Protein AF-0000000077555611 (afdb_homodimer)

pLDDT: mean 76.13, std 21.46, range [20.23, 98.31]

Nearest PDB structures (foldseek):
  8ug4-assembly1_B  TM=8.772E-01  e=2.909E-26  Caenorhabditis elegans
  8ug5-assembly1_B  TM=9.473E-01  e=1.337E-21  Caenorhabditis elegans
  6nf6-assembly1_B  TM=7.735E-01  e=9.982E-09  Gallus gallus
  8ug6-assembly1_B  TM=7.645E-01  e=1.735E-08  Mus musculus
  6o84-assembly1_B  TM=6.939E-01  e=2.057E-06  Xenopus tropicalis

Structure (mmCIF, N/CA/C/O backbone):
data_AF-0000000077555611-model_v1
#
loop_
_entity.id
_entity.type
_entity.pdbx_description
1 polymer '(pine wood nematode) hypothetical protein'
#
loop_
_atom_site.group_PDB
_atom_site.id
_atom_site.type_symbol
_atom_site.label_atom_id
_atom_site.label_alt_id
_atom_site.label_comp_id
_atom_site.label_asym_id
_atom_site.label_entity_id
_atom_site.label_seq_id
_atom_site.pdbx_PDB_ins_code
_atom_site.Cartn_x
_atom_site.Cartn_y
_atom_site.Cartn_z
_atom_site.occupancy
_atom_site.B_iso_or_equiv
_atom_site.auth_seq_id
_atom_site.auth_comp_id
_atom_site.auth_asym_id
_atom_site.auth_atom_id
_atom_site.pdbx_PDB_model_num
ATOM 1 N N . MET A 1 1 ? -9.922 41.656 76.688 1 21.86 1 MET A N 1
ATOM 2 C CA . MET A 1 1 ? -9.664 42.469 75.5 1 21.86 1 MET A CA 1
ATOM 3 C C . MET A 1 1 ? -8.766 41.688 74.5 1 21.86 1 MET A C 1
ATOM 5 O O . MET A 1 1 ? -7.539 41.688 74.688 1 21.86 1 MET A O 1
ATOM 9 N N . ASP A 1 2 ? -9.125 40.438 74.188 1 23.78 2 ASP A N 1
ATOM 10 C CA . ASP A 1 2 ? -8.555 39.281 73.438 1 23.78 2 ASP A CA 1
ATOM 11 C C . ASP A 1 2 ? -8.312 39.656 72 1 23.78 2 ASP A C 1
ATOM 13 O O . ASP A 1 2 ? -9.266 39.906 71.25 1 23.78 2 ASP A O 1
ATOM 17 N N . SER A 1 3 ? -7.32 40.5 71.688 1 25.27 3 SER A N 1
ATOM 18 C CA . SER A 1 3 ? -6.895 41.062 70.438 1 25.27 3 SER A CA 1
ATOM 19 C C . SER A 1 3 ? -6.539 39.938 69.438 1 25.27 3 SER A C 1
ATOM 21 O O . SER A 1 3 ? -5.547 39.25 69.625 1 25.27 3 SER A O 1
ATOM 23 N N . ALA A 1 4 ? -7.535 39.188 69 1 28.55 4 ALA A N 1
ATOM 24 C CA . ALA A 1 4 ?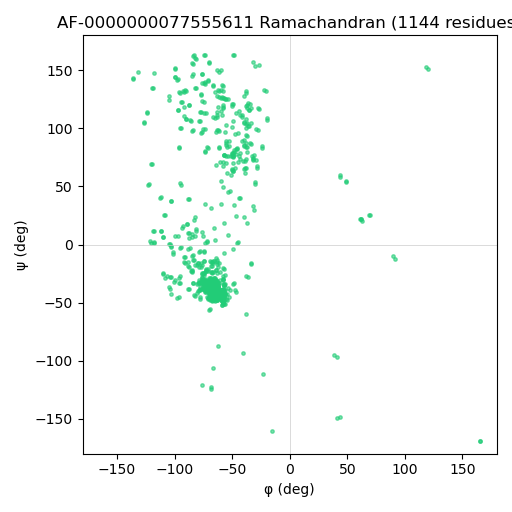 -7.461 38.094 68.062 1 28.55 4 ALA A CA 1
ATOM 25 C C . ALA A 1 4 ? -6.836 38.562 66.75 1 28.55 4 ALA A C 1
ATOM 27 O O . ALA A 1 4 ? -7.344 39.5 66.125 1 28.55 4 ALA A O 1
ATOM 28 N N . GLY A 1 5 ? -5.449 38.719 66.75 1 25.77 5 GLY A N 1
ATOM 29 C CA . GLY A 1 5 ? -4.586 39.094 65.625 1 25.77 5 GLY A CA 1
ATOM 30 C C . GLY A 1 5 ? -4.871 38.344 64.375 1 25.77 5 GLY A C 1
ATOM 31 O O . GLY A 1 5 ? -4.855 37.094 64.375 1 25.77 5 GLY A O 1
ATOM 32 N N . THR A 1 6 ? -5.875 38.75 63.594 1 27.95 6 THR A N 1
ATOM 33 C CA . THR A 1 6 ? -6.305 38.25 62.281 1 27.95 6 THR A CA 1
ATOM 34 C C . THR A 1 6 ? -5.133 38.188 61.312 1 27.95 6 THR A C 1
ATOM 36 O O . THR A 1 6 ? -4.621 39.25 60.906 1 27.95 6 THR A O 1
ATOM 39 N N . THR A 1 7 ? -4.07 37.406 61.625 1 26.44 7 THR A N 1
ATOM 40 C CA . THR A 1 7 ? -2.951 37.312 60.688 1 26.44 7 THR A CA 1
ATOM 41 C C . THR A 1 7 ? -3.436 36.938 59.281 1 26.44 7 THR A C 1
ATOM 43 O O . THR A 1 7 ? -4.059 35.875 59.125 1 26.44 7 THR A O 1
ATOM 46 N N . SER A 1 8 ? -3.855 37.906 58.469 1 28.05 8 SER A N 1
ATOM 47 C CA . SER A 1 8 ? -4.172 37.781 57.062 1 28.05 8 SER A CA 1
ATOM 48 C C . SER A 1 8 ? -3.066 37.062 56.312 1 28.05 8 SER A C 1
ATOM 50 O O . SER A 1 8 ? -1.908 37.469 56.312 1 28.05 8 SER A O 1
ATOM 52 N N . THR A 1 9 ? -2.959 35.719 56.438 1 27.78 9 THR A N 1
ATOM 53 C CA . THR A 1 9 ? -2.047 34.906 55.656 1 27.78 9 THR A CA 1
ATOM 54 C C . THR A 1 9 ? -2.207 35.25 54.156 1 27.78 9 THR A C 1
ATOM 56 O O . THR A 1 9 ? -3.291 35.062 53.594 1 27.78 9 THR A O 1
ATOM 59 N N . SER A 1 10 ? -1.619 36.406 53.719 1 28.08 10 SER A N 1
ATOM 60 C CA . SER A 1 10 ? -1.505 36.719 52.281 1 28.08 10 SER A CA 1
ATOM 61 C C . SER A 1 10 ? -1.016 35.5 51.5 1 28.08 10 SER A C 1
ATOM 63 O O . SER A 1 10 ? 0.048 34.938 51.781 1 28.08 10 SER A O 1
ATOM 65 N N . GLU A 1 11 ? -1.942 34.562 51.156 1 27.72 11 GLU A N 1
ATOM 66 C CA . GLU A 1 11 ? -1.658 33.531 50.188 1 27.72 11 GLU A CA 1
ATOM 67 C C . GLU A 1 11 ? -0.922 34.062 48.969 1 27.72 11 GLU A C 1
ATOM 69 O O . GLU A 1 11 ? -1.441 34.938 48.281 1 27.72 11 GLU A O 1
ATOM 74 N N . SER A 1 12 ? 0.418 34.375 49.156 1 29.34 12 SER A N 1
ATOM 75 C CA . SER A 1 12 ? 1.25 34.688 48 1 29.34 12 SER A CA 1
ATOM 76 C C . SER A 1 12 ? 0.916 33.781 46.812 1 29.34 12 SER A C 1
ATOM 78 O O . SER A 1 12 ? 0.905 32.562 46.938 1 29.34 12 SER A O 1
ATOM 80 N N . ARG A 1 13 ? -0.036 34.25 46 1 29.8 13 ARG A N 1
ATOM 81 C CA . ARG A 1 13 ? -0.269 33.688 44.656 1 29.8 13 ARG A CA 1
ATOM 82 C C . ARG A 1 13 ? 1.048 33.344 43.969 1 29.8 13 ARG A C 1
ATOM 84 O O . ARG A 1 13 ? 1.865 34.25 43.719 1 29.8 13 ARG A O 1
ATOM 91 N N . GLU A 1 14 ? 1.688 32.312 44.438 1 30.11 14 GLU A N 1
ATOM 92 C CA . GLU A 1 14 ? 2.777 31.812 43.594 1 30.11 14 GLU A CA 1
ATOM 93 C C . GLU A 1 14 ? 2.416 31.922 42.125 1 30.11 14 GLU A C 1
ATOM 95 O O . GLU A 1 14 ? 1.403 31.359 41.688 1 30.11 14 GLU A O 1
ATOM 100 N N . ASP A 1 15 ? 2.633 33.125 41.531 1 28.09 15 ASP A N 1
ATOM 101 C CA . ASP A 1 15 ? 2.623 33.344 40.094 1 28.09 15 ASP A CA 1
ATOM 102 C C . ASP A 1 15 ? 3.168 32.125 39.344 1 28.09 15 ASP A C 1
ATOM 104 O O . ASP A 1 15 ? 4.273 31.641 39.625 1 28.09 15 ASP A O 1
ATOM 108 N N . PHE A 1 16 ? 2.264 31.172 39.062 1 30.05 16 PHE A N 1
ATOM 109 C CA . PHE A 1 16 ? 2.594 30.172 38.062 1 30.05 16 PHE A CA 1
ATOM 110 C C . PHE A 1 16 ? 3.381 30.781 36.906 1 30.05 16 PHE A C 1
ATOM 112 O O . PHE A 1 16 ? 2.836 31.562 36.125 1 30.05 16 PHE A O 1
ATOM 119 N N . GLU A 1 17 ? 4.609 31.25 37.219 1 30.67 17 GLU A N 1
ATOM 120 C CA . GLU A 1 17 ? 5.441 31.594 36.094 1 30.67 17 GLU A CA 1
ATOM 121 C C . GLU A 1 17 ? 5.234 30.609 34.938 1 30.67 17 GLU A C 1
ATOM 123 O O . GLU A 1 17 ? 5.34 29.391 35.125 1 30.67 17 GLU A O 1
ATOM 128 N N . PRO A 1 18 ? 4.344 30.984 34.062 1 31.5 18 PRO A N 1
ATOM 129 C CA . PRO A 1 18 ? 4.305 30.125 32.875 1 31.5 18 PRO A CA 1
ATOM 130 C C . PRO A 1 18 ? 5.68 29.594 32.469 1 31.5 18 PRO A C 1
ATOM 132 O O . PRO A 1 18 ? 6.688 30.281 32.656 1 31.5 18 PRO A O 1
ATOM 135 N N . CYS A 1 19 ? 5.918 28.359 32.812 1 34.38 19 CYS A N 1
ATOM 136 C CA . CYS A 1 19 ? 7.055 27.625 32.281 1 34.38 19 CYS A CA 1
ATOM 137 C C . CYS A 1 19 ? 7.391 28.094 30.859 1 34.38 19 CYS A C 1
ATOM 139 O O . CYS A 1 19 ? 6.906 27.516 29.891 1 34.38 19 CYS A O 1
ATOM 141 N N . SER A 1 20 ? 7.07 29.406 30.625 1 34.62 20 SER A N 1
ATOM 142 C CA . SER A 1 20 ? 7.641 29.828 29.344 1 34.62 20 SER A CA 1
ATOM 143 C C . SER A 1 20 ? 9.156 29.625 29.328 1 34.62 20 SER A C 1
ATOM 145 O O . SER A 1 20 ? 9.906 30.578 29.531 1 34.62 20 SER A O 1
ATOM 147 N N . ARG A 1 21 ? 9.727 28.859 30.156 1 34.78 21 ARG A N 1
ATOM 148 C CA . ARG A 1 21 ? 11.125 28.688 29.781 1 34.78 21 ARG A CA 1
ATOM 149 C C . ARG A 1 21 ? 11.258 28.438 28.281 1 34.78 21 ARG A C 1
ATOM 151 O O . ARG A 1 21 ? 10.938 27.344 27.797 1 34.78 21 ARG A O 1
ATOM 158 N N . ALA A 1 22 ? 11.008 29.484 27.516 1 37.97 22 ALA A N 1
ATOM 159 C CA . ALA A 1 22 ? 11.688 29.469 26.234 1 37.97 22 ALA A CA 1
ATOM 160 C C . ALA A 1 22 ? 13.102 28.922 26.359 1 37.97 22 ALA A C 1
ATOM 162 O O . ALA A 1 22 ? 13.977 29.578 26.938 1 37.97 22 ALA A O 1
ATOM 163 N N . VAL A 1 23 ? 13.305 27.734 26.766 1 39 23 VAL A N 1
ATOM 164 C CA . VAL A 1 23 ? 14.633 27.188 26.5 1 39 23 VAL A CA 1
ATOM 165 C C . VAL A 1 23 ? 15.266 27.906 25.312 1 39 23 VAL A C 1
ATOM 167 O O . VAL A 1 23 ? 14.734 27.875 24.203 1 39 23 VAL A O 1
ATOM 170 N N . VAL A 1 24 ? 15.859 29.047 25.531 1 39.88 24 VAL A N 1
ATOM 171 C CA . VAL A 1 24 ? 16.781 29.656 24.578 1 39.88 24 VAL A CA 1
ATOM 172 C C . VAL A 1 24 ? 17.516 28.578 23.812 1 39.88 24 VAL A C 1
ATOM 174 O O . VAL A 1 24 ? 18.312 27.828 24.391 1 39.88 24 VAL A O 1
ATOM 177 N N . ASP A 1 25 ? 17 27.812 22.875 1 44.41 25 ASP A N 1
ATOM 178 C CA . ASP A 1 25 ? 17.734 27.031 21.891 1 44.41 25 ASP A CA 1
ATOM 179 C C . ASP A 1 25 ? 19.094 27.688 21.578 1 44.41 25 ASP A C 1
ATOM 181 O O . ASP A 1 25 ? 19.141 28.766 21 1 44.41 25 ASP A O 1
ATOM 185 N N . THR A 1 26 ? 19.953 27.703 22.484 1 47.88 26 THR A N 1
ATOM 186 C CA . THR A 1 26 ? 21.266 28.109 22.031 1 47.88 26 THR A CA 1
ATOM 187 C C . THR A 1 26 ? 21.562 27.547 20.641 1 47.88 26 THR A C 1
ATOM 189 O O . THR A 1 26 ? 21.406 26.344 20.406 1 47.88 26 THR A O 1
ATOM 192 N N . PRO A 1 27 ? 21.469 28.359 19.672 1 53.41 27 PRO A N 1
ATOM 193 C CA . PRO A 1 27 ? 21.766 28.016 18.266 1 53.41 27 PRO A CA 1
ATOM 194 C C . PRO A 1 27 ? 22.891 27 18.141 1 53.41 27 PRO A C 1
ATOM 196 O O . PRO A 1 27 ? 23.125 26.469 17.047 1 53.41 27 PRO A O 1
ATOM 199 N N . GLU A 1 28 ? 23.688 26.781 19.172 1 58.72 28 GLU A N 1
ATOM 200 C CA . GLU A 1 28 ? 24.891 25.984 18.969 1 58.72 28 GLU A CA 1
ATOM 201 C C . GLU A 1 28 ? 24.609 24.5 19.062 1 58.72 28 GLU A C 1
ATOM 203 O O . GLU A 1 28 ? 25.469 23.672 18.75 1 58.72 28 GLU A O 1
ATOM 208 N N . ASP A 1 29 ? 23.375 24.094 19.5 1 69.81 29 ASP A N 1
ATOM 209 C CA . ASP A 1 29 ? 23.281 22.656 19.781 1 69.81 29 ASP A CA 1
ATOM 210 C C . ASP A 1 29 ? 22.766 21.891 18.578 1 69.81 29 ASP A C 1
ATOM 212 O O . ASP A 1 29 ? 21.875 22.359 17.859 1 69.81 29 ASP A O 1
ATOM 216 N N . GLY A 1 30 ? 23.438 20.922 18.047 1 81.12 30 GLY A N 1
ATOM 217 C CA . GLY A 1 30 ? 23.141 20.031 16.938 1 81.12 30 GLY A CA 1
ATOM 218 C C . GLY A 1 30 ? 21.766 19.391 17.031 1 81.12 30 GLY A C 1
ATOM 219 O O . GLY A 1 30 ? 21.109 19.484 18.078 1 81.12 30 GLY A O 1
ATOM 220 N N . TRP A 1 31 ? 21.25 18.859 16.016 1 83.81 31 TRP A N 1
ATOM 221 C CA . TRP A 1 31 ? 19.891 18.328 15.914 1 83.81 31 TRP A CA 1
ATOM 222 C C . TRP A 1 31 ? 19.703 17.156 16.875 1 83.81 31 TRP A C 1
ATOM 224 O O . TRP A 1 31 ? 18.578 16.844 17.266 1 83.81 31 TRP A O 1
ATOM 234 N N . ILE A 1 32 ? 20.797 16.547 17.453 1 83.56 32 ILE A N 1
ATOM 235 C CA . ILE A 1 32 ? 20.719 15.383 18.312 1 83.56 32 ILE A CA 1
ATOM 236 C C . ILE A 1 32 ? 20.141 15.789 19.672 1 83.56 32 ILE A C 1
ATOM 238 O O . ILE A 1 32 ? 19.516 14.969 20.344 1 83.56 32 ILE A O 1
ATOM 242 N N . HIS A 1 33 ? 20.25 17.062 19.984 1 85.06 33 HIS A N 1
ATOM 243 C CA . HIS A 1 33 ? 19.75 17.516 21.281 1 85.06 33 HIS A CA 1
ATOM 244 C C . HIS A 1 33 ? 18.391 18.188 21.141 1 85.06 33 HIS A C 1
ATOM 246 O O . HIS A 1 33 ? 17.781 18.562 22.156 1 85.06 33 HIS A O 1
ATOM 252 N N . ASP A 1 34 ? 17.969 18.375 19.984 1 86.5 34 ASP A N 1
ATOM 253 C CA . ASP A 1 34 ? 16.625 18.891 19.734 1 86.5 34 ASP A CA 1
ATOM 254 C C . ASP A 1 34 ? 15.57 17.797 19.906 1 86.5 34 ASP A C 1
ATOM 256 O O . ASP A 1 34 ? 15.594 16.781 19.203 1 86.5 34 ASP A O 1
ATOM 260 N N . PRO A 1 35 ? 14.727 17.906 20.859 1 84.75 35 PRO A N 1
ATOM 261 C CA . PRO A 1 35 ? 13.734 16.859 21.125 1 84.75 35 PRO A CA 1
ATOM 262 C C . PRO A 1 35 ? 12.836 16.578 19.938 1 84.75 35 PRO A C 1
ATOM 264 O O . PRO A 1 35 ? 12.445 15.43 19.703 1 84.75 35 PRO A O 1
ATOM 267 N N . ALA A 1 36 ? 12.453 17.625 19.219 1 85.44 36 ALA A N 1
ATOM 268 C CA . ALA A 1 36 ? 11.617 17.406 18.047 1 85.44 36 ALA A CA 1
ATOM 269 C C . ALA A 1 36 ? 12.344 16.578 16.984 1 85.44 36 ALA A C 1
ATOM 271 O O . ALA A 1 36 ? 11.75 15.711 16.344 1 85.44 36 ALA A O 1
ATOM 272 N N . ALA A 1 37 ? 13.594 16.891 16.844 1 88.19 37 ALA A N 1
ATOM 273 C CA . ALA A 1 37 ? 14.414 16.141 15.898 1 88.19 37 ALA A CA 1
ATOM 274 C C . ALA A 1 37 ? 14.617 14.703 16.359 1 88.19 37 ALA A C 1
ATOM 276 O O . ALA A 1 37 ? 14.594 13.766 15.555 1 88.19 37 ALA A O 1
ATOM 277 N N . TRP A 1 38 ? 14.797 14.516 17.594 1 88.12 38 TRP A N 1
ATOM 278 C CA . TRP A 1 38 ? 14.992 13.188 18.156 1 88.12 38 TRP A CA 1
ATOM 279 C C . TRP A 1 38 ? 13.711 12.359 18.031 1 88.12 38 TRP A C 1
ATOM 281 O O . TRP A 1 38 ? 13.773 11.156 17.75 1 88.12 38 TRP A O 1
ATOM 291 N N . ASP A 1 39 ? 12.602 12.977 18.25 1 87.62 39 ASP A N 1
ATOM 292 C CA . ASP A 1 39 ? 11.328 12.273 18.094 1 87.62 39 ASP A CA 1
ATOM 293 C C . ASP A 1 39 ? 11.117 11.852 16.641 1 87.62 39 ASP A C 1
ATOM 295 O O . ASP A 1 39 ? 10.648 10.75 16.375 1 87.62 39 ASP A O 1
ATOM 299 N N . TYR A 1 40 ? 11.453 12.75 15.82 1 89.5 40 TYR A N 1
ATOM 300 C CA . TYR A 1 40 ? 11.352 12.414 14.398 1 89.5 40 TYR A CA 1
ATOM 301 C C . TYR A 1 40 ? 12.289 11.266 14.047 1 89.5 40 TYR A C 1
ATOM 303 O O . TYR A 1 40 ? 11.898 10.336 13.328 1 89.5 40 TYR A O 1
ATOM 311 N N . PHE A 1 41 ? 13.469 11.375 14.586 1 91.56 41 PHE A N 1
ATOM 312 C CA . PHE A 1 41 ? 14.469 10.352 14.32 1 91.56 41 PHE A CA 1
ATOM 313 C C . PHE A 1 41 ? 14.016 8.992 14.836 1 91.56 41 PHE A C 1
ATOM 315 O O . PHE A 1 41 ? 14.109 7.992 14.125 1 91.56 41 PHE A O 1
ATOM 322 N N . CYS A 1 42 ? 13.492 8.898 16 1 92.12 42 CYS A N 1
ATOM 323 C CA . CYS A 1 42 ? 13.008 7.648 16.578 1 92.12 42 CYS A CA 1
ATOM 324 C C . CYS A 1 42 ? 11.805 7.125 15.812 1 92.12 42 CYS A C 1
ATOM 326 O O . CYS A 1 42 ? 11.672 5.914 15.617 1 92.12 42 CYS A O 1
ATOM 328 N N . SER A 1 43 ? 10.938 7.996 15.422 1 92.94 43 SER A N 1
ATOM 329 C CA . SER A 1 43 ? 9.789 7.582 14.625 1 92.94 43 SER A CA 1
ATOM 330 C C . SER A 1 43 ? 10.234 7.016 13.273 1 92.94 43 SER A C 1
ATOM 332 O O . SER A 1 43 ? 9.648 6.051 12.781 1 92.94 43 SER A O 1
ATOM 334 N N . LEU A 1 44 ? 11.227 7.613 12.773 1 94.12 44 LEU A N 1
ATOM 335 C CA . LEU A 1 44 ? 11.758 7.137 11.5 1 94.12 44 LEU A CA 1
ATOM 336 C C . LEU A 1 44 ? 12.383 5.754 11.656 1 94.12 44 LEU A C 1
ATOM 338 O O . LEU A 1 44 ? 12.117 4.855 10.859 1 94.12 44 LEU A O 1
ATOM 342 N N . LEU A 1 45 ? 13.117 5.551 12.688 1 94.88 45 LEU A N 1
ATOM 343 C CA . LEU A 1 45 ? 13.789 4.277 12.914 1 94.88 45 LEU A CA 1
ATOM 344 C C . LEU A 1 45 ? 12.781 3.17 13.188 1 94.88 45 LEU A C 1
ATOM 346 O O . LEU A 1 45 ? 12.922 2.057 12.672 1 94.88 45 LEU A O 1
ATOM 350 N N . THR A 1 46 ? 11.805 3.455 13.945 1 96.25 46 THR A N 1
ATOM 351 C CA . THR A 1 46 ? 10.812 2.439 14.281 1 96.25 46 THR A CA 1
ATOM 352 C C . THR A 1 46 ? 9.938 2.121 13.07 1 96.25 46 THR A C 1
ATOM 354 O O . THR A 1 46 ? 9.531 0.974 12.875 1 96.25 46 THR A O 1
ATOM 357 N N . SER A 1 47 ? 9.664 3.145 12.234 1 95.69 47 SER A N 1
ATOM 358 C CA . SER A 1 47 ? 8.906 2.898 11.016 1 95.69 47 SER A CA 1
ATOM 359 C C . SER A 1 47 ? 9.703 2.039 10.039 1 95.69 47 SER A C 1
ATOM 361 O O . SER A 1 47 ? 9.141 1.16 9.375 1 95.69 47 SER A O 1
ATOM 363 N N . LEU A 1 48 ? 10.938 2.283 9.938 1 96 48 LEU A N 1
ATOM 364 C CA . LEU A 1 48 ? 11.789 1.492 9.047 1 96 48 LEU A CA 1
ATOM 365 C C . LEU A 1 48 ? 11.961 0.076 9.586 1 96 48 LEU A C 1
ATOM 367 O O . LEU A 1 48 ? 12.047 -0.88 8.812 1 96 48 LEU A O 1
ATOM 371 N N . TYR A 1 49 ? 12.031 -0.079 10.922 1 96.25 49 TYR A N 1
ATOM 372 C CA . TYR A 1 49 ? 12.062 -1.398 11.539 1 96.25 49 TYR A CA 1
ATOM 373 C C . TYR A 1 49 ? 10.828 -2.205 11.156 1 96.25 49 TYR A C 1
ATOM 375 O O . TYR A 1 49 ? 10.93 -3.363 10.75 1 96.25 49 TYR A O 1
ATOM 383 N N . ALA A 1 50 ? 9.734 -1.606 11.266 1 97.44 50 ALA A N 1
ATOM 384 C CA . ALA A 1 50 ? 8.484 -2.285 10.914 1 97.44 50 ALA A CA 1
ATOM 385 C C . ALA A 1 50 ? 8.445 -2.631 9.43 1 97.44 50 ALA A C 1
ATOM 387 O O . ALA A 1 50 ? 8.023 -3.725 9.055 1 97.44 50 ALA A O 1
ATOM 388 N N . MET A 1 51 ? 8.891 -1.687 8.625 1 96.81 51 MET A N 1
ATOM 389 C CA . MET A 1 51 ? 8.898 -1.928 7.188 1 96.81 51 MET A CA 1
ATOM 390 C C . MET A 1 51 ? 9.789 -3.113 6.836 1 96.81 51 MET A C 1
ATOM 392 O O . MET A 1 51 ? 9.422 -3.953 6.016 1 96.81 51 MET A O 1
ATOM 396 N N . PHE A 1 52 ? 10.875 -3.201 7.449 1 96.25 52 PHE A N 1
ATOM 397 C CA . PHE A 1 52 ? 11.805 -4.289 7.191 1 96.25 52 PHE A CA 1
ATOM 398 C C . PHE A 1 52 ? 11.203 -5.629 7.609 1 96.25 52 PHE A C 1
ATOM 400 O O . PHE A 1 52 ? 11.234 -6.594 6.84 1 96.25 52 PHE A O 1
ATOM 407 N N . ILE A 1 53 ? 10.656 -5.68 8.766 1 96.62 53 ILE A N 1
ATOM 408 C CA . ILE A 1 53 ? 10.117 -6.93 9.289 1 96.62 53 ILE A CA 1
ATOM 409 C C . ILE A 1 53 ? 8.914 -7.359 8.461 1 96.62 53 ILE A C 1
ATOM 411 O O . ILE A 1 53 ? 8.727 -8.547 8.188 1 96.62 53 ILE A O 1
ATOM 415 N N . ILE A 1 54 ? 8.117 -6.43 8.055 1 96.94 54 ILE A N 1
ATOM 416 C CA . ILE A 1 54 ? 6.941 -6.742 7.246 1 96.94 54 ILE A CA 1
ATOM 417 C C . ILE A 1 54 ? 7.379 -7.316 5.898 1 96.94 54 ILE A C 1
ATOM 419 O O . ILE A 1 54 ? 6.871 -8.352 5.461 1 96.94 54 ILE A O 1
ATOM 423 N N . VAL A 1 55 ? 8.367 -6.648 5.277 1 95.5 55 VAL A N 1
ATOM 424 C CA . VAL A 1 55 ? 8.836 -7.105 3.973 1 95.5 55 VAL A CA 1
ATOM 425 C C . VAL A 1 55 ? 9.469 -8.492 4.109 1 95.5 55 VAL A C 1
ATOM 427 O O . VAL A 1 55 ? 9.203 -9.383 3.303 1 95.5 55 VAL A O 1
ATOM 430 N N . PHE A 1 56 ? 10.242 -8.664 5.109 1 93.5 56 PHE A N 1
ATOM 431 C CA . PHE A 1 56 ? 10.875 -9.953 5.34 1 93.5 56 PHE A CA 1
ATOM 432 C C . PHE A 1 56 ? 9.836 -11.047 5.566 1 93.5 56 PHE A C 1
ATOM 434 O O . PHE A 1 56 ? 9.953 -12.148 5.023 1 93.5 56 PHE A O 1
ATOM 441 N N . ALA A 1 57 ? 8.852 -10.719 6.297 1 93.38 57 ALA A N 1
ATOM 442 C CA . ALA A 1 57 ? 7.789 -11.68 6.594 1 93.38 57 ALA A CA 1
ATOM 443 C C . ALA A 1 57 ? 6.988 -12.016 5.34 1 93.38 57 ALA A C 1
ATOM 445 O O . ALA A 1 57 ? 6.598 -13.164 5.133 1 93.38 57 ALA A O 1
ATOM 446 N N . VAL A 1 58 ? 6.773 -11.047 4.516 1 89.69 58 VAL A N 1
ATOM 447 C CA . VAL A 1 58 ? 6.016 -11.258 3.287 1 89.69 58 VAL A CA 1
ATOM 448 C C . VAL A 1 58 ? 6.809 -12.156 2.34 1 89.69 58 VAL A C 1
ATOM 450 O O . VAL A 1 58 ? 6.258 -13.102 1.762 1 89.69 58 VAL A O 1
ATOM 453 N N . VAL A 1 59 ? 8.07 -11.898 2.234 1 89.94 59 VAL A N 1
ATOM 454 C CA . VAL A 1 59 ? 8.914 -12.703 1.356 1 89.94 59 VAL A CA 1
ATOM 455 C C . VAL A 1 59 ? 8.992 -14.133 1.879 1 89.94 59 VAL A C 1
ATOM 457 O O . VAL A 1 59 ? 8.953 -15.094 1.1 1 89.94 59 VAL A O 1
ATOM 460 N N . MET A 1 60 ? 9.031 -14.258 3.137 1 88.06 60 MET A N 1
ATOM 461 C CA . MET A 1 60 ? 9.109 -15.578 3.744 1 88.06 60 MET A CA 1
ATOM 462 C C . MET A 1 60 ? 7.816 -16.359 3.523 1 88.06 60 MET A C 1
ATOM 464 O O . MET A 1 60 ? 7.852 -17.562 3.225 1 88.06 60 MET A O 1
ATOM 468 N N . GLU A 1 61 ? 6.703 -15.688 3.578 1 87.19 61 GLU A N 1
ATOM 469 C CA . GLU A 1 61 ? 5.418 -16.375 3.445 1 87.19 61 GLU A CA 1
ATOM 470 C C . GLU A 1 61 ? 5.109 -16.688 1.985 1 87.19 61 GLU A C 1
ATOM 472 O O . GLU A 1 61 ? 4.465 -17.688 1.687 1 87.19 61 GLU A O 1
ATOM 477 N N . LEU A 1 62 ? 5.531 -15.844 1.091 1 79.44 62 LEU A N 1
ATOM 478 C CA . LEU A 1 62 ? 5.25 -16.062 -0.325 1 79.44 62 LEU A CA 1
ATOM 479 C C . LEU A 1 62 ? 6.164 -17.125 -0.905 1 79.44 62 LEU A C 1
ATOM 481 O O . LEU A 1 62 ? 5.832 -17.75 -1.917 1 79.44 62 LEU A O 1
ATOM 485 N N . SER A 1 63 ? 7.242 -17.203 -0.47 1 73.44 63 SER A N 1
ATOM 486 C CA . SER A 1 63 ? 8.148 -18.219 -1.014 1 73.44 63 SER A CA 1
ATOM 487 C C . SER A 1 63 ? 7.684 -19.625 -0.65 1 73.44 63 SER A C 1
ATOM 489 O O . SER A 1 63 ? 6.488 -19.922 -0.69 1 73.44 63 SER A O 1
ATOM 491 N N . GLN A 1 64 ? 8.328 -20.344 -0.117 1 61.59 64 GLN A N 1
ATOM 492 C CA . GLN A 1 64 ? 7.938 -21.734 0.091 1 61.59 64 GLN A CA 1
ATOM 493 C C . GLN A 1 64 ? 7.812 -22.047 1.578 1 61.59 64 GLN A C 1
ATOM 495 O O . GLN A 1 64 ? 8.414 -21.375 2.416 1 61.59 64 GLN A O 1
ATOM 500 N N . LYS A 1 65 ? 6.836 -22.969 1.745 1 64.38 65 LYS A N 1
ATOM 501 C CA . LYS A 1 65 ? 6.59 -23.547 3.061 1 64.38 65 LYS A CA 1
ATOM 502 C C . LYS A 1 65 ? 7.875 -24.125 3.656 1 64.38 65 LYS A C 1
ATOM 504 O O . LYS A 1 65 ? 8.719 -24.656 2.932 1 64.38 65 LYS A O 1
ATOM 509 N N . PHE A 1 66 ? 8.102 -23.625 4.805 1 63 66 PHE A N 1
ATOM 510 C CA . PHE A 1 66 ? 9.188 -24.25 5.559 1 63 66 PHE A CA 1
ATOM 511 C C . PHE A 1 66 ? 9.039 -25.766 5.582 1 63 66 PHE A C 1
ATOM 513 O O . PHE A 1 66 ? 7.938 -26.281 5.77 1 63 66 PHE A O 1
ATOM 520 N N . THR A 1 67 ? 10.07 -26.344 5.066 1 68.44 67 THR A N 1
ATOM 521 C CA . THR A 1 67 ? 10.094 -27.797 5.188 1 68.44 67 THR A CA 1
ATOM 522 C C . THR A 1 67 ? 10.406 -28.219 6.621 1 68.44 67 THR A C 1
ATOM 524 O O . THR A 1 67 ? 10.766 -27.391 7.453 1 68.44 67 THR A O 1
ATOM 527 N N . SER A 1 68 ? 10.125 -29.484 7 1 70.56 68 SER A N 1
ATOM 528 C CA . SER A 1 68 ? 10.375 -30.016 8.336 1 70.56 68 SER A CA 1
ATOM 529 C C . SER A 1 68 ? 11.844 -29.891 8.711 1 70.56 68 SER A C 1
ATOM 531 O O . SER A 1 68 ? 12.18 -29.781 9.898 1 70.56 68 SER A O 1
ATOM 533 N N . ASP A 1 69 ? 12.68 -29.75 7.688 1 71.94 69 ASP A N 1
ATOM 534 C CA . ASP A 1 69 ? 14.102 -29.625 7.984 1 71.94 69 ASP A CA 1
ATOM 535 C C . ASP A 1 69 ? 14.453 -28.203 8.43 1 71.94 69 ASP A C 1
ATOM 537 O O . ASP A 1 69 ? 15.492 -27.984 9.062 1 71.94 69 ASP A O 1
ATOM 541 N N . GLU A 1 70 ? 13.578 -27.359 8.172 1 77.5 70 GLU A N 1
ATOM 542 C CA . GLU A 1 70 ? 13.82 -25.969 8.539 1 77.5 70 GLU A CA 1
ATOM 543 C C . GLU A 1 70 ? 13.039 -25.594 9.797 1 77.5 70 GLU A C 1
ATOM 545 O O . GLU A 1 70 ? 12.594 -24.453 9.938 1 77.5 70 GLU A O 1
ATOM 550 N N . TRP A 1 71 ? 12.922 -26.5 10.75 1 78.5 71 TRP A N 1
ATOM 551 C CA . TRP A 1 71 ? 12.102 -26.281 11.945 1 78.5 71 TRP A CA 1
ATOM 552 C C . TRP A 1 71 ? 12.695 -25.203 12.836 1 78.5 71 TRP A C 1
ATOM 554 O O . TRP A 1 71 ? 11.969 -24.406 13.43 1 78.5 71 TRP A O 1
ATOM 564 N N . PHE A 1 72 ? 13.992 -25.125 12.914 1 82.62 72 PHE A N 1
ATOM 565 C CA . PHE A 1 72 ? 14.633 -24.188 13.812 1 82.62 72 PHE A CA 1
ATOM 566 C C . PHE A 1 72 ? 14.422 -22.75 13.344 1 82.62 72 PHE A C 1
ATOM 568 O O . PHE A 1 72 ? 14.133 -21.859 14.148 1 82.62 72 PHE A O 1
ATOM 575 N N . MET A 1 73 ? 14.57 -22.562 12.086 1 82.81 73 MET A N 1
ATOM 576 C CA . MET A 1 73 ? 14.375 -21.219 11.547 1 82.81 73 MET A CA 1
ATOM 577 C C . MET A 1 73 ? 12.922 -20.781 11.672 1 82.81 73 MET A C 1
ATOM 579 O O . MET A 1 73 ? 12.633 -19.625 11.938 1 82.81 73 MET A O 1
ATOM 583 N N . GLU A 1 74 ? 12.086 -21.688 11.492 1 85.19 74 GLU A N 1
ATOM 584 C CA . GLU A 1 74 ? 10.664 -21.391 11.648 1 85.19 74 GLU A CA 1
ATOM 585 C C . GLU A 1 74 ? 10.328 -21.047 13.094 1 85.19 74 GLU A C 1
ATOM 587 O O . GLU A 1 74 ? 9.641 -20.062 13.367 1 85.19 74 GLU A O 1
ATOM 592 N N . MET A 1 75 ? 10.852 -21.828 14.016 1 87.88 75 MET A N 1
ATOM 593 C CA . MET A 1 75 ? 10.586 -21.609 15.438 1 87.88 75 MET A CA 1
ATOM 594 C C . MET A 1 75 ? 11.18 -20.281 15.898 1 87.88 75 MET A C 1
ATOM 596 O O . MET A 1 75 ? 10.562 -19.547 16.672 1 87.88 75 MET A O 1
ATOM 600 N N . LEU A 1 76 ? 12.336 -20.031 15.406 1 89.25 76 LEU A N 1
ATOM 601 C CA . LEU A 1 76 ? 12.992 -18.797 15.781 1 89.25 76 LEU A CA 1
ATOM 602 C C . LEU A 1 76 ? 12.211 -17.594 15.273 1 89.25 76 LEU A C 1
ATOM 604 O O . LEU A 1 76 ? 12.047 -16.594 15.992 1 89.25 76 LEU A O 1
ATOM 608 N N . PHE A 1 77 ? 11.75 -17.656 14.078 1 90.38 77 PHE A N 1
ATOM 609 C CA . PHE A 1 77 ? 11.008 -16.547 13.5 1 90.38 77 PHE A CA 1
ATOM 610 C C . PHE A 1 77 ? 9.672 -16.359 14.211 1 90.38 77 PHE A C 1
ATOM 612 O O . PHE A 1 77 ? 9.289 -15.227 14.516 1 90.38 77 PHE A O 1
ATOM 619 N N . TYR A 1 78 ? 9 -17.406 14.57 1 91.81 78 TYR A N 1
ATOM 620 C CA . TYR A 1 78 ? 7.711 -17.344 15.258 1 91.81 78 TYR A CA 1
ATOM 621 C C . TYR A 1 78 ? 7.879 -16.812 16.672 1 91.81 78 TYR A C 1
ATOM 623 O O . TYR A 1 78 ? 7.086 -15.984 17.125 1 91.81 78 TYR A O 1
ATOM 631 N N . SER A 1 79 ? 8.898 -17.266 17.297 1 93.38 79 SER A N 1
ATOM 632 C CA . SER A 1 79 ? 9.172 -16.812 18.656 1 93.38 79 SER A CA 1
ATOM 633 C C . SER A 1 79 ? 9.547 -15.336 18.672 1 93.38 79 SER A C 1
ATOM 635 O O . SER A 1 79 ? 9.18 -14.602 19.594 1 93.38 79 SER A O 1
ATOM 637 N N . TYR A 1 80 ? 10.227 -14.977 17.656 1 95.62 80 TYR A N 1
ATOM 638 C CA . TYR A 1 80 ? 10.609 -13.57 17.578 1 95.62 80 TYR A CA 1
ATOM 639 C C . TYR A 1 80 ? 9.383 -12.695 17.328 1 95.62 80 TYR A C 1
ATOM 641 O O . TYR A 1 80 ? 9.219 -11.656 17.984 1 95.62 80 TYR A O 1
ATOM 649 N N . MET A 1 81 ? 8.555 -13.086 16.422 1 96.38 81 MET A N 1
ATOM 650 C CA . MET A 1 81 ? 7.398 -12.273 16.062 1 96.38 81 MET A CA 1
ATOM 651 C C . MET A 1 81 ? 6.367 -12.25 17.188 1 96.38 81 MET A C 1
ATOM 653 O O . MET A 1 81 ? 6.086 -11.195 17.75 1 96.38 81 MET A O 1
ATOM 657 N N . TYR A 1 82 ? 5.902 -13.367 17.625 1 97.06 82 TYR A N 1
ATOM 658 C CA . TYR A 1 82 ? 4.875 -13.422 18.672 1 97.06 82 TYR A CA 1
ATOM 659 C C . TYR A 1 82 ? 5.477 -13.172 20.047 1 97.06 82 TYR A C 1
ATOM 661 O O . TYR A 1 82 ? 4.879 -12.484 20.875 1 97.06 82 TYR A O 1
ATOM 669 N N . GLY A 1 83 ? 6.668 -13.695 20.297 1 96.19 83 GLY A N 1
ATOM 670 C CA . GLY A 1 83 ? 7.293 -13.562 21.609 1 96.19 83 GLY A CA 1
ATOM 671 C C . GLY A 1 83 ? 7.617 -12.125 21.969 1 96.19 83 GLY A C 1
ATOM 672 O O . GLY A 1 83 ? 7.32 -11.672 23.078 1 96.19 83 GLY A O 1
ATOM 673 N N . THR A 1 84 ? 8.18 -11.422 21.016 1 96.69 84 THR A N 1
ATOM 674 C CA . THR A 1 84 ? 8.5 -10.023 21.25 1 96.69 84 THR A CA 1
ATOM 675 C C . THR A 1 84 ? 7.223 -9.203 21.438 1 96.69 84 THR A C 1
ATOM 677 O O . THR A 1 84 ? 7.184 -8.281 22.25 1 96.69 84 THR A O 1
ATOM 680 N N . GLY A 1 85 ? 6.18 -9.586 20.703 1 96.94 85 GLY A N 1
ATOM 681 C CA . GLY A 1 85 ? 4.906 -8.906 20.891 1 96.94 85 GLY A CA 1
ATOM 682 C C . GLY A 1 85 ? 4.305 -9.125 22.266 1 96.94 85 GLY A C 1
ATOM 683 O O . GLY A 1 85 ? 3.852 -8.172 22.906 1 96.94 85 GLY A O 1
ATOM 684 N N . ILE A 1 86 ? 4.402 -10.289 22.734 1 97 86 ILE A N 1
ATOM 685 C CA . ILE A 1 86 ? 3.873 -10.633 24.047 1 97 86 ILE A CA 1
ATOM 686 C C . ILE A 1 86 ? 4.668 -9.906 25.125 1 97 86 ILE A C 1
ATOM 688 O O . ILE A 1 86 ? 4.09 -9.336 26.062 1 97 86 ILE A O 1
ATOM 692 N N . THR A 1 87 ? 5.926 -9.891 24.938 1 95.5 87 THR A N 1
ATOM 693 C CA . THR A 1 87 ? 6.785 -9.234 25.922 1 95.5 87 THR A CA 1
ATOM 694 C C . THR A 1 87 ? 6.465 -7.746 26 1 95.5 87 THR A C 1
ATOM 696 O O . THR A 1 87 ? 6.402 -7.184 27.094 1 95.5 87 THR A O 1
ATOM 699 N N . PHE A 1 88 ? 6.211 -7.16 24.938 1 94.62 88 PHE A N 1
ATOM 700 C CA . PHE A 1 88 ? 5.895 -5.738 24.938 1 94.62 88 PHE A CA 1
ATOM 701 C C . PHE A 1 88 ? 4.531 -5.48 25.562 1 94.62 88 PHE A C 1
ATOM 703 O O . PHE A 1 88 ? 4.375 -4.555 26.359 1 94.62 88 PHE A O 1
ATOM 710 N N . LEU A 1 89 ? 3.572 -6.258 25.203 1 93.88 89 LEU A N 1
ATOM 711 C CA . LEU A 1 89 ? 2.236 -6.062 25.766 1 93.88 89 LEU A CA 1
ATOM 712 C C . LEU A 1 89 ? 2.238 -6.289 27.266 1 93.88 89 LEU A C 1
ATOM 714 O O . LEU A 1 89 ? 1.56 -5.57 28 1 93.88 89 LEU A O 1
ATOM 718 N N . LEU A 1 90 ? 2.988 -7.258 27.672 1 90.19 90 LEU A N 1
ATOM 719 C CA . LEU A 1 90 ? 3.113 -7.492 29.109 1 90.19 90 LEU A CA 1
ATOM 720 C C . LEU A 1 90 ? 3.814 -6.32 29.797 1 90.19 90 LEU A C 1
ATOM 722 O O . LEU A 1 90 ? 3.453 -5.941 30.906 1 90.19 90 LEU A O 1
ATOM 726 N N . TYR A 1 91 ? 4.781 -5.812 29.109 1 88.19 91 TYR A N 1
ATOM 727 C CA . TYR A 1 91 ? 5.461 -4.629 29.625 1 88.19 91 TYR A CA 1
ATOM 728 C C . TYR A 1 91 ? 4.488 -3.467 29.781 1 88.19 91 TYR A C 1
ATOM 730 O O . TYR A 1 91 ? 4.516 -2.754 30.797 1 88.19 91 TYR A O 1
ATOM 738 N N . CYS A 1 92 ? 3.613 -3.244 28.828 1 85.81 92 CYS A N 1
ATOM 739 C CA . CYS A 1 92 ? 2.633 -2.166 28.906 1 85.81 92 CYS A CA 1
ATOM 740 C C . CYS A 1 92 ? 1.663 -2.391 30.062 1 85.81 92 CYS A C 1
ATOM 742 O O . CYS A 1 92 ? 1.308 -1.447 30.766 1 85.81 92 CYS A O 1
ATOM 744 N N . TYR A 1 93 ? 1.342 -3.598 30.328 1 82.62 93 TYR A N 1
ATOM 745 C CA . TYR A 1 93 ? 0.401 -3.922 31.391 1 82.62 93 TYR A CA 1
ATOM 746 C C . TYR A 1 93 ? 1.045 -3.738 32.781 1 82.62 93 TYR A C 1
ATOM 748 O O . TYR A 1 93 ? 0.437 -3.166 33.688 1 82.62 93 TYR A O 1
ATOM 756 N N . LEU A 1 94 ? 2.234 -4.137 32.781 1 77.75 94 LEU A N 1
ATOM 757 C CA . LEU A 1 94 ? 2.885 -4.176 34.094 1 77.75 94 LEU A CA 1
ATOM 758 C C . LEU A 1 94 ? 3.455 -2.811 34.469 1 77.75 94 LEU A C 1
ATOM 760 O O . LEU A 1 94 ? 3.402 -2.402 35.625 1 77.75 94 LEU A O 1
ATOM 764 N N . PHE A 1 95 ? 3.914 -2.057 33.438 1 74.56 95 PHE A N 1
ATOM 765 C CA . PHE A 1 95 ? 4.672 -0.858 33.781 1 74.56 95 PHE A CA 1
ATOM 766 C C . PHE A 1 95 ? 3.877 0.398 33.438 1 74.56 95 PHE A C 1
ATOM 768 O O . PHE A 1 95 ? 4.074 1.447 34.062 1 74.56 95 PHE A O 1
ATOM 775 N N . GLN A 1 96 ? 3.051 0.304 32.594 1 72.81 96 GLN A N 1
ATOM 776 C CA . GLN A 1 96 ? 2.373 1.531 32.188 1 72.81 96 GLN A CA 1
ATOM 777 C C . GLN A 1 96 ? 0.959 1.596 32.75 1 72.81 96 GLN A C 1
ATOM 779 O O . GLN A 1 96 ? 0.535 2.637 33.25 1 72.81 96 GLN A O 1
ATOM 784 N N . MET A 1 97 ? 0.267 0.568 32.844 1 73.5 97 MET A N 1
ATOM 785 C CA . MET A 1 97 ? -1.141 0.599 33.219 1 73.5 97 MET A CA 1
ATOM 786 C C . MET A 1 97 ? -1.303 0.298 34.719 1 73.5 97 MET A C 1
ATOM 788 O O . MET A 1 97 ? -2.137 0.906 35.375 1 73.5 97 MET A O 1
ATOM 792 N N . HIS A 1 98 ? -0.612 -0.71 35.125 1 70.56 98 HIS A N 1
ATOM 793 C CA . HIS A 1 98 ? -0.74 -1.073 36.531 1 70.56 98 HIS A CA 1
ATOM 794 C C . HIS A 1 98 ? 0.603 -0.985 37.25 1 70.56 98 HIS A C 1
ATOM 796 O O . HIS A 1 98 ? 1.195 -2.01 37.594 1 70.56 98 HIS A O 1
ATOM 802 N N . PRO A 1 99 ? 0.98 0.372 37.344 1 64.69 99 PRO A N 1
ATOM 803 C CA . PRO A 1 99 ? 2.311 0.462 37.938 1 64.69 99 PRO A CA 1
ATOM 804 C C . PRO A 1 99 ? 2.305 0.137 39.438 1 64.69 99 PRO A C 1
ATOM 806 O O . PRO A 1 99 ? 3.34 0.242 40.094 1 64.69 99 PRO A O 1
ATOM 809 N N . ALA A 1 100 ? 1.07 -0.241 39.906 1 68.06 100 ALA A N 1
ATOM 810 C CA . ALA A 1 100 ? 0.959 -0.443 41.344 1 68.06 100 ALA A CA 1
ATOM 811 C C . ALA A 1 100 ? 1.896 -1.551 41.812 1 68.06 100 ALA A C 1
ATOM 813 O O . ALA A 1 100 ? 2.541 -1.423 42.875 1 68.06 100 ALA A O 1
ATOM 814 N N . TRP A 1 101 ? 1.88 -2.594 40.969 1 64.12 101 TRP A N 1
ATOM 815 C CA . TRP A 1 101 ? 2.723 -3.707 41.406 1 64.12 101 TRP A CA 1
ATOM 816 C C . TRP A 1 101 ? 4.195 -3.312 41.375 1 64.12 101 TRP A C 1
ATOM 818 O O . TRP A 1 101 ? 4.957 -3.684 42.281 1 64.12 101 TRP A O 1
ATOM 828 N N . LEU A 1 102 ? 4.582 -2.551 40.344 1 67.31 102 LEU A N 1
ATOM 829 C CA . LEU A 1 102 ? 5.969 -2.1 40.25 1 67.31 102 LEU A CA 1
ATOM 830 C C . LEU A 1 102 ? 6.293 -1.096 41.344 1 67.31 102 LEU A C 1
ATOM 832 O O . LEU A 1 102 ? 7.375 -1.144 41.938 1 67.31 102 LEU A O 1
ATOM 836 N N . ASN A 1 103 ? 5.289 -0.237 41.5 1 70.75 103 ASN A N 1
ATOM 837 C CA . ASN A 1 103 ? 5.488 0.723 42.562 1 70.75 103 ASN A CA 1
ATOM 838 C C . ASN A 1 103 ? 5.586 0.029 43.938 1 70.75 103 ASN A C 1
ATOM 840 O O . ASN A 1 103 ? 6.375 0.438 44.781 1 70.75 103 ASN A O 1
ATOM 844 N N . GLY A 1 104 ? 4.789 -1.023 44.031 1 70.25 104 GLY A N 1
ATOM 845 C CA . GLY A 1 104 ? 4.906 -1.807 45.25 1 70.25 104 GLY A CA 1
ATOM 846 C C . GLY A 1 104 ? 6.25 -2.496 45.406 1 70.25 104 GLY A C 1
ATOM 847 O O . GLY A 1 104 ? 6.836 -2.51 46.469 1 70.25 104 GLY A O 1
ATOM 848 N N . LEU A 1 105 ? 6.684 -2.943 44.281 1 69.88 105 LEU A N 1
ATOM 849 C CA . LEU A 1 105 ? 7.984 -3.604 44.281 1 69.88 105 LEU A CA 1
ATOM 850 C C . LEU A 1 105 ? 9.102 -2.602 44.531 1 69.88 105 LEU A C 1
ATOM 852 O O . LEU A 1 105 ? 10.039 -2.895 45.281 1 69.88 105 LEU A O 1
ATOM 856 N N . ILE A 1 106 ? 8.961 -1.452 43.938 1 72.31 106 ILE A N 1
ATOM 857 C CA . ILE A 1 106 ? 9.953 -0.402 44.125 1 72.31 106 ILE A CA 1
ATOM 858 C C . ILE A 1 106 ? 9.953 0.025 45.594 1 72.31 106 ILE A C 1
ATOM 860 O O . ILE A 1 106 ? 11.023 0.186 46.219 1 72.31 106 ILE A O 1
ATOM 864 N N . LYS A 1 107 ? 8.719 0.191 46.094 1 75.75 107 LYS A N 1
ATOM 865 C CA . LYS A 1 107 ? 8.617 0.556 47.5 1 75.75 107 LYS A CA 1
ATOM 866 C C . LYS A 1 107 ? 9.188 -0.543 48.375 1 75.75 107 LYS A C 1
ATOM 868 O O . LYS A 1 107 ? 9.836 -0.258 49.406 1 75.75 107 LYS A O 1
ATOM 873 N N . TRP A 1 108 ? 8.914 -1.74 47.844 1 74.06 108 TRP A N 1
ATOM 874 C CA . TRP A 1 108 ? 9.445 -2.873 48.594 1 74.06 108 TRP A CA 1
ATOM 875 C C . TRP A 1 108 ? 10.969 -2.914 48.531 1 74.06 108 TRP A C 1
ATOM 877 O O . TRP A 1 108 ? 11.641 -3.121 49.531 1 74.06 108 TRP A O 1
ATOM 887 N N . LEU A 1 109 ? 11.445 -2.658 47.406 1 73.19 109 LEU A N 1
ATOM 888 C CA . LEU A 1 109 ? 12.891 -2.646 47.188 1 73.19 109 LEU A CA 1
ATOM 889 C C . LEU A 1 109 ? 13.531 -1.461 47.906 1 73.19 109 LEU A C 1
ATOM 891 O O . LEU A 1 109 ? 14.648 -1.566 48.406 1 73.19 109 LEU A O 1
ATOM 895 N N . GLU A 1 110 ? 12.82 -0.369 47.875 1 74.31 110 GLU A N 1
ATOM 896 C CA . GLU A 1 110 ? 13.273 0.796 48.625 1 74.31 110 GLU A CA 1
ATOM 897 C C . GLU A 1 110 ? 13.344 0.497 50.125 1 74.31 110 GLU A C 1
ATOM 899 O O . GLU A 1 110 ? 14.273 0.92 50.812 1 74.31 110 GLU A O 1
ATOM 904 N N . ARG A 1 111 ? 12.297 -0.212 50.5 1 75.19 111 ARG A N 1
ATOM 905 C CA . ARG A 1 111 ? 12.25 -0.583 51.906 1 75.19 111 ARG A CA 1
ATOM 906 C C . ARG A 1 111 ? 13.422 -1.489 52.281 1 75.19 111 ARG A C 1
ATOM 908 O O . ARG A 1 111 ? 13.969 -1.398 53.375 1 75.19 111 ARG A O 1
ATOM 915 N N . LYS A 1 112 ? 13.766 -2.207 51.281 1 74.88 112 LYS A N 1
ATOM 916 C CA . LYS A 1 112 ? 14.883 -3.113 51.531 1 74.88 112 LYS A CA 1
ATOM 917 C C . LYS A 1 112 ? 16.219 -2.432 51.281 1 74.88 112 LYS A C 1
ATOM 919 O O . LYS A 1 112 ? 17.281 -3.049 51.406 1 74.88 112 LYS A O 1
ATOM 924 N N . LYS A 1 113 ? 16.25 -1.189 51 1 67.94 113 LYS A N 1
ATOM 925 C CA . LYS A 1 113 ? 17.422 -0.318 50.812 1 67.94 113 LYS A CA 1
ATOM 926 C C . LYS A 1 113 ? 18.266 -0.759 49.625 1 67.94 113 LYS A C 1
ATOM 928 O O . LYS A 1 113 ? 19.484 -0.577 49.625 1 67.94 113 LYS A O 1
ATOM 933 N N . TRP A 1 114 ? 17.719 -1.489 48.75 1 66.19 114 TRP A N 1
ATOM 934 C CA . TRP A 1 114 ? 18.469 -1.907 47.562 1 66.19 114 TRP A CA 1
ATOM 935 C C . TRP A 1 114 ? 18.516 -0.795 46.531 1 66.19 114 TRP A C 1
ATOM 937 O O . TRP A 1 114 ? 19.453 -0.711 45.719 1 66.19 114 TRP A O 1
ATOM 947 N N . ILE A 1 115 ? 17.484 -0.054 46.5 1 64.88 115 ILE A N 1
ATOM 948 C CA . ILE A 1 115 ? 17.438 1.08 45.594 1 64.88 115 ILE A CA 1
ATOM 949 C C . ILE A 1 115 ? 17.266 2.375 46.375 1 64.88 115 ILE A C 1
ATOM 951 O O . ILE A 1 115 ? 16.672 2.375 47.469 1 64.88 115 ILE A O 1
ATOM 955 N N . CYS A 1 116 ? 18.031 3.369 46.031 1 59.44 116 CYS A N 1
ATOM 956 C CA . CYS A 1 116 ? 17.938 4.672 46.688 1 59.44 116 CYS A CA 1
ATOM 957 C C . CYS A 1 116 ? 16.516 5.211 46.625 1 59.44 116 CYS A C 1
ATOM 959 O O . CYS A 1 116 ? 15.836 5.062 45.594 1 59.44 116 CYS A O 1
ATOM 961 N N . PRO A 1 117 ? 15.977 5.539 47.812 1 58.12 117 PRO A N 1
ATOM 962 C CA . PRO A 1 117 ? 14.625 6.094 47.906 1 58.12 117 PRO A CA 1
ATOM 963 C C . PRO A 1 117 ? 14.391 7.266 46.969 1 58.12 117 PRO A C 1
ATOM 965 O O . PRO A 1 117 ? 15.133 8.25 47 1 58.12 117 PRO A O 1
ATOM 968 N N . GLY A 1 118 ? 14.398 7.18 45.625 1 54.09 118 GLY A N 1
ATOM 969 C CA . GLY A 1 118 ? 14.016 8.305 44.781 1 54.09 118 GLY A CA 1
ATOM 970 C C . GLY A 1 118 ? 12.547 8.289 44.406 1 54.09 118 GLY A C 1
ATOM 971 O O . GLY A 1 118 ? 11.898 7.246 44.469 1 54.09 118 GLY A O 1
ATOM 972 N N . ASN A 1 119 ? 11.805 9.375 44.531 1 54.03 119 ASN A N 1
ATOM 973 C CA . ASN A 1 119 ? 10.43 9.664 44.125 1 54.03 119 ASN A CA 1
ATOM 974 C C . ASN A 1 119 ? 10.141 9.133 42.719 1 54.03 119 ASN A C 1
ATOM 976 O O . ASN A 1 119 ? 9.992 9.914 41.781 1 54.03 119 ASN A O 1
ATOM 980 N N . THR A 1 120 ? 10.641 7.98 42.438 1 57.75 120 THR A N 1
ATOM 981 C CA . THR A 1 120 ? 10.461 7.559 41.062 1 57.75 120 THR A CA 1
ATOM 982 C C . THR A 1 120 ? 9.133 6.828 40.875 1 57.75 120 THR A C 1
ATOM 984 O O . THR A 1 120 ? 9.102 5.602 40.75 1 57.75 120 THR A O 1
ATOM 987 N N . GLU A 1 121 ? 8.055 7.215 41.469 1 60.47 121 GLU A N 1
ATOM 988 C CA . GLU A 1 121 ? 6.77 6.609 41.156 1 60.47 121 GLU A CA 1
ATOM 989 C C . GLU A 1 121 ? 6.441 6.75 39.688 1 60.47 121 GLU A C 1
ATOM 991 O O . GLU A 1 121 ? 6.582 7.836 39.125 1 60.47 121 GLU A O 1
ATOM 996 N N . VAL A 1 122 ? 6.316 5.617 39.031 1 62.34 122 VAL A N 1
ATOM 997 C CA . VAL A 1 122 ? 5.859 5.625 37.656 1 62.34 122 VAL A CA 1
ATOM 998 C C . VAL A 1 122 ? 4.418 6.125 37.594 1 62.34 122 VAL A C 1
ATOM 1000 O O . VAL A 1 122 ? 3.533 5.582 38.25 1 62.34 122 VAL A O 1
ATOM 1003 N N . PRO A 1 123 ? 4.219 7.336 37.062 1 62.47 123 PRO A N 1
ATOM 1004 C CA . PRO A 1 123 ? 2.859 7.879 36.969 1 62.47 123 PRO A CA 1
ATOM 1005 C C . PRO A 1 123 ? 1.925 6.996 36.156 1 62.47 123 PRO A C 1
ATOM 1007 O O . PRO A 1 123 ? 2.373 6.305 35.25 1 62.47 123 PRO A O 1
ATOM 1010 N N . GLN A 1 124 ? 0.708 6.82 36.656 1 61.84 124 GLN A N 1
ATOM 1011 C CA . GLN A 1 124 ? -0.318 6.082 35.938 1 61.84 124 GLN A CA 1
ATOM 1012 C C . GLN A 1 124 ? -0.674 6.785 34.625 1 61.84 124 GLN A C 1
ATOM 1014 O O . GLN A 1 124 ? -0.759 8.016 34.594 1 61.84 124 GLN A O 1
ATOM 1019 N N . THR A 1 125 ? -0.63 6.023 33.531 1 62.47 125 THR A N 1
ATOM 1020 C CA . THR A 1 125 ? -0.991 6.551 32.219 1 62.47 125 THR A CA 1
ATOM 1021 C C . THR A 1 125 ? -2.449 7.004 32.219 1 62.47 125 THR A C 1
ATOM 1023 O O . THR A 1 125 ? -3.293 6.422 32.906 1 62.47 125 THR A O 1
ATOM 1026 N N . THR A 1 126 ? -2.783 8.172 31.734 1 62.47 126 THR A N 1
ATOM 1027 C CA . THR A 1 126 ? -4.125 8.727 31.625 1 62.47 126 THR A CA 1
ATOM 1028 C C . THR A 1 126 ? -4.828 8.188 30.375 1 62.47 126 THR A C 1
ATOM 1030 O O . THR A 1 126 ? -4.176 7.852 29.391 1 62.47 126 THR A O 1
ATOM 1033 N N . HIS A 1 127 ? -6.098 7.793 30.562 1 59.12 127 HIS A N 1
ATOM 1034 C CA . HIS A 1 127 ? -6.953 7.316 29.469 1 59.12 127 HIS A CA 1
ATOM 1035 C C . HIS A 1 127 ? -7.824 8.438 28.922 1 59.12 127 HIS A C 1
ATOM 1037 O O . HIS A 1 127 ? -9.047 8.406 29.062 1 59.12 127 HIS A O 1
ATOM 1043 N N . SER A 1 128 ? -7.273 9.609 28.516 1 57.78 128 SER A N 1
ATOM 1044 C CA . SER A 1 128 ? -8.109 10.734 28.094 1 57.78 128 SER A CA 1
ATOM 1045 C C . SER A 1 128 ? -7.961 11 26.594 1 57.78 128 SER A C 1
ATOM 1047 O O . SER A 1 128 ? -8.477 11.992 26.094 1 57.78 128 SER A O 1
ATOM 1049 N N . SER A 1 129 ? -7.336 10.086 25.891 1 59.22 129 SER A N 1
ATOM 1050 C CA . SER A 1 129 ? -7.148 10.391 24.469 1 59.22 129 SER A CA 1
ATOM 1051 C C . SER A 1 129 ? -8.375 9.992 23.656 1 59.22 129 SER A C 1
ATOM 1053 O O . SER A 1 129 ? -9.281 9.344 24.172 1 59.22 129 SER A O 1
ATOM 1055 N N . ASP A 1 130 ? -8.531 10.656 22.5 1 61.28 130 ASP A N 1
ATOM 1056 C CA . ASP A 1 130 ? -9.547 10.203 21.562 1 61.28 130 ASP A CA 1
ATOM 1057 C C . ASP A 1 130 ? -9.344 8.727 21.203 1 61.28 130 ASP A C 1
ATOM 1059 O O . ASP A 1 130 ? -8.242 8.312 20.859 1 61.28 130 ASP A O 1
ATOM 1063 N N . GLY A 1 131 ? -9.891 7.852 22.031 1 60.28 131 GLY A N 1
ATOM 1064 C CA . GLY A 1 131 ? -9.812 6.402 21.906 1 60.28 131 GLY A CA 1
ATOM 1065 C C . GLY A 1 131 ? -9.508 5.945 20.484 1 60.28 131 GLY A C 1
ATOM 1066 O O . GLY A 1 131 ? -9.875 6.613 19.516 1 60.28 131 GLY A O 1
ATOM 1067 N N . ALA A 1 132 ? -8.477 4.961 20.422 1 63.56 132 ALA A N 1
ATOM 1068 C CA . ALA A 1 132 ? -8.195 4.285 19.156 1 63.56 132 ALA A CA 1
ATOM 1069 C C . ALA A 1 132 ? -9.289 3.273 18.828 1 63.56 132 ALA A C 1
ATOM 1071 O O . ALA A 1 132 ? -9.367 2.209 19.453 1 63.56 132 ALA A O 1
ATOM 1072 N N . GLY A 1 133 ? -10.461 3.807 18.281 1 74.38 133 GLY A N 1
ATOM 1073 C CA . GLY A 1 133 ? -11.484 2.91 17.781 1 74.38 133 GLY A CA 1
ATOM 1074 C C . GLY A 1 133 ? -12.82 3.068 18.484 1 74.38 133 GLY A C 1
ATOM 1075 O O . GLY A 1 133 ? -12.859 3.348 19.688 1 74.38 133 GLY A O 1
ATOM 1076 N N . SER A 1 134 ? -13.859 2.818 17.875 1 82 134 SER A N 1
ATOM 1077 C CA . SER A 1 134 ? -15.219 2.891 18.391 1 82 134 SER A CA 1
ATOM 1078 C C . SER A 1 134 ? -15.578 1.64 19.188 1 82 134 SER A C 1
ATOM 1080 O O . SER A 1 134 ? -14.883 0.625 19.109 1 82 134 SER A O 1
ATOM 1082 N N . LEU A 1 135 ? -16.547 1.64 20.031 1 82 135 LEU A N 1
ATOM 1083 C CA . LEU A 1 135 ? -17.016 0.501 20.828 1 82 135 LEU A CA 1
ATOM 1084 C C . LEU A 1 135 ? -17.422 -0.657 19.906 1 82 135 LEU A C 1
ATOM 1086 O O . LEU A 1 135 ? -17.156 -1.819 20.234 1 82 135 LEU A O 1
ATOM 1090 N N . TYR A 1 136 ? -18.031 -0.35 18.812 1 84.69 136 TYR A N 1
ATOM 1091 C CA . TYR A 1 136 ? -18.469 -1.389 17.891 1 84.69 136 TYR A CA 1
ATOM 1092 C C . TYR A 1 136 ? -17.266 -2.109 17.266 1 84.69 136 TYR A C 1
ATOM 1094 O O . TYR A 1 136 ? -17.312 -3.326 17.078 1 84.69 136 TYR A O 1
ATOM 1102 N N . LEU A 1 137 ? -16.297 -1.398 17 1 87.56 137 LEU A N 1
ATOM 1103 C CA . LEU A 1 137 ? -15.086 -2.002 16.453 1 87.56 137 LEU A CA 1
ATOM 1104 C C . LEU A 1 137 ? -14.398 -2.881 17.5 1 87.56 137 LEU A C 1
ATOM 1106 O O . LEU A 1 137 ? -13.891 -3.957 17.172 1 87.56 137 LEU A O 1
ATOM 1110 N N . ARG A 1 138 ? -14.422 -2.508 18.75 1 89.5 138 ARG A N 1
ATOM 1111 C CA . ARG A 1 138 ? -13.805 -3.273 19.828 1 89.5 138 ARG A CA 1
ATOM 1112 C C . ARG A 1 138 ? -14.562 -4.574 20.062 1 89.5 138 ARG A C 1
ATOM 1114 O O . ARG A 1 138 ? -13.953 -5.609 20.359 1 89.5 138 ARG A O 1
ATOM 1121 N N . LEU A 1 139 ? -15.859 -4.453 19.938 1 89.25 139 LEU A N 1
ATOM 1122 C CA . LEU A 1 139 ? -16.672 -5.66 20.094 1 89.25 139 LEU A CA 1
ATOM 1123 C C . LEU A 1 139 ? -16.391 -6.641 18.953 1 89.25 139 LEU A C 1
ATOM 1125 O O . LEU A 1 139 ? -16.344 -7.852 19.172 1 89.25 139 LEU A O 1
ATOM 1129 N N . GLY A 1 140 ? -16.281 -6.07 17.797 1 90.38 140 GLY A N 1
ATOM 1130 C CA . GLY A 1 140 ? -15.898 -6.918 16.672 1 90.38 140 GLY A CA 1
ATOM 1131 C C . GLY A 1 140 ? -14.547 -7.582 16.859 1 90.38 140 GLY A C 1
ATOM 1132 O O . GLY A 1 140 ? -14.383 -8.766 16.562 1 90.38 140 GLY A O 1
ATOM 1133 N N . THR A 1 141 ? -13.625 -6.848 17.391 1 92.62 141 THR A N 1
ATOM 1134 C CA . THR A 1 141 ? -12.289 -7.387 17.625 1 92.62 141 THR A CA 1
ATOM 1135 C C . THR A 1 141 ? -12.344 -8.523 18.656 1 92.62 141 THR A C 1
ATOM 1137 O O . THR A 1 141 ? -11.625 -9.516 18.516 1 92.62 141 THR A O 1
ATOM 1140 N N . LEU A 1 142 ? -13.203 -8.398 19.672 1 93.06 142 LEU A N 1
ATOM 1141 C CA . LEU A 1 142 ? -13.367 -9.438 20.688 1 93.06 142 LEU A CA 1
ATOM 1142 C C . LEU A 1 142 ? -13.945 -10.711 20.062 1 93.06 142 LEU A C 1
ATOM 1144 O O . LEU A 1 142 ? -13.469 -11.812 20.359 1 93.06 142 LEU A O 1
ATOM 1148 N N . CYS A 1 143 ? -14.891 -10.516 19.203 1 93.25 143 CYS A N 1
ATOM 1149 C CA . CYS A 1 143 ? -15.531 -11.664 18.562 1 93.25 143 CYS A CA 1
ATOM 1150 C C . CYS A 1 143 ? -14.562 -12.359 17.609 1 93.25 143 CYS A C 1
ATOM 1152 O O . CYS A 1 143 ? -14.406 -13.578 17.672 1 93.25 143 CYS A O 1
ATOM 1154 N N . PHE A 1 144 ? -13.891 -11.617 16.781 1 95.5 144 PHE A N 1
ATOM 1155 C CA . PHE A 1 144 ? -12.961 -12.18 15.805 1 95.5 144 PHE A CA 1
ATOM 1156 C C . PHE A 1 144 ? -11.742 -12.781 16.5 1 95.5 144 PHE A C 1
ATOM 1158 O O . PHE A 1 144 ? -11.258 -13.836 16.109 1 95.5 144 PHE A O 1
ATOM 1165 N N . GLY A 1 145 ? -11.25 -12.141 17.516 1 95.94 145 GLY A N 1
ATOM 1166 C CA . GLY A 1 145 ? -10.117 -12.648 18.266 1 95.94 145 GLY A CA 1
ATOM 1167 C C . GLY A 1 145 ? -10.414 -13.953 19 1 95.94 145 GLY A C 1
ATOM 1168 O O . GLY A 1 145 ? -9.602 -14.883 18.969 1 95.94 145 GLY A O 1
ATOM 1169 N N . SER A 1 146 ? -11.578 -14.031 19.578 1 95.81 146 SER A N 1
ATOM 1170 C CA . SER A 1 146 ? -11.977 -15.25 20.281 1 95.81 146 SER A CA 1
ATOM 1171 C C . SER A 1 146 ? -12.133 -16.422 19.312 1 95.81 146 SER A C 1
ATOM 1173 O O . SER A 1 146 ? -11.727 -17.547 19.609 1 95.81 146 SER A O 1
ATOM 1175 N N . SER A 1 147 ? -12.703 -16.078 18.188 1 94.69 147 SER A N 1
ATOM 1176 C CA . SER A 1 147 ? -12.82 -17.109 17.156 1 94.69 147 SER A CA 1
ATOM 1177 C C . SER A 1 147 ? -11.445 -17.562 16.672 1 94.69 147 SER A C 1
ATOM 1179 O O . SER A 1 147 ? -11.242 -18.734 16.391 1 94.69 147 SER A O 1
ATOM 1181 N N . GLY A 1 148 ? -10.547 -16.641 16.531 1 94.69 148 GLY A N 1
ATOM 1182 C CA . GLY A 1 148 ? -9.188 -17 16.156 1 94.69 148 GLY A CA 1
ATOM 1183 C C . GLY A 1 148 ? -8.5 -17.891 17.188 1 94.69 148 GLY A C 1
ATOM 1184 O O . GLY A 1 148 ? -7.793 -18.828 16.812 1 94.69 148 GLY A O 1
ATOM 1185 N N . ILE A 1 149 ? -8.75 -17.672 18.438 1 95.56 149 ILE A N 1
ATOM 1186 C CA . ILE A 1 149 ? -8.172 -18.484 19.5 1 95.56 149 ILE A CA 1
ATOM 1187 C C . ILE A 1 149 ? -8.727 -19.891 19.438 1 95.56 149 ILE A C 1
ATOM 1189 O O . ILE A 1 149 ? -7.996 -20.875 19.641 1 95.56 149 ILE A O 1
ATOM 1193 N N . VAL A 1 150 ? -9.984 -19.984 19.078 1 95.25 150 VAL A N 1
ATOM 1194 C CA . VAL A 1 150 ? -10.594 -21.297 18.906 1 95.25 150 VAL A CA 1
ATOM 1195 C C . VAL A 1 150 ? -9.875 -22.062 17.797 1 95.25 150 VAL A C 1
ATOM 1197 O O . VAL A 1 150 ? -9.602 -23.25 17.922 1 95.25 150 VAL A O 1
ATOM 1200 N N . LEU A 1 151 ? -9.57 -21.375 16.734 1 94.31 151 LEU A N 1
ATOM 1201 C CA . LEU A 1 151 ? -8.844 -22.016 15.641 1 94.31 151 LEU A CA 1
ATOM 1202 C C . LEU A 1 151 ? -7.488 -22.531 16.109 1 94.31 151 LEU A C 1
ATOM 1204 O O . LEU A 1 151 ? -7.109 -23.656 15.797 1 94.31 151 LEU A O 1
ATOM 1208 N N . PHE A 1 152 ? -6.746 -21.75 16.844 1 94.44 152 PHE A N 1
ATOM 1209 C CA . PHE A 1 152 ? -5.43 -22.156 17.328 1 94.44 152 PHE A CA 1
ATOM 1210 C C . PHE A 1 152 ? -5.535 -23.328 18.281 1 94.44 152 PHE A C 1
ATOM 1212 O O . PHE A 1 152 ? -4.688 -24.234 18.266 1 94.44 152 PHE A O 1
ATOM 1219 N N . CYS A 1 153 ? -6.609 -23.359 19.062 1 92.19 153 CYS A N 1
ATOM 1220 C CA . CYS A 1 153 ? -6.824 -24.484 19.969 1 92.19 153 CYS A CA 1
ATOM 1221 C C . CYS A 1 153 ? -7.164 -25.75 19.188 1 92.19 153 CYS A C 1
ATOM 1223 O O . CYS A 1 153 ? -6.703 -26.844 19.547 1 92.19 153 CYS A O 1
ATOM 1225 N N . LEU A 1 154 ? -7.957 -25.578 18.172 1 90.56 154 LEU A N 1
ATOM 1226 C CA . LEU A 1 154 ? -8.273 -26.734 17.344 1 90.56 154 LEU A CA 1
ATOM 1227 C C . LEU A 1 154 ? -7.012 -27.281 16.688 1 90.56 154 LEU A C 1
ATOM 1229 O O . LEU A 1 154 ? -6.816 -28.5 16.641 1 90.56 154 LEU A O 1
ATOM 1233 N N . GLU A 1 155 ? -6.211 -26.406 16.188 1 90.56 155 GLU A N 1
ATOM 1234 C CA . GLU A 1 155 ? -4.961 -26.844 15.562 1 90.56 155 GLU A CA 1
ATOM 1235 C C . GLU A 1 155 ? -4.055 -27.531 16.578 1 90.56 155 GLU A C 1
ATOM 1237 O O . GLU A 1 155 ? -3.381 -28.516 16.25 1 90.56 155 GLU A O 1
ATOM 1242 N N . PHE A 1 156 ? -4.066 -27.016 17.766 1 89.25 156 PHE A N 1
ATOM 1243 C CA . PHE A 1 156 ? -3.281 -27.609 18.844 1 89.25 156 PHE A CA 1
ATOM 1244 C C . PHE A 1 156 ? -3.738 -29.031 19.141 1 89.25 156 PHE A C 1
ATOM 1246 O O . PHE A 1 156 ? -2.916 -29.938 19.25 1 89.25 156 PHE A O 1
ATOM 1253 N N . PHE A 1 157 ? -5.008 -29.328 19.094 1 88 157 PHE A N 1
ATOM 1254 C CA . PHE A 1 157 ? -5.551 -30.641 19.422 1 88 157 PHE A CA 1
ATOM 1255 C C . PHE A 1 157 ? -5.355 -31.594 18.25 1 88 157 PHE A C 1
ATOM 1257 O O . PHE A 1 157 ? -5.082 -32.781 18.469 1 88 157 PHE A O 1
ATOM 1264 N N . VAL A 1 158 ? -5.543 -31.047 17.078 1 85.62 158 VAL A N 1
ATOM 1265 C CA . VAL A 1 158 ? -5.328 -31.891 15.906 1 85.62 158 VAL A CA 1
ATOM 1266 C C . VAL A 1 158 ? -3.863 -32.312 15.836 1 85.62 158 VAL A C 1
ATOM 1268 O O . VAL A 1 158 ? -3.559 -33.469 15.469 1 85.62 158 VAL A O 1
ATOM 1271 N N . CYS A 1 159 ? -3.031 -31.391 16.141 1 82.81 159 CYS A N 1
ATOM 1272 C CA . CYS A 1 159 ? -1.605 -31.703 16.125 1 82.81 159 CYS A CA 1
ATOM 1273 C C . CYS A 1 159 ? -1.254 -32.75 17.172 1 82.81 159 CYS A C 1
ATOM 1275 O O . CYS A 1 159 ? -0.431 -33.625 16.922 1 82.81 159 CYS A O 1
ATOM 1277 N N . ILE A 1 160 ? -1.831 -32.75 18.328 1 84.12 160 ILE A N 1
ATOM 1278 C CA . ILE A 1 160 ? -1.567 -33.75 19.391 1 84.12 160 ILE A CA 1
ATOM 1279 C C . ILE A 1 160 ? -2.119 -35.094 18.969 1 84.12 160 ILE A C 1
ATOM 1281 O O . ILE A 1 160 ? -1.512 -36.125 19.266 1 84.12 160 ILE A O 1
ATOM 1285 N N . SER A 1 161 ? -3.18 -35.031 18.266 1 79.75 161 SER A N 1
ATOM 1286 C CA . SER A 1 161 ? -3.842 -36.281 17.906 1 79.75 161 SER A CA 1
ATOM 1287 C C . SER A 1 161 ? -3.148 -36.969 16.734 1 79.75 161 SER A C 1
ATOM 1289 O O . SER A 1 161 ? -3.141 -38.219 16.641 1 79.75 161 SER A O 1
ATOM 1291 N N . ASP A 1 162 ? -2.77 -36.062 15.82 1 69.06 162 ASP A N 1
ATOM 1292 C CA . ASP A 1 162 ? -2.16 -36.656 14.633 1 69.06 162 ASP A CA 1
ATOM 1293 C C . ASP A 1 162 ? -0.646 -36.75 14.789 1 69.06 162 ASP A C 1
ATOM 1295 O O . ASP A 1 162 ? 0.014 -35.812 15.227 1 69.06 162 ASP A O 1
ATOM 1299 N N . HIS A 1 163 ? -0.13 -37.875 14.766 1 59.53 163 HIS A N 1
ATOM 1300 C CA . HIS A 1 163 ? 1.256 -38.281 14.992 1 59.53 163 HIS A CA 1
ATOM 1301 C C . HIS A 1 163 ? 2.195 -37.562 14.016 1 59.53 163 HIS A C 1
ATOM 1303 O O . HIS A 1 163 ? 3.418 -37.656 14.156 1 59.53 163 HIS A O 1
ATOM 1309 N N . LEU A 1 164 ? 1.587 -36.812 13.023 1 61.59 164 LEU A N 1
ATOM 1310 C CA . LEU A 1 164 ? 2.521 -36.281 12.031 1 61.59 164 LEU A CA 1
ATOM 1311 C C . LEU A 1 164 ? 2.898 -34.844 12.359 1 61.59 164 LEU A C 1
ATOM 1313 O O . LEU A 1 164 ? 3.74 -34.25 11.688 1 61.59 164 LEU A O 1
ATOM 1317 N N . CYS A 1 165 ? 2.445 -34.375 13.555 1 71.56 165 CYS A N 1
ATOM 1318 C CA . CYS A 1 165 ? 2.777 -32.969 13.867 1 71.56 165 CYS A CA 1
ATOM 1319 C C . CYS A 1 165 ? 4.031 -32.906 14.727 1 71.56 165 CYS A C 1
ATOM 1321 O O . CYS A 1 165 ? 4.23 -33.719 15.617 1 71.56 165 CYS A O 1
ATOM 1323 N N . PHE A 1 166 ? 4.949 -32.094 14.375 1 75.69 166 PHE A N 1
ATOM 1324 C CA . PHE A 1 166 ? 6.191 -31.875 15.102 1 75.69 166 PHE A CA 1
ATOM 1325 C C . PHE A 1 166 ? 5.957 -31.016 16.328 1 75.69 166 PHE A C 1
ATOM 1327 O O . PHE A 1 166 ? 5.059 -30.172 16.344 1 75.69 166 PHE A O 1
ATOM 1334 N N . ALA A 1 167 ? 6.676 -31.219 17.375 1 79.56 167 ALA A N 1
ATOM 1335 C CA . ALA A 1 167 ? 6.559 -30.531 18.672 1 79.56 167 ALA A CA 1
ATOM 1336 C C . ALA A 1 167 ? 6.715 -29.031 18.5 1 79.56 167 ALA A C 1
ATOM 1338 O O . ALA A 1 167 ? 6.07 -28.25 19.203 1 79.56 167 ALA A O 1
ATOM 1339 N N . TYR A 1 168 ? 7.574 -28.594 17.562 1 84.06 168 TYR A N 1
ATOM 1340 C CA . TYR A 1 168 ? 7.809 -27.172 17.406 1 84.06 168 TYR A CA 1
ATOM 1341 C C . TYR A 1 168 ? 6.559 -26.469 16.891 1 84.06 168 TYR A C 1
ATOM 1343 O O . TYR A 1 168 ? 6.336 -25.281 17.188 1 84.06 168 TYR A O 1
ATOM 1351 N N . ARG A 1 169 ? 5.727 -27.172 16.266 1 85.31 169 ARG A N 1
ATOM 1352 C CA . ARG A 1 169 ? 4.484 -26.594 15.758 1 85.31 169 ARG A CA 1
ATOM 1353 C C . ARG A 1 169 ? 3.494 -26.359 16.891 1 85.31 169 ARG A C 1
ATOM 1355 O O . ARG A 1 169 ? 2.711 -25.406 16.859 1 85.31 169 ARG A O 1
ATOM 1362 N N . LEU A 1 170 ? 3.562 -27.25 17.922 1 88.12 170 LEU A N 1
ATOM 1363 C CA . LEU A 1 170 ? 2.713 -27.078 19.094 1 88.12 170 LEU A CA 1
ATOM 1364 C C . LEU A 1 170 ? 3.066 -25.797 19.844 1 88.12 170 LEU A C 1
ATOM 1366 O O . LEU A 1 170 ? 2.178 -25.062 20.281 1 88.12 170 LEU A O 1
ATOM 1370 N N . VAL A 1 171 ? 4.355 -25.516 19.891 1 88.88 171 VAL A N 1
ATOM 1371 C CA . VAL A 1 171 ? 4.824 -24.312 20.562 1 88.88 171 VAL A CA 1
ATOM 1372 C C . VAL A 1 171 ? 4.395 -23.078 19.766 1 88.88 171 VAL A C 1
ATOM 1374 O O . VAL A 1 171 ? 3.982 -22.078 20.359 1 88.88 171 VAL A O 1
ATOM 1377 N N . ASN A 1 172 ? 4.445 -23.156 18.5 1 90.31 172 ASN A N 1
ATOM 1378 C CA . ASN A 1 172 ? 4.039 -22.047 17.656 1 90.31 172 ASN A CA 1
ATOM 1379 C C . ASN A 1 172 ? 2.555 -21.719 17.812 1 90.31 172 ASN A C 1
ATOM 1381 O O . ASN A 1 172 ? 2.168 -20.547 17.844 1 90.31 172 ASN A O 1
ATOM 1385 N N . TRP A 1 173 ? 1.715 -22.766 17.969 1 92.06 173 TRP A N 1
ATOM 1386 C CA . TRP A 1 173 ? 0.282 -22.547 18.141 1 92.06 173 TRP A CA 1
ATOM 1387 C C . TRP A 1 173 ? -0.02 -21.938 19.5 1 92.06 173 TRP A C 1
ATOM 1389 O O . TRP A 1 173 ? -0.926 -21.109 19.641 1 92.06 173 TRP A O 1
ATOM 1399 N N . VAL A 1 174 ? 0.745 -22.312 20.5 1 92.69 174 VAL A N 1
ATOM 1400 C CA . VAL A 1 174 ? 0.566 -21.766 21.828 1 92.69 174 VAL A CA 1
ATOM 1401 C C . VAL A 1 174 ? 0.943 -20.281 21.844 1 92.69 174 VAL A C 1
ATOM 1403 O O . VAL A 1 174 ? 0.234 -19.453 22.422 1 92.69 174 VAL A O 1
ATOM 1406 N N . PHE A 1 175 ? 2.043 -19.953 21.141 1 94.25 175 PHE A N 1
ATOM 1407 C CA . PHE A 1 175 ? 2.455 -18.547 21.047 1 94.25 175 PHE A CA 1
ATOM 1408 C C . PHE A 1 175 ? 1.399 -17.734 20.312 1 94.25 175 PHE A C 1
ATOM 1410 O O . PHE A 1 175 ? 1.081 -16.609 20.719 1 94.25 175 PHE A O 1
ATOM 1417 N N . ALA A 1 176 ? 0.874 -18.297 19.297 1 95.5 176 ALA A N 1
ATOM 1418 C CA . ALA A 1 176 ? -0.133 -17.578 18.5 1 95.5 176 ALA A CA 1
ATOM 1419 C C . ALA A 1 176 ? -1.398 -17.344 19.328 1 95.5 176 ALA A C 1
ATOM 1421 O O . ALA A 1 176 ? -1.956 -16.234 19.312 1 95.5 176 ALA A O 1
ATOM 1422 N N . ALA A 1 177 ? -1.843 -18.359 20.062 1 95.94 177 ALA A N 1
ATOM 1423 C CA . ALA A 1 177 ? -3.039 -18.234 20.891 1 95.94 177 ALA A CA 1
ATOM 1424 C C . ALA A 1 177 ? -2.828 -17.234 22.031 1 95.94 177 ALA A C 1
ATOM 1426 O O . ALA A 1 177 ? -3.684 -16.391 22.281 1 95.94 177 ALA A O 1
ATOM 1427 N N . ALA A 1 178 ? -1.7 -17.344 22.641 1 95.69 178 ALA A N 1
ATOM 1428 C CA . ALA A 1 178 ? -1.389 -16.438 23.734 1 95.69 178 ALA A CA 1
ATOM 1429 C C . ALA A 1 178 ? -1.286 -14.992 23.25 1 95.69 178 ALA A C 1
ATOM 1431 O O . ALA A 1 178 ? -1.823 -14.078 23.891 1 95.69 178 ALA A O 1
ATOM 1432 N N . PHE A 1 179 ? -0.602 -14.781 22.188 1 97.12 179 PHE A N 1
ATOM 1433 C CA . PHE A 1 179 ? -0.455 -13.445 21.625 1 97.12 179 PHE A CA 1
ATOM 1434 C C . PHE A 1 179 ? -1.815 -12.844 21.297 1 97.12 179 PHE A C 1
ATOM 1436 O O . PHE A 1 179 ? -2.098 -11.695 21.641 1 97.12 179 PHE A O 1
ATOM 1443 N N . THR A 1 180 ? -2.635 -13.602 20.609 1 96.94 180 THR A N 1
ATOM 1444 C CA . THR A 1 180 ? -3.945 -13.109 20.203 1 96.94 180 THR A CA 1
ATOM 1445 C C . THR A 1 180 ? -4.797 -12.766 21.422 1 96.94 180 THR A C 1
ATOM 1447 O O . THR A 1 180 ? -5.488 -11.75 21.438 1 96.94 180 THR A O 1
ATOM 1450 N N . PHE A 1 181 ? -4.695 -13.562 22.438 1 95.88 181 PHE A N 1
ATOM 1451 C CA . PHE A 1 181 ? -5.473 -13.336 23.656 1 95.88 181 PHE A CA 1
ATOM 1452 C C . PHE A 1 181 ? -5.027 -12.062 24.359 1 95.88 181 PHE A C 1
ATOM 1454 O O . PHE A 1 181 ? -5.859 -11.219 24.703 1 95.88 181 PHE A O 1
ATOM 1461 N N . ILE A 1 182 ? -3.779 -11.914 24.484 1 95.06 182 ILE A N 1
ATOM 1462 C CA . ILE A 1 182 ? -3.246 -10.773 25.219 1 95.06 182 ILE A CA 1
ATOM 1463 C C . ILE A 1 182 ? -3.512 -9.492 24.438 1 95.06 182 ILE A C 1
ATOM 1465 O O . ILE A 1 182 ? -3.926 -8.484 25.016 1 95.06 182 ILE A O 1
ATOM 1469 N N . GLN A 1 183 ? -3.279 -9.531 23.172 1 95.5 183 GLN A N 1
ATOM 1470 C CA . GLN A 1 183 ? -3.506 -8.336 22.375 1 95.5 183 GLN A CA 1
ATOM 1471 C C . GLN A 1 183 ? -4.988 -7.984 22.312 1 95.5 183 GLN A C 1
ATOM 1473 O O . GLN A 1 183 ? -5.355 -6.809 22.359 1 95.5 183 GLN A O 1
ATOM 1478 N N . MET A 1 184 ? -5.773 -8.984 22.156 1 94.44 184 MET A N 1
ATOM 1479 C CA . MET A 1 184 ? -7.215 -8.75 22.141 1 94.44 184 MET A CA 1
ATOM 1480 C C . MET A 1 184 ? -7.664 -8.07 23.422 1 94.44 184 MET A C 1
ATOM 1482 O O . MET A 1 184 ? -8.438 -7.109 23.391 1 94.44 184 MET A O 1
ATOM 1486 N N . HIS A 1 185 ? -7.152 -8.5 24.531 1 91.12 185 HIS A N 1
ATOM 1487 C CA . HIS A 1 185 ? -7.477 -7.902 25.828 1 91.12 185 HIS A CA 1
ATOM 1488 C C . HIS A 1 185 ? -6.957 -6.469 25.906 1 91.12 185 HIS A C 1
ATOM 1490 O O . HIS A 1 185 ? -7.637 -5.59 26.438 1 91.12 185 HIS A O 1
ATOM 1496 N N . PHE A 1 186 ? -5.875 -6.266 25.359 1 90.25 186 PHE A N 1
ATOM 1497 C CA . PHE A 1 186 ? -5.266 -4.941 25.375 1 90.25 186 PHE A CA 1
ATOM 1498 C C . PHE A 1 186 ? -6.09 -3.959 24.547 1 90.25 186 PHE A C 1
ATOM 1500 O O . PHE A 1 186 ? -6.359 -2.84 25 1 90.25 186 PHE A O 1
ATOM 1507 N N . ILE A 1 187 ? -6.457 -4.348 23.391 1 89.94 187 ILE A N 1
ATOM 1508 C CA . ILE A 1 187 ? -7.203 -3.48 22.484 1 89.94 187 ILE A CA 1
ATOM 1509 C C . ILE A 1 187 ? -8.578 -3.186 23.062 1 89.94 187 ILE A C 1
ATOM 1511 O O . ILE A 1 187 ? -9.078 -2.062 22.969 1 89.94 187 ILE A O 1
ATOM 1515 N N . PHE A 1 188 ? -9.141 -4.117 23.703 1 87.25 188 PHE A N 1
ATOM 1516 C CA . PHE A 1 188 ? -10.492 -3.961 24.234 1 87.25 188 PHE A CA 1
ATOM 1517 C C . PHE A 1 188 ? -10.492 -3.064 25.469 1 87.25 188 PHE A C 1
ATOM 1519 O O . PHE A 1 188 ? -11.359 -2.195 25.609 1 87.25 188 PHE A O 1
ATOM 1526 N N . CYS A 1 189 ? -9.477 -3.143 26.281 1 82.56 189 CYS A N 1
ATOM 1527 C CA . CYS A 1 189 ? -9.484 -2.449 27.562 1 82.56 189 CYS A CA 1
ATOM 1528 C C . CYS A 1 189 ? -8.781 -1.101 27.469 1 82.56 189 CYS A C 1
ATOM 1530 O O . CYS A 1 189 ? -9.07 -0.188 28.234 1 82.56 189 CYS A O 1
ATOM 1532 N N . ASN A 1 190 ? -7.867 -0.981 26.578 1 77.44 190 ASN A N 1
ATOM 1533 C CA . ASN A 1 190 ? -7.023 0.208 26.578 1 77.44 190 ASN A CA 1
ATOM 1534 C C . ASN A 1 190 ? -7.082 0.947 25.25 1 77.44 190 ASN A C 1
ATOM 1536 O O . ASN A 1 190 ? -6.051 1.357 24.719 1 77.44 190 ASN A O 1
ATOM 1540 N N . SER A 1 191 ? -8.195 1.255 24.734 1 72.88 191 SER A N 1
ATOM 1541 C CA . SER A 1 191 ? -8.32 1.927 23.438 1 72.88 191 SER A CA 1
ATOM 1542 C C . SER A 1 191 ? -8.008 3.414 23.562 1 72.88 191 SER A C 1
ATOM 1544 O O . SER A 1 191 ? -7.641 4.059 22.578 1 72.88 191 SER A O 1
ATOM 1546 N N . LYS A 1 192 ? -8.07 3.969 24.75 1 70.88 192 LYS A N 1
ATOM 1547 C CA . LYS A 1 192 ? -7.875 5.402 24.953 1 70.88 192 LYS A CA 1
ATOM 1548 C C . LYS A 1 192 ? -6.551 5.68 25.656 1 70.88 192 LYS A C 1
ATOM 1550 O O . LYS A 1 192 ? -6.383 6.73 26.281 1 70.88 192 LYS A O 1
ATOM 1555 N N . ILE A 1 193 ? -5.652 4.762 25.484 1 72 193 ILE A N 1
ATOM 1556 C CA . ILE A 1 193 ? -4.41 4.891 26.25 1 72 193 ILE A CA 1
ATOM 1557 C C . ILE A 1 193 ? -3.537 5.977 25.609 1 72 193 ILE A C 1
ATOM 1559 O O . ILE A 1 193 ? -3.482 6.105 24.391 1 72 193 ILE A O 1
ATOM 1563 N N . ILE A 1 194 ? -3.186 6.926 26.344 1 71 194 ILE A N 1
ATOM 1564 C CA . ILE A 1 194 ? -2.166 7.898 25.969 1 71 194 ILE A CA 1
ATOM 1565 C C . ILE A 1 194 ? -0.823 7.504 26.578 1 71 194 ILE A C 1
ATOM 1567 O O . ILE A 1 194 ? -0.693 7.414 27.797 1 71 194 ILE A O 1
ATOM 1571 N N . ILE A 1 195 ? 0.091 7.203 25.766 1 71.88 195 ILE A N 1
ATOM 1572 C CA . ILE A 1 195 ? 1.407 6.793 26.25 1 71.88 195 ILE A CA 1
ATOM 1573 C C . ILE A 1 195 ? 2.309 8.023 26.391 1 71.88 195 ILE A C 1
ATOM 1575 O O . ILE A 1 195 ? 2.625 8.68 25.391 1 71.88 195 ILE A O 1
ATOM 1579 N N . THR A 1 196 ? 2.58 8.406 27.578 1 68.81 196 THR A N 1
ATOM 1580 C CA . THR A 1 196 ? 3.391 9.594 27.812 1 68.81 196 THR A CA 1
ATOM 1581 C C . THR A 1 196 ? 4.812 9.211 28.203 1 68.81 196 THR A C 1
ATOM 1583 O O . THR A 1 196 ? 5.754 9.977 27.984 1 68.81 196 THR A O 1
ATOM 1586 N N . GLU A 1 197 ? 4.883 7.98 28.844 1 72.69 197 GLU A N 1
ATOM 1587 C CA . GLU A 1 197 ? 6.207 7.555 29.281 1 72.69 197 GLU A CA 1
ATOM 1588 C C . GLU A 1 197 ? 6.816 6.559 28.297 1 72.69 197 GLU A C 1
ATOM 1590 O O . GLU A 1 197 ? 6.094 5.836 27.609 1 72.69 197 GLU A O 1
ATOM 1595 N N . SER A 1 198 ? 8.125 6.598 28.281 1 81.44 198 SER A N 1
ATOM 1596 C CA . SER A 1 198 ? 8.875 5.695 27.422 1 81.44 198 SER A CA 1
ATOM 1597 C C . SER A 1 198 ? 8.328 5.703 26 1 81.44 198 SER A C 1
ATOM 1599 O O . SER A 1 198 ? 7.977 4.652 25.453 1 81.44 198 SER A O 1
ATOM 1601 N N . LYS A 1 199 ? 8.25 6.781 25.484 1 85.81 199 LYS A N 1
ATOM 1602 C CA . LYS A 1 199 ? 7.684 7.023 24.156 1 85.81 199 LYS A CA 1
ATOM 1603 C C . LYS A 1 199 ? 8.406 6.203 23.094 1 85.81 199 LYS A C 1
ATOM 1605 O O . LYS A 1 199 ? 7.77 5.648 22.203 1 85.81 199 LYS A O 1
ATOM 1610 N N . ASN A 1 200 ? 9.68 6.047 23.297 1 89.69 200 ASN A N 1
ATOM 1611 C CA . ASN A 1 200 ? 10.453 5.363 22.266 1 89.69 200 ASN A CA 1
ATOM 1612 C C . ASN A 1 200 ? 10.203 3.859 22.281 1 89.69 200 ASN A C 1
ATOM 1614 O O . ASN A 1 200 ? 10.109 3.234 21.219 1 89.69 200 ASN A O 1
ATOM 1618 N N . LEU A 1 201 ? 10.078 3.332 23.438 1 91.12 201 LEU A N 1
ATOM 1619 C CA . LEU A 1 201 ? 9.773 1.907 23.516 1 91.12 201 LEU A CA 1
ATOM 1620 C C . LEU A 1 201 ? 8.359 1.622 23.031 1 91.12 201 LEU A C 1
ATOM 1622 O O . LEU A 1 201 ? 8.109 0.583 22.406 1 91.12 201 LEU A O 1
ATOM 1626 N N . ALA A 1 202 ? 7.523 2.535 23.328 1 91.81 202 ALA A N 1
ATOM 1627 C CA . ALA A 1 202 ? 6.145 2.383 22.875 1 91.81 202 ALA A CA 1
ATOM 1628 C C . ALA A 1 202 ? 6.066 2.461 21.344 1 91.81 202 ALA A C 1
ATOM 1630 O O . ALA A 1 202 ? 5.273 1.751 20.719 1 91.81 202 ALA A O 1
ATOM 1631 N N . LYS A 1 203 ? 6.887 3.301 20.797 1 94.56 203 LYS A N 1
ATOM 1632 C CA . LYS A 1 203 ? 6.941 3.385 19.344 1 94.56 203 LYS A CA 1
ATOM 1633 C C . LYS A 1 203 ? 7.449 2.08 18.734 1 94.56 203 LYS A C 1
ATOM 1635 O O . LYS A 1 203 ? 6.875 1.576 17.766 1 94.56 203 LYS A O 1
ATOM 1640 N N . LEU A 1 204 ? 8.445 1.538 19.328 1 96 204 LEU A N 1
ATOM 1641 C CA . LEU A 1 204 ? 9.023 0.292 18.828 1 96 204 LEU A CA 1
ATOM 1642 C C . LEU A 1 204 ? 8.047 -0.868 19.016 1 96 204 LEU A C 1
ATOM 1644 O O . LEU A 1 204 ? 7.879 -1.688 18.109 1 96 204 LEU A O 1
ATOM 1648 N N . GLY A 1 205 ? 7.492 -0.852 20.141 1 96 205 GLY A N 1
ATOM 1649 C CA . GLY A 1 205 ? 6.555 -1.926 20.438 1 96 205 GLY A CA 1
ATOM 1650 C C . GLY A 1 205 ? 5.328 -1.906 19.547 1 96 205 GLY A C 1
ATOM 1651 O O . GLY A 1 205 ? 4.91 -2.947 19.031 1 96 205 GLY A O 1
ATOM 1652 N N . THR A 1 206 ? 4.73 -0.788 19.328 1 95.38 206 THR A N 1
ATOM 1653 C CA . THR A 1 206 ? 3.533 -0.681 18.5 1 95.38 206 THR A CA 1
ATOM 1654 C C . THR A 1 206 ? 3.852 -1.021 17.047 1 95.38 206 THR A C 1
ATOM 1656 O O . THR A 1 206 ? 3.053 -1.666 16.375 1 95.38 206 THR A O 1
ATOM 1659 N N . MET A 1 207 ? 4.996 -0.648 16.547 1 97.75 207 MET A N 1
ATOM 1660 C CA . MET A 1 207 ? 5.398 -0.977 15.188 1 97.75 207 MET A CA 1
ATOM 1661 C C . MET A 1 207 ? 5.664 -2.471 15.047 1 97.75 207 MET A C 1
ATOM 1663 O O . MET A 1 207 ? 5.387 -3.059 14 1 97.75 207 MET A O 1
ATOM 1667 N N . HIS A 1 208 ? 6.23 -3.045 16.062 1 98.19 208 HIS A N 1
ATOM 1668 C CA . HIS A 1 208 ? 6.402 -4.492 16.031 1 98.19 208 HIS A CA 1
ATOM 1669 C C . HIS A 1 208 ? 5.055 -5.207 15.992 1 98.19 208 HIS A C 1
ATOM 1671 O O . HIS A 1 208 ? 4.883 -6.176 15.242 1 98.19 208 HIS A O 1
ATOM 1677 N N . LEU A 1 209 ? 4.164 -4.727 16.844 1 98.19 209 LEU A N 1
ATOM 1678 C CA . LEU A 1 209 ? 2.832 -5.324 16.859 1 98.19 209 LEU A CA 1
ATOM 1679 C C . LEU A 1 209 ? 2.135 -5.137 15.508 1 98.19 209 LEU A C 1
ATOM 1681 O O . LEU A 1 209 ? 1.388 -6.012 15.07 1 98.19 209 LEU A O 1
ATOM 1685 N N . LEU A 1 210 ? 2.334 -3.988 14.883 1 98 210 LEU A N 1
ATOM 1686 C CA . LEU A 1 210 ? 1.827 -3.773 13.531 1 98 210 LEU A CA 1
ATOM 1687 C C . LEU A 1 210 ? 2.367 -4.828 12.578 1 98 210 LEU A C 1
ATOM 1689 O O . LEU A 1 210 ? 1.607 -5.426 11.805 1 98 210 LEU A O 1
ATOM 1693 N N . ALA A 1 211 ? 3.635 -5.102 12.664 1 98.31 211 ALA A N 1
ATOM 1694 C CA . ALA A 1 211 ? 4.277 -6.074 11.789 1 98.31 211 ALA A CA 1
ATOM 1695 C C . ALA A 1 211 ? 3.748 -7.48 12.047 1 98.31 211 ALA A C 1
ATOM 1697 O O . ALA A 1 211 ? 3.518 -8.25 11.109 1 98.31 211 ALA A O 1
ATOM 1698 N N . VAL A 1 212 ? 3.547 -7.828 13.281 1 98.19 212 VAL A N 1
ATOM 1699 C CA . VAL A 1 212 ? 3.055 -9.156 13.641 1 98.19 212 VAL A CA 1
ATOM 1700 C C . VAL A 1 212 ? 1.648 -9.352 13.078 1 98.19 212 VAL A C 1
ATOM 1702 O O . VAL A 1 212 ? 1.331 -10.422 12.547 1 98.19 212 VAL A O 1
ATOM 1705 N N . ASN A 1 213 ? 0.838 -8.352 13.211 1 98 213 ASN A N 1
ATOM 1706 C CA . ASN A 1 213 ? -0.531 -8.461 12.719 1 98 213 ASN A CA 1
ATOM 1707 C C . ASN A 1 213 ? -0.574 -8.555 11.195 1 98 213 ASN A C 1
ATOM 1709 O O . ASN A 1 213 ? -1.362 -9.328 10.648 1 98 213 ASN A O 1
ATOM 1713 N N . VAL A 1 214 ? 0.224 -7.797 10.523 1 97.38 214 VAL A N 1
ATOM 1714 C CA . VAL A 1 214 ? 0.282 -7.879 9.062 1 97.38 214 VAL A CA 1
ATOM 1715 C C . VAL A 1 214 ? 0.783 -9.258 8.648 1 97.38 214 VAL A C 1
ATOM 1717 O O . VAL A 1 214 ? 0.258 -9.859 7.703 1 97.38 214 VAL A O 1
ATOM 1720 N N . TRP A 1 215 ? 1.762 -9.711 9.359 1 96.06 215 TRP A N 1
ATOM 1721 C CA . TRP A 1 215 ? 2.293 -11.039 9.086 1 96.06 215 TRP A CA 1
ATOM 1722 C C . TRP A 1 215 ? 1.232 -12.109 9.328 1 96.06 215 TRP A C 1
ATOM 1724 O O . TRP A 1 215 ? 1.061 -13.016 8.508 1 96.06 215 TRP A O 1
ATOM 1734 N N . THR A 1 216 ? 0.502 -12.039 10.43 1 95.62 216 THR A N 1
ATOM 1735 C CA . THR A 1 216 ? -0.548 -13 10.734 1 95.62 216 THR A CA 1
ATOM 1736 C C . THR A 1 216 ? -1.649 -12.961 9.68 1 95.62 216 THR A C 1
ATOM 1738 O O . THR A 1 216 ? -2.156 -14 9.266 1 95.62 216 THR A O 1
ATOM 1741 N N . TRP A 1 217 ? -2.008 -11.797 9.289 1 94.75 217 TRP A N 1
ATOM 1742 C CA . TRP A 1 217 ? -3.004 -11.641 8.234 1 94.75 217 TRP A CA 1
ATOM 1743 C C . TRP A 1 217 ? -2.576 -12.375 6.973 1 94.75 217 TRP A C 1
ATOM 1745 O O . TRP A 1 217 ? -3.34 -13.172 6.418 1 94.75 217 TRP A O 1
ATOM 1755 N N . LEU A 1 218 ? -1.39 -12.156 6.5 1 92.12 218 LEU A N 1
ATOM 1756 C CA . LEU A 1 218 ? -0.915 -12.758 5.258 1 92.12 218 LEU A CA 1
ATOM 1757 C C . LEU A 1 218 ? -0.774 -14.266 5.402 1 92.12 218 LEU A C 1
ATOM 1759 O O . LEU A 1 218 ? -1.13 -15.016 4.492 1 92.12 218 LEU A O 1
ATOM 1763 N N . ARG A 1 219 ? -0.3 -14.641 6.512 1 91.31 219 ARG A N 1
ATOM 1764 C CA . ARG A 1 219 ? -0.09 -16.062 6.777 1 91.31 219 ARG A CA 1
ATOM 1765 C C . ARG A 1 219 ? -1.398 -16.844 6.668 1 91.31 219 ARG A C 1
ATOM 1767 O O . ARG A 1 219 ? -1.448 -17.891 6.031 1 91.31 219 ARG A O 1
ATOM 1774 N N . PHE A 1 220 ? -2.416 -16.359 7.164 1 92.5 220 PHE A N 1
ATOM 1775 C CA . PHE A 1 220 ? -3.662 -17.109 7.219 1 92.5 220 PHE A CA 1
ATOM 1776 C C . PHE A 1 220 ? -4.473 -16.906 5.941 1 92.5 220 PHE A C 1
ATOM 1778 O O . PHE A 1 220 ? -5.344 -17.719 5.617 1 92.5 220 PHE A O 1
ATOM 1785 N N . VAL A 1 221 ? -4.191 -15.859 5.18 1 89.5 221 VAL A N 1
ATOM 1786 C CA . VAL A 1 221 ? -4.762 -15.734 3.842 1 89.5 221 VAL A CA 1
ATOM 1787 C C . VAL A 1 221 ? -4.184 -16.812 2.932 1 89.5 221 VAL A C 1
ATOM 1789 O O . VAL A 1 221 ? -4.922 -17.453 2.182 1 89.5 221 VAL A O 1
ATOM 1792 N N . ILE A 1 222 ? -2.877 -17.031 3.004 1 85.81 222 ILE A N 1
ATOM 1793 C CA . ILE A 1 222 ? -2.215 -18.047 2.184 1 85.81 222 ILE A CA 1
ATOM 1794 C C . ILE A 1 222 ? -2.646 -19.438 2.633 1 85.81 222 ILE A C 1
ATOM 1796 O O . ILE A 1 222 ? -2.881 -20.312 1.805 1 85.81 222 ILE A O 1
ATOM 1800 N N . ALA A 1 223 ? -2.766 -19.562 3.932 1 85.06 223 ALA A N 1
ATOM 1801 C CA . ALA A 1 223 ? -3.195 -20.859 4.461 1 85.06 223 ALA A CA 1
ATOM 1802 C C . ALA A 1 223 ? -4.605 -21.203 3.986 1 85.06 223 ALA A C 1
ATOM 1804 O O . ALA A 1 223 ? -4.898 -22.359 3.682 1 85.06 223 ALA A O 1
ATOM 1805 N N . LYS A 1 224 ? -5.43 -20.266 3.994 1 83.19 224 LYS A N 1
ATOM 1806 C CA . LYS A 1 224 ? -6.793 -20.484 3.512 1 83.19 224 LYS A CA 1
ATOM 1807 C C . LYS A 1 224 ? -6.797 -20.875 2.039 1 83.19 224 LYS A C 1
ATOM 1809 O O . LYS A 1 224 ? -7.555 -21.766 1.629 1 83.19 224 LYS A O 1
ATOM 1814 N N . HIS A 1 225 ? -5.941 -20.281 1.278 1 77.75 225 HIS A N 1
ATOM 1815 C CA . HIS A 1 225 ? -5.824 -20.609 -0.139 1 77.75 225 HIS A CA 1
ATOM 1816 C C . HIS A 1 225 ? -5.32 -22.031 -0.337 1 77.75 225 HIS A C 1
ATOM 1818 O O . HIS A 1 225 ? -5.84 -22.766 -1.181 1 77.75 225 HIS A O 1
ATOM 1824 N N . ASP A 1 226 ? -4.34 -22.422 0.415 1 77.25 226 ASP A N 1
ATOM 1825 C CA . ASP A 1 226 ? -3.775 -23.75 0.314 1 77.25 226 ASP A CA 1
ATOM 1826 C C . ASP A 1 226 ? -4.797 -24.812 0.714 1 77.25 226 ASP A C 1
ATOM 1828 O O . ASP A 1 226 ? -4.852 -25.891 0.118 1 77.25 226 ASP A O 1
ATOM 1832 N N . GLY A 1 227 ? -5.488 -24.469 1.68 1 73.12 227 GLY A N 1
ATOM 1833 C CA . GLY A 1 227 ? -6.508 -25.406 2.127 1 73.12 227 GLY A CA 1
ATOM 1834 C C . GLY A 1 227 ? -7.602 -25.625 1.102 1 73.12 227 GLY A C 1
ATOM 1835 O O . GLY A 1 227 ? -8.023 -26.766 0.874 1 73.12 227 GLY A O 1
ATOM 1836 N N . LYS A 1 228 ? -7.961 -24.641 0.447 1 70.69 228 LYS A N 1
ATOM 1837 C CA . LYS A 1 228 ? -9.039 -24.734 -0.531 1 70.69 228 LYS A CA 1
ATOM 1838 C C . LYS A 1 228 ? -8.555 -25.391 -1.819 1 70.69 228 LYS A C 1
ATOM 1840 O O . LYS A 1 228 ? -9.312 -26.094 -2.494 1 70.69 228 LYS A O 1
ATOM 1845 N N . SER A 1 229 ? -7.281 -25.188 -2.158 1 67.69 229 SER A N 1
ATOM 1846 C CA . SER A 1 229 ? -6.727 -25.797 -3.361 1 67.69 229 SER A CA 1
ATOM 1847 C C . SER A 1 229 ? -6.617 -27.312 -3.217 1 67.69 229 SER A C 1
ATOM 1849 O O . SER A 1 229 ? -6.871 -28.047 -4.168 1 67.69 229 SER A O 1
ATOM 1851 N N . VAL A 1 230 ? -6.262 -27.656 -2.08 1 63.53 230 VAL A N 1
ATOM 1852 C CA . VAL A 1 230 ? -6.145 -29.094 -1.842 1 63.53 230 VAL A CA 1
ATOM 1853 C C . VAL A 1 230 ? -7.527 -29.734 -1.912 1 63.53 230 VAL A C 1
ATOM 1855 O O . VAL A 1 230 ? -7.676 -30.844 -2.455 1 63.53 230 VAL A O 1
ATOM 1858 N N . TYR A 1 231 ? -8.445 -29 -1.495 1 59.78 231 TYR A N 1
ATOM 1859 C CA . TYR A 1 231 ? -9.812 -29.5 -1.52 1 59.78 231 TYR A CA 1
ATOM 1860 C C . TYR A 1 231 ? -10.32 -29.625 -2.951 1 59.78 231 TYR A C 1
ATOM 1862 O O . TYR A 1 231 ? -10.93 -30.641 -3.314 1 59.78 231 TYR A O 1
ATOM 1870 N N . VAL A 1 232 ? -9.992 -28.656 -3.76 1 58.62 232 VAL A N 1
ATOM 1871 C CA . VAL A 1 232 ? -10.422 -28.656 -5.156 1 58.62 232 VAL A CA 1
ATOM 1872 C C . VAL A 1 232 ? -9.727 -29.781 -5.91 1 58.62 232 VAL A C 1
ATOM 1874 O O . VAL A 1 232 ? -10.352 -30.469 -6.719 1 58.62 232 VAL A O 1
ATOM 1877 N N . GLU A 1 233 ? -8.484 -29.875 -5.613 1 58.22 233 GLU A N 1
ATOM 1878 C CA . GLU A 1 233 ? -7.738 -30.953 -6.266 1 58.22 233 GLU A CA 1
ATOM 1879 C C . GLU A 1 233 ? -8.266 -32.312 -5.848 1 58.22 233 GLU A C 1
ATOM 1881 O O . GLU A 1 233 ? -8.312 -33.25 -6.664 1 58.22 233 GLU A O 1
ATOM 1886 N N . HIS A 1 234 ? -8.719 -32.344 -4.719 1 56.41 234 HIS A N 1
ATOM 1887 C CA . HIS A 1 234 ? -9.273 -33.594 -4.223 1 56.41 234 HIS A CA 1
ATOM 1888 C C . HIS A 1 234 ? -10.609 -33.906 -4.895 1 56.41 234 HIS A C 1
ATOM 1890 O O . HIS A 1 234 ? -10.867 -35.062 -5.262 1 56.41 234 HIS A O 1
ATOM 1896 N N . ILE A 1 235 ? -11.32 -32.938 -5.086 1 52.12 235 ILE A N 1
ATOM 1897 C CA . ILE A 1 235 ? -12.617 -33.125 -5.734 1 52.12 235 ILE A CA 1
ATOM 1898 C C . ILE A 1 235 ? -12.414 -33.5 -7.195 1 52.12 235 ILE A C 1
ATOM 1900 O O . ILE A 1 235 ? -13.102 -34.375 -7.711 1 52.12 235 ILE A O 1
ATOM 1904 N N . LEU A 1 236 ? -11.461 -32.812 -7.801 1 53.44 236 LEU A N 1
ATOM 1905 C CA . LEU A 1 236 ? -11.188 -33.094 -9.211 1 53.44 236 LEU A CA 1
ATOM 1906 C C . LEU A 1 236 ? -10.625 -34.5 -9.391 1 53.44 236 LEU A C 1
ATOM 1908 O O . LEU A 1 236 ? -10.977 -35.188 -10.352 1 53.44 236 LEU A O 1
ATOM 1912 N N . ASN A 1 237 ? -9.758 -34.812 -8.539 1 52.03 237 ASN A N 1
ATOM 1913 C CA . ASN A 1 237 ? -9.203 -36.156 -8.609 1 52.03 237 ASN A CA 1
ATOM 1914 C C . ASN A 1 237 ? -10.25 -37.219 -8.266 1 52.03 237 ASN A C 1
ATOM 1916 O O . ASN A 1 237 ? -10.211 -38.344 -8.797 1 52.03 237 ASN A O 1
ATOM 1920 N N . ARG A 1 238 ? -11.164 -36.938 -7.438 1 50.88 238 ARG A N 1
ATOM 1921 C CA . ARG A 1 238 ? -12.273 -37.844 -7.125 1 50.88 238 ARG A CA 1
ATOM 1922 C C . ARG A 1 238 ? -13.219 -38 -8.312 1 50.88 238 ARG A C 1
ATOM 1924 O O . ARG A 1 238 ? -13.734 -39.062 -8.57 1 50.88 238 ARG A O 1
ATOM 1931 N N . SER A 1 239 ? -13.484 -36.906 -8.938 1 46.75 239 SER A N 1
ATOM 1932 C CA . SER A 1 239 ? -14.344 -36.969 -10.109 1 46.75 239 SER A CA 1
ATOM 1933 C C . SER A 1 239 ? -13.703 -37.812 -11.211 1 46.75 239 SER A C 1
ATOM 1935 O O . SER A 1 239 ? -14.398 -38.531 -11.93 1 46.75 239 SER A O 1
ATOM 1937 N N . ASP A 1 240 ? -12.461 -37.625 -11.414 1 44.19 240 ASP A N 1
ATOM 1938 C CA . ASP A 1 240 ? -11.789 -38.469 -12.391 1 44.19 240 ASP A CA 1
ATOM 1939 C C . ASP A 1 240 ? -11.773 -39.938 -11.945 1 44.19 240 ASP A C 1
ATOM 1941 O O . ASP A 1 240 ? -11.805 -40.844 -12.773 1 44.19 240 ASP A O 1
ATOM 1945 N N . SER A 1 241 ? -11.727 -40.156 -10.672 1 41 241 SER A N 1
ATOM 1946 C CA . SER A 1 241 ? -11.781 -41.531 -10.164 1 41 241 SER A CA 1
ATOM 1947 C C . SER A 1 241 ? -13.195 -42.094 -10.227 1 41 241 SER A C 1
ATOM 1949 O O . SER A 1 241 ? -13.422 -43.25 -9.914 1 41 241 SER A O 1
ATOM 1951 N N . LEU A 1 242 ? -14.258 -41.406 -10.227 1 37.97 242 LEU A N 1
ATOM 1952 C CA . LEU A 1 242 ? -15.57 -42 -10.453 1 37.97 242 LEU A CA 1
ATOM 1953 C C . LEU A 1 242 ? -15.617 -42.719 -11.789 1 37.97 242 LEU A C 1
ATOM 1955 O O . LEU A 1 242 ? -16.562 -43.469 -12.07 1 37.97 242 LEU A O 1
ATOM 1959 N N . LEU A 1 243 ? -14.914 -42.5 -12.906 1 36.25 243 LEU A N 1
ATOM 1960 C CA . LEU A 1 243 ? -14.852 -43.469 -14 1 36.25 243 LEU A CA 1
ATOM 1961 C C . LEU A 1 243 ? -14.133 -44.75 -13.57 1 36.25 243 LEU A C 1
ATOM 1963 O O . LEU A 1 243 ? -14.164 -45.75 -14.273 1 36.25 243 LEU A O 1
ATOM 1967 N N . LEU A 1 244 ? -13 -44.812 -12.875 1 34.78 244 LEU A N 1
ATOM 1968 C CA . LEU A 1 244 ? -12.523 -46.094 -12.398 1 34.78 244 LEU A CA 1
ATOM 1969 C C . LEU A 1 244 ? -13.359 -46.594 -11.219 1 34.78 244 LEU A C 1
ATOM 1971 O O . LEU A 1 244 ? -13.922 -45.781 -10.477 1 34.78 244 LEU A O 1
ATOM 1975 N N . PRO A 1 245 ? -13.742 -48.062 -11.094 1 34.22 245 PRO A N 1
ATOM 1976 C CA . PRO A 1 245 ? -14.531 -48.688 -10.023 1 34.22 245 PRO A CA 1
ATOM 1977 C C . PRO A 1 245 ? -14.32 -48 -8.672 1 34.22 245 PRO A C 1
ATOM 1979 O O . PRO A 1 245 ? -13.297 -47.375 -8.445 1 34.22 245 PRO A O 1
ATOM 1982 N N . ARG A 1 246 ? -15.336 -48.125 -7.645 1 35.91 246 ARG A N 1
ATOM 1983 C CA . ARG A 1 246 ? -15.508 -47.781 -6.234 1 35.91 246 ARG A CA 1
ATOM 1984 C C . ARG A 1 246 ? -14.219 -48.031 -5.457 1 35.91 246 ARG A C 1
ATOM 1986 O O . ARG A 1 246 ? -14 -49.094 -4.906 1 35.91 246 ARG A O 1
ATOM 1993 N N . ILE A 1 247 ? -13.047 -48.062 -5.926 1 32.84 247 ILE A N 1
ATOM 1994 C CA . ILE A 1 247 ? -12.086 -48.312 -4.859 1 32.84 247 ILE A CA 1
ATOM 1995 C C . ILE A 1 247 ? -12.492 -47.531 -3.611 1 32.84 247 ILE A C 1
ATOM 1997 O O . ILE A 1 247 ? -12.859 -46.344 -3.697 1 32.84 247 ILE A O 1
ATOM 2001 N N . ASP A 1 248 ? -12.625 -48.094 -2.371 1 32.19 248 ASP A N 1
ATOM 2002 C CA . ASP A 1 248 ? -12.945 -47.844 -0.968 1 32.19 248 ASP A CA 1
ATOM 2003 C C . ASP A 1 248 ? -12.625 -46.406 -0.581 1 32.19 248 ASP A C 1
ATOM 2005 O O . ASP A 1 248 ? -11.797 -45.75 -1.227 1 32.19 248 ASP A O 1
ATOM 2009 N N . GLU A 1 249 ? -13.305 -45.781 0.478 1 35.22 249 GLU A N 1
ATOM 2010 C CA . GLU A 1 249 ? -13.586 -44.656 1.358 1 35.22 249 GLU A CA 1
ATOM 2011 C C . GLU A 1 249 ? -12.305 -43.906 1.711 1 35.22 249 GLU A C 1
ATOM 2013 O O . GLU A 1 249 ? -12.344 -42.719 2.059 1 35.22 249 GLU A O 1
ATOM 2018 N N . ASN A 1 250 ? -11.32 -44.625 2.357 1 34.06 250 ASN A N 1
ATOM 2019 C CA . ASN A 1 250 ? -10.242 -44.062 3.166 1 34.06 250 ASN A CA 1
ATOM 2020 C C . ASN A 1 250 ? -9.25 -43.281 2.314 1 34.06 250 ASN A C 1
ATOM 2022 O O . ASN A 1 250 ? -8.203 -43.781 1.922 1 34.06 250 ASN A O 1
ATOM 2026 N N . TYR A 1 251 ? -9.523 -42.719 1.38 1 37.78 251 TYR A N 1
ATOM 2027 C CA . TYR A 1 251 ? -8.594 -41.969 0.56 1 37.78 251 TYR A CA 1
ATOM 2028 C C . TYR A 1 251 ? -7.73 -41.031 1.423 1 37.78 251 TYR A C 1
ATOM 2030 O O . TYR A 1 251 ? -8.195 -40 1.892 1 37.78 251 TYR A O 1
ATOM 2038 N N . SER A 1 252 ? -6.82 -41.562 2.221 1 42.53 252 SER A N 1
ATOM 2039 C CA . SER A 1 252 ? -5.75 -40.906 2.98 1 42.53 252 SER A CA 1
ATOM 2040 C C . SER A 1 252 ? -4.973 -39.938 2.119 1 42.53 252 SER A C 1
ATOM 2042 O O . SER A 1 252 ? -4.395 -40.312 1.1 1 42.53 252 SER A O 1
ATOM 2044 N N . VAL A 1 253 ? -5.477 -38.688 1.86 1 51.28 253 VAL A N 1
ATOM 2045 C CA . VAL A 1 253 ? -4.543 -37.688 1.37 1 51.28 253 VAL A CA 1
ATOM 2046 C C . VAL A 1 253 ? -3.113 -38.094 1.705 1 51.28 253 VAL A C 1
ATOM 2048 O O . VAL A 1 253 ? -2.82 -38.5 2.84 1 51.28 253 VAL A O 1
ATOM 2051 N N . PRO A 1 254 ? -2.369 -38.5 0.583 1 52.12 254 PRO A N 1
ATOM 2052 C CA . PRO A 1 254 ? -0.992 -38.844 0.951 1 52.12 254 PRO A CA 1
ATOM 2053 C C . PRO A 1 254 ? -0.438 -37.938 2.047 1 52.12 254 PRO A C 1
ATOM 2055 O O . PRO A 1 254 ? -0.732 -36.75 2.068 1 52.12 254 PRO A O 1
ATOM 2058 N N . PRO A 1 255 ? -0.061 -38.688 3.119 1 51.56 255 PRO A N 1
ATOM 2059 C CA . PRO A 1 255 ? 0.486 -37.938 4.27 1 51.56 255 PRO A CA 1
ATOM 2060 C C . PRO A 1 255 ? 1.354 -36.75 3.859 1 51.56 255 PRO A C 1
ATOM 2062 O O . PRO A 1 255 ? 1.369 -35.75 4.547 1 51.56 255 PRO A O 1
ATOM 2065 N N . ASP A 1 256 ? 1.924 -36.906 2.699 1 51.75 256 ASP A N 1
ATOM 2066 C CA . ASP A 1 256 ? 2.846 -35.875 2.289 1 51.75 256 ASP A CA 1
ATOM 2067 C C . ASP A 1 256 ? 2.09 -34.594 1.88 1 51.75 256 ASP A C 1
ATOM 2069 O O . ASP A 1 256 ? 2.582 -33.469 2.068 1 51.75 256 ASP A O 1
ATOM 2073 N N . GLU A 1 257 ? 0.939 -34.844 1.3 1 55.09 257 GLU A N 1
ATOM 2074 C CA . GLU A 1 257 ? 0.16 -33.719 0.854 1 55.09 257 GLU A CA 1
ATOM 2075 C C . GLU A 1 257 ? -0.493 -33 2.033 1 55.09 257 GLU A C 1
ATOM 2077 O O . GLU A 1 257 ? -0.642 -31.766 2.018 1 55.09 257 GLU A O 1
ATOM 2082 N N . ILE A 1 258 ? -0.896 -33.844 2.967 1 52.16 258 ILE A N 1
ATOM 2083 C CA . ILE A 1 258 ? -1.478 -33.281 4.184 1 52.16 258 ILE A CA 1
ATOM 2084 C C . ILE A 1 258 ? -0.434 -32.438 4.91 1 52.16 258 ILE A C 1
ATOM 2086 O O . ILE A 1 258 ? -0.751 -31.391 5.445 1 52.16 258 ILE A O 1
ATOM 2090 N N . LEU A 1 259 ? 0.748 -33.031 4.789 1 50.28 259 LEU A N 1
ATOM 2091 C CA . LEU A 1 259 ? 1.85 -32.344 5.461 1 50.28 259 LEU A CA 1
ATOM 2092 C C . LEU A 1 259 ? 2.141 -30.984 4.801 1 50.28 259 LEU A C 1
ATOM 2094 O O . LEU A 1 259 ? 2.688 -30.094 5.441 1 50.28 259 LEU A O 1
ATOM 2098 N N . SER A 1 260 ? 1.564 -30.938 3.605 1 54.5 260 SER A N 1
ATOM 2099 C CA . SER A 1 260 ? 1.89 -29.719 2.865 1 54.5 260 SER A CA 1
ATOM 2100 C C . SER A 1 260 ? 0.925 -28.578 3.207 1 54.5 260 SER A C 1
ATOM 2102 O O . SER A 1 260 ? 1.148 -27.438 2.822 1 54.5 260 SER A O 1
ATOM 2104 N N . ILE A 1 261 ? -0.041 -29.031 4.086 1 56.94 261 ILE A N 1
ATOM 2105 C CA . ILE A 1 261 ? -1.035 -28.016 4.414 1 56.94 261 ILE A CA 1
ATOM 2106 C C . ILE A 1 261 ? -0.597 -27.25 5.66 1 56.94 261 ILE A C 1
ATOM 2108 O O . ILE A 1 261 ? -0.188 -27.844 6.656 1 56.94 261 ILE A O 1
ATOM 2112 N N . ARG A 1 262 ? -0.642 -26.016 5.586 1 67.31 262 ARG A N 1
ATOM 2113 C CA . ARG A 1 262 ? -0.208 -25.141 6.676 1 67.31 262 ARG A CA 1
ATOM 2114 C C . ARG A 1 262 ? -1.134 -25.266 7.883 1 67.31 262 ARG A C 1
ATOM 2116 O O . ARG A 1 262 ? -0.678 -25.25 9.023 1 67.31 262 ARG A O 1
ATOM 2123 N N . ILE A 1 263 ? -2.498 -25.469 7.559 1 78.06 263 ILE A N 1
ATOM 2124 C CA . ILE A 1 263 ? -3.482 -25.594 8.625 1 78.06 263 ILE A CA 1
ATOM 2125 C C . ILE A 1 263 ? -4.238 -26.922 8.477 1 78.06 263 ILE A C 1
ATOM 2127 O O . ILE A 1 263 ? -4.984 -27.109 7.516 1 78.06 263 ILE A O 1
ATOM 2131 N N . TYR A 1 264 ? -4.062 -27.812 9.398 1 77.81 264 TYR A N 1
ATOM 2132 C CA . TYR A 1 264 ? -4.582 -29.172 9.352 1 77.81 264 TYR A CA 1
ATOM 2133 C C . TYR A 1 264 ? -6.082 -29.188 9.617 1 77.81 264 TYR A C 1
ATOM 2135 O O . TYR A 1 264 ? -6.773 -30.141 9.242 1 77.81 264 TYR A O 1
ATOM 2143 N N . SER A 1 265 ? -6.5 -28.156 10.305 1 80.69 265 SER A N 1
ATOM 2144 C CA . SER A 1 265 ? -7.906 -28.125 10.688 1 80.69 265 SER A CA 1
ATOM 2145 C C . SER A 1 265 ? -8.812 -28.062 9.469 1 80.69 265 SER A C 1
ATOM 2147 O O . SER A 1 265 ? -9.992 -28.422 9.547 1 80.69 265 SER A O 1
ATOM 2149 N N . PHE A 1 266 ? -8.258 -27.719 8.352 1 79.44 266 PHE A N 1
ATOM 2150 C CA . PHE A 1 266 ? -9.062 -27.641 7.137 1 79.44 266 PHE A CA 1
ATOM 2151 C C . PHE A 1 266 ? -9.523 -29.047 6.719 1 79.44 266 PHE A C 1
ATOM 2153 O O . PHE A 1 266 ? -10.617 -29.203 6.172 1 79.44 266 PHE A O 1
ATOM 2160 N N . TYR A 1 267 ? -8.688 -29.984 7.012 1 75.38 267 TYR A N 1
ATOM 2161 C CA . TYR A 1 267 ? -8.984 -31.359 6.629 1 75.38 267 TYR A CA 1
ATOM 2162 C C . TYR A 1 267 ? -10.07 -31.953 7.523 1 75.38 267 TYR A C 1
ATOM 2164 O O . TYR A 1 267 ? -10.93 -32.719 7.055 1 75.38 267 TYR A O 1
ATOM 2172 N N . TYR A 1 268 ? -10.117 -31.562 8.773 1 76.25 268 TYR A N 1
ATOM 2173 C CA . TYR A 1 268 ? -11.016 -32.188 9.734 1 76.25 268 TYR A CA 1
ATOM 2174 C C . TYR A 1 268 ? -12.312 -31.406 9.867 1 76.25 268 TYR A C 1
ATOM 2176 O O . TYR A 1 268 ? -13.383 -31.984 10.062 1 76.25 268 TYR A O 1
ATOM 2184 N N . PHE A 1 269 ? -12.234 -30.109 9.734 1 81.69 269 PHE A N 1
ATOM 2185 C CA . PHE A 1 269 ? -13.398 -29.297 10.047 1 81.69 269 PHE A CA 1
ATOM 2186 C C . PHE A 1 269 ? -13.844 -28.5 8.828 1 81.69 269 PHE A C 1
ATOM 2188 O O . PHE A 1 269 ? -14.836 -27.766 8.883 1 81.69 269 PHE A O 1
ATOM 2195 N N . GLY A 1 270 ? -13.297 -28.578 7.77 1 78 270 GLY A N 1
ATOM 2196 C CA . GLY A 1 270 ? -13.633 -28.031 6.469 1 78 270 GLY A CA 1
ATOM 2197 C C . GLY A 1 270 ? -14.148 -26.609 6.543 1 78 270 GLY A C 1
ATOM 2198 O O . GLY A 1 270 ? -13.375 -25.672 6.75 1 78 270 GLY A O 1
ATOM 2199 N N . ASP A 1 271 ? -15.547 -26.438 6.555 1 77.19 271 ASP A N 1
ATOM 2200 C CA . ASP A 1 271 ? -16.219 -25.156 6.484 1 77.19 271 ASP A CA 1
ATOM 2201 C C . ASP A 1 271 ? -16.031 -24.359 7.785 1 77.19 271 ASP A C 1
ATOM 2203 O O . ASP A 1 271 ? -15.898 -23.141 7.762 1 77.19 271 ASP A O 1
ATOM 2207 N N . PHE A 1 272 ? -16.062 -25.078 8.789 1 84.75 272 PHE A N 1
ATOM 2208 C CA . PHE A 1 272 ? -15.891 -24.406 10.07 1 84.75 272 PHE A CA 1
ATOM 2209 C C . PHE A 1 272 ? -14.492 -23.812 10.203 1 84.75 272 PHE A C 1
ATOM 2211 O O . PHE A 1 272 ? -14.32 -22.703 10.711 1 84.75 272 PHE A O 1
ATOM 2218 N N . ALA A 1 273 ? -13.5 -24.5 9.75 1 86.69 273 ALA A N 1
ATOM 2219 C CA . ALA A 1 273 ? -12.133 -24 9.758 1 86.69 273 ALA A CA 1
ATOM 2220 C C . ALA A 1 273 ? -11.992 -22.781 8.844 1 86.69 273 ALA A C 1
ATOM 2222 O O . ALA A 1 273 ? -11.234 -21.859 9.141 1 86.69 273 ALA A O 1
ATOM 2223 N N . THR A 1 274 ? -12.742 -22.781 7.797 1 86.56 274 THR A N 1
ATOM 2224 C CA . THR A 1 274 ? -12.727 -21.641 6.879 1 86.56 274 THR A CA 1
ATOM 2225 C C . THR A 1 274 ? -13.305 -20.406 7.551 1 86.56 274 THR A C 1
ATOM 2227 O O . THR A 1 274 ? -12.781 -19.297 7.383 1 86.56 274 THR A O 1
ATOM 2230 N N . LEU A 1 275 ? -14.328 -20.594 8.281 1 88.25 275 LEU A N 1
ATOM 2231 C CA . LEU A 1 275 ? -14.938 -19.5 9.016 1 88.25 275 LEU A CA 1
ATOM 2232 C C . LEU A 1 275 ? -13.977 -18.922 10.055 1 88.25 275 LEU A C 1
ATOM 2234 O O . LEU A 1 275 ? -13.812 -17.719 10.156 1 88.25 275 LEU A O 1
ATOM 2238 N N . LEU A 1 276 ? -13.375 -19.828 10.789 1 92.19 276 LEU A N 1
ATOM 2239 C CA . LEU A 1 276 ? -12.461 -19.406 11.836 1 92.19 276 LEU A CA 1
ATOM 2240 C C . LEU A 1 276 ? -11.242 -18.688 11.242 1 92.19 276 LEU A C 1
ATOM 2242 O O . LEU A 1 276 ? -10.766 -17.703 11.805 1 92.19 276 LEU A O 1
ATOM 2246 N N . THR A 1 277 ? -10.781 -19.172 10.125 1 91.31 277 THR A N 1
ATOM 2247 C CA . THR A 1 277 ? -9.648 -18.562 9.453 1 91.31 277 THR A CA 1
ATOM 2248 C C . THR A 1 277 ? -10.008 -17.156 8.953 1 91.31 277 THR A C 1
ATOM 2250 O O . THR A 1 277 ? -9.195 -16.234 9.031 1 91.31 277 THR A O 1
ATOM 2253 N N . THR A 1 278 ? -11.172 -16.953 8.461 1 90.56 278 THR A N 1
ATOM 2254 C CA . THR A 1 278 ? -11.641 -15.648 8.031 1 90.56 278 THR A CA 1
ATOM 2255 C C . THR A 1 278 ? -11.68 -14.672 9.203 1 90.56 278 THR A C 1
ATOM 2257 O O . THR A 1 278 ? -11.312 -13.508 9.055 1 90.56 278 THR A O 1
ATOM 2260 N N . CYS A 1 279 ? -12.023 -15.195 10.289 1 93.38 279 CYS A N 1
ATOM 2261 C CA . CYS A 1 279 ? -12.133 -14.352 11.477 1 93.38 279 CYS A CA 1
ATOM 2262 C C . CYS A 1 279 ? -10.758 -13.898 11.945 1 93.38 279 CYS A C 1
ATOM 2264 O O . CYS A 1 279 ? -10.586 -12.742 12.344 1 93.38 279 CYS A O 1
ATOM 2266 N N . ILE A 1 280 ? -9.812 -14.789 11.93 1 95.62 280 ILE A N 1
ATOM 2267 C CA . ILE A 1 280 ? -8.469 -14.406 12.367 1 95.62 280 ILE A CA 1
ATOM 2268 C C . ILE A 1 280 ? -7.883 -13.391 11.383 1 95.62 280 ILE A C 1
ATOM 2270 O O . ILE A 1 280 ? -7.148 -12.484 11.789 1 95.62 280 ILE A O 1
ATOM 2274 N N . VAL A 1 281 ? -8.188 -13.492 10.148 1 94.56 281 VAL A N 1
ATOM 2275 C CA . VAL A 1 281 ? -7.738 -12.539 9.148 1 94.56 281 VAL A CA 1
ATOM 2276 C C . VAL A 1 281 ? -8.328 -11.156 9.445 1 94.56 281 VAL A C 1
ATOM 2278 O O . VAL A 1 281 ? -7.613 -10.156 9.43 1 94.56 281 VAL A O 1
ATOM 2281 N N . GLU A 1 282 ? -9.594 -11.117 9.773 1 94.88 282 GLU A N 1
ATOM 2282 C CA . GLU A 1 282 ? -10.25 -9.859 10.102 1 94.88 282 GLU A CA 1
ATOM 2283 C C . GLU A 1 282 ? -9.68 -9.258 11.383 1 94.88 282 GLU A C 1
ATOM 2285 O O . GLU A 1 282 ? -9.445 -8.047 11.461 1 94.88 282 GLU A O 1
ATOM 2290 N N . TYR A 1 283 ? -9.453 -10.109 12.297 1 96.38 283 TYR A N 1
ATOM 2291 C CA . TYR A 1 283 ? -8.867 -9.656 13.555 1 96.38 283 TYR A CA 1
ATOM 2292 C C . TYR A 1 283 ? -7.52 -8.984 13.32 1 96.38 283 TYR A C 1
ATOM 2294 O O . TYR A 1 283 ? -7.242 -7.918 13.875 1 96.38 283 TYR A O 1
ATOM 2302 N N . SER A 1 284 ? -6.742 -9.625 12.57 1 97.12 284 SER A N 1
ATOM 2303 C CA . SER A 1 284 ? -5.383 -9.156 12.344 1 97.12 284 SER A CA 1
ATOM 2304 C C . SER A 1 284 ? -5.375 -7.832 11.578 1 97.12 284 SER A C 1
ATOM 2306 O O . SER A 1 284 ? -4.527 -6.973 11.828 1 97.12 284 SER A O 1
ATOM 2308 N N . VAL A 1 285 ? -6.316 -7.613 10.68 1 96.06 285 VAL A N 1
ATOM 2309 C CA . VAL A 1 285 ? -6.414 -6.363 9.938 1 96.06 285 VAL A CA 1
ATOM 2310 C C . VAL A 1 285 ? -6.785 -5.227 10.891 1 96.06 285 VAL A C 1
ATOM 2312 O O . VAL A 1 285 ? -6.18 -4.152 10.844 1 96.06 285 VAL A O 1
ATOM 2315 N N . ILE A 1 286 ? -7.715 -5.48 11.703 1 95.94 286 ILE A N 1
ATOM 2316 C CA . ILE A 1 286 ? -8.133 -4.477 12.68 1 95.94 286 ILE A CA 1
ATOM 2317 C C . ILE A 1 286 ? -6.98 -4.176 13.633 1 95.94 286 ILE A C 1
ATOM 2319 O O . ILE A 1 286 ? -6.691 -3.012 13.922 1 95.94 286 ILE A O 1
ATOM 2323 N N . GLY A 1 287 ? -6.363 -5.246 14.148 1 95.44 287 GLY A N 1
ATOM 2324 C CA . GLY A 1 287 ? -5.234 -5.07 15.039 1 95.44 287 GLY A CA 1
ATOM 2325 C C . GLY A 1 287 ? -4.109 -4.25 14.438 1 95.44 287 GLY A C 1
ATOM 2326 O O . GLY A 1 287 ? -3.527 -3.395 15.102 1 95.44 287 GLY A O 1
ATOM 2327 N N . ALA A 1 288 ? -3.789 -4.492 13.195 1 96.81 288 ALA A N 1
ATOM 2328 C CA . ALA A 1 288 ? -2.742 -3.742 12.508 1 96.81 288 ALA A CA 1
ATOM 2329 C C . ALA A 1 288 ? -3.105 -2.264 12.398 1 96.81 288 ALA A C 1
ATOM 2331 O O . ALA A 1 288 ? -2.27 -1.394 12.656 1 96.81 288 ALA A O 1
ATOM 2332 N N . ALA A 1 289 ? -4.332 -1.985 12.055 1 95.19 289 ALA A N 1
ATOM 2333 C CA . ALA A 1 289 ? -4.766 -0.601 11.898 1 95.19 289 ALA A CA 1
ATOM 2334 C C . ALA A 1 289 ? -4.75 0.139 13.234 1 95.19 289 ALA A C 1
ATOM 2336 O O . ALA A 1 289 ? -4.344 1.3 13.297 1 95.19 289 ALA A O 1
ATOM 2337 N N . ILE A 1 290 ? -5.16 -0.519 14.25 1 94.12 290 ILE A N 1
ATOM 2338 C CA . ILE A 1 290 ? -5.191 0.104 15.57 1 94.12 290 ILE A CA 1
ATOM 2339 C C . ILE A 1 290 ? -3.77 0.411 16.031 1 94.12 290 ILE A C 1
ATOM 2341 O O . ILE A 1 290 ? -3.502 1.49 16.562 1 94.12 290 ILE A O 1
ATOM 2345 N N . MET A 1 291 ? -2.881 -0.521 15.883 1 95.12 291 MET A N 1
ATOM 2346 C CA . MET A 1 291 ? -1.501 -0.31 16.312 1 95.12 291 MET A CA 1
ATOM 2347 C C . MET A 1 291 ? -0.855 0.825 15.523 1 95.12 291 MET A C 1
ATOM 2349 O O . MET A 1 291 ? -0.059 1.591 16.062 1 95.12 291 MET A O 1
ATOM 2353 N N . PHE A 1 292 ? -1.207 0.984 14.336 1 94.75 292 PHE A N 1
ATOM 2354 C CA . PHE A 1 292 ? -0.688 2.072 13.516 1 94.75 292 PHE A CA 1
ATOM 2355 C C . PHE A 1 292 ? -1.187 3.42 14.016 1 94.75 292 PHE A C 1
ATOM 2357 O O . PHE A 1 292 ? -0.415 4.375 14.125 1 94.75 292 PHE A O 1
ATOM 2364 N N . VAL A 1 293 ? -2.469 3.496 14.266 1 92.31 293 VAL A N 1
ATOM 2365 C CA . VAL A 1 293 ? -3.053 4.746 14.742 1 92.31 293 VAL A CA 1
ATOM 2366 C C . VAL A 1 293 ? -2.482 5.086 16.125 1 92.31 293 VAL A C 1
ATOM 2368 O O . VAL A 1 293 ? -2.238 6.258 16.422 1 92.31 293 VAL A O 1
ATOM 2371 N N . LEU A 1 294 ? -2.264 4.031 16.938 1 90.81 294 LEU A N 1
ATOM 2372 C CA . LEU A 1 294 ? -1.646 4.262 18.25 1 90.81 294 LEU A CA 1
ATOM 2373 C C . LEU A 1 294 ? -0.233 4.816 18.078 1 90.81 294 LEU A C 1
ATOM 2375 O O . LEU A 1 294 ? 0.168 5.723 18.812 1 90.81 294 LEU A O 1
ATOM 2379 N N . TRP A 1 295 ? 0.514 4.301 17.156 1 92.25 295 TRP A N 1
ATOM 2380 C CA . TRP A 1 295 ? 1.864 4.781 16.891 1 92.25 295 TRP A CA 1
ATOM 2381 C C . TRP A 1 295 ? 1.843 6.242 16.453 1 92.25 295 TRP A C 1
ATOM 2383 O O . TRP A 1 295 ? 2.67 7.043 16.891 1 92.25 295 TRP A O 1
ATOM 2393 N N . ARG A 1 296 ? 0.885 6.637 15.641 1 88.56 296 ARG A N 1
ATOM 2394 C CA . ARG A 1 296 ? 0.771 8 15.133 1 88.56 296 ARG A CA 1
ATOM 2395 C C . ARG A 1 296 ? 0.399 8.969 16.25 1 88.56 296 ARG A C 1
ATOM 2397 O O . ARG A 1 296 ? 0.792 10.141 16.219 1 88.56 296 ARG A O 1
ATOM 2404 N N . SER A 1 297 ? -0.308 8.469 17.234 1 86.12 297 SER A N 1
ATOM 2405 C CA . SER A 1 297 ? -0.839 9.32 18.297 1 86.12 297 SER A CA 1
ATOM 2406 C C . SER A 1 297 ? 0.206 9.578 19.375 1 86.12 297 SER A C 1
ATOM 2408 O O . SER A 1 297 ? 0.053 10.492 20.188 1 86.12 297 SER A O 1
ATOM 2410 N N . ILE A 1 298 ? 1.248 8.867 19.391 1 85.88 298 ILE A N 1
ATOM 2411 C CA . ILE A 1 298 ? 2.236 8.984 20.453 1 85.88 298 ILE A CA 1
ATOM 2412 C C . ILE A 1 298 ? 2.904 10.359 20.391 1 85.88 298 ILE A C 1
ATOM 2414 O O . ILE A 1 298 ? 3.17 10.977 21.422 1 85.88 298 ILE A O 1
ATOM 2418 N N . ASP A 1 299 ? 3.117 10.969 19.156 1 76.81 299 ASP A N 1
ATOM 2419 C CA . ASP A 1 299 ? 3.818 12.242 19.031 1 76.81 299 ASP A CA 1
ATOM 2420 C C . ASP A 1 299 ? 2.842 13.414 19.078 1 76.81 299 ASP A C 1
ATOM 2422 O O . ASP A 1 299 ? 3.258 14.57 19.172 1 76.81 299 ASP A O 1
ATOM 2426 N N . ASP A 1 300 ? 1.54 13.266 18.906 1 69 300 ASP A N 1
ATOM 2427 C CA . ASP A 1 300 ? 0.561 14.344 18.828 1 69 300 ASP A CA 1
ATOM 2428 C C . ASP A 1 300 ? 0.267 14.914 20.203 1 69 300 ASP A C 1
ATOM 2430 O O . ASP A 1 300 ? -0.612 15.766 20.359 1 69 300 ASP A O 1
ATOM 2434 N N . HIS A 1 301 ? 0.899 14.68 21.281 1 57.66 301 HIS A N 1
ATOM 2435 C CA . HIS A 1 301 ? 0.483 15.039 22.625 1 57.66 301 HIS A CA 1
ATOM 2436 C C . HIS A 1 301 ? 0.392 16.562 22.797 1 57.66 301 HIS A C 1
ATOM 2438 O O . HIS A 1 301 ? -0.019 17.047 23.844 1 57.66 301 HIS A O 1
ATOM 2444 N N . CYS A 1 302 ? 0.905 17.391 21.906 1 50.19 302 CYS A N 1
ATOM 2445 C CA . CYS A 1 302 ? 0.88 18.75 22.422 1 50.19 302 CYS A CA 1
ATOM 2446 C C . CYS A 1 302 ? -0.534 19.328 22.391 1 50.19 302 CYS A C 1
ATOM 2448 O O . CYS A 1 302 ? -0.739 20.5 22.672 1 50.19 302 CYS A O 1
ATOM 2450 N N . ILE A 1 303 ? -1.431 18.641 21.844 1 48.25 303 ILE A N 1
ATOM 2451 C CA . ILE A 1 303 ? -2.67 19.406 21.844 1 48.25 303 ILE A CA 1
ATOM 2452 C C . ILE A 1 303 ? -3.32 19.328 23.234 1 48.25 303 ILE A C 1
ATOM 2454 O O . ILE A 1 303 ? -3.574 18.234 23.734 1 48.25 303 ILE A O 1
ATOM 2458 N N . PRO A 1 304 ? -3.26 20.344 23.969 1 46.16 304 PRO A N 1
ATOM 2459 C CA . PRO A 1 304 ? -3.938 20.359 25.266 1 46.16 304 PRO A CA 1
ATOM 2460 C C . PRO A 1 304 ? -5.27 19.625 25.25 1 46.16 304 PRO A C 1
ATOM 2462 O O . PRO A 1 304 ? -5.965 19.609 24.234 1 46.16 304 PRO A O 1
ATOM 2465 N N . PRO A 1 305 ? -5.391 18.562 26.031 1 44.28 305 PRO A N 1
ATOM 2466 C CA . PRO A 1 305 ? -6.711 17.938 26.109 1 44.28 305 PRO A CA 1
ATOM 2467 C C . PRO A 1 305 ? -7.855 18.938 25.969 1 44.28 305 PRO A C 1
ATOM 2469 O O . PRO A 1 305 ? -7.898 19.938 26.688 1 44.28 305 PRO A O 1
ATOM 2472 N N . SER A 1 306 ? -8.203 19.438 24.906 1 41.19 306 SER A N 1
ATOM 2473 C CA . SER A 1 306 ? -9.422 20.234 24.953 1 41.19 306 SER A CA 1
ATOM 2474 C C . SER A 1 306 ? -10.367 19.734 26.047 1 41.19 306 SER A C 1
ATOM 2476 O O . SER A 1 306 ? -10.648 18.531 26.141 1 41.19 306 SER A O 1
ATOM 2478 N N . TYR A 1 307 ? -10.414 20.328 27.156 1 36.06 307 TYR A N 1
ATOM 2479 C CA . TYR A 1 307 ? -11.406 20.078 28.203 1 36.06 307 TYR A CA 1
ATOM 2480 C C . TYR A 1 307 ? -12.727 19.625 27.594 1 36.06 307 TYR A C 1
ATOM 2482 O O . TYR A 1 307 ? -13.547 20.453 27.188 1 36.06 307 TYR A O 1
ATOM 2490 N N . ARG A 1 308 ? -12.805 18.688 26.797 1 43.53 308 ARG A N 1
ATOM 2491 C CA . ARG A 1 308 ? -14.172 18.281 26.516 1 43.53 308 ARG A CA 1
ATOM 2492 C C . ARG A 1 308 ? -14.867 17.75 27.766 1 43.53 308 ARG A C 1
ATOM 2494 O O . ARG A 1 308 ? -14.297 16.938 28.5 1 43.53 308 ARG A O 1
ATOM 2501 N N . PRO A 1 309 ? -15.812 18.391 28.359 1 42.03 309 PRO A N 1
ATOM 2502 C CA . PRO A 1 309 ? -16.531 17.922 29.547 1 42.03 309 PRO A CA 1
ATOM 2503 C C . PRO A 1 309 ? -16.766 16.406 29.531 1 42.03 309 PRO A C 1
ATOM 2505 O O . PRO A 1 309 ? -16.938 15.812 28.469 1 42.03 309 PRO A O 1
ATOM 2508 N N . LYS A 1 310 ? -16.25 15.742 30.516 1 44.25 310 LYS A N 1
ATOM 2509 C CA . LYS A 1 310 ? -16.578 14.344 30.797 1 44.25 310 LYS A CA 1
ATOM 2510 C C . LYS A 1 310 ? -18.031 14.031 30.406 1 44.25 310 LYS A C 1
ATOM 2512 O O . LYS A 1 310 ? -18.969 14.555 31 1 44.25 310 LYS A O 1
ATOM 2517 N N . ARG A 1 311 ? -18.328 13.914 29.281 1 43.47 311 ARG A N 1
ATOM 2518 C CA . ARG A 1 311 ? -19.688 13.562 28.875 1 43.47 311 ARG A CA 1
ATOM 2519 C C . ARG A 1 311 ? -20.234 12.43 29.719 1 43.47 311 ARG A C 1
ATOM 2521 O O . ARG A 1 311 ? -19.594 11.375 29.859 1 43.47 311 ARG A O 1
ATOM 2528 N N . LYS A 1 312 ? -20.938 12.672 30.703 1 44.59 312 LYS A N 1
ATOM 2529 C CA . LYS A 1 312 ? -21.75 11.672 31.391 1 44.59 312 LYS A CA 1
ATOM 2530 C C . LYS A 1 312 ? -22.297 10.641 30.422 1 44.59 312 LYS A C 1
ATOM 2532 O O . LYS A 1 312 ? -22.734 10.984 29.328 1 44.59 312 LYS A O 1
ATOM 2537 N N . ASN A 1 313 ? -21.969 9.266 30.484 1 44.09 313 ASN A N 1
ATOM 2538 C CA . ASN A 1 313 ? -22.203 7.996 29.797 1 44.09 313 ASN A CA 1
ATOM 2539 C C . ASN A 1 313 ? -23.672 7.805 29.469 1 44.09 313 ASN A C 1
ATOM 2541 O O . ASN A 1 313 ? -24.141 6.672 29.312 1 44.09 313 ASN A O 1
ATOM 2545 N N . LYS A 1 314 ? -24.531 8.719 29.766 1 46.47 314 LYS A N 1
ATOM 2546 C CA . LYS A 1 314 ? -25.859 8.258 29.375 1 46.47 314 LYS A CA 1
ATOM 2547 C C . LYS A 1 314 ? -26.016 8.266 27.859 1 46.47 314 LYS A C 1
ATOM 2549 O O . LYS A 1 314 ? -26.094 9.336 27.25 1 46.47 314 LYS A O 1
ATOM 2554 N N . VAL A 1 315 ? -25.578 7.246 27.281 1 51.81 315 VAL A N 1
ATOM 2555 C CA . VAL A 1 315 ? -25.844 7.062 25.859 1 51.81 315 VAL A CA 1
ATOM 2556 C C . VAL A 1 315 ? -27.344 7.078 25.594 1 51.81 315 VAL A C 1
ATOM 2558 O O . VAL A 1 315 ? -28.062 6.199 26.062 1 51.81 315 VAL A O 1
ATOM 2561 N N . ARG A 1 316 ? -28.031 8.133 25.562 1 56.56 316 ARG A N 1
ATOM 2562 C CA . ARG A 1 316 ? -29.406 8.172 25.094 1 56.56 316 ARG A CA 1
ATOM 2563 C C . ARG A 1 316 ? -29.5 7.789 23.625 1 56.56 316 ARG A C 1
ATOM 2565 O O . ARG A 1 316 ? -28.875 8.43 22.766 1 56.56 316 ARG A O 1
ATOM 2572 N N . ILE A 1 317 ? -29.844 6.531 23.344 1 61.62 317 ILE A N 1
ATOM 2573 C CA . ILE A 1 317 ? -30.109 6.047 22 1 61.62 317 ILE A CA 1
ATOM 2574 C C . ILE A 1 317 ? -31.5 6.52 21.562 1 61.62 317 ILE A C 1
ATOM 2576 O O . ILE A 1 317 ? -32.5 6.199 22.188 1 61.62 317 ILE A O 1
ATOM 2580 N N . ASP A 1 318 ? -31.562 7.559 20.875 1 65.88 318 ASP A N 1
ATOM 2581 C CA . ASP A 1 318 ? -32.812 8 20.266 1 65.88 318 ASP A CA 1
ATOM 2582 C C . ASP A 1 318 ? -33.188 7.133 19.062 1 65.88 318 ASP A C 1
ATOM 2584 O O . ASP A 1 318 ? -32.562 7.223 18.016 1 65.88 318 ASP A O 1
ATOM 2588 N N . CYS A 1 319 ? -34.062 6.227 19.297 1 68.38 319 CYS A N 1
ATOM 2589 C CA . CYS A 1 319 ? -34.5 5.344 18.234 1 68.38 319 CYS A CA 1
ATOM 2590 C C . CYS A 1 319 ? -35.688 5.922 17.5 1 68.38 319 CYS A C 1
ATOM 2592 O O . CYS A 1 319 ? -36.406 5.203 16.797 1 68.38 319 CYS A O 1
ATOM 2594 N N . SER A 1 320 ? -35.844 7.266 17.719 1 76 320 SER A N 1
ATOM 2595 C CA . SER A 1 320 ? -36.969 7.859 17.031 1 76 320 SER A CA 1
ATOM 2596 C C . SER A 1 320 ? -36.719 7.938 15.523 1 76 320 SER A C 1
ATOM 2598 O O . SER A 1 320 ? -35.594 8.125 15.086 1 76 320 SER A O 1
ATOM 2600 N N . ALA A 1 321 ? -37.75 7.672 14.594 1 78.31 321 ALA A N 1
ATOM 2601 C CA . ALA A 1 321 ? -37.719 7.793 13.141 1 78.31 321 ALA A CA 1
ATOM 2602 C C . ALA A 1 321 ? -36.812 6.715 12.523 1 78.31 321 ALA A C 1
ATOM 2604 O O . ALA A 1 321 ? -36.125 6.977 11.547 1 78.31 321 ALA A O 1
ATOM 2605 N N . SER A 1 322 ? -36.688 5.676 13.234 1 86.62 322 SER A N 1
ATOM 2606 C CA . SER A 1 322 ? -35.844 4.59 12.711 1 86.62 322 SER A CA 1
ATOM 2607 C C . SER A 1 322 ? -36.656 3.32 12.508 1 86.62 322 SER A C 1
ATOM 2609 O O . SER A 1 322 ? -36.156 2.311 12.031 1 86.62 322 SER A O 1
ATOM 2611 N N . SER A 1 323 ? -37.969 3.344 12.781 1 85.62 323 SER A N 1
ATOM 2612 C CA . SER A 1 323 ? -38.781 2.135 12.781 1 85.62 323 SER A CA 1
ATOM 2613 C C . SER A 1 323 ? -38.938 1.577 11.367 1 85.62 323 SER A C 1
ATOM 2615 O O . SER A 1 323 ? -38.812 0.373 11.148 1 85.62 323 SER A O 1
ATOM 2617 N N . ALA A 1 324 ? -39.156 2.445 10.375 1 88.94 324 ALA A N 1
ATOM 2618 C CA . ALA A 1 324 ? -39.344 1.989 8.992 1 88.94 324 ALA A CA 1
ATOM 2619 C C . ALA A 1 324 ? -38.031 1.379 8.461 1 88.94 324 ALA A C 1
ATOM 2621 O O . ALA A 1 324 ? -38.062 0.378 7.742 1 88.94 324 ALA A O 1
ATOM 2622 N N . GLY A 1 325 ? -37 1.988 8.812 1 92.56 325 GLY A N 1
ATOM 2623 C CA . GLY A 1 325 ? -35.719 1.441 8.414 1 92.56 325 GLY A CA 1
ATOM 2624 C C . GLY A 1 325 ? -35.406 0.107 9.062 1 92.56 325 GLY A C 1
ATOM 2625 O O . GLY A 1 325 ? -34.844 -0.783 8.43 1 92.56 325 GLY A O 1
ATOM 2626 N N . LEU A 1 326 ? -35.812 -0.038 10.242 1 89.94 326 LEU A N 1
ATOM 2627 C CA . LEU A 1 326 ? -35.594 -1.287 10.961 1 89.94 326 LEU A CA 1
ATOM 2628 C C . LEU A 1 326 ? -36.406 -2.416 10.352 1 89.94 326 LEU A C 1
ATOM 2630 O O . LEU A 1 326 ? -35.906 -3.52 10.148 1 89.94 326 LEU A O 1
ATOM 2634 N N . PHE A 1 327 ? -37.656 -2.119 10.055 1 90.69 327 PHE A N 1
ATOM 2635 C CA . PHE A 1 327 ? -38.531 -3.125 9.469 1 90.69 327 PHE A CA 1
ATOM 2636 C C . PHE A 1 327 ? -38.062 -3.529 8.086 1 90.69 327 PHE A C 1
ATOM 2638 O O . PHE A 1 327 ? -38.062 -4.715 7.742 1 90.69 327 PHE A O 1
ATOM 2645 N N . ALA A 1 328 ? -37.594 -2.576 7.34 1 92.25 328 ALA A N 1
ATOM 2646 C CA . ALA A 1 328 ? -37.031 -2.879 6.023 1 92.25 328 ALA A CA 1
ATOM 2647 C C . ALA A 1 328 ? -35.75 -3.711 6.145 1 92.25 328 ALA A C 1
ATOM 2649 O O . ALA A 1 328 ? -35.531 -4.613 5.336 1 92.25 328 ALA A O 1
ATOM 2650 N N . GLY A 1 329 ? -35.031 -3.398 7.121 1 93.38 329 GLY A N 1
ATOM 2651 C CA . GLY A 1 329 ? -33.812 -4.152 7.355 1 93.38 329 GLY A CA 1
ATOM 2652 C C . GLY A 1 329 ? -34.062 -5.59 7.766 1 93.38 329 GLY A C 1
ATOM 2653 O O . GLY A 1 329 ? -33.406 -6.512 7.266 1 93.38 329 GLY A O 1
ATOM 2654 N N . VAL A 1 330 ? -35.031 -5.754 8.586 1 91 330 VAL A N 1
ATOM 2655 C CA . VAL A 1 330 ? -35.375 -7.098 9.031 1 91 330 VAL A CA 1
ATOM 2656 C C . VAL A 1 330 ? -35.938 -7.906 7.871 1 91 330 VAL A C 1
ATOM 2658 O O . VAL A 1 330 ? -35.625 -9.086 7.711 1 91 330 VAL A O 1
ATOM 2661 N N . LEU A 1 331 ? -36.719 -7.262 7.133 1 90.38 331 LEU A N 1
ATOM 2662 C CA . LEU A 1 331 ? -37.219 -7.926 5.938 1 90.38 331 LEU A CA 1
ATOM 2663 C C . LEU A 1 331 ? -36.094 -8.344 5.02 1 90.38 331 LEU A C 1
ATOM 2665 O O . LEU A 1 331 ? -36.094 -9.445 4.473 1 90.38 331 LEU A O 1
ATOM 2669 N N . PHE A 1 332 ? -35.219 -7.457 4.898 1 92.56 332 PHE A N 1
ATOM 2670 C CA . PHE A 1 332 ? -34 -7.73 4.117 1 92.56 332 PHE A CA 1
ATOM 2671 C C . PHE A 1 332 ? -33.25 -8.93 4.684 1 92.56 332 PHE A C 1
ATOM 2673 O O . PHE A 1 332 ? -32.812 -9.805 3.934 1 92.56 332 PHE A O 1
ATOM 2680 N N . LEU A 1 333 ? -33.188 -9.062 5.902 1 91.06 333 LEU A N 1
ATOM 2681 C CA . LEU A 1 333 ? -32.531 -10.164 6.582 1 91.06 333 LEU A CA 1
ATOM 2682 C C . LEU A 1 333 ? -33.25 -11.477 6.355 1 91.06 333 LEU A C 1
ATOM 2684 O O . LEU A 1 333 ? -32.625 -12.5 6.051 1 91.06 333 LEU A O 1
ATOM 2688 N N . ILE A 1 334 ? -34.531 -11.406 6.473 1 90.06 334 ILE A N 1
ATOM 2689 C CA . ILE A 1 334 ? -35.344 -12.594 6.266 1 90.06 334 ILE A CA 1
ATOM 2690 C C . ILE A 1 334 ? -35.188 -13.086 4.828 1 90.06 334 ILE A C 1
ATOM 2692 O O . ILE A 1 334 ? -35 -14.289 4.598 1 90.06 334 ILE A O 1
ATOM 2696 N N . CYS A 1 335 ? -35.156 -12.203 3.947 1 88.38 335 CYS A N 1
ATOM 2697 C CA . CYS A 1 335 ? -35.031 -12.57 2.543 1 88.38 335 CYS A CA 1
ATOM 2698 C C . CYS A 1 335 ? -33.656 -13.188 2.289 1 88.38 335 CYS A C 1
ATOM 2700 O O . CYS A 1 335 ? -33.531 -14.156 1.533 1 88.38 335 CYS A O 1
ATOM 2702 N N . ALA A 1 336 ? -32.625 -12.633 2.863 1 88.5 336 ALA A N 1
ATOM 2703 C CA . ALA A 1 336 ? -31.281 -13.172 2.713 1 88.5 336 ALA A CA 1
ATOM 2704 C C . ALA A 1 336 ? -31.188 -14.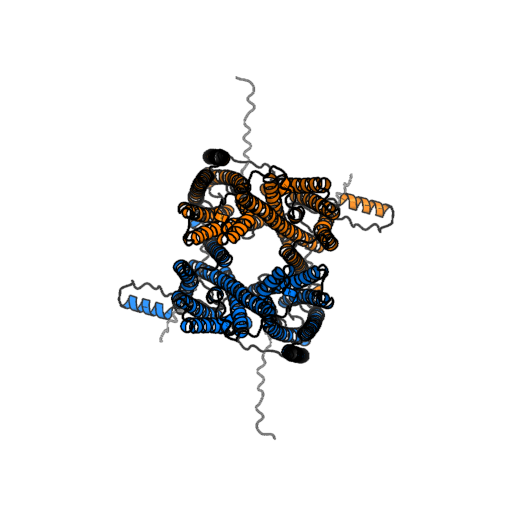578 3.287 1 88.5 336 ALA A C 1
ATOM 2706 O O . ALA A 1 336 ? -30.609 -15.477 2.662 1 88.5 336 ALA A O 1
ATOM 2707 N N . LEU A 1 337 ? -31.844 -14.828 4.395 1 85.88 337 LEU A N 1
ATOM 2708 C CA . LEU A 1 337 ? -31.812 -16.141 5.039 1 85.88 337 LEU A CA 1
ATOM 2709 C C . LEU A 1 337 ? -32.594 -17.172 4.234 1 85.88 337 LEU A C 1
ATOM 2711 O O . LEU A 1 337 ? -32.188 -18.312 4.113 1 85.88 337 LEU A O 1
ATOM 2715 N N . VAL A 1 338 ? -33.625 -16.75 3.713 1 86.88 338 VAL A N 1
ATOM 2716 C CA . VAL A 1 338 ? -34.438 -17.625 2.879 1 86.88 338 VAL A CA 1
ATOM 2717 C C . VAL A 1 338 ? -33.625 -18.016 1.627 1 86.88 338 VAL A C 1
ATOM 2719 O O . VAL A 1 338 ? -33.656 -19.172 1.203 1 86.88 338 VAL A O 1
ATOM 2722 N N . SER A 1 339 ? -33.031 -17.062 1.097 1 86.44 339 SER A N 1
ATOM 2723 C CA . SER A 1 339 ? -32.219 -17.344 -0.093 1 86.44 339 SER A CA 1
ATOM 2724 C C . SER A 1 339 ? -31.125 -18.344 0.208 1 86.44 339 SER A C 1
ATOM 2726 O O . SER A 1 339 ? -30.844 -19.234 -0.61 1 86.44 339 SER A O 1
ATOM 2728 N N . ILE A 1 340 ? -30.516 -18.234 1.346 1 83.25 340 ILE A N 1
ATOM 2729 C CA . ILE A 1 340 ? -29.5 -19.203 1.753 1 83.25 340 ILE A CA 1
ATOM 2730 C C . ILE A 1 340 ? -30.125 -20.578 1.932 1 83.25 340 ILE A C 1
ATOM 2732 O O . ILE A 1 340 ? -29.531 -21.594 1.567 1 83.25 340 ILE A O 1
ATOM 2736 N N . GLY A 1 341 ? -31.312 -20.641 2.459 1 83.56 341 GLY A N 1
ATOM 2737 C CA . GLY A 1 341 ? -32.031 -21.891 2.615 1 83.56 341 GLY A CA 1
ATOM 2738 C C . GLY A 1 341 ? -32.344 -22.562 1.293 1 83.56 341 GLY A C 1
ATOM 2739 O O . GLY A 1 341 ? -32.156 -23.781 1.144 1 83.56 341 GLY A O 1
ATOM 2740 N N . ILE A 1 342 ? -32.719 -21.797 0.388 1 86.12 342 ILE A N 1
ATOM 2741 C CA . ILE A 1 342 ? -33.031 -22.344 -0.929 1 86.12 342 ILE A CA 1
ATOM 2742 C C . ILE A 1 342 ? -31.766 -22.859 -1.602 1 86.12 342 ILE A C 1
ATOM 2744 O O . ILE A 1 342 ? -31.781 -23.906 -2.24 1 86.12 342 ILE A O 1
ATOM 2748 N N . TYR A 1 343 ? -30.75 -22.125 -1.515 1 82.69 343 TYR A N 1
ATOM 2749 C CA . TYR A 1 343 ? -29.469 -22.547 -2.045 1 82.69 343 TYR A CA 1
ATOM 2750 C C . TYR A 1 343 ? -29.062 -23.906 -1.478 1 82.69 343 TYR A C 1
ATOM 2752 O O . TYR A 1 343 ? -28.625 -24.781 -2.215 1 82.69 343 TYR A O 1
ATOM 2760 N N . THR A 1 344 ? -29.266 -24.109 -0.152 1 80.88 344 THR A N 1
ATOM 2761 C CA . THR A 1 344 ? -28.875 -25.359 0.507 1 80.88 344 THR A CA 1
ATOM 2762 C C . THR A 1 344 ? -29.734 -26.516 0.029 1 80.88 344 THR A C 1
ATOM 2764 O O . THR A 1 344 ? -29.266 -27.641 -0.111 1 80.88 344 THR A O 1
ATOM 2767 N N . ILE A 1 345 ? -30.922 -26.25 -0.272 1 84.56 345 ILE A N 1
ATOM 2768 C CA . ILE A 1 345 ? -31.828 -27.297 -0.75 1 84.56 345 ILE A CA 1
ATOM 2769 C C . ILE A 1 345 ? -31.406 -27.734 -2.15 1 84.56 345 ILE A C 1
ATOM 2771 O O . ILE A 1 345 ? -31.344 -28.938 -2.434 1 84.56 345 ILE A O 1
ATOM 2775 N N . PHE A 1 346 ? -31.047 -26.781 -2.953 1 83.69 346 PHE A N 1
ATOM 2776 C CA . PHE A 1 346 ? -30.625 -27.094 -4.305 1 83.69 346 PHE A CA 1
ATOM 2777 C C . PHE A 1 346 ? -29.281 -27.828 -4.285 1 83.69 346 PHE A C 1
ATOM 2779 O O . PHE A 1 346 ? -29.062 -28.75 -5.07 1 83.69 346 PHE A O 1
ATOM 2786 N N . SER A 1 347 ? -28.406 -27.438 -3.455 1 77.12 347 SER A N 1
ATOM 2787 C CA . SER A 1 347 ? -27.094 -28.078 -3.344 1 77.12 347 SER A CA 1
ATOM 2788 C C . SER A 1 347 ? -27.219 -29.516 -2.834 1 77.12 347 SER A C 1
ATOM 2790 O O . SER A 1 347 ? -26.484 -30.406 -3.279 1 77.12 347 SER A O 1
ATOM 2792 N N . GLN A 1 348 ? -28.188 -29.797 -2.018 1 79.75 348 GLN A N 1
ATOM 2793 C CA . GLN A 1 348 ? -28.406 -31.125 -1.476 1 79.75 348 GLN A CA 1
ATOM 2794 C C . GLN A 1 348 ? -29 -32.062 -2.527 1 79.75 348 GLN A C 1
ATOM 2796 O O . GLN A 1 348 ? -28.75 -33.281 -2.512 1 79.75 348 GLN A O 1
ATOM 2801 N N . HIS A 1 349 ? -29.656 -31.438 -3.424 1 84.62 349 HIS A N 1
ATOM 2802 C CA . HIS A 1 349 ? -30.234 -32.25 -4.492 1 84.62 349 HIS A CA 1
ATOM 2803 C C . HIS A 1 349 ? -29.297 -32.344 -5.688 1 84.62 349 HIS A C 1
ATOM 2805 O O . HIS A 1 349 ? -29.75 -32.594 -6.812 1 84.62 349 HIS A O 1
ATOM 2811 N N . SER A 1 350 ? -28.031 -32 -5.539 1 77.25 350 SER A N 1
ATOM 2812 C CA . SER A 1 350 ? -26.953 -32.125 -6.52 1 77.25 350 SER A CA 1
ATOM 2813 C C . SER A 1 350 ? -27.25 -31.281 -7.766 1 77.25 350 SER A C 1
ATOM 2815 O O . SER A 1 350 ? -26.938 -31.703 -8.883 1 77.25 350 SER A O 1
ATOM 2817 N N . ASP A 1 351 ? -28.109 -30.281 -7.586 1 82.12 351 ASP A N 1
ATOM 2818 C CA . ASP A 1 351 ? -28.328 -29.312 -8.656 1 82.12 351 ASP A CA 1
ATOM 2819 C C . ASP A 1 351 ? -27.469 -28.078 -8.453 1 82.12 351 ASP A C 1
ATOM 2821 O O . ASP A 1 351 ? -27.938 -27.047 -7.973 1 82.12 351 ASP A O 1
ATOM 2825 N N . ASP A 1 352 ? -26.281 -28.203 -8.883 1 74.19 352 ASP A N 1
ATOM 2826 C CA . ASP A 1 352 ? -25.328 -27.125 -8.664 1 74.19 352 ASP A CA 1
ATOM 2827 C C . ASP A 1 352 ? -25.656 -25.891 -9.508 1 74.19 352 ASP A C 1
ATOM 2829 O O . ASP A 1 352 ? -25.406 -24.766 -9.086 1 74.19 352 ASP A O 1
ATOM 2833 N N . ARG A 1 353 ? -26.188 -26.109 -10.641 1 75.75 353 ARG A N 1
ATOM 2834 C CA . ARG A 1 353 ? -26.531 -24.984 -11.5 1 75.75 353 ARG A CA 1
ATOM 2835 C C . ARG A 1 353 ? -27.688 -24.172 -10.906 1 75.75 353 ARG A C 1
ATOM 2837 O O . ARG A 1 353 ? -27.656 -22.938 -10.93 1 75.75 353 ARG A O 1
ATOM 2844 N N . GLY A 1 354 ? -28.578 -24.953 -10.383 1 79.31 354 GLY A N 1
ATOM 2845 C CA . GLY A 1 354 ? -29.703 -24.281 -9.734 1 79.31 354 GLY A CA 1
ATOM 2846 C C . GLY A 1 354 ? -29.297 -23.531 -8.477 1 79.31 354 GLY A C 1
ATOM 2847 O O . GLY A 1 354 ? -29.781 -22.422 -8.219 1 79.31 354 GLY A O 1
ATOM 2848 N N . ALA A 1 355 ? -28.5 -24.094 -7.758 1 82 355 ALA A N 1
ATOM 2849 C CA . ALA A 1 355 ? -28.016 -23.453 -6.539 1 82 355 ALA A CA 1
ATOM 2850 C C . ALA A 1 355 ? -27.266 -22.156 -6.855 1 82 355 ALA A C 1
ATOM 2852 O O . ALA A 1 355 ? -27.469 -21.141 -6.195 1 82 355 ALA A O 1
ATOM 2853 N N . LEU A 1 356 ? -26.5 -22.234 -7.887 1 77.81 356 LEU A N 1
ATOM 2854 C CA . LEU A 1 356 ? -25.719 -21.062 -8.281 1 77.81 356 LEU A CA 1
ATOM 2855 C C . LEU A 1 356 ? -26.625 -19.953 -8.805 1 77.81 356 LEU A C 1
ATOM 2857 O O . LEU A 1 356 ? -26.391 -18.781 -8.547 1 77.81 356 LEU A O 1
ATOM 2861 N N . LEU A 1 357 ? -27.641 -20.344 -9.5 1 82.5 357 LEU A N 1
ATOM 2862 C CA . LEU A 1 357 ? -28.578 -19.359 -10.047 1 82.5 357 LEU A CA 1
ATOM 2863 C C . LEU A 1 357 ? -29.312 -18.641 -8.922 1 82.5 357 LEU A C 1
ATOM 2865 O O . LEU A 1 357 ? -29.453 -17.422 -8.953 1 82.5 357 LEU A O 1
ATOM 2869 N N . VAL A 1 358 ? -29.781 -19.375 -7.977 1 82.81 358 VAL A N 1
ATOM 2870 C CA . VAL A 1 358 ? -30.5 -18.781 -6.848 1 82.81 358 VAL A CA 1
ATOM 2871 C C . VAL A 1 358 ? -29.578 -17.844 -6.078 1 82.81 358 VAL A C 1
ATOM 2873 O O . VAL A 1 358 ? -29.984 -16.75 -5.68 1 82.81 358 VAL A O 1
ATOM 2876 N N . PHE A 1 359 ? -28.469 -18.266 -5.918 1 79.88 359 PHE A N 1
ATOM 2877 C CA . PHE A 1 359 ? -27.5 -17.453 -5.18 1 79.88 359 PHE A CA 1
ATOM 2878 C C . PHE A 1 359 ? -27.203 -16.156 -5.906 1 79.88 359 PHE A C 1
ATOM 2880 O O . PHE A 1 359 ? -27.188 -15.086 -5.293 1 79.88 359 PHE A O 1
ATOM 2887 N N . ARG A 1 360 ? -27.047 -16.219 -7.105 1 83.25 360 ARG A N 1
ATOM 2888 C CA . ARG A 1 360 ? -26.688 -15.031 -7.883 1 83.25 360 ARG A CA 1
ATOM 2889 C C . ARG A 1 360 ? -27.875 -14.078 -8.016 1 83.25 360 ARG A C 1
ATOM 2891 O O . ARG A 1 360 ? -27.688 -12.859 -8.008 1 83.25 360 ARG A O 1
ATOM 2898 N N . LEU A 1 361 ? -28.984 -14.648 -8.125 1 85.5 361 LEU A N 1
ATOM 2899 C CA . LEU A 1 361 ? -30.172 -13.805 -8.195 1 85.5 361 LEU A CA 1
ATOM 2900 C C . LEU A 1 361 ? -30.422 -13.109 -6.859 1 85.5 361 LEU A C 1
ATOM 2902 O O . LEU A 1 361 ? -30.844 -11.953 -6.828 1 85.5 361 LEU A O 1
ATOM 2906 N N . SER A 1 362 ? -30.219 -13.852 -5.832 1 87 362 SER A N 1
ATOM 2907 C CA . SER A 1 362 ? -30.344 -13.25 -4.512 1 87 362 SER A CA 1
ATOM 2908 C C . SER A 1 362 ? -29.312 -12.156 -4.305 1 87 362 SER A C 1
ATOM 2910 O O . SER A 1 362 ? -29.625 -11.078 -3.799 1 87 362 SER A O 1
ATOM 2912 N N . ASP A 1 363 ? -28.172 -12.438 -4.754 1 86.62 363 ASP A N 1
ATOM 2913 C CA . ASP A 1 363 ? -27.094 -11.453 -4.668 1 86.62 363 ASP A CA 1
ATOM 2914 C C . ASP A 1 363 ? -27.453 -10.188 -5.453 1 86.62 363 ASP A C 1
ATOM 2916 O O . ASP A 1 363 ? -27.281 -9.078 -4.945 1 86.62 363 ASP A O 1
ATOM 2920 N N . PHE A 1 364 ? -27.953 -10.398 -6.559 1 91.19 364 PHE A N 1
ATOM 2921 C CA . PHE A 1 364 ? -28.359 -9.289 -7.414 1 91.19 364 PHE A CA 1
ATOM 2922 C C . PHE A 1 364 ? -29.438 -8.453 -6.742 1 91.19 364 PHE A C 1
ATOM 2924 O O . PHE A 1 364 ? -29.344 -7.227 -6.699 1 91.19 364 PHE A O 1
ATOM 2931 N N . ALA A 1 365 ? -30.359 -9.078 -6.211 1 91.5 365 ALA A N 1
ATOM 2932 C CA . ALA A 1 365 ? -31.469 -8.383 -5.543 1 91.5 365 ALA A CA 1
ATOM 2933 C C . ALA A 1 365 ? -30.969 -7.625 -4.316 1 91.5 365 ALA A C 1
ATOM 2935 O O . ALA A 1 365 ? -31.344 -6.469 -4.098 1 91.5 365 ALA A O 1
ATOM 2936 N N . LEU A 1 366 ? -30.188 -8.25 -3.566 1 90.81 366 LEU A N 1
ATOM 2937 C CA . LEU A 1 366 ? -29.672 -7.633 -2.352 1 90.81 366 LEU A CA 1
ATOM 2938 C C . LEU A 1 366 ? -28.844 -6.391 -2.68 1 90.81 366 LEU A C 1
ATOM 2940 O O . LEU A 1 366 ? -29 -5.352 -2.027 1 90.81 366 LEU A O 1
ATOM 2944 N N . PHE A 1 367 ? -28.062 -6.441 -3.723 1 93.62 367 PHE A N 1
ATOM 2945 C CA . PHE A 1 367 ? -27.219 -5.309 -4.105 1 93.62 367 PHE A CA 1
ATOM 2946 C C . PHE A 1 367 ? -28.062 -4.191 -4.711 1 93.62 367 PHE A C 1
ATOM 2948 O O . PHE A 1 367 ? -27.766 -3.012 -4.52 1 93.62 367 PHE A O 1
ATOM 2955 N N . CYS A 1 368 ? -29.094 -4.531 -5.375 1 94.75 368 CYS A N 1
ATOM 2956 C CA . CYS A 1 368 ? -29.984 -3.518 -5.93 1 94.75 368 CYS A CA 1
ATOM 2957 C C . CYS A 1 368 ? -30.672 -2.738 -4.824 1 94.75 368 CYS A C 1
ATOM 2959 O O . CYS A 1 368 ? -30.719 -1.507 -4.859 1 94.75 368 CYS A O 1
ATOM 2961 N N . PHE A 1 369 ? -31.141 -3.477 -3.865 1 95.06 369 PHE A N 1
ATOM 2962 C CA . PHE A 1 369 ? -31.859 -2.836 -2.764 1 95.06 369 PHE A CA 1
ATOM 2963 C C . PHE A 1 369 ? -30.906 -1.941 -1.963 1 95.06 369 PHE A C 1
ATOM 2965 O O . PHE A 1 369 ? -31.281 -0.834 -1.57 1 95.06 369 PHE A O 1
ATOM 2972 N N . THR A 1 370 ? -29.766 -2.457 -1.708 1 96.56 370 THR A N 1
ATOM 2973 C CA . THR A 1 370 ? -28.812 -1.647 -0.949 1 96.56 370 THR A CA 1
ATOM 2974 C C . THR A 1 370 ? -28.359 -0.445 -1.768 1 96.56 370 THR A C 1
ATOM 2976 O O . THR A 1 370 ? -28.094 0.627 -1.216 1 96.56 370 THR A O 1
ATOM 2979 N N . LEU A 1 371 ? -28.219 -0.593 -3.068 1 97.31 371 LEU A N 1
ATOM 2980 C CA . LEU A 1 371 ? -27.859 0.518 -3.941 1 97.31 371 LEU A CA 1
ATOM 2981 C C . LEU A 1 371 ? -28.922 1.613 -3.895 1 97.31 371 LEU A C 1
ATOM 2983 O O . LEU A 1 371 ? -28.594 2.795 -3.756 1 97.31 371 LEU A O 1
ATOM 2987 N N . ILE A 1 372 ? -30.141 1.212 -3.957 1 96.62 372 ILE A N 1
ATOM 2988 C CA . ILE A 1 372 ? -31.25 2.162 -3.879 1 96.62 372 ILE A CA 1
ATOM 2989 C C . ILE A 1 372 ? -31.234 2.857 -2.52 1 96.62 372 ILE A C 1
ATOM 2991 O O . ILE A 1 372 ? -31.422 4.074 -2.438 1 96.62 372 ILE A O 1
ATOM 2995 N N . GLY A 1 373 ? -31.016 2.049 -1.492 1 96.44 373 GLY A N 1
ATOM 2996 C CA . GLY A 1 373 ? -30.922 2.627 -0.161 1 96.44 373 GLY A CA 1
ATOM 2997 C C . GLY A 1 373 ? -29.844 3.682 -0.04 1 96.44 373 GLY A C 1
ATOM 2998 O O . GLY A 1 373 ? -30.047 4.723 0.589 1 96.44 373 GLY A O 1
ATOM 2999 N N . CYS A 1 374 ? -28.688 3.471 -0.617 1 96.88 374 CYS A N 1
ATOM 3000 C CA . CYS A 1 374 ? -27.578 4.414 -0.556 1 96.88 374 CYS A CA 1
ATOM 3001 C C . CYS A 1 374 ? -27.906 5.688 -1.325 1 96.88 374 CYS A C 1
ATOM 3003 O O . CYS A 1 374 ? -27.656 6.793 -0.842 1 96.88 374 CYS A O 1
ATOM 3005 N N . ILE A 1 375 ? -28.531 5.586 -2.49 1 96.38 375 ILE A N 1
ATOM 3006 C CA . ILE A 1 375 ? -28.812 6.734 -3.342 1 96.38 375 ILE A CA 1
ATOM 3007 C C . ILE A 1 375 ? -29.891 7.602 -2.691 1 96.38 375 ILE A C 1
ATOM 3009 O O . ILE A 1 375 ? -29.734 8.812 -2.57 1 96.38 375 ILE A O 1
ATOM 3013 N N . VAL A 1 376 ? -30.938 6.992 -2.215 1 96.06 376 VAL A N 1
ATOM 3014 C CA . VAL A 1 376 ? -32.031 7.73 -1.592 1 96.06 376 VAL A CA 1
ATOM 3015 C C . VAL A 1 376 ? -31.562 8.312 -0.256 1 96.06 376 VAL A C 1
ATOM 3017 O O . VAL A 1 376 ? -31.938 9.43 0.102 1 96.06 376 VAL A O 1
ATOM 3020 N N . GLY A 1 377 ? -30.797 7.504 0.463 1 95.06 377 GLY A N 1
ATOM 3021 C CA . GLY A 1 377 ? -30.25 8.016 1.709 1 95.06 377 GLY A CA 1
ATOM 3022 C C . GLY A 1 377 ? -29.391 9.258 1.52 1 95.06 377 GLY A C 1
ATOM 3023 O O . GLY A 1 377 ? -29.562 10.25 2.242 1 95.06 377 GLY A O 1
ATOM 3024 N N . LEU A 1 378 ? -28.531 9.211 0.546 1 93.88 378 LEU A N 1
ATOM 3025 C CA . LEU A 1 378 ? -27.688 10.359 0.254 1 93.88 378 LEU A CA 1
ATOM 3026 C C . LEU A 1 378 ? -28.531 11.562 -0.16 1 93.88 378 LEU A C 1
ATOM 3028 O O . LEU A 1 378 ? -28.203 12.703 0.19 1 93.88 378 LEU A O 1
ATOM 3032 N N . TYR A 1 379 ? -29.562 11.305 -0.88 1 93.75 379 TYR A N 1
ATOM 3033 C CA . TYR A 1 379 ? -30.453 12.375 -1.337 1 93.75 379 TYR A CA 1
ATOM 3034 C C . TYR A 1 379 ? -31.188 13.016 -0.165 1 93.75 379 TYR A C 1
ATOM 3036 O O . TYR A 1 379 ? -31.312 14.242 -0.1 1 93.75 379 TYR A O 1
ATOM 3044 N N . ARG A 1 380 ? -31.609 12.297 0.743 1 92.88 380 ARG A N 1
ATOM 3045 C CA . ARG A 1 380 ? -32.344 12.812 1.9 1 92.88 380 ARG A CA 1
ATOM 3046 C C . ARG A 1 380 ? -31.391 13.539 2.857 1 92.88 380 ARG A C 1
ATOM 3048 O O . ARG A 1 380 ? -31.797 14.492 3.529 1 92.88 380 ARG A O 1
ATOM 3055 N N . MET A 1 381 ? -30.188 13.133 2.914 1 92.69 381 MET A N 1
ATOM 3056 C CA . MET A 1 381 ? -29.219 13.719 3.846 1 92.69 381 MET A CA 1
ATOM 3057 C C . MET A 1 381 ? -28.625 15 3.271 1 92.69 381 MET A C 1
ATOM 3059 O O . MET A 1 381 ? -27.719 15.594 3.863 1 92.69 381 MET A O 1
ATOM 3063 N N . ARG A 1 382 ? -29.078 15.492 2.197 1 89.06 382 ARG A N 1
ATOM 3064 C CA . ARG A 1 382 ? -28.578 16.703 1.549 1 89.06 382 ARG A CA 1
ATOM 3065 C C . ARG A 1 382 ? -28.828 17.938 2.412 1 89.06 382 ARG A C 1
ATOM 3067 O O . ARG A 1 382 ? -28.188 18.969 2.225 1 89.06 382 ARG A O 1
ATOM 3074 N N . PHE A 1 383 ? -29.672 17.812 3.418 1 86.94 383 PHE A N 1
ATOM 3075 C CA . PHE A 1 383 ? -30.078 18.953 4.234 1 86.94 383 PHE A CA 1
ATOM 3076 C C . PHE A 1 383 ? -29.219 19.047 5.488 1 86.94 383 PHE A C 1
ATOM 3078 O O . PHE A 1 383 ? -29.344 20 6.262 1 86.94 383 PHE A O 1
ATOM 3085 N N . LEU A 1 384 ? -28.375 18.141 5.641 1 90.69 384 LEU A N 1
ATOM 3086 C CA . LEU A 1 384 ? -27.516 18.156 6.82 1 90.69 384 LEU A CA 1
ATOM 3087 C C . LEU A 1 384 ? -26.312 19.078 6.602 1 90.69 384 LEU A C 1
ATOM 3089 O O . LEU A 1 384 ? -26.016 19.469 5.469 1 90.69 384 LEU A O 1
ATOM 3093 N N . HIS A 1 385 ? -25.688 19.422 7.684 1 88.19 385 HIS A N 1
ATOM 3094 C CA . HIS A 1 385 ? -24.562 20.344 7.637 1 88.19 385 HIS A CA 1
ATOM 3095 C C . HIS A 1 385 ? -23.219 19.609 7.652 1 88.19 385 HIS A C 1
ATOM 3097 O O . HIS A 1 385 ? -23.078 18.594 8.344 1 88.19 385 HIS A O 1
ATOM 3103 N N . TYR A 1 386 ? -22.375 20.203 6.871 1 87.19 386 TYR A N 1
ATOM 3104 C CA . TYR A 1 386 ? -21.016 19.656 6.766 1 87.19 386 TYR A CA 1
ATOM 3105 C C . TYR A 1 386 ? -20.109 20.234 7.844 1 87.19 386 TYR A C 1
ATOM 3107 O O . TYR A 1 386 ? -20.031 21.453 8 1 87.19 386 TYR A O 1
ATOM 3115 N N . GLN A 1 387 ? -19.594 19.391 8.648 1 79.25 387 GLN A N 1
ATOM 3116 C CA . GLN A 1 387 ? -18.609 19.812 9.641 1 79.25 387 GLN A CA 1
ATOM 3117 C C . GLN A 1 387 ? -17.188 19.625 9.117 1 79.25 387 GLN A C 1
ATOM 3119 O O . GLN A 1 387 ? -16.75 18.5 8.883 1 79.25 387 GLN A O 1
ATOM 3124 N N . SER A 1 388 ? -16.625 20.719 8.664 1 67.62 388 SER A N 1
ATOM 3125 C CA . SER A 1 388 ? -15.258 20.641 8.18 1 67.62 388 SER A CA 1
ATOM 3126 C C . SER A 1 388 ? -14.305 20.203 9.289 1 67.62 388 SER A C 1
ATOM 3128 O O . SER A 1 388 ? -14.281 20.797 10.359 1 67.62 388 SER A O 1
ATOM 3130 N N . LEU A 1 389 ? -14.211 19.016 9.516 1 57.38 389 LEU A N 1
ATOM 3131 C CA . LEU A 1 389 ? -13.281 18.578 10.555 1 57.38 389 LEU A CA 1
ATOM 3132 C C . LEU A 1 389 ? -11.875 19.094 10.273 1 57.38 389 LEU A C 1
ATOM 3134 O O . LEU A 1 389 ? -11.25 18.719 9.281 1 57.38 389 LEU A O 1
ATOM 3138 N N . GLN A 1 390 ? -11.445 20.266 10.711 1 56.16 390 GLN A N 1
ATOM 3139 C CA . GLN A 1 390 ? -10.078 20.75 10.609 1 56.16 390 GLN A CA 1
ATOM 3140 C C . GLN A 1 390 ? -9.078 19.688 11.055 1 56.16 390 GLN A C 1
ATOM 3142 O O . GLN A 1 390 ? -8.031 19.5 10.438 1 56.16 390 GLN A O 1
ATOM 3147 N N . ILE A 1 391 ? -9.461 18.891 12.211 1 61.09 391 ILE A N 1
ATOM 3148 C CA . ILE A 1 391 ? -8.547 17.875 12.703 1 61.09 391 ILE A CA 1
ATOM 3149 C C . ILE A 1 391 ? -9.273 16.531 12.805 1 61.09 391 ILE A C 1
ATOM 3151 O O . ILE A 1 391 ? -10.258 16.406 13.539 1 61.09 391 ILE A O 1
ATOM 3155 N N . MET A 1 392 ? -9.031 15.68 11.93 1 74.19 392 MET A N 1
ATOM 3156 C CA . MET A 1 392 ? -9.555 14.312 11.977 1 74.19 392 MET A CA 1
ATOM 3157 C C . MET A 1 392 ? -9.117 13.602 13.25 1 74.19 392 MET A C 1
ATOM 3159 O O . MET A 1 392 ? -7.926 13.594 13.578 1 74.19 392 MET A O 1
ATOM 3163 N N . THR A 1 393 ? -10.102 13.07 14 1 79.69 393 THR A N 1
ATOM 3164 C CA . THR A 1 393 ? -9.781 12.281 15.188 1 79.69 393 THR A CA 1
ATOM 3165 C C . THR A 1 393 ? -9.156 10.953 14.797 1 79.69 393 THR A C 1
ATOM 3167 O O . THR A 1 393 ? -9.281 10.5 13.656 1 79.69 393 THR A O 1
ATOM 3170 N N . ASN A 1 394 ? -8.438 10.383 15.656 1 83.75 394 ASN A N 1
ATOM 3171 C CA . ASN A 1 394 ? -7.801 9.094 15.438 1 83.75 394 ASN A CA 1
ATOM 3172 C C . ASN A 1 394 ? -8.828 8.008 15.102 1 83.75 394 ASN A C 1
ATOM 3174 O O . ASN A 1 394 ? -8.555 7.129 14.281 1 83.75 394 ASN A O 1
ATOM 3178 N N . ALA A 1 395 ? -9.945 8.133 15.68 1 84.69 395 ALA A N 1
ATOM 3179 C CA . ALA A 1 395 ? -10.992 7.141 15.445 1 84.69 395 ALA A CA 1
ATOM 3180 C C . ALA A 1 395 ? -11.531 7.238 14.023 1 84.69 395 ALA A C 1
ATOM 3182 O O . ALA A 1 395 ? -11.773 6.223 13.375 1 84.69 395 ALA A O 1
ATOM 3183 N N . GLU A 1 396 ? -11.727 8.43 13.617 1 86.94 396 GLU A N 1
ATOM 3184 C CA . GLU A 1 396 ? -12.211 8.641 12.258 1 86.94 396 GLU A CA 1
ATOM 3185 C C . GLU A 1 396 ? -11.18 8.203 11.227 1 86.94 396 GLU A C 1
ATOM 3187 O O . GLU A 1 396 ? -11.523 7.605 10.203 1 86.94 396 GLU A O 1
ATOM 3192 N N . PHE A 1 397 ? -10.031 8.531 11.602 1 89.31 397 PHE A N 1
ATOM 3193 C CA . PHE A 1 397 ? -8.945 8.133 10.719 1 89.31 397 PHE A CA 1
ATOM 3194 C C . PHE A 1 397 ? -8.859 6.613 10.625 1 89.31 397 PHE A C 1
ATOM 3196 O O . PHE A 1 397 ? -8.672 6.062 9.531 1 89.31 397 PHE A O 1
ATOM 3203 N N . LEU A 1 398 ? -8.984 5.941 11.695 1 90.81 398 LEU A N 1
ATOM 3204 C CA . LEU A 1 398 ? -8.961 4.484 11.742 1 90.81 398 LEU A CA 1
ATOM 3205 C C . LEU A 1 398 ? -10.109 3.895 10.922 1 90.81 398 LEU A C 1
ATOM 3207 O O . LEU A 1 398 ? -9.898 2.967 10.141 1 90.81 398 LEU A O 1
ATOM 3211 N N . ASP A 1 399 ? -11.227 4.453 11.016 1 92.44 399 ASP A N 1
ATOM 3212 C CA . ASP A 1 399 ? -12.398 3.973 10.289 1 92.44 399 ASP A CA 1
ATOM 3213 C C . ASP A 1 399 ? -12.211 4.133 8.781 1 92.44 399 ASP A C 1
ATOM 3215 O O . ASP A 1 399 ? -12.609 3.26 8.008 1 92.44 399 ASP A O 1
ATOM 3219 N N . GLU A 1 400 ? -11.648 5.176 8.445 1 92.62 400 GLU A N 1
ATOM 3220 C CA . GLU A 1 400 ? -11.438 5.414 7.023 1 92.62 400 GLU A CA 1
ATOM 3221 C C . GLU A 1 400 ? -10.438 4.41 6.441 1 92.62 400 GLU A C 1
ATOM 3223 O O . GLU A 1 400 ? -10.656 3.877 5.352 1 92.62 400 GLU A O 1
ATOM 3228 N N . ILE A 1 401 ? -9.414 4.145 7.152 1 92.88 401 ILE A N 1
ATOM 3229 C CA . ILE A 1 401 ? -8.406 3.207 6.676 1 92.88 401 ILE A CA 1
ATOM 3230 C C . ILE A 1 401 ? -9.016 1.812 6.555 1 92.88 401 ILE A C 1
ATOM 3232 O O . ILE A 1 401 ? -8.805 1.12 5.555 1 92.88 401 ILE A O 1
ATOM 3236 N N . LEU A 1 402 ? -9.734 1.441 7.543 1 95.38 402 LEU A N 1
ATOM 3237 C CA . LEU A 1 402 ? -10.328 0.111 7.539 1 95.38 402 LEU A CA 1
ATOM 3238 C C . LEU A 1 402 ? -11.359 -0.019 6.422 1 95.38 402 LEU A C 1
ATOM 3240 O O . LEU A 1 402 ? -11.469 -1.072 5.789 1 95.38 402 LEU A O 1
ATOM 3244 N N . LEU A 1 403 ? -12.102 1.076 6.199 1 96.19 403 LEU A N 1
ATOM 3245 C CA . LEU A 1 403 ? -13.086 1.073 5.117 1 96.19 403 LEU A CA 1
ATOM 3246 C C . LEU A 1 403 ? -12.398 0.913 3.764 1 96.19 403 LEU A C 1
ATOM 3248 O O . LEU A 1 403 ? -12.867 0.148 2.916 1 96.19 403 LEU A O 1
ATOM 3252 N N . ILE A 1 404 ? -11.32 1.53 3.596 1 95.56 404 ILE A N 1
ATOM 3253 C CA . ILE A 1 404 ? -10.594 1.498 2.33 1 95.56 404 ILE A CA 1
ATOM 3254 C C . ILE A 1 404 ? -10 0.108 2.111 1 95.56 404 ILE A C 1
ATOM 3256 O O . ILE A 1 404 ? -10.023 -0.415 0.994 1 95.56 404 ILE A O 1
ATOM 3260 N N . ILE A 1 405 ? -9.516 -0.491 3.154 1 94.69 405 ILE A N 1
ATOM 3261 C CA . ILE A 1 405 ? -8.961 -1.835 3.055 1 94.69 405 ILE A CA 1
ATOM 3262 C C . ILE A 1 405 ? -10.055 -2.818 2.645 1 94.69 405 ILE A C 1
ATOM 3264 O O . ILE A 1 405 ? -9.844 -3.656 1.764 1 94.69 405 ILE A O 1
ATOM 3268 N N . GLY A 1 406 ? -11.18 -2.709 3.24 1 96.31 406 GLY A N 1
ATOM 3269 C CA . GLY A 1 406 ? -12.305 -3.541 2.846 1 96.31 406 GLY A CA 1
ATOM 3270 C C . GLY A 1 406 ? -12.773 -3.275 1.427 1 96.31 406 GLY A C 1
ATOM 3271 O O . GLY A 1 406 ? -13.094 -4.211 0.686 1 96.31 406 GLY A O 1
ATOM 3272 N N . LEU A 1 407 ? -12.805 -2.008 1.076 1 97.12 407 LEU A N 1
ATOM 3273 C CA . LEU A 1 407 ? -13.242 -1.608 -0.256 1 97.12 407 LEU A CA 1
ATOM 3274 C C . LEU A 1 407 ? -12.32 -2.182 -1.327 1 97.12 407 LEU A C 1
ATOM 3276 O O . LEU A 1 407 ? -12.789 -2.627 -2.379 1 97.12 407 LEU A O 1
ATOM 3280 N N . LEU A 1 408 ? -11.07 -2.229 -1.037 1 96 408 LEU A N 1
ATOM 3281 C CA . LEU A 1 408 ? -10.109 -2.805 -1.969 1 96 408 LEU A CA 1
ATOM 3282 C C . LEU A 1 408 ? -10.398 -4.281 -2.209 1 96 408 LEU A C 1
ATOM 3284 O O . LEU A 1 408 ? -10.344 -4.75 -3.348 1 96 408 LEU A O 1
ATOM 3288 N N . GLY A 1 409 ? -10.727 -4.945 -1.137 1 94.38 409 GLY A N 1
ATOM 3289 C CA . GLY A 1 409 ? -11.086 -6.348 -1.284 1 94.38 409 GLY A CA 1
ATOM 3290 C C . GLY A 1 409 ? -12.32 -6.559 -2.146 1 94.38 409 GLY A C 1
ATOM 3291 O O . GLY A 1 409 ? -12.336 -7.438 -3.012 1 94.38 409 GLY A O 1
ATOM 3292 N N . GLU A 1 410 ? -13.281 -5.723 -1.985 1 95.69 410 GLU A N 1
ATOM 3293 C CA . GLU A 1 410 ? -14.523 -5.82 -2.75 1 95.69 410 GLU A CA 1
ATOM 3294 C C . GLU A 1 410 ? -14.289 -5.477 -4.219 1 95.69 410 GLU A C 1
ATOM 3296 O O . GLU A 1 410 ? -14.852 -6.121 -5.105 1 95.69 410 GLU A O 1
ATOM 3301 N N . LEU A 1 411 ? -13.5 -4.555 -4.449 1 96.38 411 LEU A N 1
ATOM 3302 C CA . LEU A 1 411 ? -13.234 -4.141 -5.82 1 96.38 411 LEU A CA 1
ATOM 3303 C C . LEU A 1 411 ? -12.43 -5.203 -6.562 1 96.38 411 LEU A C 1
ATOM 3305 O O . LEU A 1 411 ? -12.68 -5.461 -7.742 1 96.38 411 LEU A O 1
ATOM 3309 N N . ILE A 1 412 ? -11.516 -5.793 -5.863 1 94.56 412 ILE A N 1
ATOM 3310 C CA . ILE A 1 412 ? -10.742 -6.859 -6.484 1 94.56 412 ILE A CA 1
ATOM 3311 C C . ILE A 1 412 ? -11.648 -8.047 -6.785 1 94.56 412 ILE A C 1
ATOM 3313 O O . ILE A 1 412 ? -11.594 -8.625 -7.875 1 94.56 412 ILE A O 1
ATOM 3317 N N . HIS A 1 413 ? -12.469 -8.367 -5.848 1 91.75 413 HIS A N 1
ATOM 3318 C CA . HIS A 1 413 ? -13.391 -9.484 -6.023 1 91.75 413 HIS A CA 1
ATOM 3319 C C . HIS A 1 413 ? -14.297 -9.266 -7.227 1 91.75 413 HIS A C 1
ATOM 3321 O O . HIS A 1 413 ? -14.406 -10.133 -8.094 1 91.75 413 HIS A O 1
ATOM 3327 N N . SER A 1 414 ? -14.891 -8.148 -7.34 1 92.81 414 SER A N 1
ATOM 3328 C CA . SER A 1 414 ? -15.828 -7.852 -8.422 1 92.81 414 SER A CA 1
ATOM 3329 C C . SER A 1 414 ? -15.102 -7.707 -9.758 1 92.81 414 SER A C 1
ATOM 3331 O O . SER A 1 414 ? -15.602 -8.164 -10.789 1 92.81 414 SER A O 1
ATOM 3333 N N . SER A 1 415 ? -13.969 -7.117 -9.773 1 92.75 415 SER A N 1
ATOM 3334 C CA . SER A 1 415 ? -13.203 -6.977 -11 1 92.75 415 SER A CA 1
ATOM 3335 C C . SER A 1 415 ? -12.711 -8.328 -11.508 1 92.75 415 SER A C 1
ATOM 3337 O O . SER A 1 415 ? -12.68 -8.57 -12.719 1 92.75 415 SER A O 1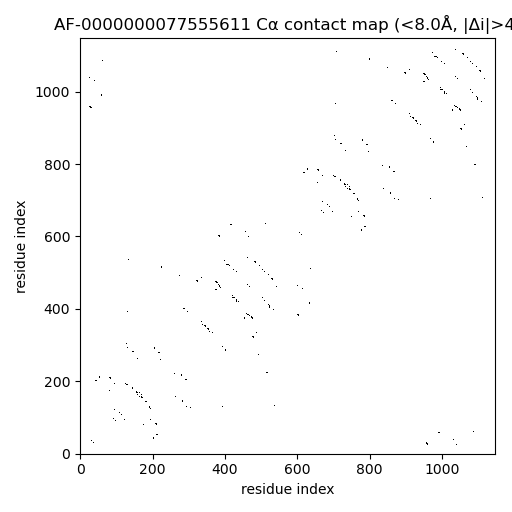
ATOM 3339 N N . THR A 1 416 ? -12.312 -9.141 -10.555 1 90.25 416 THR A N 1
ATOM 3340 C CA . THR A 1 416 ? -11.898 -10.484 -10.938 1 90.25 416 THR A CA 1
ATOM 3341 C C . THR A 1 416 ? -13.078 -11.266 -11.523 1 90.25 416 THR A C 1
ATOM 3343 O O . THR A 1 416 ? -12.914 -12 -12.492 1 90.25 416 THR A O 1
ATOM 3346 N N . GLY A 1 417 ? -14.227 -11.125 -10.922 1 87.62 417 GLY A N 1
ATOM 3347 C CA . GLY A 1 417 ? -15.414 -11.75 -11.484 1 87.62 417 GLY A CA 1
ATOM 3348 C C . GLY A 1 417 ? -15.734 -11.273 -12.891 1 87.62 417 GLY A C 1
ATOM 3349 O O . GLY A 1 417 ? -16.094 -12.07 -13.758 1 87.62 417 GLY A O 1
ATOM 3350 N N . LEU A 1 418 ? -15.562 -10.039 -13.156 1 88.44 418 LEU A N 1
ATOM 3351 C CA . LEU A 1 418 ? -15.805 -9.461 -14.477 1 88.44 418 LEU A CA 1
ATOM 3352 C C . LEU A 1 418 ? -14.797 -10 -15.492 1 88.44 418 LEU A C 1
ATOM 3354 O O . LEU A 1 418 ? -15.172 -10.359 -16.609 1 88.44 418 LEU A O 1
ATOM 3358 N N . MET A 1 419 ? -13.562 -10.086 -15.078 1 87.06 419 MET A N 1
ATOM 3359 C CA . MET A 1 419 ? -12.523 -10.586 -15.977 1 87.06 419 MET A CA 1
ATOM 3360 C C . MET A 1 419 ? -12.727 -12.07 -16.25 1 87.06 419 MET A C 1
ATOM 3362 O O . MET A 1 419 ? -12.453 -12.539 -17.359 1 87.06 419 MET A O 1
ATOM 3366 N N . CYS A 1 420 ? -13.125 -12.766 -15.219 1 83.94 420 CYS A N 1
ATOM 3367 C CA . CYS A 1 420 ? -13.438 -14.172 -15.414 1 83.94 420 CYS A CA 1
ATOM 3368 C C . CYS A 1 420 ? -14.547 -14.344 -16.453 1 83.94 420 CYS A C 1
ATOM 3370 O O . CYS A 1 420 ? -14.469 -15.227 -17.312 1 83.94 420 CYS A O 1
ATOM 3372 N N . TRP A 1 421 ? -15.539 -13.477 -16.391 1 84.56 421 TRP A N 1
ATOM 3373 C CA . TRP A 1 421 ? -16.625 -13.516 -17.359 1 84.56 421 TRP A CA 1
ATOM 3374 C C . TRP A 1 421 ? -16.125 -13.211 -18.766 1 84.56 421 TRP A C 1
ATOM 3376 O O . TRP A 1 421 ? -16.469 -13.898 -19.719 1 84.56 421 TRP A O 1
ATOM 3386 N N . ILE A 1 422 ? -15.25 -12.297 -18.938 1 81.31 422 ILE A N 1
ATOM 3387 C CA . ILE A 1 422 ? -14.719 -11.906 -20.234 1 81.31 422 ILE A CA 1
ATOM 3388 C C . ILE A 1 422 ? -13.891 -13.047 -20.828 1 81.31 422 ILE A C 1
ATOM 3390 O O . ILE A 1 422 ? -14.008 -13.367 -22 1 81.31 422 ILE A O 1
ATOM 3394 N N . THR A 1 423 ? -13.117 -13.688 -19.984 1 79.62 423 THR A N 1
ATOM 3395 C CA . THR A 1 423 ? -12.227 -14.75 -20.438 1 79.62 423 THR A CA 1
ATOM 3396 C C . THR A 1 423 ? -13.023 -15.992 -20.828 1 79.62 423 THR A C 1
ATOM 3398 O O . THR A 1 423 ? -12.664 -16.688 -21.781 1 79.62 423 THR A O 1
ATOM 3401 N N . THR A 1 424 ? -14.062 -16.266 -20.109 1 79.88 424 THR A N 1
ATOM 3402 C CA . THR A 1 424 ? -14.852 -17.453 -20.406 1 79.88 424 THR A CA 1
ATOM 3403 C C . THR A 1 424 ? -15.664 -17.266 -21.688 1 79.88 424 THR A C 1
ATOM 3405 O O . THR A 1 424 ? -16.047 -18.234 -22.328 1 79.88 424 THR A O 1
ATOM 3408 N N . GLN A 1 425 ? -15.93 -16.031 -22.062 1 80.25 425 GLN A N 1
ATOM 3409 C CA . GLN A 1 425 ? -16.688 -15.773 -23.297 1 80.25 425 GLN A CA 1
ATOM 3410 C C . GLN A 1 425 ? -15.867 -16.141 -24.531 1 80.25 425 GLN A C 1
ATOM 3412 O O . GLN A 1 425 ? -16.438 -16.5 -25.562 1 80.25 425 GLN A O 1
ATOM 3417 N N . SER A 1 426 ? -14.562 -16.016 -24.391 1 72.88 426 SER A N 1
ATOM 3418 C CA . SER A 1 426 ? -13.688 -16.297 -25.531 1 72.88 426 SER A CA 1
ATOM 3419 C C . SER A 1 426 ? -13.383 -17.781 -25.625 1 72.88 426 SER A C 1
ATOM 3421 O O . SER A 1 426 ? -12.914 -18.266 -26.656 1 72.88 426 SER A O 1
ATOM 3423 N N . GLU A 1 427 ? -13.531 -18.406 -24.531 1 67.88 427 GLU A N 1
ATOM 3424 C CA . GLU A 1 427 ? -13.25 -19.844 -24.578 1 67.88 427 GLU A CA 1
ATOM 3425 C C . GLU A 1 427 ? -14.375 -20.609 -25.281 1 67.88 427 GLU A C 1
ATOM 3427 O O . GLU A 1 427 ? -15.547 -20.25 -25.141 1 67.88 427 GLU A O 1
ATOM 3432 N N . TRP A 1 428 ? -13.922 -21.156 -26.484 1 57.19 428 TRP A N 1
ATOM 3433 C CA . TRP A 1 428 ? -14.828 -22.016 -27.234 1 57.19 428 TRP A CA 1
ATOM 3434 C C . TRP A 1 428 ? -15.203 -23.266 -26.422 1 57.19 428 TRP A C 1
ATOM 3436 O O . TRP A 1 428 ? -14.336 -23.922 -25.844 1 57.19 428 TRP A O 1
ATOM 3446 N N . GLY A 1 429 ? -16.422 -23.281 -25.734 1 57.31 429 GLY A N 1
ATOM 3447 C CA . GLY A 1 429 ? -16.859 -24.516 -25.109 1 57.31 429 GLY A CA 1
ATOM 3448 C C . GLY A 1 429 ? -17.984 -24.328 -24.109 1 57.31 429 GLY A C 1
ATOM 3449 O O . GLY A 1 429 ? -18.594 -23.25 -24.047 1 57.31 429 GLY A O 1
ATOM 3450 N N . GLN A 1 430 ? -18.281 -25.406 -23.328 1 57.66 430 GLN A N 1
ATOM 3451 C CA . GLN A 1 430 ? -19.453 -25.656 -22.5 1 57.66 430 GLN A CA 1
ATOM 3452 C C . GLN A 1 430 ? -19.375 -24.875 -21.188 1 57.66 430 GLN A C 1
ATOM 3454 O O . GLN A 1 430 ? -20.391 -24.688 -20.5 1 57.66 430 GLN A O 1
ATOM 3459 N N . ASN A 1 431 ? -18.203 -24.141 -20.859 1 64.25 431 ASN A N 1
ATOM 3460 C CA . ASN A 1 431 ? -18.156 -23.594 -19.5 1 64.25 431 ASN A CA 1
ATOM 3461 C C . ASN A 1 431 ? -18.219 -22.078 -19.516 1 64.25 431 ASN A C 1
ATOM 3463 O O . ASN A 1 431 ? -17.578 -21.422 -18.703 1 64.25 431 ASN A O 1
ATOM 3467 N N . LYS A 1 432 ? -19.156 -21.562 -20.5 1 73.56 432 LYS A N 1
ATOM 3468 C CA . LYS A 1 432 ? -19.328 -20.109 -20.562 1 73.56 432 LYS A CA 1
ATOM 3469 C C . LYS A 1 432 ? -20.203 -19.609 -19.406 1 73.56 432 LYS A C 1
ATOM 3471 O O . LYS A 1 432 ? -21.25 -20.203 -19.109 1 73.56 432 LYS A O 1
ATOM 3476 N N . MET A 1 433 ? -19.703 -18.625 -18.719 1 78.81 433 MET A N 1
ATOM 3477 C CA . MET A 1 433 ? -20.484 -17.984 -17.656 1 78.81 433 MET A CA 1
ATOM 3478 C C . MET A 1 433 ? -21.688 -17.25 -18.25 1 78.81 433 MET A C 1
ATOM 3480 O O . MET A 1 433 ? -21.578 -16.625 -19.297 1 78.81 433 MET A O 1
ATOM 3484 N N . GLU A 1 434 ? -22.781 -17.391 -17.609 1 82.25 434 GLU A N 1
ATOM 3485 C CA . GLU A 1 434 ? -24.016 -16.766 -18.078 1 82.25 434 GLU A CA 1
ATOM 3486 C C . GLU A 1 434 ? -23.906 -15.242 -18.078 1 82.25 434 GLU A C 1
ATOM 3488 O O . GLU A 1 434 ? -23.172 -14.672 -17.266 1 82.25 434 GLU A O 1
ATOM 3493 N N . THR A 1 435 ? -24.578 -14.609 -18.922 1 84.56 435 THR A N 1
ATOM 3494 C CA . THR A 1 435 ? -24.516 -13.172 -19.141 1 84.56 435 THR A CA 1
ATOM 3495 C C . THR A 1 435 ? -25.047 -12.414 -17.938 1 84.56 435 THR A C 1
ATOM 3497 O O . THR A 1 435 ? -24.594 -11.305 -17.641 1 84.56 435 THR A O 1
ATOM 3500 N N . TYR A 1 436 ? -26 -12.984 -17.234 1 86.38 436 TYR A N 1
ATOM 3501 C CA . TYR A 1 436 ? -26.547 -12.273 -16.094 1 86.38 436 TYR A CA 1
ATOM 3502 C C . TYR A 1 436 ? -25.484 -12.062 -15.016 1 86.38 436 TYR A C 1
ATOM 3504 O O . TYR A 1 436 ? -25.609 -11.148 -14.188 1 86.38 436 TYR A O 1
ATOM 3512 N N . MET A 1 437 ? -24.484 -12.852 -15.031 1 87.06 437 MET A N 1
ATOM 3513 C CA . MET A 1 437 ? -23.406 -12.695 -14.062 1 87.06 437 MET A CA 1
ATOM 3514 C C . MET A 1 437 ? -22.656 -11.383 -14.289 1 87.06 437 MET A C 1
ATOM 3516 O O . MET A 1 437 ? -22.172 -10.766 -13.336 1 87.06 437 MET A O 1
ATOM 3520 N N . LEU A 1 438 ? -22.594 -10.969 -15.539 1 89.44 438 LEU A N 1
ATOM 3521 C CA . LEU A 1 438 ? -21.984 -9.68 -15.852 1 89.44 438 LEU A CA 1
ATOM 3522 C C . LEU A 1 438 ? -22.734 -8.547 -15.172 1 89.44 438 LEU A C 1
ATOM 3524 O O . LEU A 1 438 ? -22.125 -7.66 -14.57 1 89.44 438 LEU A O 1
ATOM 3528 N N . VAL A 1 439 ? -24.016 -8.609 -15.227 1 91.88 439 VAL A N 1
ATOM 3529 C CA . VAL A 1 439 ? -24.859 -7.566 -14.648 1 91.88 439 VAL A CA 1
ATOM 3530 C C . VAL A 1 439 ? -24.703 -7.566 -13.133 1 91.88 439 VAL A C 1
ATOM 3532 O O . VAL A 1 439 ? -24.641 -6.504 -12.508 1 91.88 439 VAL A O 1
ATOM 3535 N N . VAL A 1 440 ? -24.594 -8.734 -12.586 1 91 440 VAL A N 1
ATOM 3536 C CA . VAL A 1 440 ? -24.469 -8.859 -11.133 1 91 440 VAL A CA 1
ATOM 3537 C C . VAL A 1 440 ? -23.156 -8.219 -10.672 1 91 440 VAL A C 1
ATOM 3539 O O . VAL A 1 440 ? -23.141 -7.445 -9.719 1 91 440 VAL A O 1
ATOM 3542 N N . PHE A 1 441 ? -22.078 -8.484 -11.383 1 92.19 441 PHE A N 1
ATOM 3543 C CA . PHE A 1 441 ? -20.781 -7.953 -10.984 1 92.19 441 PHE A CA 1
ATOM 3544 C C . PHE A 1 441 ? -20.734 -6.445 -11.188 1 92.19 441 PHE A C 1
ATOM 3546 O O . PHE A 1 441 ? -20.141 -5.723 -10.391 1 92.19 441 PHE A O 1
ATOM 3553 N N . VAL A 1 442 ? -21.359 -5.961 -12.188 1 93.94 442 VAL A N 1
ATOM 3554 C CA . VAL A 1 442 ? -21.375 -4.527 -12.461 1 93.94 442 VAL A CA 1
ATOM 3555 C C . VAL A 1 442 ? -22.172 -3.805 -11.383 1 93.94 442 VAL A C 1
ATOM 3557 O O . VAL A 1 442 ? -21.734 -2.783 -10.852 1 93.94 442 VAL A O 1
ATOM 3560 N N . VAL A 1 443 ? -23.328 -4.332 -11.055 1 95.31 443 VAL A N 1
ATOM 3561 C CA . VAL A 1 443 ? -24.156 -3.721 -10.031 1 95.31 443 VAL A CA 1
ATOM 3562 C C . VAL A 1 443 ? -23.453 -3.775 -8.68 1 95.31 443 VAL A C 1
ATOM 3564 O O . VAL A 1 443 ? -23.516 -2.82 -7.898 1 95.31 443 VAL A O 1
ATOM 3567 N N . ARG A 1 444 ? -22.844 -4.836 -8.43 1 94.12 444 ARG A N 1
ATOM 3568 C CA . ARG A 1 444 ? -22.078 -4.98 -7.188 1 94.12 444 ARG A CA 1
ATOM 3569 C C . ARG A 1 444 ? -20.984 -3.934 -7.098 1 94.12 444 ARG A C 1
ATOM 3571 O O . ARG A 1 444 ? -20.797 -3.301 -6.059 1 94.12 444 ARG A O 1
ATOM 3578 N N . GLU A 1 445 ? -20.281 -3.705 -8.164 1 95.44 445 GLU A N 1
ATOM 3579 C CA . GLU A 1 445 ? -19.203 -2.717 -8.203 1 95.44 445 GLU A CA 1
ATOM 3580 C C . GLU A 1 445 ? -19.734 -1.31 -7.961 1 95.44 445 GLU A C 1
ATOM 3582 O O . GLU A 1 445 ? -19.172 -0.552 -7.172 1 95.44 445 GLU A O 1
ATOM 3587 N N . ILE A 1 446 ? -20.797 -1.037 -8.555 1 95.69 446 ILE A N 1
ATOM 3588 C CA . ILE A 1 446 ? -21.406 0.282 -8.391 1 95.69 446 ILE A CA 1
ATOM 3589 C C . ILE A 1 446 ? -21.906 0.452 -6.961 1 95.69 446 ILE A C 1
ATOM 3591 O O . ILE A 1 446 ? -21.688 1.5 -6.344 1 95.69 446 ILE A O 1
ATOM 3595 N N . GLN A 1 447 ? -22.531 -0.563 -6.477 1 97.19 447 GLN A N 1
ATOM 3596 C CA . GLN A 1 447 ? -23.094 -0.503 -5.129 1 97.19 447 GLN A CA 1
ATOM 3597 C C . GLN A 1 447 ? -22 -0.286 -4.09 1 97.19 447 GLN A C 1
ATOM 3599 O O . GLN A 1 447 ? -22.172 0.514 -3.164 1 97.19 447 GLN A O 1
ATOM 3604 N N . VAL A 1 448 ? -20.906 -0.984 -4.207 1 96.62 448 VAL A N 1
ATOM 3605 C CA . VAL A 1 448 ? -19.844 -0.904 -3.219 1 96.62 448 VAL A CA 1
ATOM 3606 C C . VAL A 1 448 ? -19.203 0.484 -3.256 1 96.62 448 VAL A C 1
ATOM 3608 O O . VAL A 1 448 ? -18.906 1.063 -2.209 1 96.62 448 VAL A O 1
ATOM 3611 N N . ILE A 1 449 ? -19.062 1.077 -4.402 1 96.5 449 ILE A N 1
ATOM 3612 C CA . ILE A 1 449 ? -18.469 2.406 -4.547 1 96.5 449 ILE A CA 1
ATOM 3613 C C . ILE A 1 449 ? -19.422 3.457 -3.99 1 96.5 449 ILE A C 1
ATOM 3615 O O . ILE A 1 449 ? -19.016 4.332 -3.221 1 96.5 449 ILE A O 1
ATOM 3619 N N . VAL A 1 450 ? -20.672 3.338 -4.355 1 96.69 450 VAL A N 1
ATOM 3620 C CA . VAL A 1 450 ? -21.672 4.305 -3.906 1 96.69 450 VAL A CA 1
ATOM 3621 C C . VAL A 1 450 ? -21.828 4.215 -2.391 1 96.69 450 VAL A C 1
ATOM 3623 O O . VAL A 1 450 ? -21.969 5.234 -1.714 1 96.69 450 VAL A O 1
ATOM 3626 N N . GLN A 1 451 ? -21.797 3.025 -1.894 1 97.62 451 GLN A N 1
ATOM 3627 C CA . GLN A 1 451 ? -21.906 2.867 -0.448 1 97.62 451 GLN A CA 1
ATOM 3628 C C . GLN A 1 451 ? -20.703 3.465 0.268 1 97.62 451 GLN A C 1
ATOM 3630 O O . GLN A 1 451 ? -20.844 4.062 1.337 1 97.62 451 GLN A O 1
ATOM 3635 N N . ALA A 1 452 ? -19.531 3.264 -0.268 1 97.44 452 ALA A N 1
ATOM 3636 C CA . ALA A 1 452 ? -18.344 3.883 0.321 1 97.44 452 ALA A CA 1
ATOM 3637 C C . ALA A 1 452 ? -18.469 5.402 0.35 1 97.44 452 ALA A C 1
ATOM 3639 O O . ALA A 1 452 ? -18.141 6.043 1.352 1 97.44 452 ALA A O 1
ATOM 3640 N N . VAL A 1 453 ? -18.984 5.961 -0.724 1 96.25 453 VAL A N 1
ATOM 3641 C CA . VAL A 1 453 ? -19.219 7.402 -0.784 1 96.25 453 VAL A CA 1
ATOM 3642 C C . VAL A 1 453 ? -20.234 7.805 0.276 1 96.25 453 VAL A C 1
ATOM 3644 O O . VAL A 1 453 ? -20.047 8.805 0.98 1 96.25 453 VAL A O 1
ATOM 3647 N N . PHE A 1 454 ? -21.281 7.043 0.387 1 96.5 454 PHE A N 1
ATOM 3648 C CA . PHE A 1 454 ? -22.328 7.316 1.37 1 96.5 454 PHE A CA 1
ATOM 3649 C C . PHE A 1 454 ? -21.75 7.371 2.777 1 96.5 454 PHE A C 1
ATOM 3651 O O . PHE A 1 454 ? -22 8.32 3.523 1 96.5 454 PHE A O 1
ATOM 3658 N N . ILE A 1 455 ? -20.906 6.422 3.098 1 96.94 455 ILE A N 1
ATOM 3659 C CA . ILE A 1 455 ? -20.359 6.301 4.445 1 96.94 455 ILE A CA 1
ATOM 3660 C C . ILE A 1 455 ? -19.391 7.441 4.703 1 96.94 455 ILE A C 1
ATOM 3662 O O . ILE A 1 455 ? -19.453 8.102 5.746 1 96.94 455 ILE A O 1
ATOM 3666 N N . LEU A 1 456 ? -18.516 7.734 3.785 1 94.88 456 LEU A N 1
ATOM 3667 C CA . LEU A 1 456 ? -17.469 8.742 3.982 1 94.88 456 LEU A CA 1
ATOM 3668 C C . LEU A 1 456 ? -18.078 10.141 4.035 1 94.88 456 LEU A C 1
ATOM 3670 O O . LEU A 1 456 ? -17.625 10.984 4.809 1 94.88 456 LEU A O 1
ATOM 3674 N N . VAL A 1 457 ? -19.125 10.383 3.299 1 93.19 457 VAL A N 1
ATOM 3675 C CA . VAL A 1 457 ? -19.766 11.688 3.297 1 93.19 457 VAL A CA 1
ATOM 3676 C C . VAL A 1 457 ? -20.625 11.844 4.551 1 93.19 457 VAL A C 1
ATOM 3678 O O . VAL A 1 457 ? -20.547 12.867 5.238 1 93.19 457 VAL A O 1
ATOM 3681 N N . SER A 1 458 ? -21.359 10.867 4.852 1 93.19 458 SER A N 1
ATOM 3682 C CA . SER A 1 458 ? -22.297 10.945 5.973 1 93.19 458 SER A CA 1
ATOM 3683 C C . SER A 1 458 ? -21.562 11.023 7.301 1 93.19 458 SER A C 1
ATOM 3685 O O . SER A 1 458 ? -22.078 11.547 8.281 1 93.19 458 SER A O 1
ATOM 3687 N N . SER A 1 459 ? -20.312 10.531 7.359 1 91.38 459 SER A N 1
ATOM 3688 C CA . SER A 1 459 ? -19.547 10.57 8.594 1 91.38 459 SER A CA 1
ATOM 3689 C C . SER A 1 459 ? -19.172 12 8.961 1 91.38 459 SER A C 1
ATOM 3691 O O . SER A 1 459 ? -18.859 12.289 10.125 1 91.38 459 SER A O 1
ATOM 3693 N N . ARG A 1 460 ? -19.297 12.898 8.047 1 90.5 460 ARG A N 1
ATOM 3694 C CA . ARG A 1 460 ? -18.922 14.281 8.297 1 90.5 460 ARG A CA 1
ATOM 3695 C C . ARG A 1 460 ? -20.141 15.188 8.367 1 90.5 460 ARG A C 1
ATOM 3697 O O . ARG A 1 460 ? -20.016 16.406 8.422 1 90.5 460 ARG A O 1
ATOM 3704 N N . LEU A 1 461 ? -21.266 14.602 8.336 1 90.31 461 LEU A N 1
ATOM 3705 C CA . LEU A 1 461 ? -22.5 15.383 8.383 1 90.31 461 LEU A CA 1
ATOM 3706 C C . LEU A 1 461 ? -23.078 15.398 9.797 1 90.31 461 LEU A C 1
ATOM 3708 O O . LEU A 1 461 ? -22.922 14.438 10.547 1 90.31 461 LEU A O 1
ATOM 3712 N N . ARG A 1 462 ? -23.641 16.562 10.109 1 89.06 462 ARG A N 1
ATOM 3713 C CA . ARG A 1 462 ? -24.297 16.734 11.406 1 89.06 462 ARG A CA 1
ATOM 3714 C C . ARG A 1 462 ? -25.625 17.453 11.258 1 89.06 462 ARG A C 1
ATOM 3716 O O . ARG A 1 462 ? -25.766 18.344 10.406 1 89.06 462 ARG A O 1
ATOM 3723 N N . ALA A 1 463 ? -26.5 16.984 12.07 1 88.19 463 ALA A N 1
ATOM 3724 C CA . ALA A 1 463 ? -27.797 17.672 12.117 1 88.19 463 ALA A CA 1
ATOM 3725 C C . ALA A 1 463 ? -27.75 18.875 13.047 1 88.19 463 ALA A C 1
ATOM 3727 O O . ALA A 1 463 ? -27.891 18.734 14.266 1 88.19 463 ALA A O 1
ATOM 3728 N N . GLN A 1 464 ? -27.578 20 12.477 1 83.06 464 GLN A N 1
ATOM 3729 C CA . GLN A 1 464 ? -27.438 21.188 13.305 1 83.06 464 GLN A CA 1
ATOM 3730 C C . GLN A 1 464 ? -28.688 22.062 13.203 1 83.06 464 GLN A C 1
ATOM 3732 O O . GLN A 1 464 ? -29.031 22.766 14.164 1 83.06 464 GLN A O 1
ATOM 3737 N N . SER A 1 465 ? -29.344 22.016 12.125 1 82.38 465 SER A N 1
ATOM 3738 C CA . SER A 1 465 ? -30.562 22.812 11.984 1 82.38 465 SER A CA 1
ATOM 3739 C C . SER A 1 465 ? -31.719 22.203 12.773 1 82.38 465 SER A C 1
ATOM 3741 O O . SER A 1 465 ? -31.844 20.984 12.867 1 82.38 465 SER A O 1
ATOM 3743 N N . PRO A 1 466 ? -32.5 23.047 13.438 1 83.06 466 PRO A N 1
ATOM 3744 C CA . PRO A 1 466 ? -33.656 22.531 14.195 1 83.06 466 PRO A CA 1
ATOM 3745 C C . PRO A 1 466 ? -34.562 21.641 13.359 1 83.06 466 PRO A C 1
ATOM 3747 O O . PRO A 1 466 ? -35.094 20.641 13.859 1 83.06 466 PRO A O 1
ATOM 3750 N N . LYS A 1 467 ? -34.75 22 12.141 1 82.94 467 LYS A N 1
ATOM 3751 C CA . LYS A 1 467 ? -35.594 21.172 11.266 1 82.94 467 LYS A CA 1
ATOM 3752 C C . LYS A 1 467 ? -34.969 19.797 11.055 1 82.94 467 LYS A C 1
ATOM 3754 O O . LYS A 1 467 ? -35.656 18.781 11.078 1 82.94 467 LYS A O 1
ATOM 3759 N N . ALA A 1 468 ? -33.75 19.828 10.922 1 86.25 468 ALA A N 1
ATOM 3760 C CA . ALA A 1 468 ? -33 18.578 10.719 1 86.25 468 ALA A CA 1
ATOM 3761 C C . ALA A 1 468 ? -33 17.734 11.984 1 86.25 468 ALA A C 1
ATOM 3763 O O . ALA A 1 468 ? -33.031 16.5 11.922 1 86.25 468 ALA A O 1
ATOM 3764 N N . MET A 1 469 ? -33.031 18.359 13.086 1 84.94 469 MET A N 1
ATOM 3765 C CA . MET A 1 469 ? -33.031 17.656 14.359 1 84.94 469 MET A CA 1
ATOM 3766 C C . MET A 1 469 ? -34.375 17.016 14.633 1 84.94 469 MET A C 1
ATOM 3768 O O . MET A 1 469 ? -34.469 15.961 15.266 1 84.94 469 MET A O 1
ATOM 3772 N N . SER A 1 470 ? -35.344 17.688 14.156 1 84.19 470 SER A N 1
ATOM 3773 C CA . SER A 1 470 ? -36.688 17.156 14.398 1 84.19 470 SER A CA 1
ATOM 3774 C C . SER A 1 470 ? -37.031 16.078 13.383 1 84.19 470 SER A C 1
ATOM 3776 O O . SER A 1 470 ? -37.562 15.023 13.75 1 84.19 470 SER A O 1
ATOM 3778 N N . GLN A 1 471 ? -36.75 16.281 12.094 1 86.31 471 GLN A N 1
ATOM 3779 C CA . GLN A 1 471 ? -37.125 15.359 11.031 1 86.31 471 GLN A CA 1
ATOM 3780 C C . GLN A 1 471 ? -36.094 14.242 10.867 1 86.31 471 GLN A C 1
ATOM 3782 O O . GLN A 1 471 ? -36.438 13.156 10.391 1 86.31 471 GLN A O 1
ATOM 3787 N N . LYS A 1 472 ? -34.906 14.5 11.312 1 88.69 472 LYS A N 1
ATOM 3788 C CA . LYS A 1 472 ? -33.812 13.555 11.203 1 88.69 472 LYS A CA 1
ATOM 3789 C C . LYS A 1 472 ? -33.75 12.898 9.828 1 88.69 472 LYS A C 1
ATOM 3791 O O . LYS A 1 472 ? -33.875 11.68 9.703 1 88.69 472 LYS A O 1
ATOM 3796 N N . PRO A 1 473 ? -33.625 13.648 8.758 1 90.06 473 PRO A N 1
ATOM 3797 C CA . PRO A 1 473 ? -33.656 13.117 7.395 1 90.06 473 PRO A CA 1
ATOM 3798 C C . PRO A 1 473 ? -32.531 12.086 7.156 1 90.06 473 PRO A C 1
ATOM 3800 O O . PRO A 1 473 ? -31.391 12.297 7.551 1 90.06 473 PRO A O 1
ATOM 3803 N N . GLY A 1 474 ? -32.906 10.977 6.566 1 92.75 474 GLY A N 1
ATOM 3804 C CA . GLY A 1 474 ? -31.922 9.969 6.176 1 92.75 474 GLY A CA 1
ATOM 3805 C C . GLY A 1 474 ? -31.688 8.922 7.25 1 92.75 474 GLY A C 1
ATOM 3806 O O . GLY A 1 474 ? -31.047 7.898 6.996 1 92.75 474 GLY A O 1
ATOM 3807 N N . LYS A 1 475 ? -32.156 9.156 8.43 1 93 475 LYS A N 1
ATOM 3808 C CA . LYS A 1 475 ? -31.922 8.234 9.539 1 93 475 LYS A CA 1
ATOM 3809 C C . LYS A 1 475 ? -32.531 6.855 9.25 1 93 475 LYS A C 1
ATOM 3811 O O . LYS A 1 475 ? -31.938 5.832 9.609 1 93 475 LYS A O 1
ATOM 3816 N N . GLN A 1 476 ? -33.656 6.766 8.539 1 93.69 476 GLN A N 1
ATOM 3817 C CA . GLN A 1 476 ? -34.312 5.508 8.156 1 93.69 476 GLN A CA 1
ATOM 3818 C C . GLN A 1 476 ? -33.406 4.707 7.211 1 93.69 476 GLN A C 1
ATOM 3820 O O . GLN A 1 476 ? -33.312 3.486 7.332 1 93.69 476 GLN A O 1
ATOM 3825 N N . PHE A 1 477 ? -32.812 5.395 6.387 1 95.12 477 PHE A N 1
ATOM 3826 C CA . PHE A 1 477 ? -32 4.715 5.398 1 95.12 477 PHE A CA 1
ATOM 3827 C C . PHE A 1 477 ? -30.672 4.277 6.012 1 95.12 477 PHE A C 1
ATOM 3829 O O . PHE A 1 477 ? -30.125 3.24 5.633 1 95.12 477 PHE A O 1
ATOM 3836 N N . VAL A 1 478 ? -30.125 5.039 6.969 1 95.69 478 VAL A N 1
ATOM 3837 C CA . VAL A 1 478 ? -28.938 4.621 7.691 1 95.69 478 VAL A CA 1
ATOM 3838 C C . VAL A 1 478 ? -29.219 3.35 8.484 1 95.69 478 VAL A C 1
ATOM 3840 O O . VAL A 1 478 ? -28.406 2.42 8.492 1 95.69 478 VAL A O 1
ATOM 3843 N N . THR A 1 479 ? -30.406 3.271 9.062 1 94.94 479 THR A N 1
ATOM 3844 C CA . THR A 1 479 ? -30.797 2.096 9.828 1 94.94 479 THR A CA 1
ATOM 3845 C C . THR A 1 479 ? -30.984 0.891 8.914 1 94.94 479 THR A C 1
ATOM 3847 O O . THR A 1 479 ? -30.531 -0.209 9.227 1 94.94 479 THR A O 1
ATOM 3850 N N . PHE A 1 480 ? -31.688 1.135 7.785 1 96.06 480 PHE A N 1
ATOM 3851 C CA . PHE A 1 480 ? -31.859 0.066 6.809 1 96.06 480 PHE A CA 1
ATOM 3852 C C . PHE A 1 480 ? -30.516 -0.473 6.336 1 96.06 480 PHE A C 1
ATOM 3854 O O . PHE A 1 480 ? -30.312 -1.688 6.305 1 96.06 480 PHE A O 1
ATOM 3861 N N . LEU A 1 481 ? -29.609 0.425 5.988 1 97.31 481 LEU A N 1
ATOM 3862 C CA . LEU A 1 481 ? -28.312 0.032 5.457 1 97.31 481 LEU A CA 1
ATOM 3863 C C . LEU A 1 481 ? -27.469 -0.665 6.527 1 97.31 481 LEU A C 1
ATOM 3865 O O . LEU A 1 481 ? -26.688 -1.561 6.219 1 97.31 481 LEU A O 1
ATOM 3869 N N . LEU A 1 482 ? -27.578 -0.26 7.77 1 96.06 482 LEU A N 1
ATOM 3870 C CA . LEU A 1 482 ? -26.891 -0.912 8.875 1 96.06 482 LEU A CA 1
ATOM 3871 C C . LEU A 1 482 ? -27.266 -2.385 8.969 1 96.06 482 LEU A C 1
ATOM 3873 O O . LEU A 1 482 ? -26.406 -3.262 8.945 1 96.06 482 LEU A O 1
ATOM 3877 N N . ILE A 1 483 ? -28.562 -2.646 8.953 1 94.81 483 ILE A N 1
ATOM 3878 C CA . ILE A 1 483 ? -29.047 -4.016 9.078 1 94.81 483 ILE A CA 1
ATOM 3879 C C . ILE A 1 483 ? -28.75 -4.785 7.793 1 94.81 483 ILE A C 1
ATOM 3881 O O . ILE A 1 483 ? -28.422 -5.973 7.836 1 94.81 483 ILE A O 1
ATOM 3885 N N . ALA A 1 484 ? -28.891 -4.098 6.727 1 96.12 484 ALA A N 1
ATOM 3886 C CA . ALA A 1 484 ? -28.609 -4.73 5.438 1 96.12 484 ALA A CA 1
ATOM 3887 C C . ALA A 1 484 ? -27.156 -5.184 5.355 1 96.12 484 ALA A C 1
ATOM 3889 O O . ALA A 1 484 ? -26.875 -6.27 4.855 1 96.12 484 ALA A O 1
ATOM 3890 N N . ASN A 1 485 ? -26.234 -4.387 5.805 1 96.38 485 ASN A N 1
ATOM 3891 C CA . ASN A 1 485 ? -24.828 -4.77 5.758 1 96.38 485 ASN A CA 1
ATOM 3892 C C . ASN A 1 485 ? -24.516 -5.898 6.738 1 96.38 485 ASN A C 1
ATOM 3894 O O . ASN A 1 485 ? -23.656 -6.746 6.473 1 96.38 485 ASN A O 1
ATOM 3898 N N . VAL A 1 486 ? -25.156 -5.961 7.84 1 93.19 486 VAL A N 1
ATOM 3899 C CA . VAL A 1 486 ? -25.016 -7.094 8.75 1 93.19 486 VAL A CA 1
ATOM 3900 C C . VAL A 1 486 ? -25.5 -8.367 8.062 1 93.19 486 VAL A C 1
ATOM 3902 O O . VAL A 1 486 ? -24.875 -9.422 8.172 1 93.19 486 VAL A O 1
ATOM 3905 N N . SER A 1 487 ? -26.609 -8.203 7.359 1 92.38 487 SER A N 1
ATOM 3906 C CA . SER A 1 487 ? -27.156 -9.336 6.625 1 92.38 487 SER A CA 1
ATOM 3907 C C . SER A 1 487 ? -26.188 -9.812 5.543 1 92.38 487 SER A C 1
ATOM 3909 O O . SER A 1 487 ? -25.969 -11.008 5.387 1 92.38 487 SER A O 1
ATOM 3911 N N . LEU A 1 488 ? -25.672 -8.852 4.844 1 92.75 488 LEU A N 1
ATOM 3912 C CA . LEU A 1 488 ? -24.734 -9.18 3.789 1 92.75 488 LEU A CA 1
ATOM 3913 C C . LEU A 1 488 ? -23.453 -9.789 4.371 1 92.75 488 LEU A C 1
ATOM 3915 O O . LEU A 1 488 ? -22.844 -10.656 3.748 1 92.75 488 LEU A O 1
ATOM 3919 N N . PHE A 1 489 ? -23.031 -9.32 5.551 1 91.12 489 PHE A N 1
ATOM 3920 C CA . PHE A 1 489 ? -21.906 -9.898 6.27 1 91.12 489 PHE A CA 1
ATOM 3921 C C . PHE A 1 489 ? -22.109 -11.391 6.492 1 91.12 489 PHE A C 1
ATOM 3923 O O . PHE A 1 489 ? -21.234 -12.203 6.18 1 91.12 489 PHE A O 1
ATOM 3930 N N . PHE A 1 490 ? -23.266 -11.805 6.938 1 84.94 490 PHE A N 1
ATOM 3931 C CA . PHE A 1 490 ? -23.578 -13.203 7.18 1 84.94 490 PHE A CA 1
ATOM 3932 C C . PHE A 1 490 ? -23.703 -13.969 5.863 1 84.94 490 PHE A C 1
ATOM 3934 O O . PHE A 1 490 ? -23.219 -15.094 5.738 1 84.94 490 PHE A O 1
ATOM 3941 N N . PHE A 1 491 ? -24.297 -13.266 4.969 1 85 491 PHE A N 1
ATOM 3942 C CA . PHE A 1 491 ? -24.516 -13.875 3.662 1 85 491 PHE A CA 1
ATOM 3943 C C . PHE A 1 491 ? -23.188 -14.219 2.992 1 85 491 PHE A C 1
ATOM 3945 O O . PHE A 1 491 ? -23 -15.336 2.52 1 85 491 PHE A O 1
ATOM 3952 N N . HIS A 1 492 ? -22.25 -13.289 3.01 1 85.81 492 HIS A N 1
ATOM 3953 C CA . HIS A 1 492 ? -20.969 -13.492 2.35 1 85.81 492 HIS A CA 1
ATOM 3954 C C . HIS A 1 492 ? -20.078 -14.422 3.162 1 85.81 492 HIS A C 1
ATOM 3956 O O . HIS A 1 492 ? -19.203 -15.109 2.605 1 85.81 492 HIS A O 1
ATOM 3962 N N . THR A 1 493 ? -20.219 -14.438 4.418 1 83.56 493 THR A N 1
ATOM 3963 C CA . THR A 1 493 ? -19.484 -15.391 5.246 1 83.56 493 THR A CA 1
ATOM 3964 C C . THR A 1 493 ? -19.875 -16.828 4.898 1 83.56 493 THR A C 1
ATOM 3966 O O . THR A 1 493 ? -19.016 -17.688 4.754 1 83.56 493 THR A O 1
ATOM 3969 N N . LEU A 1 494 ? -21.125 -17.047 4.652 1 76.19 494 LEU A N 1
ATOM 3970 C CA . LEU A 1 494 ? -21.625 -18.375 4.316 1 76.19 494 LEU A CA 1
ATOM 3971 C C . LEU A 1 494 ? -21.25 -18.75 2.887 1 76.19 494 LEU A C 1
ATOM 3973 O O . LEU A 1 494 ? -20.938 -19.906 2.607 1 76.19 494 LEU A O 1
ATOM 3977 N N . GLU A 1 495 ? -21.25 -17.719 2.059 1 71.88 495 GLU A N 1
ATOM 3978 C CA . GLU A 1 495 ? -20.797 -17.938 0.687 1 71.88 495 GLU A CA 1
ATOM 3979 C C . GLU A 1 495 ? -19.328 -18.375 0.648 1 71.88 495 GLU A C 1
ATOM 3981 O O . GLU A 1 495 ? -18.953 -19.234 -0.149 1 71.88 495 GLU A O 1
ATOM 3986 N N . GLY A 1 496 ? -18.531 -17.719 1.377 1 67.88 496 GLY A N 1
ATOM 3987 C CA . GLY A 1 496 ? -17.109 -18.047 1.416 1 67.88 496 GLY A CA 1
ATOM 3988 C C . GLY A 1 496 ? -16.828 -19.453 1.905 1 67.88 496 GLY A C 1
ATOM 3989 O O . GLY A 1 496 ? -15.773 -20.016 1.595 1 67.88 496 GLY A O 1
ATOM 3990 N N . MET A 1 497 ? -17.781 -19.969 2.66 1 65.62 497 MET A N 1
ATOM 3991 C CA . MET A 1 497 ? -17.641 -21.328 3.158 1 65.62 497 MET A CA 1
ATOM 3992 C C . MET A 1 497 ? -17.922 -22.344 2.057 1 65.62 497 MET A C 1
ATOM 3994 O O . MET A 1 497 ? -17.266 -23.391 1.982 1 65.62 497 MET A O 1
ATOM 3998 N N . LYS A 1 498 ? -18.797 -21.844 1.148 1 62.09 498 LYS A N 1
ATOM 3999 C CA . LYS A 1 498 ? -19.188 -22.766 0.091 1 62.09 498 LYS A CA 1
ATOM 4000 C C . LYS A 1 498 ? -18.5 -22.422 -1.228 1 62.09 498 LYS A C 1
ATOM 4002 O O . LYS A 1 498 ? -18.172 -21.266 -1.474 1 62.09 498 LYS A O 1
ATOM 4007 N N . SER A 1 499 ? -17.812 -23.297 -1.977 1 56.62 499 SER A N 1
ATOM 4008 C CA . SER A 1 499 ? -17.141 -23.031 -3.248 1 56.62 499 SER A CA 1
ATOM 4009 C C . SER A 1 499 ? -18.125 -22.484 -4.281 1 56.62 499 SER A C 1
ATOM 4011 O O . SER A 1 499 ? -18.859 -23.234 -4.906 1 56.62 499 SER A O 1
ATOM 4013 N N . VAL A 1 500 ? -18.484 -21.219 -4.184 1 52.75 500 VAL A N 1
ATOM 4014 C CA . VAL A 1 500 ? -19.562 -20.672 -4.98 1 52.75 500 VAL A CA 1
ATOM 4015 C C . VAL A 1 500 ? -19.094 -20.422 -6.41 1 52.75 500 VAL A C 1
ATOM 4017 O O . VAL A 1 500 ? -19.859 -19.969 -7.258 1 52.75 500 VAL A O 1
ATOM 4020 N N . PHE A 1 501 ? -17.812 -20.391 -6.73 1 53.72 501 PHE A N 1
ATOM 4021 C CA . PHE A 1 501 ? -17.484 -20.125 -8.125 1 53.72 501 PHE A CA 1
ATOM 4022 C C . PHE A 1 501 ? -17.562 -21.406 -8.953 1 53.72 501 PHE A C 1
ATOM 4024 O O . PHE A 1 501 ? -17.484 -21.359 -10.188 1 53.72 501 PHE A O 1
ATOM 4031 N N . GLY A 1 502 ? -18.266 -22.391 -8.5 1 52.56 502 GLY A N 1
ATOM 4032 C CA . GLY A 1 502 ? -18.625 -23.594 -9.227 1 52.56 502 GLY A CA 1
ATOM 4033 C C . GLY A 1 502 ? -17.469 -24.172 -10.031 1 52.56 502 GLY A C 1
ATOM 4034 O O . GLY A 1 502 ? -16.312 -24 -9.672 1 52.56 502 GLY A O 1
ATOM 4035 N N . ASP A 1 503 ? -17.797 -24.797 -11.164 1 51.88 503 ASP A N 1
ATOM 4036 C CA . ASP A 1 503 ? -16.984 -25.484 -12.141 1 51.88 503 ASP A CA 1
ATOM 4037 C C . ASP A 1 503 ? -16.203 -24.5 -13.016 1 51.88 503 ASP A C 1
ATOM 4039 O O . ASP A 1 503 ? -15.312 -24.906 -13.766 1 51.88 503 ASP A O 1
ATOM 4043 N N . ALA A 1 504 ? -16.578 -23.312 -12.953 1 51.41 504 ALA A N 1
ATOM 4044 C CA . ALA A 1 504 ? -15.961 -22.344 -13.867 1 51.41 504 ALA A CA 1
ATOM 4045 C C . ALA A 1 504 ? -14.492 -22.109 -13.516 1 51.41 504 ALA A C 1
ATOM 4047 O O . ALA A 1 504 ? -13.711 -21.672 -14.359 1 51.41 504 ALA A O 1
ATOM 4048 N N . ILE A 1 505 ? -14.172 -22.5 -12.266 1 57.22 505 ILE A N 1
ATOM 4049 C CA . ILE A 1 505 ? -12.797 -22.281 -11.844 1 57.22 505 ILE A CA 1
ATOM 4050 C C . ILE A 1 505 ? -11.945 -23.484 -12.219 1 57.22 505 ILE A C 1
ATOM 4052 O O . ILE A 1 505 ? -10.734 -23.5 -11.969 1 57.22 505 ILE A O 1
ATOM 4056 N N . ALA A 1 506 ? -12.57 -24.344 -13.016 1 56.75 506 ALA A N 1
ATOM 4057 C CA . ALA A 1 506 ? -11.867 -25.609 -13.242 1 56.75 506 ALA A CA 1
ATOM 4058 C C . ALA A 1 506 ? -10.977 -25.516 -14.484 1 56.75 506 ALA A C 1
ATOM 4060 O O . ALA A 1 506 ? -10.109 -26.375 -14.688 1 56.75 506 ALA A O 1
ATOM 4061 N N . SER A 1 507 ? -11.211 -24.422 -15.203 1 63.12 507 SER A N 1
ATOM 4062 C CA . SER A 1 507 ? -10.367 -24.391 -16.391 1 63.12 507 SER A CA 1
ATOM 4063 C C . SER A 1 507 ? -8.992 -23.812 -16.078 1 63.12 507 SER A C 1
ATOM 4065 O O . SER A 1 507 ? -8.836 -23.062 -15.117 1 63.12 507 SER A O 1
ATOM 4067 N N . ARG A 1 508 ? -8.008 -24.312 -16.75 1 63.38 508 ARG A N 1
ATOM 4068 C CA . ARG A 1 508 ? -6.621 -23.859 -16.609 1 63.38 508 ARG A CA 1
ATOM 4069 C C . ARG A 1 508 ? -6.523 -22.344 -16.703 1 63.38 508 ARG A C 1
ATOM 4071 O O . ARG A 1 508 ? -5.73 -21.719 -16 1 63.38 508 ARG A O 1
ATOM 4078 N N . ARG A 1 509 ? -7.379 -21.766 -17.516 1 69.56 509 ARG A N 1
ATOM 4079 C CA . ARG A 1 509 ? -7.309 -20.328 -17.75 1 69.56 509 ARG A CA 1
ATOM 4080 C C . ARG A 1 509 ? -7.988 -19.562 -16.609 1 69.56 509 ARG A C 1
ATOM 4082 O O . ARG A 1 509 ? -7.664 -18.391 -16.359 1 69.56 509 ARG A O 1
ATOM 4089 N N . THR A 1 510 ? -8.797 -20.25 -15.859 1 72.5 510 THR A N 1
ATOM 4090 C CA . THR A 1 510 ? -9.562 -19.531 -14.836 1 72.5 510 THR A CA 1
ATOM 4091 C C . THR A 1 510 ? -8.984 -19.781 -13.453 1 72.5 510 THR A C 1
ATOM 4093 O O . THR A 1 510 ? -9.383 -19.141 -12.477 1 72.5 510 THR A O 1
ATOM 4096 N N . LYS A 1 511 ? -7.949 -20.547 -13.414 1 74.19 511 LYS A N 1
ATOM 4097 C CA . LYS A 1 511 ? -7.359 -20.922 -12.133 1 74.19 511 LYS A CA 1
ATOM 4098 C C . LYS A 1 511 ? -6.77 -19.703 -11.43 1 74.19 511 LYS A C 1
ATOM 4100 O O . LYS A 1 511 ? -6.961 -19.531 -10.219 1 74.19 511 LYS A O 1
ATOM 4105 N N . PRO A 1 512 ? -6.117 -18.797 -12.156 1 75.94 512 PRO A N 1
ATOM 4106 C CA . PRO A 1 512 ? -5.57 -17.641 -11.461 1 75.94 512 PRO A CA 1
ATOM 4107 C C . PRO A 1 512 ? -6.652 -16.734 -10.859 1 75.94 512 PRO A C 1
ATOM 4109 O O . PRO A 1 512 ? -6.438 -16.125 -9.812 1 75.94 512 PRO A O 1
ATOM 4112 N N . TYR A 1 513 ? -7.797 -16.734 -11.477 1 79.06 513 TYR A N 1
ATOM 4113 C CA . TYR A 1 513 ? -8.898 -15.93 -10.961 1 79.06 513 TYR A CA 1
ATOM 4114 C C . TYR A 1 513 ? -9.461 -16.531 -9.68 1 79.06 513 TYR A C 1
ATOM 4116 O O . TYR A 1 513 ? -9.82 -15.797 -8.75 1 79.06 513 TYR A O 1
ATOM 4124 N N . ALA A 1 514 ? -9.438 -17.844 -9.641 1 76.5 514 ALA A N 1
ATOM 4125 C CA . ALA A 1 514 ? -9.93 -18.516 -8.438 1 76.5 514 ALA A CA 1
ATOM 4126 C C . ALA A 1 514 ? -9 -18.25 -7.25 1 76.5 514 ALA A C 1
ATOM 4128 O O . ALA A 1 514 ? -9.461 -18.078 -6.121 1 76.5 514 ALA A O 1
ATOM 4129 N N . THR A 1 515 ? -7.762 -18.172 -7.566 1 77.69 515 THR A N 1
ATOM 4130 C CA . THR A 1 515 ? -6.793 -17.906 -6.512 1 77.69 515 THR A CA 1
ATOM 4131 C C . THR A 1 515 ? -6.965 -16.5 -5.965 1 77.69 515 THR A C 1
ATOM 4133 O O . THR A 1 515 ? -6.91 -16.281 -4.754 1 77.69 515 THR A O 1
ATOM 4136 N N . LEU A 1 516 ? -7.227 -15.578 -6.809 1 82.25 516 LEU A N 1
ATOM 4137 C CA . LEU A 1 516 ? -7.398 -14.188 -6.398 1 82.25 516 LEU A CA 1
ATOM 4138 C C . LEU A 1 516 ? -8.688 -14.008 -5.602 1 82.25 516 LEU A C 1
ATOM 4140 O O . LEU A 1 516 ? -8.703 -13.297 -4.598 1 82.25 516 LEU A O 1
ATOM 4144 N N . ILE A 1 517 ? -9.688 -14.664 -5.973 1 82.75 517 ILE A N 1
ATOM 4145 C CA . ILE A 1 517 ? -10.977 -14.562 -5.297 1 82.75 517 ILE A CA 1
ATOM 4146 C C . ILE A 1 517 ? -10.867 -15.148 -3.895 1 82.75 517 ILE A C 1
ATOM 4148 O O . ILE A 1 517 ? -11.398 -14.578 -2.934 1 82.75 517 ILE A O 1
ATOM 4152 N N . CYS A 1 518 ? -10.164 -16.219 -3.764 1 79.81 518 CYS A N 1
ATOM 4153 C CA . CYS A 1 518 ? -10 -16.844 -2.461 1 79.81 518 CYS A CA 1
ATOM 4154 C C . CYS A 1 518 ? -9.148 -15.984 -1.537 1 79.81 518 CYS A C 1
ATOM 4156 O O . CYS A 1 518 ? -9.406 -15.914 -0.333 1 79.81 518 CYS A O 1
ATOM 4158 N N . ALA A 1 519 ? -8.281 -15.359 -2.145 1 81.75 519 ALA A N 1
ATOM 4159 C CA . ALA A 1 519 ? -7.367 -14.531 -1.36 1 81.75 519 ALA A CA 1
ATOM 4160 C C . ALA A 1 519 ? -8.078 -13.305 -0.811 1 81.75 519 ALA A C 1
ATOM 4162 O O . ALA A 1 519 ? -7.762 -12.828 0.284 1 81.75 519 ALA A O 1
ATOM 4163 N N . VAL A 1 520 ? -9.062 -12.781 -1.492 1 89.62 520 VAL A N 1
ATOM 4164 C CA . VAL A 1 520 ? -9.664 -11.516 -1.085 1 89.62 520 VAL A CA 1
ATOM 4165 C C . VAL A 1 520 ? -11.008 -11.773 -0.405 1 89.62 520 VAL A C 1
ATOM 4167 O O . VAL A 1 520 ? -11.609 -10.859 0.163 1 89.62 520 VAL A O 1
ATOM 4170 N N . ALA A 1 521 ? -11.469 -12.977 -0.295 1 88.81 521 ALA A N 1
ATOM 4171 C CA . ALA A 1 521 ? -12.766 -13.328 0.275 1 88.81 521 ALA A CA 1
ATOM 4172 C C . ALA A 1 521 ? -12.898 -12.805 1.701 1 88.81 521 ALA A C 1
ATOM 4174 O O . ALA A 1 521 ? -13.922 -12.211 2.057 1 88.81 521 ALA A O 1
ATOM 4175 N N . PRO A 1 522 ? -11.859 -12.875 2.502 1 89.31 522 PRO A N 1
ATOM 4176 C CA . PRO A 1 522 ? -12 -12.344 3.857 1 89.31 522 PRO A CA 1
ATOM 4177 C C . PRO A 1 522 ? -12.172 -10.82 3.877 1 89.31 522 PRO A C 1
ATOM 4179 O O . PRO A 1 522 ? -12.836 -10.289 4.766 1 89.31 522 PRO A O 1
ATOM 4182 N N . LEU A 1 523 ? -11.609 -10.211 2.941 1 92.44 523 LEU A N 1
ATOM 4183 C CA . LEU A 1 523 ? -11.711 -8.75 2.898 1 92.44 523 LEU A CA 1
ATOM 4184 C C . LEU A 1 523 ? -13.094 -8.32 2.439 1 92.44 523 LEU A C 1
ATOM 4186 O O . LEU A 1 523 ? -13.586 -7.262 2.844 1 92.44 523 LEU A O 1
ATOM 4190 N N . VAL A 1 524 ? -13.703 -9.133 1.612 1 93.19 524 VAL A N 1
ATOM 4191 C CA . VAL A 1 524 ? -15.078 -8.852 1.187 1 93.19 524 VAL A CA 1
ATOM 4192 C C . VAL A 1 524 ? -16.016 -8.898 2.393 1 93.19 524 VAL A C 1
ATOM 4194 O O . VAL A 1 524 ? -16.828 -8 2.584 1 93.19 524 VAL A O 1
ATOM 4197 N N . VAL A 1 525 ? -15.789 -9.906 3.193 1 92.81 525 VAL A N 1
ATOM 4198 C CA . VAL A 1 525 ? -16.578 -10.062 4.414 1 92.81 525 VAL A CA 1
ATOM 4199 C C . VAL A 1 525 ? -16.266 -8.914 5.371 1 92.81 525 VAL A C 1
ATOM 4201 O O . VAL A 1 525 ? -17.172 -8.344 5.988 1 92.81 525 VAL A O 1
ATOM 4204 N N . PHE A 1 526 ? -15.086 -8.578 5.379 1 94.31 526 PHE A N 1
ATOM 4205 C CA . PHE A 1 526 ? -14.641 -7.516 6.273 1 94.31 526 PHE A CA 1
ATOM 4206 C C . PHE A 1 526 ? -15.266 -6.184 5.875 1 94.31 526 PHE A C 1
ATOM 4208 O O . PHE A 1 526 ? -15.609 -5.367 6.738 1 94.31 526 PHE A O 1
ATOM 4215 N N . TYR A 1 527 ? -15.367 -5.898 4.582 1 96.62 527 TYR A N 1
ATOM 4216 C CA . TYR A 1 527 ? -15.961 -4.652 4.109 1 96.62 527 TYR A CA 1
ATOM 4217 C C . TYR A 1 527 ? -17.375 -4.477 4.656 1 96.62 527 TYR A C 1
ATOM 4219 O O . TYR A 1 527 ? -17.734 -3.389 5.102 1 96.62 527 TYR A O 1
ATOM 4227 N N . ARG A 1 528 ? -18.094 -5.484 4.648 1 96 528 ARG A N 1
ATOM 4228 C CA . ARG A 1 528 ? -19.484 -5.414 5.094 1 96 528 ARG A CA 1
ATOM 4229 C C . ARG A 1 528 ? -19.578 -5.277 6.609 1 96 528 ARG A C 1
ATOM 4231 O O . ARG A 1 528 ? -20.406 -4.523 7.125 1 96 528 ARG A O 1
ATOM 4238 N N . PHE A 1 529 ? -18.781 -5.977 7.301 1 94.31 529 PHE A N 1
ATOM 4239 C CA . PHE A 1 529 ? -18.734 -5.836 8.75 1 94.31 529 PHE A CA 1
ATOM 4240 C C . PHE A 1 529 ? -18.391 -4.406 9.148 1 94.31 529 PHE A C 1
ATOM 4242 O O . PHE A 1 529 ? -19.094 -3.785 9.938 1 94.31 529 PHE A O 1
ATOM 4249 N N . HIS A 1 530 ? -17.328 -4.008 8.555 1 95.69 530 HIS A N 1
ATOM 4250 C CA . HIS A 1 530 ? -16.859 -2.689 8.969 1 95.69 530 HIS A CA 1
ATOM 4251 C C . HIS A 1 530 ? -17.812 -1.596 8.492 1 95.69 530 HIS A C 1
ATOM 4253 O O . HIS A 1 530 ? -17.953 -0.565 9.156 1 95.69 530 HIS A O 1
ATOM 4259 N N . SER A 1 531 ? -18.422 -1.774 7.336 1 96.88 531 SER A N 1
ATOM 4260 C CA . SER A 1 531 ? -19.453 -0.84 6.914 1 96.88 531 SER A CA 1
ATOM 4261 C C . SER A 1 531 ? -20.578 -0.754 7.945 1 96.88 531 SER A C 1
ATOM 4263 O O . SER A 1 531 ? -21.094 0.33 8.219 1 96.88 531 SER A O 1
ATOM 4265 N N . SER A 1 532 ? -20.938 -1.847 8.523 1 95.56 532 SER A N 1
ATOM 4266 C CA . SER A 1 532 ? -21.969 -1.84 9.555 1 95.56 532 SER A CA 1
ATOM 4267 C C . SER A 1 532 ? -21.516 -1.063 10.789 1 95.56 532 SER A C 1
ATOM 4269 O O . SER A 1 532 ? -22.312 -0.349 11.406 1 95.56 532 SER A O 1
ATOM 4271 N N . VAL A 1 533 ? -20.234 -1.181 11.102 1 94.88 533 VAL A N 1
ATOM 4272 C CA . VAL A 1 533 ? -19.672 -0.458 12.234 1 94.88 533 VAL A CA 1
ATOM 4273 C C . VAL A 1 533 ? -19.719 1.044 11.969 1 94.88 533 VAL A C 1
ATOM 4275 O O . VAL A 1 533 ? -20.141 1.825 12.82 1 94.88 533 VAL A O 1
ATOM 4278 N N . CYS A 1 534 ? -19.312 1.422 10.789 1 95.75 534 CYS A N 1
ATOM 4279 C CA . CYS A 1 534 ? -19.297 2.834 10.422 1 95.75 534 CYS A CA 1
ATOM 4280 C C . CYS A 1 534 ? -20.719 3.4 10.391 1 95.75 534 CYS A C 1
ATOM 4282 O O . CYS A 1 534 ? -20.953 4.527 10.828 1 95.75 534 CYS A O 1
ATOM 4284 N N . LEU A 1 535 ? -21.656 2.641 9.875 1 96 535 LEU A N 1
ATOM 4285 C CA . LEU A 1 535 ? -23.047 3.09 9.805 1 96 535 LEU A CA 1
ATOM 4286 C C . LEU A 1 535 ? -23.641 3.223 11.195 1 96 535 LEU A C 1
ATOM 4288 O O . LEU A 1 535 ? -24.453 4.113 11.445 1 96 535 LEU A O 1
ATOM 4292 N N . ALA A 1 536 ? -23.234 2.379 12.102 1 92.75 536 ALA A N 1
ATOM 4293 C CA . ALA A 1 536 ? -23.672 2.496 13.492 1 92.75 536 ALA A CA 1
ATOM 4294 C C . ALA A 1 536 ? -23.156 3.781 14.125 1 92.75 536 ALA A C 1
ATOM 4296 O O . ALA A 1 536 ? -23.875 4.441 14.875 1 92.75 536 ALA A O 1
ATOM 4297 N N . GLU A 1 537 ? -21.953 4.109 13.805 1 91.19 537 GLU A N 1
ATOM 4298 C CA . GLU A 1 537 ? -21.391 5.348 14.328 1 91.19 537 GLU A CA 1
ATOM 4299 C C . GLU A 1 537 ? -22.094 6.57 13.742 1 91.19 537 GLU A C 1
ATOM 4301 O O . GLU A 1 537 ? -22.344 7.547 14.453 1 91.19 537 GLU A O 1
ATOM 4306 N N . ILE A 1 538 ? -22.344 6.48 12.477 1 92.12 538 ILE A N 1
ATOM 4307 C CA . ILE A 1 538 ? -23.062 7.562 11.82 1 92.12 538 ILE A CA 1
ATOM 4308 C C . ILE A 1 538 ? -24.453 7.707 12.453 1 92.12 538 ILE A C 1
ATOM 4310 O O . ILE A 1 538 ? -24.906 8.82 12.703 1 92.12 538 ILE A O 1
ATOM 4314 N N . TRP A 1 539 ? -25.141 6.582 12.672 1 91.25 539 TRP A N 1
ATOM 4315 C CA . TRP A 1 539 ? -26.469 6.559 13.281 1 91.25 539 TRP A CA 1
ATOM 4316 C C . TRP A 1 539 ? -26.453 7.215 14.656 1 91.25 539 TRP A C 1
ATOM 4318 O O . TRP A 1 539 ? -27.375 7.93 15.023 1 91.25 539 TRP A O 1
ATOM 4328 N N . LYS A 1 540 ? -25.344 7.137 15.328 1 85.81 540 LYS A N 1
ATOM 4329 C CA . LYS A 1 540 ? -25.219 7.656 16.688 1 85.81 540 LYS A CA 1
ATOM 4330 C C . LYS A 1 540 ? -24.812 9.133 16.672 1 85.81 540 LYS A C 1
ATOM 4332 O O . LYS A 1 540 ? -25.359 9.93 17.453 1 85.81 540 LYS A O 1
ATOM 4337 N N . HIS A 1 541 ? -23.953 9.539 15.781 1 85.06 541 HIS A N 1
ATOM 4338 C CA . HIS A 1 541 ? -23.328 10.852 15.883 1 85.06 541 HIS A CA 1
ATOM 4339 C C . HIS A 1 541 ? -24 11.867 14.969 1 85.06 541 HIS A C 1
ATOM 4341 O O . HIS A 1 541 ? -24.016 13.062 15.258 1 85.06 541 HIS A O 1
ATOM 4347 N N . CYS A 1 542 ? -24.484 11.477 13.945 1 87.19 542 CYS A N 1
ATOM 4348 C CA . CYS A 1 542 ? -25.016 12.398 12.953 1 87.19 542 CYS A CA 1
ATOM 4349 C C . CYS A 1 542 ? -26.234 13.125 13.484 1 87.19 542 CYS A C 1
ATOM 4351 O O . CYS A 1 542 ? -26.469 14.297 13.164 1 87.19 542 CYS A O 1
ATOM 4353 N N . TYR A 1 543 ? -27.031 12.531 14.352 1 85.19 543 TYR A N 1
ATOM 4354 C CA . TYR A 1 543 ? -28.312 13.094 14.742 1 85.19 543 TYR A CA 1
ATOM 4355 C C . TYR A 1 543 ? -28.344 13.422 16.234 1 85.19 543 TYR A C 1
ATOM 4357 O O . TYR A 1 543 ? -29.391 13.719 16.797 1 85.19 543 TYR A O 1
ATOM 4365 N N . ASN A 1 544 ? -27.109 13.352 16.828 1 76.56 544 ASN A N 1
ATOM 4366 C CA . ASN A 1 544 ? -27.031 13.695 18.234 1 76.56 544 ASN A CA 1
ATOM 4367 C C . ASN A 1 544 ? -26.859 15.195 18.453 1 76.56 544 ASN A C 1
ATOM 4369 O O . ASN A 1 544 ? -25.984 15.812 17.844 1 76.56 544 ASN A O 1
ATOM 4373 N N . THR A 1 545 ? -27.938 16.031 18.938 1 59.75 545 THR A N 1
ATOM 4374 C CA . THR A 1 545 ? -28.078 17.469 19.172 1 59.75 545 THR A CA 1
ATOM 4375 C C . THR A 1 545 ? -27.031 17.969 20.156 1 59.75 545 THR A C 1
ATOM 4377 O O . THR A 1 545 ? -26.812 19.188 20.266 1 59.75 545 THR A O 1
ATOM 4380 N N . LYS A 1 546 ? -26.516 17.391 21.031 1 53.84 546 LYS A N 1
ATOM 4381 C CA . LYS A 1 546 ? -25.844 18.016 22.172 1 53.84 546 LYS A CA 1
ATOM 4382 C C . LYS A 1 546 ? -24.531 18.672 21.75 1 53.84 546 LYS A C 1
ATOM 4384 O O . LYS A 1 546 ? -23.984 19.484 22.484 1 5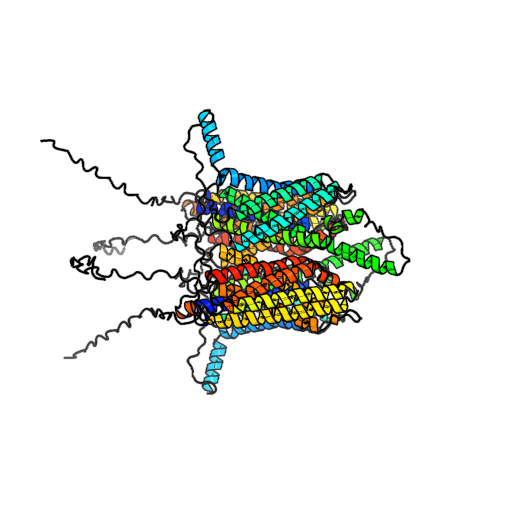3.84 546 LYS A O 1
ATOM 4389 N N . ASN A 1 547 ? -24 18.297 20.766 1 48.25 547 ASN A N 1
ATOM 4390 C CA . ASN A 1 547 ? -22.688 18.891 20.562 1 48.25 547 ASN A CA 1
ATOM 4391 C C . ASN A 1 547 ? -22.797 20.281 19.938 1 48.25 547 ASN A C 1
ATOM 4393 O O . ASN A 1 547 ? -21.922 20.688 19.172 1 48.25 547 ASN A O 1
ATOM 4397 N N . SER A 1 548 ? -23.922 20.938 19.828 1 40.84 548 SER A N 1
ATOM 4398 C CA . SER A 1 548 ? -23.906 22.328 19.359 1 40.84 548 SER A CA 1
ATOM 4399 C C . SER A 1 548 ? -23.078 23.219 20.266 1 40.84 548 SER A C 1
ATOM 4401 O O . SER A 1 548 ? -23.234 23.172 21.5 1 40.84 548 SER A O 1
ATOM 4403 N N . PRO A 1 549 ? -21.969 23.812 19.891 1 37.38 549 PRO A N 1
ATOM 4404 C CA . PRO A 1 549 ? -21.391 24.797 20.812 1 37.38 549 PRO A CA 1
ATOM 4405 C C . PRO A 1 549 ? -22.453 25.703 21.453 1 37.38 549 PRO A C 1
ATOM 4407 O O . PRO A 1 549 ? -23.328 26.219 20.75 1 37.38 549 PRO A O 1
ATOM 4410 N N . ARG A 1 550 ? -22.812 25.734 22.672 1 33.84 550 ARG A N 1
ATOM 4411 C CA . ARG A 1 550 ? -23.625 26.75 23.359 1 33.84 550 ARG A CA 1
ATOM 4412 C C . ARG A 1 550 ? -23.281 28.141 22.859 1 33.84 550 ARG A C 1
ATOM 4414 O O . ARG A 1 550 ? -22.109 28.531 22.828 1 33.84 550 ARG A O 1
ATOM 4421 N N . SER A 1 551 ? -24.062 28.797 21.938 1 33.12 551 SER A N 1
ATOM 4422 C CA . SER A 1 551 ? -23.984 30.25 21.812 1 33.12 551 SER A CA 1
ATOM 4423 C C . SER A 1 551 ? -23.562 30.906 23.125 1 33.12 551 SER A C 1
ATOM 4425 O O . SER A 1 551 ? -24.047 30.516 24.188 1 33.12 551 SER A O 1
ATOM 4427 N N . LEU A 1 552 ? -22.406 31.609 23.203 1 31.23 552 LEU A N 1
ATOM 4428 C CA . LEU A 1 552 ? -22.109 32.562 24.266 1 31.23 552 LEU A CA 1
ATOM 4429 C C . LEU A 1 552 ? -23.344 33.344 24.656 1 31.23 552 LEU A C 1
ATOM 4431 O O . LEU A 1 552 ? -23.844 34.156 23.875 1 31.23 552 LEU A O 1
ATOM 4435 N N . LYS A 1 553 ? -24.219 32.938 25.484 1 31.58 553 LYS A N 1
ATOM 4436 C CA . LYS A 1 553 ? -25.203 33.781 26.125 1 31.58 553 LYS A CA 1
ATOM 4437 C C . LYS A 1 553 ? -24.578 35.125 26.516 1 31.58 553 LYS A C 1
ATOM 4439 O O . LYS A 1 553 ? -23.516 35.188 27.141 1 31.58 553 LYS A O 1
ATOM 4444 N N . SER A 1 554 ? -24.859 36.312 25.781 1 30.28 554 SER A N 1
ATOM 4445 C CA . SER A 1 554 ? -24.609 37.656 26.281 1 30.28 554 SER A CA 1
ATOM 4446 C C . SER A 1 554 ? -24.922 37.75 27.781 1 30.28 554 SER A C 1
ATOM 4448 O O . SER A 1 554 ? -25.812 37.062 28.281 1 30.28 554 SER A O 1
ATOM 4450 N N . PRO A 1 555 ? -24.078 38.312 28.641 1 30.61 555 PRO A N 1
ATOM 4451 C CA . PRO A 1 555 ? -24.422 38.531 30.047 1 30.61 555 PRO A CA 1
ATOM 4452 C C . PRO A 1 555 ? -25.766 39.25 30.219 1 30.61 555 PRO A C 1
ATOM 4454 O O . PRO A 1 555 ? -25.938 40.375 29.75 1 30.61 555 PRO A O 1
ATOM 4457 N N . ALA A 1 556 ? -26.906 38.656 30.062 1 28.33 556 ALA A N 1
ATOM 4458 C CA . ALA A 1 556 ? -28.141 39.344 30.453 1 28.33 556 ALA A CA 1
ATOM 4459 C C . ALA A 1 556 ? -27.984 40.031 31.812 1 28.33 556 ALA A C 1
ATOM 4461 O O . ALA A 1 556 ? -27.328 39.5 32.719 1 28.33 556 ALA A O 1
ATOM 4462 N N . SER A 1 557 ? -28.047 41.5 31.906 1 27.89 557 SER A N 1
ATOM 4463 C CA . SER A 1 557 ? -28.203 42.375 33.062 1 27.89 557 SER A CA 1
ATOM 4464 C C . SER A 1 557 ? -29.172 41.781 34.094 1 27.89 557 SER A C 1
ATOM 4466 O O . SER A 1 557 ? -30.359 41.594 33.781 1 27.89 557 SER A O 1
ATOM 4468 N N . GLU A 1 558 ? -28.906 40.781 34.875 1 25.61 558 GLU A N 1
ATOM 4469 C CA . GLU A 1 558 ? -29.672 40.281 36 1 25.61 558 GLU A CA 1
ATOM 4470 C C . GLU A 1 558 ? -30.078 41.438 36.938 1 25.61 558 GLU A C 1
ATOM 4472 O O . GLU A 1 558 ? -29.391 41.719 37.906 1 25.61 558 GLU A O 1
ATOM 4477 N N . THR A 1 559 ? -30.375 42.688 36.469 1 26.31 559 THR A N 1
ATOM 4478 C CA . THR A 1 559 ? -30.953 43.594 37.438 1 26.31 559 THR A CA 1
ATOM 4479 C C . THR A 1 559 ? -32.344 43.094 37.906 1 26.31 559 THR A C 1
ATOM 4481 O O . THR A 1 559 ? -33.156 43.875 38.375 1 26.31 559 THR A O 1
ATOM 4484 N N . SER A 1 560 ? -32.969 41.969 37.594 1 23.91 560 SER A N 1
ATOM 4485 C CA . SER A 1 560 ? -34.281 41.812 38.156 1 23.91 560 SER A CA 1
ATOM 4486 C C . SER A 1 560 ? -34.25 41.875 39.688 1 23.91 560 SER A C 1
ATOM 4488 O O . SER A 1 560 ? -33.469 41.188 40.312 1 23.91 560 SER A O 1
ATOM 4490 N N . VAL A 1 561 ? -34.844 43 40.375 1 24.97 561 VAL A N 1
ATOM 4491 C CA . VAL A 1 561 ? -35.312 43.344 41.688 1 24.97 561 VAL A CA 1
ATOM 4492 C C . VAL A 1 561 ? -36.25 42.25 42.219 1 24.97 561 VAL A C 1
ATOM 4494 O O . VAL A 1 561 ? -37.312 42 41.656 1 24.97 561 VAL A O 1
ATOM 4497 N N . ALA A 1 562 ? -35.844 41.094 42.656 1 22.7 562 ALA A N 1
ATOM 4498 C CA . ALA A 1 562 ? -36.625 40.125 43.406 1 22.7 562 ALA A CA 1
ATOM 4499 C C . ALA A 1 562 ? -37.312 40.781 44.594 1 22.7 562 ALA A C 1
ATOM 4501 O O . ALA A 1 562 ? -36.656 41.219 45.531 1 22.7 562 ALA A O 1
ATOM 4502 N N . THR A 1 563 ? -38.469 41.531 44.406 1 22.08 563 THR A N 1
ATOM 4503 C CA . THR A 1 563 ? -39.438 41.844 45.438 1 22.08 563 THR A CA 1
ATOM 4504 C C . THR A 1 563 ? -39.844 40.594 46.188 1 22.08 563 THR A C 1
ATOM 4506 O O . THR A 1 563 ? -40.219 39.562 45.594 1 22.08 563 THR A O 1
ATOM 4509 N N . ARG A 1 564 ? -39.625 40.438 47.594 1 22.81 564 ARG A N 1
ATOM 4510 C CA . ARG A 1 564 ? -39.906 39.562 48.719 1 22.81 564 ARG A CA 1
ATOM 4511 C C . ARG A 1 564 ? -41.406 39.406 48.969 1 22.81 564 ARG A C 1
ATOM 4513 O O . ARG A 1 564 ? -42 40.188 49.75 1 22.81 564 ARG A O 1
ATOM 4520 N N . THR A 1 565 ? -42.406 39.375 48.031 1 22.2 565 THR A N 1
ATOM 4521 C CA . THR A 1 565 ? -43.75 39.312 48.531 1 22.2 565 THR A CA 1
ATOM 4522 C C . THR A 1 565 ? -43.969 37.969 49.281 1 22.2 565 THR A C 1
ATOM 4524 O O . THR A 1 565 ? -43.531 36.938 48.812 1 22.2 565 THR A O 1
ATOM 4527 N N . SER A 1 566 ? -44.562 37.969 50.594 1 22.86 566 SER A N 1
ATOM 4528 C CA . SER A 1 566 ? -45.094 37.188 51.688 1 22.86 566 SER A CA 1
ATOM 4529 C C . SER A 1 566 ? -46.25 36.312 51.25 1 22.86 566 SER A C 1
ATOM 4531 O O . SER A 1 566 ? -47.344 36.812 51.031 1 22.86 566 SER A O 1
ATOM 4533 N N . SER A 1 567 ? -46.219 35.469 50.125 1 20.36 567 SER A N 1
ATOM 4534 C CA . SER A 1 567 ? -47.188 34.406 49.875 1 20.36 567 SER A CA 1
ATOM 4535 C C . SER A 1 567 ? -47.375 33.5 51.094 1 20.36 567 SER A C 1
ATOM 4537 O O . SER A 1 567 ? -46.406 32.844 51.5 1 20.36 567 SER A O 1
ATOM 4539 N N . ILE A 1 568 ? -48.5 33.719 51.875 1 22.62 568 ILE A N 1
ATOM 4540 C CA . ILE A 1 568 ? -49.469 33.25 52.844 1 22.62 568 ILE A CA 1
ATOM 4541 C C . ILE A 1 568 ? -49.969 31.859 52.469 1 22.62 568 ILE A C 1
ATOM 4543 O O . ILE A 1 568 ? -50.438 31.656 51.344 1 22.62 568 ILE A O 1
ATOM 4547 N N . ASN A 1 569 ? -49.656 30.766 53.281 1 22.55 569 ASN A N 1
ATOM 4548 C CA . ASN A 1 569 ? -49.875 29.328 53.375 1 22.55 569 ASN A CA 1
ATOM 4549 C C . ASN A 1 569 ? -51.375 29 53.469 1 22.55 569 ASN A C 1
ATOM 4551 O O . ASN A 1 569 ? -52 29.25 54.5 1 22.55 569 ASN A O 1
ATOM 4555 N N . GLU A 1 570 ? -52.406 29.375 52.625 1 22.61 570 GLU A N 1
ATOM 4556 C CA . GLU A 1 570 ? -53.719 28.875 52.969 1 22.61 570 GLU A CA 1
ATOM 4557 C C . GLU A 1 570 ? -53.719 27.359 53.094 1 22.61 570 GLU A C 1
ATOM 4559 O O . GLU A 1 570 ? -53.344 26.641 52.156 1 22.61 570 GLU A O 1
ATOM 4564 N N . ARG A 1 571 ? -53.719 26.656 54.375 1 23.5 571 ARG A N 1
ATOM 4565 C CA . ARG A 1 571 ? -54.125 25.422 55.031 1 23.5 571 ARG A CA 1
ATOM 4566 C C . ARG A 1 571 ? -55.5 24.969 54.562 1 23.5 571 ARG A C 1
ATOM 4568 O O . ARG A 1 571 ? -55.656 23.812 54.125 1 23.5 571 ARG A O 1
ATOM 4575 N N . ASP A 1 572 ? -56.781 25.344 55.281 1 24.17 572 ASP A N 1
ATOM 4576 C CA . ASP A 1 572 ? -58.031 24.766 55.688 1 24.17 572 ASP A CA 1
ATOM 4577 C C . ASP A 1 572 ? -59.094 24.891 54.594 1 24.17 572 ASP A C 1
ATOM 4579 O O . ASP A 1 572 ? -60.281 24.625 54.844 1 24.17 572 ASP A O 1
ATOM 4583 N N . LEU A 1 573 ? -59.062 25.656 53.531 1 21.7 573 LEU A N 1
ATOM 4584 C CA . LEU A 1 573 ? -60.438 25.625 53.062 1 21.7 573 LEU A CA 1
ATOM 4585 C C . LEU A 1 573 ? -60.812 24.25 52.531 1 21.7 573 LEU A C 1
ATOM 4587 O O . LEU A 1 573 ? -61.844 23.688 52.875 1 21.7 573 LEU A O 1
ATOM 4591 N N . PHE A 1 574 ? -61.25 23.797 51.406 1 22.72 574 PHE A N 1
ATOM 4592 C CA . PHE A 1 574 ? -61.812 22.469 51.219 1 22.72 574 PHE A CA 1
ATOM 4593 C C . PHE A 1 574 ? -60.719 21.422 51.156 1 22.72 574 PHE A C 1
ATOM 4595 O O . PHE A 1 574 ? -59.625 21.672 50.625 1 22.72 574 PHE A O 1
ATOM 4602 N N . MET B 1 1 ? -3.697 87.438 -12.883 1 21.27 1 MET B N 1
ATOM 4603 C CA . MET B 1 1 ? -4.16 86.875 -11.617 1 21.27 1 MET B CA 1
ATOM 4604 C C . MET B 1 1 ? -4.746 85.438 -11.836 1 21.27 1 MET B C 1
ATOM 4606 O O . MET B 1 1 ? -5.898 85.312 -12.258 1 21.27 1 MET B O 1
ATOM 4610 N N . ASP B 1 2 ? -3.977 84.5 -12.469 1 23.98 2 ASP B N 1
ATOM 4611 C CA . ASP B 1 2 ? -4.086 83.188 -13.008 1 23.98 2 ASP B CA 1
ATOM 4612 C C . ASP B 1 2 ? -4.391 82.188 -11.898 1 23.98 2 ASP B C 1
ATOM 4614 O O . ASP B 1 2 ? -3.574 81.938 -11 1 23.98 2 ASP B O 1
ATOM 4618 N N . SER B 1 3 ? -5.602 82.25 -11.305 1 25.19 3 SER B N 1
ATOM 4619 C CA . SER B 1 3 ? -6.121 81.438 -10.195 1 25.19 3 SER B CA 1
ATOM 4620 C C . SER B 1 3 ? -6.09 79.938 -10.523 1 25.19 3 SER B C 1
ATOM 4622 O O . SER B 1 3 ? -6.801 79.5 -11.422 1 25.19 3 SER B O 1
ATOM 4624 N N . ALA B 1 4 ? -4.895 79.375 -10.562 1 28.66 4 ALA B N 1
ATOM 4625 C CA . ALA B 1 4 ? -4.555 78 -10.789 1 28.66 4 ALA B CA 1
ATOM 4626 C C . ALA B 1 4 ? -5.273 77.062 -9.797 1 28.66 4 ALA B C 1
ATOM 4628 O O . ALA B 1 4 ? -5.07 77.188 -8.586 1 28.66 4 ALA B O 1
ATOM 4629 N N . GLY B 1 5 ? -6.645 76.938 -9.984 1 26.03 5 GLY B N 1
ATOM 4630 C CA . GLY B 1 5 ? -7.527 76.062 -9.195 1 26.03 5 GLY B CA 1
ATOM 4631 C C . GLY B 1 5 ? -7 74.688 -9.008 1 26.03 5 GLY B C 1
ATOM 4632 O O . GLY B 1 5 ? -6.773 73.938 -9.977 1 26.03 5 GLY B O 1
ATOM 4633 N N . THR B 1 6 ? -6.031 74.438 -8.094 1 28.12 6 THR B N 1
ATOM 4634 C CA . THR B 1 6 ? -5.422 73.188 -7.691 1 28.12 6 THR B CA 1
ATOM 4635 C C . THR B 1 6 ? -6.488 72.188 -7.254 1 28.12 6 THR B C 1
ATOM 4637 O O . THR B 1 6 ? -7.156 72.375 -6.238 1 28.12 6 THR B O 1
ATOM 4640 N N . THR B 1 7 ? -7.406 71.812 -8.172 1 27.09 7 THR B N 1
ATOM 4641 C CA . THR B 1 7 ? -8.414 70.812 -7.793 1 27.09 7 THR B CA 1
ATOM 4642 C C . THR B 1 7 ? -7.754 69.562 -7.215 1 27.09 7 THR B C 1
ATOM 4644 O O . THR B 1 7 ? -6.91 68.938 -7.863 1 27.09 7 THR B O 1
ATOM 4647 N N . SER B 1 8 ? -7.516 69.5 -5.879 1 27.97 8 SER B N 1
ATOM 4648 C CA . SER B 1 8 ? -7.082 68.375 -5.082 1 27.97 8 SER B CA 1
ATOM 4649 C C . SER B 1 8 ? -7.945 67.125 -5.367 1 27.97 8 SER B C 1
ATOM 4651 O O . SER B 1 8 ? -9.164 67.188 -5.211 1 27.97 8 SER B O 1
ATOM 4653 N N . THR B 1 9 ? -7.734 66.438 -6.523 1 28.06 9 THR B N 1
ATOM 4654 C CA . THR B 1 9 ? -8.375 65.188 -6.797 1 28.06 9 THR B CA 1
ATOM 4655 C C . THR B 1 9 ? -8.219 64.25 -5.613 1 28.06 9 THR B C 1
ATOM 4657 O O . THR B 1 9 ? -7.094 63.906 -5.234 1 28.06 9 THR B O 1
ATOM 4660 N N . SER B 1 10 ? -9.039 64.438 -4.531 1 28.59 10 SER B N 1
ATOM 4661 C CA . SER B 1 10 ? -9.141 63.469 -3.436 1 28.59 10 SER B CA 1
ATOM 4662 C C . SER B 1 10 ? -9.281 62.031 -3.959 1 28.59 10 SER B C 1
ATOM 4664 O O . SER B 1 10 ? -10.18 61.75 -4.746 1 28.59 10 SER B O 1
ATOM 4666 N N . GLU B 1 11 ? -8.141 61.406 -4.289 1 28.23 11 GLU B N 1
ATOM 4667 C CA . GLU B 1 11 ? -8.117 59.969 -4.543 1 28.23 11 GLU B CA 1
ATOM 4668 C C . GLU B 1 11 ? -8.938 59.219 -3.506 1 28.23 11 GLU B C 1
ATOM 4670 O O . GLU B 1 11 ? -8.648 59.281 -2.309 1 28.23 11 GLU B O 1
ATOM 4675 N N . SER B 1 12 ? -10.305 59.219 -3.664 1 29.73 12 SER B N 1
ATOM 4676 C CA . SER B 1 12 ? -11.148 58.344 -2.867 1 29.73 12 SER B CA 1
ATOM 4677 C C . SER B 1 12 ? -10.531 56.969 -2.727 1 29.73 12 SER B C 1
ATOM 4679 O O . SER B 1 12 ? -10.203 56.312 -3.727 1 29.73 12 SER B O 1
ATOM 4681 N N . ARG B 1 13 ? -9.703 56.812 -1.688 1 29.86 13 ARG B N 1
ATOM 4682 C CA . ARG B 1 13 ? -9.281 55.5 -1.206 1 29.86 13 ARG B CA 1
ATOM 4683 C C . ARG B 1 13 ? -10.445 54.5 -1.226 1 29.86 13 ARG B C 1
ATOM 4685 O O . ARG B 1 13 ? -11.422 54.656 -0.5 1 29.86 13 ARG B O 1
ATOM 4692 N N . GLU B 1 14 ? -10.836 54.094 -2.436 1 30.56 14 GLU B N 1
ATOM 4693 C CA . GLU B 1 14 ? -11.727 52.938 -2.43 1 30.56 14 GLU B CA 1
ATOM 4694 C C . GLU B 1 14 ? -11.297 51.938 -1.386 1 30.56 14 GLU B C 1
ATOM 4696 O O . GLU B 1 14 ? -10.156 51.438 -1.412 1 30.56 14 GLU B O 1
ATOM 4701 N N . ASP B 1 15 ? -11.727 52.125 -0.107 1 28.14 15 ASP B N 1
ATOM 4702 C CA . ASP B 1 15 ? -11.672 51.156 0.969 1 28.14 15 ASP B CA 1
ATOM 4703 C C . ASP B 1 15 ? -11.883 49.75 0.431 1 28.14 15 ASP B C 1
ATOM 4705 O O . ASP B 1 15 ? -12.875 49.469 -0.262 1 28.14 15 ASP B O 1
ATOM 4709 N N . PHE B 1 16 ? -10.789 49.125 0.011 1 30.47 16 PHE B N 1
ATOM 4710 C CA . PHE B 1 16 ? -10.828 47.688 -0.166 1 30.47 16 PHE B CA 1
ATOM 4711 C C . PHE B 1 16 ? -11.648 47.031 0.938 1 30.47 16 PHE B C 1
ATOM 4713 O O . PHE B 1 16 ? -11.227 47 2.098 1 30.47 16 PHE B O 1
ATOM 4720 N N . GLU B 1 17 ? -12.969 47.312 0.955 1 30.62 17 GLU B N 1
ATOM 4721 C CA . GLU B 1 17 ? -13.773 46.469 1.843 1 30.62 17 GLU B CA 1
ATOM 4722 C C . GLU B 1 17 ? -13.289 45.031 1.829 1 30.62 17 GLU B C 1
ATOM 4724 O O . GLU B 1 17 ? -13.156 44.438 0.764 1 30.62 17 GLU B O 1
ATOM 4729 N N . PRO B 1 18 ? -12.445 44.75 2.785 1 31.73 18 PRO B N 1
ATOM 4730 C CA . PRO B 1 18 ? -12.148 43.312 2.893 1 31.73 18 PRO B CA 1
ATOM 4731 C C . PRO B 1 18 ? -13.344 42.438 2.541 1 31.73 18 PRO B C 1
ATOM 4733 O O . PRO B 1 18 ? -14.492 42.812 2.773 1 31.73 18 PRO B O 1
ATOM 4736 N N . CYS B 1 19 ? -13.289 41.844 1.357 1 34.81 19 CYS B N 1
ATOM 4737 C CA . CYS B 1 19 ? -14.219 40.781 0.994 1 34.81 19 CYS B CA 1
ATOM 4738 C C . CYS B 1 19 ? -14.625 39.969 2.219 1 34.81 19 CYS B C 1
ATOM 4740 O O . CYS B 1 19 ? -13.984 39 2.557 1 34.81 19 CYS B O 1
ATOM 4742 N N . SER B 1 20 ? -14.688 40.719 3.375 1 34.62 20 SER B N 1
ATOM 4743 C CA . SER B 1 20 ? -15.281 40 4.484 1 34.62 20 SER B CA 1
ATOM 4744 C C . SER B 1 20 ? -16.656 39.438 4.117 1 34.62 20 SER B C 1
ATOM 4746 O O . SER B 1 20 ? -17.672 39.906 4.66 1 34.62 20 SER B O 1
ATOM 4748 N N . ARG B 1 21 ? -17.047 39.5 2.906 1 35.5 21 ARG B N 1
ATOM 4749 C CA . ARG B 1 21 ? -18.328 38.781 2.824 1 35.5 21 ARG B CA 1
ATOM 4750 C C . ARG B 1 21 ? -18.219 37.406 3.486 1 35.5 21 ARG B C 1
ATOM 4752 O O . ARG B 1 21 ? -17.734 36.438 2.883 1 35.5 21 ARG B O 1
ATOM 4759 N N . ALA B 1 22 ? -17.969 37.438 4.785 1 38.62 22 ALA B N 1
ATOM 4760 C CA . ALA B 1 22 ? -18.484 36.25 5.461 1 38.62 22 ALA B CA 1
ATOM 4761 C C . ALA B 1 22 ? -19.859 35.844 4.906 1 38.62 22 ALA B C 1
ATOM 4763 O O . ALA B 1 22 ? -20.844 36.531 5.137 1 38.62 22 ALA B O 1
ATOM 4764 N N . VAL B 1 23 ? -19.969 35.469 3.729 1 39.41 23 VAL B N 1
ATOM 4765 C CA . VAL B 1 23 ? -21.203 34.75 3.381 1 39.41 23 VAL B CA 1
ATOM 4766 C C . VAL B 1 23 ? -21.812 34.094 4.629 1 39.41 23 VAL B C 1
ATOM 4768 O O . VAL B 1 23 ? -21.156 33.281 5.277 1 39.41 23 VAL B O 1
ATOM 4771 N N . VAL B 1 24 ? -22.578 34.812 5.387 1 39.94 24 VAL B N 1
ATOM 4772 C CA . VAL B 1 24 ? -23.469 34.281 6.402 1 39.94 24 VAL B CA 1
ATOM 4773 C C . VAL B 1 24 ? -23.969 32.906 5.965 1 39.94 24 VAL B C 1
ATOM 4775 O O . VAL B 1 24 ? -24.688 32.781 4.977 1 39.94 24 VAL B O 1
ATOM 4778 N N . ASP B 1 25 ? -23.234 31.797 5.977 1 44.62 25 ASP B N 1
ATOM 4779 C CA . ASP B 1 25 ? -23.75 30.422 5.922 1 44.62 25 ASP B CA 1
ATOM 4780 C C . ASP B 1 25 ? -25.156 30.344 6.527 1 44.62 25 ASP B C 1
ATOM 4782 O O . ASP B 1 25 ? -25.312 30.516 7.738 1 44.62 25 ASP B O 1
ATOM 4786 N N . THR B 1 26 ? -26.062 30.938 5.926 1 48.03 26 THR B N 1
ATOM 4787 C CA . THR B 1 26 ? -27.391 30.609 6.441 1 48.03 26 THR B CA 1
ATOM 4788 C C . THR B 1 26 ? -27.453 29.125 6.824 1 48.03 26 THR B C 1
ATOM 4790 O O . THR B 1 26 ? -27.094 28.266 6.035 1 48.03 26 THR B O 1
ATOM 4793 N N . PRO B 1 27 ? -27.406 28.891 8.086 1 53.75 27 PRO B N 1
ATOM 4794 C CA . PRO B 1 27 ? -27.531 27.547 8.641 1 53.75 27 PRO B CA 1
ATOM 4795 C C . PRO B 1 27 ? -28.469 26.641 7.836 1 53.75 27 PRO B C 1
ATOM 4797 O O . PRO B 1 27 ? -28.5 25.438 8.055 1 53.75 27 PRO B O 1
ATOM 4800 N N . GLU B 1 28 ? -29.281 27.203 6.973 1 58.78 28 GLU B N 1
ATOM 4801 C CA . GLU B 1 28 ? -30.328 26.375 6.383 1 58.78 28 GLU B CA 1
ATOM 4802 C C . GLU B 1 28 ? -29.797 25.609 5.172 1 58.78 28 GLU B C 1
ATOM 4804 O O . GLU B 1 28 ? -30.484 24.734 4.637 1 58.78 28 GLU B O 1
ATOM 4809 N N . ASP B 1 29 ? -28.562 25.922 4.691 1 69.44 29 ASP B N 1
ATOM 4810 C CA . ASP B 1 29 ? -28.266 25.328 3.395 1 69.44 29 ASP B CA 1
ATOM 4811 C C . ASP B 1 29 ? -27.516 24 3.562 1 69.44 29 ASP B C 1
ATOM 4813 O O . ASP B 1 29 ? -26.641 23.875 4.434 1 69.44 29 ASP B O 1
ATOM 4817 N N . GLY B 1 30 ? -27.984 22.891 3.057 1 81.06 30 GLY B N 1
ATOM 4818 C CA . GLY B 1 30 ? -27.438 21.547 3.047 1 81.06 30 GLY B CA 1
ATOM 4819 C C . GLY B 1 30 ? -25.984 21.484 2.609 1 81.06 30 GLY B C 1
ATOM 4820 O O . GLY B 1 30 ? -25.453 22.469 2.102 1 81.06 30 GLY B O 1
ATOM 4821 N N . TRP B 1 31 ? -25.312 20.453 2.865 1 83.69 31 TRP B N 1
ATOM 4822 C CA . TRP B 1 31 ? -23.875 20.281 2.613 1 83.69 31 TRP B CA 1
ATOM 4823 C C . TRP B 1 31 ? -23.578 20.391 1.122 1 83.69 31 TRP B C 1
ATOM 4825 O O . TRP B 1 31 ? -22.453 20.703 0.732 1 83.69 31 TRP B O 1
ATOM 4835 N N . ILE B 1 32 ? -24.594 20.297 0.209 1 83.44 32 ILE B N 1
ATOM 4836 C CA . ILE B 1 32 ? -24.391 20.297 -1.236 1 83.44 32 ILE B CA 1
ATOM 4837 C C . ILE B 1 32 ? -24.016 21.703 -1.696 1 83.44 32 ILE B C 1
ATOM 4839 O O . ILE B 1 32 ? -23.312 21.875 -2.699 1 83.44 32 ILE B O 1
ATOM 4843 N N . HIS B 1 33 ? -24.344 22.688 -0.883 1 84.94 33 HIS B N 1
ATOM 4844 C CA . HIS B 1 33 ? -24.062 24.062 -1.268 1 84.94 33 HIS B CA 1
ATOM 4845 C C . HIS B 1 33 ? -22.812 24.578 -0.553 1 84.94 33 HIS B C 1
ATOM 4847 O O . HIS B 1 33 ? -22.359 25.703 -0.824 1 84.94 33 HIS B O 1
ATOM 4853 N N . ASP B 1 34 ? -22.328 23.844 0.338 1 86.5 34 ASP B N 1
ATOM 4854 C CA . ASP B 1 34 ? -21.078 24.172 1.008 1 86.5 34 ASP B CA 1
ATOM 4855 C C . ASP B 1 34 ? -19.875 23.844 0.123 1 86.5 34 ASP B C 1
ATOM 4857 O O . ASP B 1 34 ? -19.672 22.703 -0.254 1 86.5 34 ASP B O 1
ATOM 4861 N N . PRO B 1 35 ? -19.156 24.812 -0.299 1 84.81 35 PRO B N 1
ATOM 4862 C CA . PRO B 1 35 ? -18.031 24.578 -1.209 1 84.81 35 PRO B CA 1
ATOM 4863 C C . PRO B 1 35 ? -16.984 23.609 -0.629 1 84.81 35 PRO B C 1
ATOM 4865 O O . PRO B 1 35 ? -16.406 22.812 -1.366 1 84.81 35 PRO B O 1
ATOM 4868 N N . ALA B 1 36 ? -16.719 23.734 0.656 1 85.38 36 ALA B N 1
ATOM 4869 C CA . ALA B 1 36 ? -15.766 22.812 1.271 1 85.38 36 ALA B CA 1
ATOM 4870 C C . ALA B 1 36 ? -16.266 21.375 1.199 1 85.38 36 ALA B C 1
ATOM 4872 O O . ALA B 1 36 ? -15.477 20.453 0.944 1 85.38 36 ALA B O 1
ATOM 4873 N N . ALA B 1 37 ? -17.531 21.234 1.419 1 88.25 37 ALA B N 1
ATOM 4874 C CA . ALA B 1 37 ? -18.125 19.906 1.34 1 88.25 37 ALA B CA 1
ATOM 4875 C C . ALA B 1 37 ? -18.125 19.391 -0.095 1 88.25 37 ALA B C 1
ATOM 4877 O O . ALA B 1 37 ? -17.875 18.203 -0.335 1 88.25 37 ALA B O 1
ATOM 4878 N N . TRP B 1 38 ? -18.375 20.219 -0.994 1 88.12 38 TRP B N 1
ATOM 4879 C CA . TRP B 1 38 ? -18.375 19.844 -2.404 1 88.12 38 TRP B CA 1
ATOM 4880 C C . TRP B 1 38 ? -16.984 19.484 -2.881 1 88.12 38 TRP B C 1
ATOM 4882 O O . TRP B 1 38 ? -16.812 18.531 -3.658 1 88.12 38 TRP B O 1
ATOM 4892 N N . ASP B 1 39 ? -16 20.188 -2.438 1 87.56 39 ASP B N 1
ATOM 4893 C CA . ASP B 1 39 ? -14.617 19.859 -2.781 1 87.56 39 ASP B CA 1
ATOM 4894 C C . ASP B 1 39 ? -14.227 18.5 -2.217 1 87.56 39 ASP B C 1
ATOM 4896 O O . ASP B 1 39 ? -13.547 17.719 -2.885 1 87.56 39 ASP B O 1
ATOM 4900 N N . TYR B 1 40 ? -14.648 18.344 -1.032 1 89.5 40 TYR B N 1
ATOM 4901 C CA . TYR B 1 40 ? -14.367 17.047 -0.431 1 89.5 40 TYR B CA 1
ATOM 4902 C C . TYR B 1 40 ? -15.062 15.93 -1.2 1 89.5 40 TYR B C 1
ATOM 4904 O O . TYR B 1 40 ? -14.469 14.883 -1.467 1 89.5 40 TYR B O 1
ATOM 4912 N N . PHE B 1 41 ? -16.281 16.219 -1.535 1 91.62 41 PHE B N 1
ATOM 4913 C CA . PHE B 1 41 ? -17.078 15.234 -2.262 1 91.62 41 PHE B CA 1
ATOM 4914 C C . PHE B 1 41 ? -16.438 14.914 -3.609 1 91.62 41 PHE B C 1
ATOM 4916 O O . PHE B 1 41 ? -16.297 13.742 -3.977 1 91.62 41 PHE B O 1
ATOM 4923 N N . CYS B 1 42 ? -16.016 15.859 -4.367 1 92.12 42 CYS B N 1
ATOM 4924 C CA . CYS B 1 42 ? -15.391 15.664 -5.664 1 92.12 42 CYS B CA 1
ATOM 4925 C C . CYS B 1 42 ? -14.047 14.953 -5.52 1 92.12 42 CYS B C 1
ATOM 4927 O O . CYS B 1 42 ? -13.695 14.102 -6.34 1 92.12 42 CYS B O 1
ATOM 4929 N N . SER B 1 43 ? -13.305 15.305 -4.512 1 93 43 SER B N 1
ATOM 4930 C CA . SER B 1 43 ? -12.039 14.625 -4.258 1 93 43 SER B CA 1
ATOM 4931 C C . SER B 1 43 ? -12.266 13.156 -3.92 1 93 43 SER B C 1
ATOM 4933 O O . SER B 1 43 ? -11.484 12.289 -4.328 1 93 43 SER B O 1
ATOM 4935 N N . LEU B 1 44 ? -13.297 12.945 -3.234 1 94.12 44 LEU B N 1
ATOM 4936 C CA . LEU B 1 44 ? -13.633 11.57 -2.879 1 94.12 44 LEU B CA 1
ATOM 4937 C C . LEU B 1 44 ? -14.031 10.766 -4.117 1 94.12 44 LEU B C 1
ATOM 4939 O O . LEU B 1 44 ? -13.547 9.648 -4.32 1 94.12 44 LEU B O 1
ATOM 4943 N N . LEU B 1 45 ? -14.805 11.328 -4.957 1 94.94 45 LEU B N 1
ATOM 4944 C CA . LEU B 1 45 ? -15.273 10.641 -6.16 1 94.94 45 LEU B CA 1
ATOM 4945 C C . LEU B 1 45 ? -14.117 10.367 -7.113 1 94.94 45 LEU B C 1
ATOM 4947 O O . LEU B 1 45 ? -14.023 9.281 -7.691 1 94.94 45 LEU B O 1
ATOM 4951 N N . THR B 1 46 ? -13.266 11.305 -7.273 1 96.31 46 THR B N 1
ATOM 4952 C CA . THR B 1 46 ? -12.148 11.141 -8.195 1 96.31 46 THR B CA 1
ATOM 4953 C C . THR B 1 46 ? -11.133 10.141 -7.641 1 96.31 46 THR B C 1
ATOM 4955 O O . THR B 1 46 ? -10.523 9.383 -8.391 1 96.31 46 THR B O 1
ATOM 4958 N N . SER B 1 47 ? -10.977 10.141 -6.293 1 95.81 47 SER B N 1
ATOM 4959 C CA . SER B 1 47 ? -10.086 9.156 -5.68 1 95.81 47 SER B CA 1
ATOM 4960 C C . SER B 1 47 ? -10.641 7.746 -5.828 1 95.81 47 SER B C 1
ATOM 4962 O O . SER B 1 47 ? -9.883 6.801 -6.074 1 95.81 47 SER B O 1
ATOM 4964 N N . LEU B 1 48 ? -11.891 7.586 -5.672 1 96.06 48 LEU B N 1
ATOM 4965 C CA . LEU B 1 48 ? -12.508 6.277 -5.824 1 96.06 48 LEU B CA 1
ATOM 4966 C C . LEU B 1 48 ? -12.492 5.836 -7.285 1 96.06 48 LEU B C 1
ATOM 4968 O O . LEU B 1 48 ? -12.352 4.645 -7.574 1 96.06 48 LEU B O 1
ATOM 4972 N N . TYR B 1 49 ? -12.641 6.781 -8.227 1 96.31 49 TYR B N 1
ATOM 4973 C CA . TYR B 1 49 ? -12.5 6.484 -9.648 1 96.31 49 TYR B CA 1
ATOM 4974 C C . TYR B 1 49 ? -11.117 5.918 -9.945 1 96.31 49 TYR B C 1
ATOM 4976 O O . TYR B 1 49 ? -10.992 4.895 -10.625 1 96.31 49 TYR B O 1
ATOM 4984 N N . ALA B 1 50 ? -10.148 6.543 -9.453 1 97.44 50 ALA B N 1
ATOM 4985 C CA . ALA B 1 50 ? -8.781 6.082 -9.672 1 97.44 50 ALA B CA 1
ATOM 4986 C C . ALA B 1 50 ? -8.555 4.711 -9.039 1 97.44 50 ALA B C 1
ATOM 4988 O O . ALA B 1 50 ? -7.93 3.838 -9.648 1 97.44 50 ALA B O 1
ATOM 4989 N N . MET B 1 51 ? -9.094 4.551 -7.848 1 96.88 51 MET B N 1
ATOM 4990 C CA . MET B 1 51 ? -8.938 3.27 -7.164 1 96.88 51 MET B CA 1
ATOM 4991 C C . MET B 1 51 ? -9.586 2.143 -7.961 1 96.88 51 MET B C 1
ATOM 4993 O O . MET B 1 51 ? -9.016 1.06 -8.094 1 96.88 51 MET B O 1
ATOM 4997 N N . PHE B 1 52 ? -10.68 2.389 -8.484 1 96.31 52 PHE B N 1
ATOM 4998 C CA . PHE B 1 52 ? -11.398 1.387 -9.266 1 96.31 52 PHE B CA 1
ATOM 4999 C C . PHE B 1 52 ? -10.617 1.022 -10.516 1 96.31 52 PHE B C 1
ATOM 5001 O O . PHE B 1 52 ? -10.414 -0.158 -10.812 1 96.31 52 PHE B O 1
ATOM 5008 N N . ILE B 1 53 ? -10.172 1.999 -11.234 1 96.62 53 ILE B N 1
ATOM 5009 C CA . ILE B 1 53 ? -9.477 1.765 -12.492 1 96.62 53 ILE B CA 1
ATOM 5010 C C . ILE B 1 53 ? -8.148 1.059 -12.227 1 96.62 53 ILE B C 1
ATOM 5012 O O . ILE B 1 53 ? -7.742 0.174 -12.984 1 96.62 53 ILE B O 1
ATOM 5016 N N . ILE B 1 54 ? -7.484 1.428 -11.172 1 96.94 54 ILE B N 1
ATOM 5017 C CA . ILE B 1 54 ? -6.211 0.805 -10.836 1 96.94 54 ILE B CA 1
ATOM 5018 C C . ILE B 1 54 ? -6.43 -0.668 -10.5 1 96.94 54 ILE B C 1
ATOM 5020 O O . ILE B 1 54 ? -5.719 -1.539 -11.008 1 96.94 54 ILE B O 1
ATOM 5024 N N . VAL B 1 55 ? -7.465 -0.935 -9.688 1 95.56 55 VAL B N 1
ATOM 5025 C CA . VAL B 1 55 ? -7.738 -2.311 -9.289 1 95.56 55 VAL B CA 1
ATOM 5026 C C . VAL B 1 55 ? -8.141 -3.131 -10.516 1 95.56 55 VAL B C 1
ATOM 5028 O O . VAL B 1 55 ? -7.66 -4.254 -10.703 1 95.56 55 VAL B O 1
ATOM 5031 N N . PHE B 1 56 ? -8.945 -2.58 -11.328 1 93.5 56 PHE B N 1
ATOM 5032 C CA . PHE B 1 56 ? -9.375 -3.271 -12.539 1 93.5 56 PHE B CA 1
ATOM 5033 C C . PHE B 1 56 ? -8.188 -3.562 -13.445 1 93.5 56 PHE B C 1
ATOM 5035 O O . PHE B 1 56 ? -8.07 -4.66 -13.992 1 93.5 56 PHE B O 1
ATOM 5042 N N . ALA B 1 57 ? -7.332 -2.623 -13.562 1 93.44 57 ALA B N 1
ATOM 5043 C CA . ALA B 1 57 ? -6.156 -2.781 -14.406 1 93.44 57 ALA B CA 1
ATOM 5044 C C . ALA B 1 57 ? -5.207 -3.834 -13.836 1 93.44 57 ALA B C 1
ATOM 5046 O O . ALA B 1 57 ? -4.613 -4.613 -14.586 1 93.44 57 ALA B O 1
ATOM 5047 N N . VAL B 1 58 ? -5.086 -3.875 -12.555 1 89.94 58 VAL B N 1
ATOM 5048 C CA . VAL B 1 58 ? -4.207 -4.84 -11.906 1 89.94 58 VAL B CA 1
ATOM 5049 C C . VAL B 1 58 ? -4.754 -6.25 -12.094 1 89.94 58 VAL B C 1
ATOM 5051 O O . VAL B 1 58 ? -4.008 -7.172 -12.438 1 89.94 58 VAL B O 1
ATOM 5054 N N . VAL B 1 59 ? -6.027 -6.391 -11.938 1 90 59 VAL B N 1
ATOM 5055 C CA . VAL B 1 59 ? -6.648 -7.703 -12.102 1 90 59 VAL B CA 1
ATOM 5056 C C . VAL B 1 59 ? -6.527 -8.156 -13.555 1 90 59 VAL B C 1
ATOM 5058 O O . VAL B 1 59 ? -6.254 -9.328 -13.828 1 90 59 VAL B O 1
ATOM 5061 N N . MET B 1 60 ? -6.648 -7.254 -14.422 1 88 60 MET B N 1
ATOM 5062 C CA . MET B 1 60 ? -6.559 -7.578 -15.844 1 88 60 MET B CA 1
ATOM 5063 C C . MET B 1 60 ? -5.137 -7.996 -16.219 1 88 60 MET B C 1
ATOM 5065 O O . MET B 1 60 ? -4.945 -8.953 -16.969 1 88 60 MET B O 1
ATOM 5069 N N . GLU B 1 61 ? -4.16 -7.359 -15.625 1 87.12 61 GLU B N 1
ATOM 5070 C CA . GLU B 1 61 ? -2.773 -7.648 -15.977 1 87.12 61 GLU B CA 1
ATOM 5071 C C . GLU B 1 61 ? -2.295 -8.938 -15.312 1 87.12 61 GLU B C 1
ATOM 5073 O O . GLU B 1 61 ? -1.473 -9.664 -15.875 1 87.12 61 GLU B O 1
ATOM 5078 N N . LEU B 1 62 ? -2.785 -9.227 -14.148 1 79.5 62 LEU B N 1
ATOM 5079 C CA . LEU B 1 62 ? -2.35 -10.414 -13.422 1 79.5 62 LEU B CA 1
ATOM 5080 C C . LEU B 1 62 ? -3.018 -11.664 -13.984 1 79.5 62 LEU B C 1
ATOM 5082 O O . LEU B 1 62 ? -2.498 -12.773 -13.836 1 79.5 62 LEU B O 1
ATOM 5086 N N . SER B 1 63 ? -4.109 -11.648 -14.359 1 72.62 63 SER B N 1
ATOM 5087 C CA . SER B 1 63 ? -4.793 -12.828 -14.859 1 72.62 63 SER B CA 1
ATOM 5088 C C . SER B 1 63 ? -4.168 -13.32 -16.156 1 72.62 63 SER B C 1
ATOM 5090 O O . SER B 1 63 ? -3.758 -14.484 -16.25 1 72.62 63 SER B O 1
ATOM 5092 N N . GLN B 1 64 ? -4.625 -13.195 -17.125 1 61.62 64 GLN B N 1
ATOM 5093 C CA . GLN B 1 64 ? -4.051 -13.797 -18.328 1 61.62 64 GLN B CA 1
ATOM 5094 C C . GLN B 1 64 ? -3.965 -12.781 -19.469 1 61.62 64 GLN B C 1
ATOM 5096 O O . GLN B 1 64 ? -4.711 -11.797 -19.484 1 61.62 64 GLN B O 1
ATOM 5101 N N . LYS B 1 65 ? -2.9 -13.109 -20.203 1 64.25 65 LYS B N 1
ATOM 5102 C CA . LYS B 1 65 ? -2.662 -12.375 -21.453 1 64.25 65 LYS B CA 1
ATOM 5103 C C . LYS B 1 65 ? -3.875 -12.453 -22.375 1 64.25 65 LYS B C 1
ATOM 5105 O O . LYS B 1 65 ? -4.562 -13.477 -22.422 1 64.25 65 LYS B O 1
ATOM 5110 N N . PHE B 1 66 ? -4.281 -11.328 -22.719 1 62.22 66 PHE B N 1
ATOM 5111 C CA . PHE B 1 66 ? -5.297 -11.273 -23.75 1 62.22 66 PHE B CA 1
ATOM 5112 C C . PHE B 1 66 ? -4.895 -12.125 -24.953 1 62.22 66 PHE B C 1
ATOM 5114 O O . PHE B 1 66 ? -3.738 -12.109 -25.375 1 62.22 66 PHE B O 1
ATOM 5121 N N . THR B 1 67 ? -5.766 -13.047 -25.188 1 67.81 67 THR B N 1
ATOM 5122 C CA . THR B 1 67 ? -5.551 -13.812 -26.406 1 67.81 67 THR B CA 1
ATOM 5123 C C . THR B 1 67 ? -5.922 -12.984 -27.641 1 67.81 67 THR B C 1
ATOM 5125 O O . THR B 1 67 ? -6.484 -11.898 -27.516 1 67.81 67 THR B O 1
ATOM 5128 N N . SER B 1 68 ? -5.469 -13.391 -28.844 1 69.88 68 SER B N 1
ATOM 5129 C CA . SER B 1 68 ? -5.738 -12.711 -30.094 1 69.88 68 SER B CA 1
ATOM 5130 C C . SER B 1 68 ? -7.234 -12.578 -30.344 1 69.88 68 SER B C 1
ATOM 5132 O O . SER B 1 68 ? -7.684 -11.641 -31.016 1 69.88 68 SER B O 1
ATOM 5134 N N . ASP B 1 69 ? -7.984 -13.438 -29.672 1 71.44 69 ASP B N 1
ATOM 5135 C CA . ASP B 1 69 ? -9.43 -13.375 -29.875 1 71.44 69 ASP B CA 1
ATOM 5136 C C . ASP B 1 69 ? -10.047 -12.242 -29.062 1 71.44 69 ASP B C 1
ATOM 5138 O O . ASP B 1 69 ? -11.148 -11.781 -29.375 1 71.44 69 ASP B O 1
ATOM 5142 N N . GLU B 1 70 ? -9.312 -11.797 -28.172 1 77.31 70 GLU B N 1
ATOM 5143 C CA . GLU B 1 70 ? -9.812 -10.727 -27.328 1 77.31 70 GLU B CA 1
ATOM 5144 C C . GLU B 1 70 ? -9.219 -9.383 -27.719 1 77.31 70 GLU B C 1
ATOM 5146 O O . GLU B 1 70 ? -9 -8.516 -26.875 1 77.31 70 GLU B O 1
ATOM 5151 N N . TRP B 1 71 ? -9.031 -9.148 -29.016 1 78.31 71 TRP B N 1
ATOM 5152 C CA . TRP B 1 71 ? -8.359 -7.949 -29.5 1 78.31 71 TRP B CA 1
ATOM 5153 C C . TRP B 1 71 ? -9.203 -6.703 -29.25 1 78.31 71 TRP B C 1
ATOM 5155 O O . TRP B 1 71 ? -8.664 -5.641 -28.938 1 78.31 71 TRP B O 1
ATOM 5165 N N . PHE B 1 72 ? -10.492 -6.816 -29.359 1 82.31 72 PHE B N 1
ATOM 5166 C CA . PHE B 1 72 ? -11.359 -5.652 -29.219 1 82.31 72 PHE B CA 1
ATOM 5167 C C . PHE B 1 72 ? -11.359 -5.137 -27.781 1 82.31 72 PHE B C 1
ATOM 5169 O O . PHE B 1 72 ? -11.297 -3.928 -27.562 1 82.31 72 PHE B O 1
ATOM 5176 N N . MET B 1 73 ? -11.438 -6.043 -26.875 1 82.62 73 MET B N 1
ATOM 5177 C CA . MET B 1 73 ? -11.438 -5.637 -25.484 1 82.62 73 MET B CA 1
ATOM 5178 C C . MET B 1 73 ? -10.086 -5.035 -25.094 1 82.62 73 MET B C 1
ATOM 5180 O O . MET B 1 73 ? -10.031 -4.082 -24.312 1 82.62 73 MET B O 1
ATOM 5184 N N . GLU B 1 74 ? -9.086 -5.574 -25.625 1 85 74 GLU B N 1
ATOM 5185 C CA . GLU B 1 74 ? -7.762 -5.027 -25.359 1 85 74 GLU B CA 1
ATOM 5186 C C . GLU B 1 74 ? -7.613 -3.629 -25.953 1 85 74 GLU B C 1
ATOM 5188 O O . GLU B 1 74 ? -7.129 -2.713 -25.281 1 85 74 GLU B O 1
ATOM 5193 N N . MET B 1 75 ? -8.07 -3.453 -27.156 1 87.62 75 MET B N 1
ATOM 5194 C CA . MET B 1 75 ? -7.965 -2.16 -27.828 1 87.62 75 MET B CA 1
ATOM 5195 C C . MET B 1 75 ? -8.812 -1.11 -27.125 1 87.62 75 MET B C 1
ATOM 5197 O O . MET B 1 75 ? -8.391 0.039 -26.969 1 87.62 75 MET B O 1
ATOM 5201 N N . LEU B 1 76 ? -9.938 -1.557 -26.719 1 89.12 76 LEU B N 1
ATOM 5202 C CA . LEU B 1 76 ? -10.828 -0.636 -26.031 1 89.12 76 LEU B CA 1
ATOM 5203 C C . LEU B 1 76 ? -10.227 -0.188 -24.703 1 89.12 76 LEU B C 1
ATOM 5205 O O . LEU B 1 76 ? -10.297 0.991 -24.344 1 89.12 76 LEU B O 1
ATOM 5209 N N . PHE B 1 77 ? -9.656 -1.093 -24 1 90.44 77 PHE B N 1
ATOM 5210 C CA . PHE B 1 77 ? -9.07 -0.766 -22.703 1 90.44 77 PHE B CA 1
ATOM 5211 C C . PHE B 1 77 ? -7.848 0.134 -22.875 1 90.44 77 PHE B C 1
ATOM 5213 O O . PHE B 1 77 ? -7.688 1.114 -22.141 1 90.44 77 PHE B O 1
ATOM 5220 N N . TYR B 1 78 ? -7.035 -0.096 -23.875 1 91.81 78 TYR B N 1
ATOM 5221 C CA . TYR B 1 78 ? -5.844 0.705 -24.125 1 91.81 78 TYR B CA 1
ATOM 5222 C C . TYR B 1 78 ? -6.219 2.109 -24.594 1 91.81 78 TYR B C 1
ATOM 5224 O O . TYR B 1 78 ? -5.621 3.094 -24.141 1 91.81 78 TYR B O 1
ATOM 5232 N N . SER B 1 79 ? -7.207 2.145 -25.422 1 93.25 79 SER B N 1
ATOM 5233 C CA . SER B 1 79 ? -7.664 3.443 -25.906 1 93.25 79 SER B CA 1
ATOM 5234 C C . SER B 1 79 ? -8.289 4.266 -24.781 1 93.25 79 SER B C 1
ATOM 5236 O O . SER B 1 79 ? -8.133 5.488 -24.734 1 93.25 79 SER B O 1
ATOM 5238 N N . TYR B 1 80 ? -8.93 3.572 -23.938 1 95.56 80 TYR B N 1
ATOM 5239 C CA . TYR B 1 80 ? -9.531 4.273 -22.812 1 95.56 80 TYR B CA 1
ATOM 5240 C C . TYR B 1 80 ? -8.461 4.809 -21.875 1 95.56 80 TYR B C 1
ATOM 5242 O O . TYR B 1 80 ? -8.523 5.965 -21.438 1 95.56 80 TYR B O 1
ATOM 5250 N N . MET B 1 81 ? -7.5 3.998 -21.547 1 96.44 81 MET B N 1
ATOM 5251 C CA . MET B 1 81 ? -6.473 4.391 -20.594 1 96.44 81 MET B CA 1
ATOM 5252 C C . MET B 1 81 ? -5.562 5.465 -21.172 1 96.44 81 MET B C 1
ATOM 5254 O O . MET B 1 81 ? -5.508 6.586 -20.672 1 96.44 81 MET B O 1
ATOM 5258 N N . TYR B 1 82 ? -4.953 5.246 -22.297 1 96.94 82 TYR B N 1
ATOM 5259 C CA . TYR B 1 82 ? -4.023 6.203 -22.891 1 96.94 82 TYR B CA 1
ATOM 5260 C C . TYR B 1 82 ? -4.777 7.336 -23.578 1 96.94 82 TYR B C 1
ATOM 5262 O O . TYR B 1 82 ? -4.375 8.5 -23.5 1 96.94 82 TYR B O 1
ATOM 5270 N N . GLY B 1 83 ? -5.871 7.023 -24.25 1 96.19 83 GLY B N 1
ATOM 5271 C CA . GLY B 1 83 ? -6.621 8.023 -24.984 1 96.19 83 GLY B CA 1
ATOM 5272 C C . GLY B 1 83 ? -7.211 9.109 -24.109 1 96.19 83 GLY B C 1
ATOM 5273 O O . GLY B 1 83 ? -7.086 10.297 -24.406 1 96.19 83 GLY B O 1
ATOM 5274 N N . THR B 1 84 ? -7.805 8.664 -23.016 1 96.62 84 THR B N 1
ATOM 5275 C CA . THR B 1 84 ? -8.375 9.641 -22.078 1 96.62 84 THR B CA 1
ATOM 5276 C C . THR B 1 84 ? -7.273 10.477 -21.438 1 96.62 84 THR B C 1
ATOM 5278 O O . THR B 1 84 ? -7.453 11.68 -21.219 1 96.62 84 THR B O 1
ATOM 5281 N N . GLY B 1 85 ? -6.121 9.852 -21.203 1 97 85 GLY B N 1
ATOM 5282 C CA . GLY B 1 85 ? -5 10.609 -20.672 1 97 85 GLY B CA 1
ATOM 5283 C C . GLY B 1 85 ? -4.488 11.664 -21.641 1 97 85 GLY B C 1
ATOM 5284 O O . GLY B 1 85 ? -4.258 12.812 -21.234 1 97 85 GLY B O 1
ATOM 5285 N N . ILE B 1 86 ? -4.422 11.336 -22.859 1 96.94 86 ILE B N 1
ATOM 5286 C CA . ILE B 1 86 ? -3.955 12.258 -23.891 1 96.94 86 ILE B CA 1
ATOM 5287 C C . ILE B 1 86 ? -4.949 13.406 -24.031 1 96.94 86 ILE B C 1
ATOM 5289 O O . ILE B 1 86 ? -4.555 14.57 -24.109 1 96.94 86 ILE B O 1
ATOM 5293 N N . THR B 1 87 ? -6.164 13.055 -24.016 1 95.44 87 THR B N 1
ATOM 5294 C CA . THR B 1 87 ? -7.203 14.07 -24.156 1 95.44 87 THR B CA 1
ATOM 5295 C C . THR B 1 87 ? -7.145 15.078 -23.016 1 95.44 87 THR B C 1
ATOM 5297 O O . THR B 1 87 ? -7.27 16.281 -23.234 1 95.44 87 THR B O 1
ATOM 5300 N N . PHE B 1 88 ? -6.91 14.625 -21.891 1 94.56 88 PHE B N 1
ATOM 5301 C CA . PHE B 1 88 ? -6.836 15.508 -20.734 1 94.56 88 PHE B CA 1
ATOM 5302 C C . PHE B 1 88 ? -5.598 16.391 -20.797 1 94.56 88 PHE B C 1
ATOM 5304 O O . PHE B 1 88 ? -5.668 17.594 -20.547 1 94.56 88 PHE B O 1
ATOM 5311 N N . LEU B 1 89 ? -4.492 15.805 -21.109 1 93.81 89 LEU B N 1
ATOM 5312 C CA . LEU B 1 89 ? -3.262 16.578 -21.188 1 93.81 89 LEU B CA 1
ATOM 5313 C C . LEU B 1 89 ? -3.352 17.641 -22.281 1 93.81 89 LEU B C 1
ATOM 5315 O O . LEU B 1 89 ? -2.867 18.766 -22.109 1 93.81 89 LEU B O 1
ATOM 5319 N N . LEU B 1 90 ? -3.955 17.266 -23.359 1 90.25 90 LEU B N 1
ATOM 5320 C CA . LEU B 1 90 ? -4.16 18.234 -24.422 1 90.25 90 LEU B CA 1
ATOM 5321 C C . LEU B 1 90 ? -5.102 19.359 -23.969 1 90.25 90 LEU B C 1
ATOM 5323 O O . LEU B 1 90 ? -4.906 20.516 -24.328 1 90.25 90 LEU B O 1
ATOM 5327 N N . TYR B 1 91 ? -6.086 18.953 -23.25 1 88.38 91 TYR B N 1
ATOM 5328 C CA . TYR B 1 91 ? -6.996 19.953 -22.688 1 88.38 91 TYR B CA 1
ATOM 5329 C C . TYR B 1 91 ? -6.246 20.922 -21.781 1 88.38 91 TYR B C 1
ATOM 5331 O O . TYR B 1 91 ? -6.477 22.125 -21.828 1 88.38 91 TYR B O 1
ATOM 5339 N N . CYS B 1 92 ? -5.352 20.453 -20.938 1 85.81 92 CYS B N 1
ATOM 5340 C CA . CYS B 1 92 ? -4.574 21.312 -20.047 1 85.81 92 CYS B CA 1
ATOM 5341 C C . CYS B 1 92 ? -3.682 22.25 -20.859 1 85.81 92 CYS B C 1
ATOM 5343 O O . CYS B 1 92 ? -3.547 23.422 -20.516 1 85.81 92 CYS B O 1
ATOM 5345 N N . TYR B 1 93 ? -3.182 21.812 -21.938 1 82.81 93 TYR B N 1
ATOM 5346 C CA . TYR B 1 93 ? -2.295 22.625 -22.766 1 82.81 93 TYR B CA 1
ATOM 5347 C C . TYR B 1 93 ? -3.074 23.703 -23.516 1 82.81 93 TYR B C 1
ATOM 5349 O O . TYR B 1 93 ? -2.65 24.859 -23.562 1 82.81 93 TYR B O 1
ATOM 5357 N N . LEU B 1 94 ? -4.18 23.281 -23.938 1 78.06 94 LEU B N 1
ATOM 5358 C CA . LEU B 1 94 ? -4.922 24.188 -24.812 1 78.06 94 LEU B CA 1
ATOM 5359 C C . LEU B 1 94 ? -5.738 25.188 -24 1 78.06 94 LEU B C 1
ATOM 5361 O O . LEU B 1 94 ? -5.848 26.359 -24.375 1 78.06 94 LEU B O 1
ATOM 5365 N N . PHE B 1 95 ? -6.223 24.75 -22.828 1 74.69 95 PHE B N 1
ATOM 5366 C CA .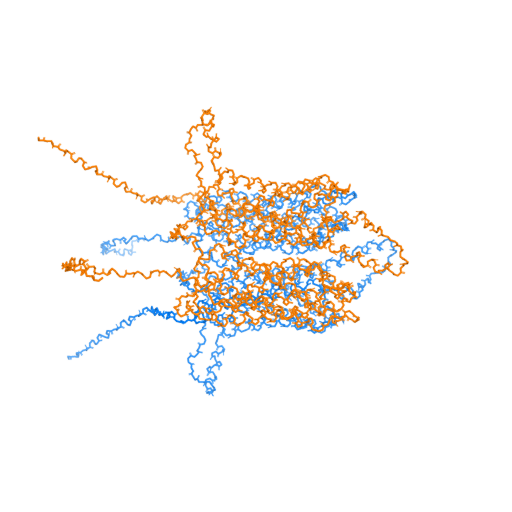 PHE B 1 95 ? -7.191 25.594 -22.156 1 74.69 95 PHE B CA 1
ATOM 5367 C C . PHE B 1 95 ? -6.594 26.203 -20.891 1 74.69 95 PHE B C 1
ATOM 5369 O O . PHE B 1 95 ? -7.016 27.266 -20.438 1 74.69 95 PHE B O 1
ATOM 5376 N N . GLN B 1 96 ? -5.684 25.609 -20.359 1 73.19 96 GLN B N 1
ATOM 5377 C CA . GLN B 1 96 ? -5.188 26.125 -19.094 1 73.19 96 GLN B CA 1
ATOM 5378 C C . GLN B 1 96 ? -3.855 26.844 -19.281 1 73.19 96 GLN B C 1
ATOM 5380 O O . GLN B 1 96 ? -3.65 27.922 -18.719 1 73.19 96 GLN B O 1
ATOM 5385 N N . MET B 1 97 ? -3.004 26.406 -20.078 1 73.75 97 MET B N 1
ATOM 5386 C CA . MET B 1 97 ? -1.657 26.969 -20.172 1 73.75 97 MET B CA 1
ATOM 5387 C C . MET B 1 97 ? -1.568 27.984 -21.297 1 73.75 97 MET B C 1
ATOM 5389 O O . MET B 1 97 ? -0.904 29.016 -21.141 1 73.75 97 MET B O 1
ATOM 5393 N N . HIS B 1 98 ? -2.115 27.625 -22.406 1 71.06 98 HIS B N 1
ATOM 5394 C CA . HIS B 1 98 ? -2.041 28.547 -23.531 1 71.06 98 HIS B CA 1
ATOM 5395 C C . HIS B 1 98 ? -3.434 28.938 -24.016 1 71.06 98 HIS B C 1
ATOM 5397 O O . HIS B 1 98 ? -3.871 28.516 -25.078 1 71.06 98 HIS B O 1
ATOM 5403 N N . PRO B 1 99 ? -4.039 29.75 -23.031 1 64.81 99 PRO B N 1
ATOM 5404 C CA . PRO B 1 99 ? -5.41 30.062 -23.438 1 64.81 99 PRO B CA 1
ATOM 5405 C C . PRO B 1 99 ? -5.469 31.047 -24.594 1 64.81 99 PRO B C 1
ATOM 5407 O O . PRO B 1 99 ? -6.559 31.453 -25.016 1 64.81 99 PRO B O 1
ATOM 5410 N N . ALA B 1 100 ? -4.23 31.406 -25.062 1 67.69 100 ALA B N 1
ATOM 5411 C CA . ALA B 1 100 ? -4.203 32.469 -26.078 1 67.69 100 ALA B CA 1
ATOM 5412 C C . ALA B 1 100 ? -4.965 32 -27.328 1 67.69 100 ALA B C 1
ATOM 5414 O O . ALA B 1 100 ? -5.707 32.812 -27.922 1 67.69 100 ALA B O 1
ATOM 5415 N N . TRP B 1 101 ? -4.688 30.734 -27.641 1 63.97 101 TRP B N 1
ATOM 5416 C CA . TRP B 1 101 ? -5.352 30.266 -28.859 1 63.97 101 TRP B CA 1
ATOM 5417 C C . TRP B 1 101 ? -6.863 30.219 -28.672 1 63.97 101 TRP B C 1
ATOM 5419 O O . TRP B 1 101 ? -7.617 30.578 -29.578 1 63.97 101 TRP B O 1
ATOM 5429 N N . LEU B 1 102 ? -7.305 29.812 -27.484 1 67.25 102 LEU B N 1
ATOM 5430 C CA . LEU B 1 102 ? -8.734 29.75 -27.188 1 67.25 102 LEU B CA 1
ATOM 5431 C C . LEU B 1 102 ? -9.328 31.156 -27.094 1 67.25 102 LEU B C 1
ATOM 5433 O O . LEU B 1 102 ? -10.422 31.406 -27.594 1 67.25 102 LEU B O 1
ATOM 5437 N N . ASN B 1 103 ? -8.5 31.953 -26.406 1 70.38 103 ASN B N 1
ATOM 5438 C CA . ASN B 1 103 ? -8.953 33.344 -26.328 1 70.38 103 ASN B CA 1
ATOM 5439 C C . ASN B 1 103 ? -9.039 33.969 -27.703 1 70.38 103 ASN B C 1
ATOM 5441 O O . ASN B 1 103 ? -9.953 34.75 -27.969 1 70.38 103 ASN B O 1
ATOM 5445 N N . GLY B 1 104 ? -8.086 33.594 -28.516 1 70.5 104 GLY B N 1
ATOM 5446 C CA . GLY B 1 104 ? -8.156 34.062 -29.891 1 70.5 104 GLY B CA 1
ATOM 5447 C C . GLY B 1 104 ? -9.359 33.531 -30.641 1 70.5 104 GLY B C 1
ATOM 5448 O O . GLY B 1 104 ? -10.016 34.281 -31.375 1 70.5 104 GLY B O 1
ATOM 5449 N N . LEU B 1 105 ? -9.594 32.312 -30.359 1 69.81 105 LEU B N 1
ATOM 5450 C CA . LEU B 1 105 ? -10.75 31.672 -31 1 69.81 105 LEU B CA 1
ATOM 5451 C C . LEU B 1 105 ? -12.047 32.281 -30.484 1 69.81 105 LEU B C 1
ATOM 5453 O O . LEU B 1 105 ? -12.977 32.531 -31.25 1 69.81 105 LEU B O 1
ATOM 5457 N N . ILE B 1 106 ? -12.07 32.5 -29.188 1 72.31 106 ILE B N 1
ATOM 5458 C CA . ILE B 1 106 ? -13.25 33.125 -28.578 1 72.31 106 ILE B CA 1
ATOM 5459 C C . ILE B 1 106 ? -13.453 34.531 -29.141 1 72.31 106 ILE B C 1
ATOM 5461 O O . ILE B 1 106 ? -14.57 34.906 -29.484 1 72.31 106 ILE B O 1
ATOM 5465 N N . LYS B 1 107 ? -12.312 35.219 -29.172 1 75.81 107 LYS B N 1
ATOM 5466 C CA . LYS B 1 107 ? -12.391 36.562 -29.734 1 75.81 107 LYS B CA 1
ATOM 5467 C C . LYS B 1 107 ? -12.82 36.531 -31.203 1 75.81 107 LYS B C 1
ATOM 5469 O O . LYS B 1 107 ? -13.594 37.375 -31.656 1 75.81 107 LYS B O 1
ATOM 5474 N N . TRP B 1 108 ? -12.297 35.438 -31.797 1 73.5 108 TRP B N 1
ATOM 5475 C CA . TRP B 1 108 ? -12.672 35.25 -33.188 1 73.5 108 TRP B CA 1
ATOM 5476 C C . TRP B 1 108 ? -14.156 34.906 -33.312 1 73.5 108 TRP B C 1
ATOM 5478 O O . TRP B 1 108 ? -14.852 35.469 -34.156 1 73.5 108 TRP B O 1
ATOM 5488 N N . LEU B 1 109 ? -14.578 34.125 -32.5 1 72.94 109 LEU B N 1
ATOM 5489 C CA . LEU B 1 109 ? -15.977 33.719 -32.5 1 72.94 109 LEU B CA 1
ATOM 5490 C C . LEU B 1 109 ? -16.875 34.844 -32.062 1 72.94 109 LEU B C 1
ATOM 5492 O O . LEU B 1 109 ? -18 35 -32.531 1 72.94 109 LEU B O 1
ATOM 5496 N N . GLU B 1 110 ? -16.375 35.594 -31.109 1 74.19 110 GLU B N 1
ATOM 5497 C CA . GLU B 1 110 ? -17.094 36.781 -30.688 1 74.19 110 GLU B CA 1
ATOM 5498 C C . GLU B 1 110 ? -17.219 37.781 -31.844 1 74.19 110 GLU B C 1
ATOM 5500 O O . GLU B 1 110 ? -18.266 38.406 -32 1 74.19 110 GLU B O 1
ATOM 5505 N N . ARG B 1 111 ? -16.109 37.844 -32.5 1 75.19 111 ARG B N 1
ATOM 5506 C CA . ARG B 1 111 ? -16.109 38.75 -33.656 1 75.19 111 ARG B CA 1
ATOM 5507 C C . ARG B 1 111 ? -17.125 38.281 -34.688 1 75.19 111 ARG B C 1
ATOM 5509 O O . ARG B 1 111 ? -17.766 39.125 -35.344 1 75.19 111 ARG B O 1
ATOM 5516 N N . LYS B 1 112 ? -17.234 37.031 -34.719 1 74.62 112 LYS B N 1
ATOM 5517 C CA . LYS B 1 112 ? -18.188 36.5 -35.688 1 74.62 112 LYS B CA 1
ATOM 5518 C C . LYS B 1 112 ? -19.594 36.469 -35.125 1 74.62 112 LYS B C 1
ATOM 5520 O O . LYS B 1 112 ? -20.531 36.031 -35.781 1 74.62 112 LYS B O 1
ATOM 5525 N N . LYS B 1 113 ? -19.812 37 -33.969 1 67.62 113 LYS B N 1
ATOM 5526 C CA . LYS B 1 113 ? -21.094 37.156 -33.281 1 67.62 113 LYS B CA 1
ATOM 5527 C C . LYS B 1 113 ? -21.75 35.812 -33 1 67.62 113 LYS B C 1
ATOM 5529 O O . LYS B 1 113 ? -22.984 35.719 -32.969 1 67.62 113 LYS B O 1
ATOM 5534 N N . TRP B 1 114 ? -21.031 34.781 -32.969 1 66.19 114 TRP B N 1
ATOM 5535 C CA . TRP B 1 114 ? -21.609 33.469 -32.656 1 66.19 114 TRP B CA 1
ATOM 5536 C C . TRP B 1 114 ? -21.766 33.312 -31.156 1 66.19 114 TRP B C 1
ATOM 5538 O O . TRP B 1 114 ? -22.641 32.562 -30.688 1 66.19 114 TRP B O 1
ATOM 5548 N N . ILE B 1 115 ? -20.875 33.875 -30.469 1 64.69 115 ILE B N 1
ATOM 5549 C CA . ILE B 1 115 ? -20.953 33.844 -29 1 64.69 115 ILE B CA 1
ATOM 5550 C C . ILE B 1 115 ? -21.062 35.25 -28.453 1 64.69 115 ILE B C 1
ATOM 5552 O O . ILE B 1 115 ? -20.562 36.219 -29.047 1 64.69 115 ILE B O 1
ATOM 5556 N N . CYS B 1 116 ? -21.938 35.438 -27.531 1 59.25 116 CYS B N 1
ATOM 5557 C CA . CYS B 1 116 ? -22.125 36.75 -26.891 1 59.25 116 CYS B CA 1
ATOM 5558 C C . CYS B 1 116 ? -20.812 37.219 -26.281 1 59.25 116 CYS B C 1
ATOM 5560 O O . CYS B 1 116 ? -20.047 36.438 -25.734 1 59.25 116 CYS B O 1
ATOM 5562 N N . PRO B 1 117 ? -20.422 38.469 -26.688 1 57.94 117 PRO B N 1
ATOM 5563 C CA . PRO B 1 117 ? -19.203 39.094 -26.188 1 57.94 117 PRO B CA 1
ATOM 5564 C C . PRO B 1 117 ? -19.109 39.031 -24.656 1 57.94 117 PRO B C 1
ATOM 5566 O O . PRO B 1 117 ? -20.016 39.531 -23.969 1 57.94 117 PRO B O 1
ATOM 5569 N N . GLY B 1 118 ? -19.031 37.906 -23.938 1 53.66 118 GLY B N 1
ATOM 5570 C CA . GLY B 1 118 ? -18.812 37.969 -22.5 1 53.66 118 GLY B CA 1
ATOM 5571 C C . GLY B 1 118 ? -17.344 37.938 -22.125 1 53.66 118 GLY B C 1
ATOM 5572 O O . GLY B 1 118 ? -16.5 37.5 -22.922 1 53.66 118 GLY B O 1
ATOM 5573 N N . ASN B 1 119 ? -16.828 38.781 -21.266 1 53.78 119 ASN B N 1
ATOM 5574 C CA . ASN B 1 119 ? -15.508 38.875 -20.656 1 53.78 119 ASN B CA 1
ATOM 5575 C C . ASN B 1 119 ? -15.008 37.531 -20.203 1 53.78 119 ASN B C 1
ATOM 5577 O O . ASN B 1 119 ? -14.93 37.25 -19 1 53.78 119 ASN B O 1
ATOM 5581 N N . THR B 1 120 ? -15.258 36.562 -21 1 57.34 120 THR B N 1
ATOM 5582 C CA . THR B 1 120 ? -14.883 35.25 -20.484 1 57.34 120 THR B CA 1
ATOM 5583 C C . THR B 1 120 ? -13.438 34.906 -20.828 1 57.34 120 THR B C 1
ATOM 5585 O O . THR B 1 120 ? -13.172 34.094 -21.703 1 57.34 120 THR B O 1
ATOM 5588 N N . GLU B 1 121 ? -12.516 35.812 -20.781 1 60.06 121 GLU B N 1
ATOM 5589 C CA . GLU B 1 121 ? -11.117 35.438 -20.953 1 60.06 121 GLU B CA 1
ATOM 5590 C C . GLU B 1 121 ? -10.688 34.406 -19.906 1 60.06 121 GLU B C 1
ATOM 5592 O O . GLU B 1 121 ? -10.969 34.562 -18.719 1 60.06 121 GLU B O 1
ATOM 5597 N N . VAL B 1 122 ? -10.312 33.25 -20.406 1 62.16 122 VAL B N 1
ATOM 5598 C CA . VAL B 1 122 ? -9.75 32.25 -19.5 1 62.16 122 VAL B CA 1
ATOM 5599 C C . VAL B 1 122 ? -8.414 32.75 -18.953 1 62.16 122 VAL B C 1
ATOM 5601 O O . VAL B 1 122 ? -7.512 33.094 -19.719 1 62.16 122 VAL B O 1
ATOM 5604 N N . PRO B 1 123 ? -8.375 33.094 -17.672 1 62.12 123 PRO B N 1
ATOM 5605 C CA . PRO B 1 123 ? -7.129 33.562 -17.078 1 62.12 123 PRO B CA 1
ATOM 5606 C C . PRO B 1 123 ? -5.988 32.562 -17.188 1 62.12 123 PRO B C 1
ATOM 5608 O O . PRO B 1 123 ? -6.23 31.359 -17.219 1 62.12 123 PRO B O 1
ATOM 5611 N N . GLN B 1 124 ? -4.812 33.062 -17.547 1 61.5 124 GLN B N 1
ATOM 5612 C CA . GLN B 1 124 ? -3.617 32.25 -17.594 1 61.5 124 GLN B CA 1
ATOM 5613 C C . GLN B 1 124 ? -3.281 31.688 -16.203 1 61.5 124 GLN B C 1
ATOM 5615 O O . GLN B 1 124 ? -3.406 32.406 -15.203 1 61.5 124 GLN B O 1
ATOM 5620 N N . THR B 1 125 ? -3.111 30.375 -16.141 1 62.47 125 THR B N 1
ATOM 5621 C CA . THR B 1 125 ? -2.744 29.719 -14.883 1 62.47 125 THR B CA 1
ATOM 5622 C C . THR B 1 125 ? -1.386 30.219 -14.391 1 62.47 125 THR B C 1
ATOM 5624 O O . THR B 1 125 ? -0.515 30.547 -15.195 1 62.47 125 THR B O 1
ATOM 5627 N N . THR B 1 126 ? -1.22 30.578 -13.164 1 62.59 126 THR B N 1
ATOM 5628 C CA . THR B 1 126 ? 0.018 31.047 -12.547 1 62.59 126 THR B CA 1
ATOM 5629 C C . THR B 1 126 ? 0.903 29.859 -12.156 1 62.59 126 THR B C 1
ATOM 5631 O O . THR B 1 126 ? 0.402 28.766 -11.875 1 62.59 126 THR B O 1
ATOM 5634 N N . HIS B 1 127 ? 2.193 29.969 -12.484 1 59.34 127 HIS B N 1
ATOM 5635 C CA . HIS B 1 127 ? 3.203 28.984 -12.133 1 59.34 127 HIS B CA 1
ATOM 5636 C C . HIS B 1 127 ? 3.92 29.344 -10.844 1 59.34 127 HIS B C 1
ATOM 5638 O O . HIS B 1 127 ? 5.125 29.609 -10.844 1 59.34 127 HIS B O 1
ATOM 5644 N N . SER B 1 128 ? 3.205 29.641 -9.727 1 57.72 128 SER B N 1
ATOM 5645 C CA . SER B 1 128 ? 3.877 30.109 -8.516 1 57.72 128 SER B CA 1
ATOM 5646 C C . SER B 1 128 ? 3.795 29.062 -7.402 1 57.72 128 SER B C 1
ATOM 5648 O O . SER B 1 128 ? 4.168 29.328 -6.262 1 57.72 128 SER B O 1
ATOM 5650 N N . SER B 1 129 ? 3.383 27.859 -7.75 1 59.16 129 SER B N 1
ATOM 5651 C CA . SER B 1 129 ? 3.256 26.891 -6.664 1 59.16 129 SER B CA 1
ATOM 5652 C C . SER B 1 129 ? 4.594 26.219 -6.363 1 59.16 129 SER B C 1
ATOM 5654 O O . SER B 1 129 ? 5.562 26.406 -7.105 1 59.16 129 SER B O 1
ATOM 5656 N N . ASP B 1 130 ? 4.727 25.734 -5.117 1 61.19 130 ASP B N 1
ATOM 5657 C CA . ASP B 1 130 ? 5.875 24.891 -4.805 1 61.19 130 ASP B CA 1
ATOM 5658 C C . ASP B 1 130 ? 5.969 23.719 -5.77 1 61.19 130 ASP B C 1
ATOM 5660 O O . ASP B 1 130 ? 4.984 23 -5.98 1 61.19 130 ASP B O 1
ATOM 5664 N N . GLY B 1 131 ? 6.578 23.953 -6.93 1 60.22 131 GLY B N 1
ATOM 5665 C CA . GLY B 1 131 ? 6.777 22.984 -7.992 1 60.22 131 GLY B CA 1
ATOM 5666 C C . GLY B 1 131 ? 6.676 21.547 -7.516 1 60.22 131 GLY B C 1
ATOM 5667 O O . GLY B 1 131 ? 6.992 21.25 -6.363 1 60.22 131 GLY B O 1
ATOM 5668 N N . ALA B 1 132 ? 5.848 20.734 -8.336 1 63.56 132 ALA B N 1
ATOM 5669 C CA . ALA B 1 132 ? 5.801 19.281 -8.117 1 63.56 132 ALA B CA 1
ATOM 5670 C C . ALA B 1 132 ? 7.082 18.609 -8.602 1 63.56 132 ALA B C 1
ATOM 5672 O O . ALA B 1 132 ? 7.293 18.469 -9.812 1 63.56 132 ALA B O 1
ATOM 5673 N N . GLY B 1 133 ? 8.172 18.688 -7.727 1 74.56 133 GLY B N 1
ATOM 5674 C CA . GLY B 1 133 ? 9.375 17.938 -8.023 1 74.56 133 GLY B CA 1
ATOM 5675 C C . GLY B 1 133 ? 10.594 18.812 -8.234 1 74.56 133 GLY B C 1
ATOM 5676 O O . GLY B 1 133 ? 10.484 19.922 -8.75 1 74.56 133 GLY B O 1
ATOM 5677 N N . SER B 1 134 ? 11.711 18.359 -7.996 1 82.31 134 SER B N 1
ATOM 5678 C CA . SER B 1 134 ? 12.992 19.047 -8.148 1 82.31 134 SER B CA 1
ATOM 5679 C C . SER B 1 134 ? 13.484 19 -9.594 1 82.31 134 SER B C 1
ATOM 5681 O O . SER B 1 134 ? 12.977 18.219 -10.398 1 82.31 134 SER B O 1
ATOM 5683 N N . LEU B 1 135 ? 14.367 19.828 -10.039 1 81.81 135 LEU B N 1
ATOM 5684 C CA . LEU B 1 135 ? 14.945 19.844 -11.375 1 81.81 135 LEU B CA 1
ATOM 5685 C C . LEU B 1 135 ? 15.617 18.516 -11.703 1 81.81 135 LEU B C 1
ATOM 5687 O O . LEU B 1 135 ? 15.531 18.031 -12.836 1 81.81 135 LEU B O 1
ATOM 5691 N N . TYR B 1 136 ? 16.266 17.953 -10.727 1 84.81 136 TYR B N 1
ATOM 5692 C CA . TYR B 1 136 ? 16.953 16.672 -10.945 1 84.81 136 TYR B CA 1
ATOM 5693 C C . TYR B 1 136 ? 15.961 15.562 -11.234 1 84.81 136 TYR B C 1
ATOM 5695 O O . TYR B 1 136 ? 16.219 14.688 -12.07 1 84.81 136 TYR B O 1
ATOM 5703 N N . LEU B 1 137 ? 14.898 15.602 -10.586 1 87.69 137 LEU B N 1
ATOM 5704 C CA . LEU B 1 137 ? 13.867 14.602 -10.836 1 87.69 137 LEU B CA 1
ATOM 5705 C C . LEU B 1 137 ? 13.258 14.789 -12.219 1 87.69 137 LEU B C 1
ATOM 5707 O O . LEU B 1 137 ? 12.969 13.805 -12.914 1 87.69 137 LEU B O 1
ATOM 5711 N N . ARG B 1 138 ? 13.102 15.992 -12.68 1 89.62 138 ARG B N 1
ATOM 5712 C CA . ARG B 1 138 ? 12.539 16.281 -14 1 89.62 138 ARG B CA 1
ATOM 5713 C C . ARG B 1 138 ? 13.484 15.836 -15.109 1 89.62 138 ARG B C 1
ATOM 5715 O O . ARG B 1 138 ? 13.031 15.352 -16.156 1 89.62 138 ARG B O 1
ATOM 5722 N N . LEU B 1 139 ? 14.742 16.031 -14.836 1 89.25 139 LEU B N 1
ATOM 5723 C CA . LEU B 1 139 ? 15.727 15.57 -15.812 1 89.25 139 LEU B CA 1
ATOM 5724 C C . LEU B 1 139 ? 15.719 14.047 -15.914 1 89.25 139 LEU B C 1
ATOM 5726 O O . LEU B 1 139 ? 15.844 13.492 -17.016 1 89.25 139 LEU B O 1
ATOM 5730 N N . GLY B 1 140 ? 15.609 13.453 -14.766 1 90.44 140 GLY B N 1
ATOM 5731 C CA . GLY B 1 140 ? 15.477 12 -14.781 1 90.44 140 GLY B CA 1
ATOM 5732 C C . GLY B 1 140 ? 14.242 11.531 -15.539 1 90.44 140 GLY B C 1
ATOM 5733 O O . GLY B 1 140 ? 14.305 10.57 -16.312 1 90.44 140 GLY B O 1
ATOM 5734 N N . THR B 1 141 ? 13.164 12.219 -15.359 1 92.69 141 THR B N 1
ATOM 5735 C CA . THR B 1 141 ? 11.922 11.867 -16.031 1 92.69 141 THR B CA 1
ATOM 5736 C C . THR B 1 141 ? 12.078 12.016 -17.547 1 92.69 141 THR B C 1
ATOM 5738 O O . THR B 1 141 ? 11.555 11.195 -18.312 1 92.69 141 THR B O 1
ATOM 5741 N N . LEU B 1 142 ? 12.828 13.039 -18 1 93.06 142 LEU B N 1
ATOM 5742 C CA . LEU B 1 142 ? 13.078 13.25 -19.422 1 93.06 142 LEU B CA 1
ATOM 5743 C C . LEU B 1 142 ? 13.906 12.109 -20 1 93.06 142 LEU B C 1
ATOM 5745 O O . LEU B 1 142 ? 13.602 11.602 -21.094 1 93.06 142 LEU B O 1
ATOM 5749 N N . CYS B 1 143 ? 14.875 11.703 -19.25 1 93.31 143 CYS B N 1
ATOM 5750 C CA . CYS B 1 143 ? 15.75 10.625 -19.719 1 93.31 143 CYS B CA 1
ATOM 5751 C C . CYS B 1 143 ? 15 9.297 -19.75 1 93.31 143 CYS B C 1
ATOM 5753 O O . CYS B 1 143 ? 15.039 8.586 -20.766 1 93.31 143 CYS B O 1
ATOM 5755 N N . PHE B 1 144 ? 14.273 8.961 -18.719 1 95.44 144 PHE B N 1
ATOM 5756 C CA . PHE B 1 144 ? 13.539 7.707 -18.641 1 95.44 144 PHE B CA 1
ATOM 5757 C C . PHE B 1 144 ? 12.391 7.695 -19.641 1 95.44 144 PHE B C 1
ATOM 5759 O O . PHE B 1 144 ? 12.125 6.676 -20.281 1 95.44 144 PHE B O 1
ATOM 5766 N N . GLY B 1 145 ? 11.703 8.789 -19.812 1 95.94 145 GLY B N 1
ATOM 5767 C CA . GLY B 1 145 ? 10.617 8.883 -20.766 1 95.94 145 GLY B CA 1
ATOM 5768 C C . GLY B 1 145 ? 11.07 8.727 -22.203 1 95.94 145 GLY B C 1
ATOM 5769 O O . GLY B 1 145 ? 10.43 8.031 -23 1 95.94 145 GLY B O 1
ATOM 5770 N N . SER B 1 146 ? 12.188 9.352 -22.531 1 95.88 146 SER B N 1
ATOM 5771 C CA . SER B 1 146 ? 12.719 9.25 -23.891 1 95.88 146 SER B CA 1
ATOM 5772 C C . SER B 1 146 ? 13.148 7.816 -24.203 1 95.88 146 SER B C 1
ATOM 5774 O O . SER B 1 146 ? 12.914 7.324 -25.312 1 95.88 146 SER B O 1
ATOM 5776 N N . SER B 1 147 ? 13.742 7.238 -23.203 1 94.69 147 SER B N 1
ATOM 5777 C CA . SER B 1 147 ? 14.117 5.84 -23.375 1 94.69 147 SER B CA 1
ATOM 5778 C C . SER B 1 147 ? 12.891 4.953 -23.547 1 94.69 147 SER B C 1
ATOM 5780 O O . SER B 1 147 ? 12.914 3.992 -24.312 1 94.69 147 SER B O 1
ATOM 5782 N N . GLY B 1 148 ? 11.852 5.223 -22.828 1 94.62 148 GLY B N 1
ATOM 5783 C CA . GLY B 1 148 ? 10.609 4.488 -22.984 1 94.62 148 GLY B CA 1
ATOM 5784 C C . GLY B 1 148 ? 10 4.652 -24.375 1 94.62 148 GLY B C 1
ATOM 5785 O O . GLY B 1 148 ? 9.5 3.686 -24.953 1 94.62 148 GLY B O 1
ATOM 5786 N N . ILE B 1 149 ? 10.109 5.828 -24.938 1 95.5 149 ILE B N 1
ATOM 5787 C CA . ILE B 1 149 ? 9.586 6.09 -26.281 1 95.5 149 ILE B CA 1
ATOM 5788 C C . ILE B 1 149 ? 10.383 5.289 -27.312 1 95.5 149 ILE B C 1
ATOM 5790 O O . ILE B 1 149 ? 9.805 4.758 -28.266 1 95.5 149 ILE B O 1
ATOM 5794 N N . VAL B 1 150 ? 11.656 5.172 -27.062 1 95.19 150 VAL B N 1
ATOM 5795 C CA . VAL B 1 150 ? 12.484 4.359 -27.938 1 95.19 150 VAL B CA 1
ATOM 5796 C C . VAL B 1 150 ? 12.008 2.912 -27.922 1 95.19 150 VAL B C 1
ATOM 5798 O O . VAL B 1 150 ? 11.93 2.264 -28.969 1 95.19 150 VAL B O 1
ATOM 5801 N N . LEU B 1 151 ? 11.688 2.43 -26.75 1 94.25 151 LEU B N 1
ATOM 5802 C CA . LEU B 1 151 ? 11.172 1.067 -26.641 1 94.25 151 LEU B CA 1
ATOM 5803 C C . LEU B 1 151 ? 9.891 0.901 -27.453 1 94.25 151 LEU B C 1
ATOM 5805 O O . LEU B 1 151 ? 9.734 -0.077 -28.188 1 94.25 151 LEU B O 1
ATOM 5809 N N . PHE B 1 152 ? 8.969 1.809 -27.359 1 94.31 152 PHE B N 1
ATOM 5810 C CA . PHE B 1 152 ? 7.699 1.729 -28.078 1 94.31 152 PHE B CA 1
ATOM 5811 C C . PHE B 1 152 ? 7.918 1.803 -29.578 1 94.31 152 PHE B C 1
ATOM 5813 O O . PHE B 1 152 ? 7.238 1.116 -30.344 1 94.31 152 PHE B O 1
ATOM 5820 N N . CYS B 1 153 ? 8.914 2.58 -29.984 1 92.06 153 CYS B N 1
ATOM 5821 C CA . CYS B 1 153 ? 9.234 2.666 -31.406 1 92.06 153 CYS B CA 1
ATOM 5822 C C . CYS B 1 153 ? 9.852 1.366 -31.906 1 92.06 153 CYS B C 1
ATOM 5824 O O . CYS B 1 153 ? 9.555 0.92 -33.031 1 92.06 153 CYS B O 1
ATOM 5826 N N . LEU B 1 154 ? 10.68 0.814 -31.078 1 90.31 154 LEU B N 1
ATOM 5827 C CA . LEU B 1 154 ? 11.258 -0.474 -31.453 1 90.31 154 LEU B CA 1
ATOM 5828 C C . LEU B 1 154 ? 10.172 -1.537 -31.594 1 90.31 154 LEU B C 1
ATOM 5830 O O . LEU B 1 154 ? 10.188 -2.324 -32.531 1 90.31 154 LEU B O 1
ATOM 5834 N N . GLU B 1 155 ? 9.273 -1.562 -30.672 1 90.44 155 GLU B N 1
ATOM 5835 C CA . GLU B 1 155 ? 8.172 -2.518 -30.734 1 90.44 155 GLU B CA 1
ATOM 5836 C C . GLU B 1 155 ? 7.316 -2.287 -31.969 1 90.44 155 GLU B C 1
ATOM 5838 O O . GLU B 1 155 ? 6.852 -3.24 -32.594 1 90.44 155 GLU B O 1
ATOM 5843 N N . PHE B 1 156 ? 7.148 -1.042 -32.281 1 89.06 156 PHE B N 1
ATOM 5844 C CA . PHE B 1 156 ? 6.383 -0.676 -33.469 1 89.06 156 PHE B CA 1
ATOM 5845 C C . PHE B 1 156 ? 7.051 -1.208 -34.719 1 89.06 156 PHE B C 1
ATOM 5847 O O . PHE B 1 156 ? 6.391 -1.801 -35.594 1 89.06 156 PHE B O 1
ATOM 5854 N N . PHE B 1 157 ? 8.352 -1.17 -34.844 1 87.69 157 PHE B N 1
ATOM 5855 C CA . PHE B 1 157 ? 9.086 -1.602 -36.031 1 87.69 157 PHE B CA 1
ATOM 5856 C C . PHE B 1 157 ? 9.156 -3.123 -36.094 1 87.69 157 PHE B C 1
ATOM 5858 O O . PHE B 1 157 ? 9.062 -3.703 -37.188 1 87.69 157 PHE B O 1
ATOM 5865 N N . VAL B 1 158 ? 9.336 -3.703 -34.906 1 85.25 158 VAL B N 1
ATOM 5866 C CA . VAL B 1 158 ? 9.375 -5.164 -34.906 1 85.25 158 VAL B CA 1
ATOM 5867 C C . VAL B 1 158 ? 8.016 -5.719 -35.312 1 85.25 158 VAL B C 1
ATOM 5869 O O . VAL B 1 158 ? 7.938 -6.734 -36 1 85.25 158 VAL B O 1
ATOM 5872 N N . CYS B 1 159 ? 7.004 -5.082 -34.844 1 82.62 159 CYS B N 1
ATOM 5873 C CA . CYS B 1 159 ? 5.656 -5.523 -35.188 1 82.62 159 CYS B CA 1
ATOM 5874 C C . CYS B 1 159 ? 5.402 -5.379 -36.688 1 82.62 159 CYS B C 1
ATOM 5876 O O . CYS B 1 159 ? 4.762 -6.238 -37.281 1 82.62 159 CYS B O 1
ATOM 5878 N N . ILE B 1 160 ? 5.871 -4.371 -37.344 1 83.75 160 ILE B N 1
ATOM 5879 C CA . ILE B 1 160 ? 5.688 -4.168 -38.781 1 83.75 160 ILE B CA 1
ATOM 5880 C C . ILE B 1 160 ? 6.5 -5.199 -39.562 1 83.75 160 ILE B C 1
ATOM 5882 O O . ILE B 1 160 ? 6.059 -5.688 -40.594 1 83.75 160 ILE B O 1
ATOM 5886 N N . SER B 1 161 ? 7.59 -5.531 -39 1 78.94 161 SER B N 1
ATOM 5887 C CA . SER B 1 161 ? 8.492 -6.422 -39.719 1 78.94 161 SER B CA 1
ATOM 5888 C C . SER B 1 161 ? 8.047 -7.875 -39.594 1 78.94 161 SER B C 1
ATOM 5890 O O . SER B 1 161 ? 8.219 -8.656 -40.531 1 78.94 161 SER B O 1
ATOM 5892 N N . ASP B 1 162 ? 7.648 -8.125 -38.312 1 68.31 162 ASP B N 1
ATOM 5893 C CA . ASP B 1 162 ? 7.293 -9.531 -38.125 1 68.31 162 ASP B CA 1
ATOM 5894 C C . ASP B 1 162 ? 5.805 -9.758 -38.375 1 68.31 162 ASP B C 1
ATOM 5896 O O . ASP B 1 162 ? 4.961 -8.977 -37.938 1 68.31 162 ASP B O 1
ATOM 5900 N N . HIS B 1 163 ? 5.43 -10.391 -39.375 1 58.72 163 HIS B N 1
ATOM 5901 C CA . HIS B 1 163 ? 4.113 -10.695 -39.938 1 58.72 163 HIS B CA 1
ATOM 5902 C C . HIS B 1 163 ? 3.184 -11.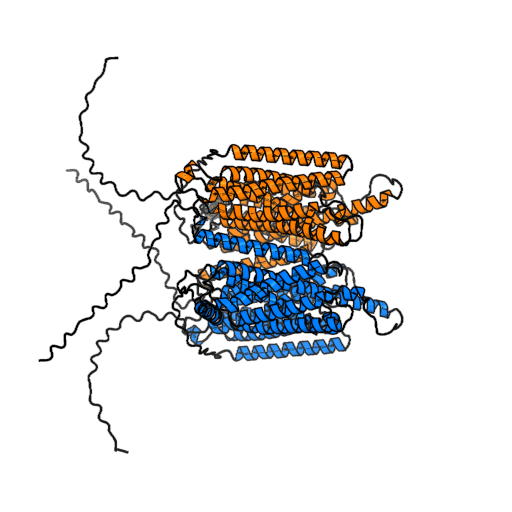242 -38.844 1 58.72 163 HIS B C 1
ATOM 5904 O O . HIS B 1 163 ? 1.999 -11.477 -39.094 1 58.72 163 HIS B O 1
ATOM 5910 N N . LEU B 1 164 ? 3.73 -11.438 -37.562 1 60.59 164 LEU B N 1
ATOM 5911 C CA . LEU B 1 164 ? 2.807 -12.086 -36.656 1 60.59 164 LEU B CA 1
ATOM 5912 C C . LEU B 1 164 ? 2.137 -11.062 -35.75 1 60.59 164 LEU B C 1
ATOM 5914 O O . LEU B 1 164 ? 1.262 -11.406 -34.938 1 60.59 164 LEU B O 1
ATOM 5918 N N . CYS B 1 165 ? 2.379 -9.758 -36.031 1 71 165 CYS B N 1
ATOM 5919 C CA . CYS B 1 165 ? 1.766 -8.773 -35.156 1 71 165 CYS B CA 1
ATOM 5920 C C . CYS B 1 165 ? 0.449 -8.266 -35.719 1 71 165 CYS B C 1
ATOM 5922 O O . CYS B 1 165 ? 0.328 -8.078 -36.938 1 71 165 CYS B O 1
ATOM 5924 N N . PHE B 1 166 ? -0.583 -8.258 -34.938 1 74.88 166 PHE B N 1
ATOM 5925 C CA . PHE B 1 166 ? -1.899 -7.77 -35.344 1 74.88 166 PHE B CA 1
ATOM 5926 C C . PHE B 1 166 ? -1.917 -6.246 -35.375 1 74.88 166 PHE B C 1
ATOM 5928 O O . PHE B 1 166 ? -1.177 -5.59 -34.656 1 74.88 166 PHE B O 1
ATOM 5935 N N . ALA B 1 167 ? -2.656 -5.676 -36.25 1 78.81 167 ALA B N 1
ATOM 5936 C CA . ALA B 1 167 ? -2.764 -4.238 -36.5 1 78.81 167 ALA B CA 1
ATOM 5937 C C . ALA B 1 167 ? -3.16 -3.498 -35.219 1 78.81 167 ALA B C 1
ATOM 5939 O O . ALA B 1 167 ? -2.715 -2.373 -35 1 78.81 167 ALA B O 1
ATOM 5940 N N . TYR B 1 168 ? -3.986 -4.137 -34.375 1 83.69 168 TYR B N 1
ATOM 5941 C CA . TYR B 1 168 ? -4.445 -3.443 -33.188 1 83.69 168 TYR B CA 1
ATOM 5942 C C . TYR B 1 168 ? -3.297 -3.215 -32.219 1 83.69 168 TYR B C 1
ATOM 5944 O O . TYR B 1 168 ? -3.303 -2.244 -31.453 1 83.69 168 TYR B O 1
ATOM 5952 N N . ARG B 1 169 ? -2.309 -3.996 -32.312 1 85 169 ARG B N 1
ATOM 5953 C CA . ARG B 1 169 ? -1.147 -3.832 -31.438 1 85 169 ARG B CA 1
ATOM 5954 C C . ARG B 1 169 ? -0.309 -2.631 -31.859 1 85 169 ARG B C 1
ATOM 5956 O O . ARG B 1 169 ? 0.311 -1.971 -31.031 1 85 169 ARG B O 1
ATOM 5963 N N . LEU B 1 170 ? -0.325 -2.348 -33.219 1 87.81 170 LEU B N 1
ATOM 5964 C CA . LEU B 1 170 ? 0.381 -1.178 -33.719 1 87.81 170 LEU B CA 1
ATOM 5965 C C . LEU B 1 170 ? -0.244 0.108 -33.188 1 87.81 170 LEU B C 1
ATOM 5967 O O . LEU B 1 170 ? 0.469 1.035 -32.812 1 87.81 170 LEU B O 1
ATOM 5971 N N . VAL B 1 171 ? -1.562 0.087 -33.094 1 88.56 171 VAL B N 1
ATOM 5972 C CA . VAL B 1 171 ? -2.277 1.254 -32.594 1 88.56 171 VAL B CA 1
ATOM 5973 C C . VAL B 1 171 ? -1.998 1.431 -31.109 1 88.56 171 VAL B C 1
ATOM 5975 O O . VAL B 1 171 ? -1.812 2.553 -30.625 1 88.56 171 VAL B O 1
ATOM 5978 N N . ASN B 1 172 ? -1.923 0.378 -30.406 1 90.19 172 ASN B N 1
ATOM 5979 C CA . ASN B 1 172 ? -1.64 0.431 -28.969 1 90.19 172 ASN B CA 1
ATOM 5980 C C . ASN B 1 172 ? -0.252 1.003 -28.688 1 90.19 172 ASN B C 1
ATOM 5982 O O . ASN B 1 172 ? -0.073 1.787 -27.766 1 90.19 172 ASN B O 1
ATOM 5986 N N . TRP B 1 173 ? 0.735 0.655 -29.547 1 92 173 TRP B N 1
ATOM 5987 C CA . TRP B 1 173 ? 2.09 1.16 -29.344 1 92 173 TRP B CA 1
ATOM 5988 C C . TRP B 1 173 ? 2.17 2.646 -29.688 1 92 173 TRP B C 1
ATOM 5990 O O . TRP B 1 173 ? 2.908 3.395 -29.031 1 92 173 TRP B O 1
ATOM 6000 N N . VAL B 1 174 ? 1.39 3.082 -30.656 1 92.5 174 VAL B N 1
ATOM 6001 C CA . VAL B 1 174 ? 1.361 4.492 -31.016 1 92.5 174 VAL B CA 1
ATOM 6002 C C . VAL B 1 174 ? 0.741 5.312 -29.891 1 92.5 174 VAL B C 1
ATOM 6004 O O . VAL B 1 174 ? 1.248 6.379 -29.531 1 92.5 174 VAL B O 1
ATOM 6007 N N . PHE B 1 175 ? -0.343 4.77 -29.297 1 94.12 175 PHE B N 1
ATOM 6008 C CA . PHE B 1 175 ? -0.972 5.441 -28.172 1 94.12 175 PHE B CA 1
ATOM 6009 C C . PHE B 1 175 ? -0.01 5.531 -26.984 1 94.12 175 PHE B C 1
ATOM 6011 O O . PHE B 1 175 ? 0.081 6.574 -26.328 1 94.12 175 PHE B O 1
ATOM 6018 N N . ALA B 1 176 ? 0.687 4.484 -26.766 1 95.44 176 ALA B N 1
ATOM 6019 C CA . ALA B 1 176 ? 1.623 4.457 -25.641 1 95.44 176 ALA B CA 1
ATOM 6020 C C . ALA B 1 176 ? 2.754 5.461 -25.844 1 95.44 176 ALA B C 1
ATOM 6022 O O . ALA B 1 176 ? 3.119 6.195 -24.922 1 95.44 176 ALA B O 1
ATOM 6023 N N . ALA B 1 177 ? 3.305 5.516 -27.047 1 95.88 177 ALA B N 1
ATOM 6024 C CA . ALA B 1 177 ? 4.391 6.438 -27.359 1 95.88 177 ALA B CA 1
ATOM 6025 C C . ALA B 1 177 ? 3.918 7.887 -27.281 1 95.88 177 ALA B C 1
ATOM 6027 O O . ALA B 1 177 ? 4.594 8.734 -26.703 1 95.88 177 ALA B O 1
ATOM 6028 N N . ALA B 1 178 ? 2.775 8.133 -27.828 1 95.69 178 ALA B N 1
ATOM 6029 C CA . ALA B 1 178 ? 2.223 9.484 -27.812 1 95.69 178 ALA B CA 1
ATOM 6030 C C . ALA B 1 178 ? 1.918 9.938 -26.391 1 95.69 178 ALA B C 1
ATOM 6032 O O . ALA B 1 178 ? 2.236 11.062 -26.016 1 95.69 178 ALA B O 1
ATOM 6033 N N . PHE B 1 179 ? 1.306 9.094 -25.641 1 97.06 179 PHE B N 1
ATOM 6034 C CA . PHE B 1 179 ? 0.98 9.422 -24.25 1 97.06 179 PHE B CA 1
ATOM 6035 C C . PHE B 1 179 ? 2.242 9.75 -23.453 1 97.06 179 PHE B C 1
ATOM 6037 O O . PHE B 1 179 ? 2.295 10.75 -22.75 1 97.06 179 PHE B O 1
ATOM 6044 N N . THR B 1 180 ? 3.23 8.891 -23.578 1 96.81 180 THR B N 1
ATOM 6045 C CA . THR B 1 180 ? 4.469 9.086 -22.828 1 96.81 180 THR B CA 1
ATOM 6046 C C . THR B 1 180 ? 5.145 10.391 -23.234 1 96.81 180 THR B C 1
ATOM 6048 O O . THR B 1 180 ? 5.652 11.117 -22.375 1 96.81 180 THR B O 1
ATOM 6051 N N . PHE B 1 181 ? 5.09 10.711 -24.484 1 95.81 181 PHE B N 1
ATOM 6052 C CA . PHE B 1 181 ? 5.715 11.93 -24.984 1 95.81 181 PHE B CA 1
ATOM 6053 C C . PHE B 1 181 ? 5.004 13.164 -24.438 1 95.81 181 PHE B C 1
ATOM 6055 O O . PHE B 1 181 ? 5.645 14.078 -23.922 1 95.81 181 PHE B O 1
ATOM 6062 N N . ILE B 1 182 ? 3.74 13.148 -24.516 1 95.06 182 ILE B N 1
ATOM 6063 C CA . ILE B 1 182 ? 2.959 14.312 -24.109 1 95.06 182 ILE B CA 1
ATOM 6064 C C . ILE B 1 182 ? 3.066 14.492 -22.594 1 95.06 182 ILE B C 1
ATOM 6066 O O . ILE B 1 182 ? 3.252 15.609 -22.109 1 95.06 182 ILE B O 1
ATOM 6070 N N . GLN B 1 183 ? 2.959 13.438 -21.875 1 95.5 183 GLN B N 1
ATOM 6071 C CA . GLN B 1 183 ? 3.045 13.547 -20.422 1 95.5 183 GLN B CA 1
ATOM 6072 C C . GLN B 1 183 ? 4.445 13.961 -19.984 1 95.5 183 GLN B C 1
ATOM 6074 O O . GLN B 1 183 ? 4.602 14.758 -19.047 1 95.5 183 GLN B O 1
ATOM 6079 N N . MET B 1 184 ? 5.402 13.375 -20.609 1 94.44 184 MET B N 1
ATOM 6080 C CA . MET B 1 184 ? 6.777 13.758 -20.281 1 94.44 184 MET B CA 1
ATOM 6081 C C . MET B 1 184 ? 6.996 15.25 -20.5 1 94.44 184 MET B C 1
ATOM 6083 O O . MET B 1 184 ? 7.594 15.922 -19.656 1 94.44 184 MET B O 1
ATOM 6087 N N . HIS B 1 185 ? 6.473 15.781 -21.562 1 91.06 185 HIS B N 1
ATOM 6088 C CA . HIS B 1 185 ? 6.582 17.203 -21.844 1 91.06 185 HIS B CA 1
ATOM 6089 C C . HIS B 1 185 ? 5.824 18.031 -20.812 1 91.06 185 HIS B C 1
ATOM 6091 O O . HIS B 1 185 ? 6.297 19.094 -20.391 1 91.06 185 HIS B O 1
ATOM 6097 N N . PHE B 1 186 ? 4.766 17.547 -20.422 1 90.25 186 PHE B N 1
ATOM 6098 C CA . PHE B 1 186 ? 3.943 18.234 -19.438 1 90.25 186 PHE B CA 1
ATOM 6099 C C . PHE B 1 186 ? 4.656 18.312 -18.078 1 90.25 186 PHE B C 1
ATOM 6101 O O . PHE B 1 186 ? 4.691 19.359 -17.453 1 90.25 186 PHE B O 1
ATOM 6108 N N . ILE B 1 187 ? 5.172 17.219 -17.641 1 90 187 ILE B N 1
ATOM 6109 C CA . ILE B 1 187 ? 5.832 17.141 -16.344 1 90 187 ILE B CA 1
ATOM 6110 C C . ILE B 1 187 ? 7.086 18.016 -16.359 1 90 187 ILE B C 1
ATOM 6112 O O . ILE B 1 187 ? 7.395 18.688 -15.367 1 90 187 ILE B O 1
ATOM 6116 N N . PHE B 1 188 ? 7.746 18.047 -17.438 1 87.25 188 PHE B N 1
ATOM 6117 C CA . PHE B 1 188 ? 9 18.781 -17.516 1 87.25 188 PHE B CA 1
ATOM 6118 C C . PHE B 1 188 ? 8.75 20.297 -17.562 1 87.25 188 PHE B C 1
ATOM 6120 O O . PHE B 1 188 ? 9.438 21.062 -16.891 1 87.25 188 PHE B O 1
ATOM 6127 N N . CYS B 1 189 ? 7.684 20.719 -18.203 1 82.5 189 CYS B N 1
ATOM 6128 C CA . CYS B 1 189 ? 7.465 22.156 -18.438 1 82.5 189 CYS B CA 1
ATOM 6129 C C . CYS B 1 189 ? 6.555 22.75 -17.359 1 82.5 189 CYS B C 1
ATOM 6131 O O . CYS B 1 189 ? 6.613 23.938 -17.094 1 82.5 189 CYS B O 1
ATOM 6133 N N . ASN B 1 190 ? 5.711 21.953 -16.828 1 77.25 190 ASN B N 1
ATOM 6134 C CA . ASN B 1 190 ? 4.676 22.516 -15.961 1 77.25 190 ASN B CA 1
ATOM 6135 C C . ASN B 1 190 ? 4.715 21.906 -14.562 1 77.25 190 ASN B C 1
ATOM 6137 O O . ASN B 1 190 ? 3.674 21.562 -14.008 1 77.25 190 ASN B O 1
ATOM 6141 N N . SER B 1 191 ? 5.801 21.875 -13.906 1 72.94 191 SER B N 1
ATOM 6142 C CA . SER B 1 191 ? 5.906 21.266 -12.586 1 72.94 191 SER B CA 1
ATOM 6143 C C . SER B 1 191 ? 5.348 22.188 -11.508 1 72.94 191 SER B C 1
ATOM 6145 O O . SER B 1 191 ? 4.953 21.734 -10.438 1 72.94 191 SER B O 1
ATOM 6147 N N . LYS B 1 192 ? 5.238 23.469 -11.789 1 70.94 192 LYS B N 1
ATOM 6148 C CA . LYS B 1 192 ? 4.793 24.453 -10.797 1 70.94 192 LYS B CA 1
ATOM 6149 C C . LYS B 1 192 ? 3.387 24.953 -11.125 1 70.94 192 LYS B C 1
ATOM 6151 O O . LYS B 1 192 ? 3 26.047 -10.703 1 70.94 192 LYS B O 1
ATOM 6156 N N . ILE B 1 193 ? 2.676 24.141 -11.812 1 71.56 193 ILE B N 1
ATOM 6157 C CA . ILE B 1 193 ? 1.371 24.594 -12.273 1 71.56 193 ILE B CA 1
ATOM 6158 C C . ILE B 1 193 ? 0.384 24.609 -11.109 1 71.56 193 ILE B C 1
ATOM 6160 O O . ILE B 1 193 ? 0.405 23.719 -10.266 1 71.56 193 ILE B O 1
ATOM 6164 N N . ILE B 1 194 ? -0.193 25.688 -10.836 1 70.88 194 ILE B N 1
ATOM 6165 C CA . ILE B 1 194 ? -1.324 25.797 -9.922 1 70.88 194 ILE B CA 1
ATOM 6166 C C . ILE B 1 194 ? -2.629 25.797 -10.719 1 70.88 194 ILE B C 1
ATOM 6168 O O . ILE B 1 194 ? -2.846 26.688 -11.555 1 70.88 194 ILE B O 1
ATOM 6172 N N . ILE B 1 195 ? -3.395 24.844 -10.539 1 71.75 195 ILE B N 1
ATOM 6173 C CA . ILE B 1 195 ? -4.66 24.75 -11.258 1 71.75 195 ILE B CA 1
ATOM 6174 C C . ILE B 1 195 ? -5.762 25.438 -10.461 1 71.75 195 ILE B C 1
ATOM 6176 O O . ILE B 1 195 ? -6.098 25 -9.352 1 71.75 195 ILE B O 1
ATOM 6180 N N . THR B 1 196 ? -6.199 26.531 -10.906 1 68.81 196 THR B N 1
ATOM 6181 C CA . THR B 1 196 ? -7.219 27.281 -10.18 1 68.81 196 THR B CA 1
ATOM 6182 C C . THR B 1 196 ? -8.578 27.125 -10.859 1 68.81 196 THR B C 1
ATOM 6184 O O . THR B 1 196 ? -9.617 27.25 -10.203 1 68.81 196 THR B O 1
ATOM 6187 N N . GLU B 1 197 ? -8.492 26.891 -12.219 1 72.88 197 GLU B N 1
ATOM 6188 C CA . GLU B 1 197 ? -9.75 26.766 -12.938 1 72.88 197 GLU B CA 1
ATOM 6189 C C . GLU B 1 197 ? -10.102 25.297 -13.164 1 72.88 197 GLU B C 1
ATOM 6191 O O . GLU B 1 197 ? -9.211 24.438 -13.266 1 72.88 197 GLU B O 1
ATOM 6196 N N . SER B 1 198 ? -11.391 25.078 -13.234 1 81.75 198 SER B N 1
ATOM 6197 C CA . SER B 1 198 ? -11.898 23.734 -13.477 1 81.75 198 SER B CA 1
ATOM 6198 C C . SER B 1 198 ? -11.242 22.703 -12.562 1 81.75 198 SER B C 1
ATOM 6200 O O . SER B 1 198 ? -10.656 21.734 -13.031 1 81.75 198 SER B O 1
ATOM 6202 N N . LYS B 1 199 ? -11.312 22.953 -11.398 1 85.88 199 LYS B N 1
ATOM 6203 C CA . LYS B 1 199 ? -10.68 22.156 -10.352 1 85.88 199 LYS B CA 1
ATOM 6204 C C . LYS B 1 199 ? -11.156 20.703 -10.406 1 85.88 199 LYS B C 1
ATOM 6206 O O . LYS B 1 199 ? -10.359 19.781 -10.242 1 85.88 199 LYS B O 1
ATOM 6211 N N . ASN B 1 200 ? -12.406 20.547 -10.75 1 89.81 200 ASN B N 1
ATOM 6212 C CA . ASN B 1 200 ? -12.961 19.203 -10.719 1 89.81 200 ASN B CA 1
ATOM 6213 C C . ASN B 1 200 ? -12.461 18.359 -11.891 1 89.81 200 ASN B C 1
ATOM 6215 O O . ASN B 1 200 ? -12.18 17.172 -11.742 1 89.81 200 ASN B O 1
ATOM 6219 N N . LEU B 1 201 ? -12.352 19 -13.008 1 91.12 201 LEU B N 1
ATOM 6220 C CA . LEU B 1 201 ? -11.82 18.281 -14.164 1 91.12 201 LEU B CA 1
ATOM 6221 C C . LEU B 1 201 ? -10.336 17.953 -13.969 1 91.12 201 LEU B C 1
ATOM 6223 O O . LEU B 1 201 ? -9.867 16.906 -14.398 1 91.12 201 LEU B O 1
ATOM 6227 N N . ALA B 1 202 ? -9.695 18.875 -13.367 1 91.81 202 ALA B N 1
ATOM 6228 C CA . ALA B 1 202 ? -8.273 18.656 -13.094 1 91.81 202 ALA B CA 1
ATOM 6229 C C . ALA B 1 202 ? -8.086 17.516 -12.094 1 91.81 202 ALA B C 1
ATOM 6231 O O . ALA B 1 202 ? -7.137 16.734 -12.211 1 91.81 202 ALA B O 1
ATOM 6232 N N . LYS B 1 203 ? -8.984 17.438 -11.172 1 94.62 203 LYS B N 1
ATOM 6233 C CA . LYS B 1 203 ? -8.93 16.328 -10.219 1 94.62 203 LYS B CA 1
ATOM 6234 C C . LYS B 1 203 ? -9.156 14.992 -10.922 1 94.62 203 LYS B C 1
ATOM 6236 O O . LYS B 1 203 ? -8.43 14.031 -10.68 1 94.62 203 LYS B O 1
ATOM 6241 N N . LEU B 1 204 ? -10.094 14.969 -11.781 1 96 204 LEU B N 1
ATOM 6242 C CA . LEU B 1 204 ? -10.414 13.75 -12.508 1 96 204 LEU B CA 1
ATOM 6243 C C . LEU B 1 204 ? -9.273 13.367 -13.453 1 96 204 LEU B C 1
ATOM 6245 O O . LEU B 1 204 ? -8.891 12.203 -13.539 1 96 204 LEU B O 1
ATOM 6249 N N . GLY B 1 205 ? -8.82 14.367 -14.094 1 96 205 GLY B N 1
ATOM 6250 C CA . GLY B 1 205 ? -7.746 14.117 -15.047 1 96 205 GLY B CA 1
ATOM 6251 C C . GLY B 1 205 ? -6.469 13.633 -14.383 1 96 205 GLY B C 1
ATOM 6252 O O . GLY B 1 205 ? -5.84 12.688 -14.859 1 96 205 GLY B O 1
ATOM 6253 N N . THR B 1 206 ? -6.055 14.227 -13.312 1 95.38 206 THR B N 1
ATOM 6254 C CA . THR B 1 206 ? -4.828 13.836 -12.625 1 95.38 206 THR B CA 1
ATOM 6255 C C . THR B 1 206 ? -4.961 12.438 -12.031 1 95.38 206 THR B C 1
ATOM 6257 O O . THR B 1 206 ? -4.012 11.656 -12.055 1 95.38 206 THR B O 1
ATOM 6260 N N . MET B 1 207 ? -6.113 12.07 -11.539 1 97.75 207 MET B N 1
ATOM 6261 C CA . MET B 1 207 ? -6.332 10.734 -11 1 97.75 207 MET B CA 1
ATOM 6262 C C . MET B 1 207 ? -6.332 9.688 -12.109 1 97.75 207 MET B C 1
ATOM 6264 O O . MET B 1 207 ? -5.875 8.562 -11.906 1 97.75 207 MET B O 1
ATOM 6268 N N . HIS B 1 208 ? -6.875 10.055 -13.227 1 98.19 208 HIS B N 1
ATOM 6269 C CA . HIS B 1 208 ? -6.797 9.148 -14.359 1 98.19 208 HIS B CA 1
ATOM 6270 C C . HIS B 1 208 ? -5.348 8.922 -14.789 1 98.19 208 HIS B C 1
ATOM 6272 O O . HIS B 1 208 ? -4.957 7.789 -15.078 1 98.19 208 HIS B O 1
ATOM 6278 N N . LEU B 1 209 ? -4.617 10.023 -14.852 1 98.19 209 LEU B N 1
ATOM 6279 C CA . LEU B 1 209 ? -3.213 9.906 -15.219 1 98.19 209 LEU B CA 1
ATOM 6280 C C . LEU B 1 209 ? -2.445 9.078 -14.195 1 98.19 209 LEU B C 1
ATOM 6282 O O . LEU B 1 209 ? -1.524 8.344 -14.547 1 98.19 209 LEU B O 1
ATOM 6286 N N . LEU B 1 210 ? -2.789 9.227 -12.93 1 98 210 LEU B N 1
ATOM 6287 C CA . LEU B 1 210 ? -2.215 8.375 -11.891 1 98 210 LEU B CA 1
ATOM 6288 C C . LEU B 1 210 ? -2.488 6.902 -12.188 1 98 210 LEU B C 1
ATOM 6290 O O . LEU B 1 210 ? -1.576 6.074 -12.125 1 98 210 LEU B O 1
ATOM 6294 N N . ALA B 1 211 ? -3.695 6.605 -12.562 1 98.31 211 ALA B N 1
ATOM 6295 C CA . ALA B 1 211 ? -4.09 5.23 -12.844 1 98.31 211 ALA B CA 1
ATOM 6296 C C . ALA B 1 211 ? -3.354 4.695 -14.07 1 98.31 211 ALA B C 1
ATOM 6298 O O . ALA B 1 211 ? -2.916 3.541 -14.086 1 98.31 211 ALA B O 1
ATOM 6299 N N . VAL B 1 212 ? -3.201 5.488 -15.078 1 98.12 212 VAL B N 1
ATOM 6300 C CA . VAL B 1 212 ? -2.525 5.07 -16.297 1 98.12 212 VAL B CA 1
ATOM 6301 C C . VAL B 1 212 ? -1.063 4.75 -16 1 98.12 212 VAL B C 1
ATOM 6303 O O . VAL B 1 212 ? -0.526 3.754 -16.484 1 98.12 212 VAL B O 1
ATOM 6306 N N . ASN B 1 213 ? -0.447 5.586 -15.219 1 98.06 213 ASN B N 1
ATOM 6307 C CA . ASN B 1 213 ? 0.958 5.367 -14.891 1 98.06 213 ASN B CA 1
ATOM 6308 C C . ASN B 1 213 ? 1.146 4.113 -14.039 1 98.06 213 ASN B C 1
ATOM 6310 O O . ASN B 1 213 ? 2.1 3.359 -14.242 1 98.06 213 ASN B O 1
ATOM 6314 N N . VAL B 1 214 ? 0.287 3.893 -13.094 1 97.38 214 VAL B N 1
ATOM 6315 C CA . VAL B 1 214 ? 0.367 2.686 -12.281 1 97.38 214 VAL B CA 1
ATOM 6316 C C . VAL B 1 214 ? 0.143 1.454 -13.156 1 97.38 214 VAL B C 1
ATOM 6318 O O . VAL B 1 214 ? 0.839 0.447 -13.008 1 97.38 214 VAL B O 1
ATOM 6321 N N . TRP B 1 215 ? -0.802 1.578 -14.031 1 96.12 215 TRP B N 1
ATOM 6322 C CA . TRP B 1 215 ? -1.074 0.488 -14.961 1 96.12 215 TRP B CA 1
ATOM 6323 C C . TRP B 1 215 ? 0.13 0.226 -15.859 1 96.12 215 TRP B C 1
ATOM 6325 O O . TRP B 1 215 ? 0.522 -0.926 -16.062 1 96.12 215 TRP B O 1
ATOM 6335 N N . THR B 1 216 ? 0.749 1.263 -16.406 1 95.56 216 THR B N 1
ATOM 6336 C CA . THR B 1 216 ? 1.918 1.117 -17.266 1 95.56 216 THR B CA 1
ATOM 6337 C C . THR B 1 216 ? 3.082 0.501 -16.5 1 95.56 216 THR B C 1
ATOM 6339 O O . THR B 1 216 ? 3.797 -0.355 -17.016 1 95.56 216 THR B O 1
ATOM 6342 N N . TRP B 1 217 ? 3.262 0.933 -15.305 1 94.75 217 TRP B N 1
ATOM 6343 C CA . TRP B 1 217 ? 4.301 0.364 -14.453 1 94.75 217 TRP B CA 1
ATOM 6344 C C . TRP B 1 217 ? 4.113 -1.142 -14.297 1 94.75 217 TRP B C 1
ATOM 6346 O O . TRP B 1 217 ? 5.047 -1.915 -14.531 1 94.75 217 TRP B O 1
ATOM 6356 N N . LEU B 1 218 ? 2.951 -1.585 -13.945 1 92.19 218 LEU B N 1
ATOM 6357 C CA . LEU B 1 218 ? 2.693 -3 -13.703 1 92.19 218 LEU B CA 1
ATOM 6358 C C . LEU B 1 218 ? 2.799 -3.803 -14.992 1 92.19 218 LEU B C 1
ATOM 6360 O O . LEU B 1 218 ? 3.354 -4.902 -15 1 92.19 218 LEU B O 1
ATOM 6364 N N . ARG B 1 219 ? 2.311 -3.227 -16 1 91.31 219 ARG B N 1
ATOM 6365 C CA . ARG B 1 219 ? 2.322 -3.891 -17.297 1 91.31 219 ARG B CA 1
ATOM 6366 C C . ARG B 1 219 ? 3.748 -4.215 -17.734 1 91.31 219 ARG B C 1
ATOM 6368 O O . ARG B 1 219 ? 4.027 -5.332 -18.172 1 91.31 219 ARG B O 1
ATOM 6375 N N . PHE B 1 220 ? 4.613 -3.365 -17.562 1 92.5 220 PHE B N 1
ATOM 6376 C CA . PHE B 1 220 ? 5.965 -3.559 -18.094 1 92.5 220 PHE B CA 1
ATOM 6377 C C . PHE B 1 220 ? 6.832 -4.305 -17.078 1 92.5 220 PHE B C 1
ATOM 6379 O O . PHE B 1 220 ? 7.852 -4.891 -17.453 1 92.5 220 PHE B O 1
ATOM 6386 N N . VAL B 1 221 ? 6.438 -4.34 -15.82 1 89.56 221 VAL B N 1
ATOM 6387 C CA . VAL B 1 221 ? 7.086 -5.227 -14.852 1 89.56 221 VAL B CA 1
ATOM 6388 C C . VAL B 1 221 ? 6.781 -6.68 -15.203 1 89.56 221 VAL B C 1
ATOM 6390 O O . VAL B 1 221 ? 7.676 -7.527 -15.195 1 89.56 221 VAL B O 1
ATOM 6393 N N . ILE B 1 222 ? 5.531 -6.969 -15.531 1 85.81 222 ILE B N 1
ATOM 6394 C CA . ILE B 1 222 ? 5.121 -8.328 -15.883 1 85.81 222 ILE B CA 1
ATOM 6395 C C . ILE B 1 222 ? 5.742 -8.727 -17.219 1 85.81 222 ILE B C 1
ATOM 6397 O O . ILE B 1 222 ? 6.188 -9.859 -17.391 1 85.81 222 ILE B O 1
ATOM 6401 N N . ALA B 1 223 ? 5.773 -7.762 -18.094 1 85.12 223 ALA B N 1
ATOM 6402 C CA . ALA B 1 223 ? 6.367 -8.039 -19.406 1 85.12 223 ALA B CA 1
ATOM 6403 C C . ALA B 1 223 ? 7.852 -8.375 -19.266 1 85.12 223 ALA B C 1
ATOM 6405 O O . ALA B 1 223 ? 8.359 -9.25 -19.984 1 85.12 223 ALA B O 1
ATOM 6406 N N . LYS B 1 224 ? 8.508 -7.672 -18.469 1 83.12 224 LYS B N 1
ATOM 6407 C CA . LYS B 1 224 ? 9.922 -7.953 -18.234 1 83.12 224 LYS B CA 1
ATOM 6408 C C . LYS B 1 224 ? 10.117 -9.352 -17.656 1 83.12 224 LYS B C 1
ATOM 6410 O O . LYS B 1 224 ? 11.039 -10.062 -18.047 1 83.12 224 LYS B O 1
ATOM 6415 N N . HIS B 1 225 ? 9.242 -9.75 -16.797 1 77.75 225 HIS B N 1
ATOM 6416 C CA . HIS B 1 225 ? 9.305 -11.078 -16.203 1 77.75 225 HIS B CA 1
ATOM 6417 C C . HIS B 1 225 ? 9.062 -12.156 -17.25 1 77.75 225 HIS B C 1
ATOM 6419 O O . HIS B 1 225 ? 9.766 -13.172 -17.281 1 77.75 225 HIS B O 1
ATOM 6425 N N . ASP B 1 226 ? 8.094 -11.945 -18.078 1 77.25 226 ASP B N 1
ATOM 6426 C CA . ASP B 1 226 ? 7.773 -12.914 -19.125 1 77.25 226 ASP B CA 1
ATOM 6427 C C . ASP B 1 226 ? 8.93 -13.055 -20.109 1 77.25 226 ASP B C 1
ATOM 6429 O O . ASP B 1 226 ? 9.211 -14.156 -20.594 1 77.25 226 ASP B O 1
ATOM 6433 N N . GLY B 1 227 ? 9.469 -11.977 -20.375 1 73 227 GLY B N 1
ATOM 6434 C CA . GLY B 1 227 ? 10.586 -12 -21.297 1 73 227 GLY B CA 1
ATOM 6435 C C . GLY B 1 227 ? 11.789 -12.758 -20.766 1 73 227 GLY B C 1
ATOM 6436 O O . GLY B 1 227 ? 12.414 -13.539 -21.484 1 73 227 GLY B O 1
ATOM 6437 N N . LYS B 1 228 ? 12.023 -12.625 -19.531 1 70.62 228 LYS B N 1
ATOM 6438 C CA . LYS B 1 228 ? 13.188 -13.273 -18.938 1 70.62 228 LYS B CA 1
ATOM 6439 C C . LYS B 1 228 ? 12.93 -14.758 -18.703 1 70.62 228 LYS B C 1
ATOM 6441 O O . LYS B 1 228 ? 13.852 -15.57 -18.781 1 70.62 228 LYS B O 1
ATOM 6446 N N . SER B 1 229 ? 11.68 -15.109 -18.438 1 67.88 229 SER B N 1
ATOM 6447 C CA . SER B 1 229 ? 11.336 -16.516 -18.219 1 67.88 229 SER B CA 1
ATOM 6448 C C . SER B 1 229 ? 11.477 -17.312 -19.516 1 67.88 229 SER B C 1
ATOM 6450 O O . SER B 1 229 ? 11.93 -18.469 -19.484 1 67.88 229 SER B O 1
ATOM 6452 N N . VAL B 1 230 ? 11.078 -16.688 -20.5 1 63.5 230 VAL B N 1
ATOM 6453 C CA . VAL B 1 230 ? 11.188 -17.375 -21.781 1 63.5 230 VAL B CA 1
ATOM 6454 C C . VAL B 1 230 ? 12.656 -17.578 -22.141 1 63.5 230 VAL B C 1
ATOM 6456 O O . VAL B 1 230 ? 13.039 -18.625 -22.656 1 63.5 230 VAL B O 1
ATOM 6459 N N . TYR B 1 231 ? 13.391 -16.641 -21.734 1 59.62 231 TYR B N 1
ATOM 6460 C CA . TYR B 1 231 ? 14.82 -16.734 -22 1 59.62 231 TYR B CA 1
ATOM 6461 C C . TYR B 1 231 ? 15.461 -17.844 -21.188 1 59.62 231 TYR B C 1
ATOM 6463 O O . TYR B 1 231 ? 16.25 -18.625 -21.703 1 59.62 231 TYR B O 1
ATOM 6471 N N . VAL B 1 232 ? 15.047 -17.969 -19.938 1 58.38 232 VAL B N 1
ATOM 6472 C CA . VAL B 1 232 ? 15.594 -18.984 -19.047 1 58.38 232 VAL B CA 1
ATOM 6473 C C . VAL B 1 232 ? 15.164 -20.375 -19.516 1 58.38 232 VAL B C 1
ATOM 6475 O O . VAL B 1 232 ? 15.961 -21.312 -19.516 1 58.38 232 VAL B O 1
ATOM 6478 N N . GLU B 1 233 ? 13.938 -20.406 -19.875 1 58.16 233 GLU B N 1
ATOM 6479 C CA . GLU B 1 233 ? 13.438 -21.688 -20.375 1 58.16 233 GLU B CA 1
ATOM 6480 C C . GLU B 1 233 ? 14.156 -22.094 -21.672 1 58.16 233 GLU B C 1
ATOM 6482 O O . GLU B 1 233 ? 14.43 -23.266 -21.891 1 58.16 233 GLU B O 1
ATOM 6487 N N . HIS B 1 234 ? 14.5 -21.141 -22.328 1 56.09 234 HIS B N 1
ATOM 6488 C CA . HIS B 1 234 ? 15.219 -21.406 -23.578 1 56.09 234 HIS B CA 1
ATOM 6489 C C . HIS B 1 234 ? 16.641 -21.875 -23.297 1 56.09 234 HIS B C 1
ATOM 6491 O O . HIS B 1 234 ? 17.125 -22.812 -23.953 1 56.09 234 HIS B O 1
ATOM 6497 N N . ILE B 1 235 ? 17.188 -21.328 -22.391 1 51.62 235 ILE B N 1
ATOM 6498 C CA . ILE B 1 235 ? 18.547 -21.719 -22.016 1 51.62 235 ILE B CA 1
ATOM 6499 C C . ILE B 1 235 ? 18.531 -23.125 -21.422 1 51.62 235 ILE B C 1
ATOM 6501 O O . ILE B 1 235 ? 19.406 -23.938 -21.75 1 51.62 235 ILE B O 1
ATOM 6505 N N . LEU B 1 236 ? 17.531 -23.359 -20.609 1 53.12 236 LEU B N 1
ATOM 6506 C CA . LEU B 1 236 ? 17.438 -24.672 -19.969 1 53.12 236 LEU B CA 1
ATOM 6507 C C . LEU B 1 236 ? 17.125 -25.75 -21 1 53.12 236 LEU B C 1
ATOM 6509 O O . LEU B 1 236 ? 17.672 -26.859 -20.922 1 53.12 236 LEU B O 1
ATOM 6513 N N . ASN B 1 237 ? 16.25 -25.422 -21.812 1 51.47 237 ASN B N 1
ATOM 6514 C CA . ASN B 1 237 ? 15.938 -26.375 -22.875 1 51.47 237 ASN B CA 1
ATOM 6515 C C . ASN B 1 237 ? 17.109 -26.562 -23.828 1 51.47 237 ASN B C 1
ATOM 6517 O O . ASN B 1 237 ? 17.297 -27.641 -24.391 1 51.47 237 ASN B O 1
ATOM 6521 N N . ARG B 1 238 ? 17.906 -25.578 -24.047 1 50.53 238 ARG B N 1
ATOM 6522 C CA . ARG B 1 238 ? 19.109 -25.688 -24.859 1 50.53 238 ARG B CA 1
ATOM 6523 C C . ARG B 1 238 ? 20.172 -26.547 -24.172 1 50.53 238 ARG B C 1
ATOM 6525 O O . ARG B 1 238 ? 20.875 -27.312 -24.828 1 50.53 238 ARG B O 1
ATOM 6532 N N . SER B 1 239 ? 20.312 -26.344 -22.906 1 46.09 239 SER B N 1
ATOM 6533 C CA . SER B 1 239 ? 21.266 -27.156 -22.188 1 46.09 239 SER B CA 1
ATOM 6534 C C . SER B 1 239 ? 20.875 -28.641 -22.219 1 46.09 239 SER B C 1
ATOM 6536 O O . SER B 1 239 ? 21.734 -29.516 -22.266 1 46.09 239 SER B O 1
ATOM 6538 N N . ASP B 1 240 ? 19.656 -28.891 -22.062 1 43.53 240 ASP B N 1
ATOM 6539 C CA . ASP B 1 240 ? 19.219 -30.281 -22.188 1 43.53 240 ASP B CA 1
ATOM 6540 C C . ASP B 1 240 ? 19.422 -30.797 -23.609 1 43.53 240 ASP B C 1
ATOM 6542 O O . ASP B 1 240 ? 19.672 -31.984 -23.812 1 43.53 240 ASP B O 1
ATOM 6546 N N . SER B 1 241 ? 19.297 -29.938 -24.578 1 40.16 241 SER B N 1
ATOM 6547 C CA . SER B 1 241 ? 19.547 -30.344 -25.953 1 40.16 241 SER B CA 1
ATOM 6548 C C . SER B 1 241 ? 21.047 -30.453 -26.234 1 40.16 241 SER B C 1
ATOM 6550 O O . SER B 1 241 ? 21.453 -30.844 -27.328 1 40.16 241 SER B O 1
ATOM 6552 N N . LEU B 1 242 ? 21.969 -29.828 -25.609 1 37.22 242 LEU B N 1
ATOM 6553 C CA . LEU B 1 242 ? 23.375 -30.109 -25.828 1 37.22 242 LEU B CA 1
ATOM 6554 C C . LEU B 1 242 ? 23.688 -31.578 -25.578 1 37.22 242 LEU B C 1
ATOM 6556 O O . LEU B 1 242 ? 24.766 -32.062 -25.906 1 37.22 242 LEU B O 1
ATOM 6560 N N . LEU B 1 243 ? 23.078 -32.469 -24.797 1 35.5 243 LEU B N 1
ATOM 6561 C CA . LEU B 1 243 ? 23.297 -33.906 -24.922 1 35.5 243 LEU B CA 1
ATOM 6562 C C . LEU B 1 243 ? 22.812 -34.438 -26.266 1 35.5 243 LEU B C 1
ATOM 6564 O O . LEU B 1 243 ? 23.078 -35.562 -26.625 1 35.5 243 LEU B O 1
ATOM 6568 N N . LEU B 1 244 ? 21.672 -34.125 -26.859 1 33.84 244 LEU B N 1
ATOM 6569 C CA . LEU B 1 244 ? 21.438 -34.562 -28.234 1 33.84 244 LEU B CA 1
ATOM 6570 C C . LEU B 1 244 ? 22.266 -33.75 -29.219 1 33.84 244 LEU B C 1
ATOM 6572 O O . LEU B 1 244 ? 22.594 -32.594 -28.953 1 33.84 244 LEU B O 1
ATOM 6576 N N . PRO B 1 245 ? 22.969 -34.438 -30.406 1 33.59 245 PRO B N 1
ATOM 6577 C CA . PRO B 1 245 ? 23.797 -33.844 -31.438 1 33.59 245 PRO B CA 1
ATOM 6578 C C . PRO B 1 245 ? 23.391 -32.406 -31.75 1 33.59 245 PRO B C 1
ATOM 6580 O O . PRO B 1 245 ? 22.234 -32 -31.516 1 33.59 245 PRO B O 1
ATOM 6583 N N . ARG B 1 246 ? 24.375 -31.484 -32.281 1 35.22 246 ARG B N 1
ATOM 6584 C CA . ARG B 1 246 ? 24.422 -30.125 -32.844 1 35.22 246 ARG B CA 1
ATOM 6585 C C . ARG B 1 246 ? 23.188 -29.844 -33.719 1 35.22 246 ARG B C 1
ATOM 6587 O O . ARG B 1 246 ? 23.219 -30.047 -34.906 1 35.22 246 ARG B O 1
ATOM 6594 N N . ILE B 1 247 ? 22.109 -30.516 -33.656 1 31.84 247 ILE B N 1
ATOM 6595 C CA . ILE B 1 247 ? 21.219 -29.922 -34.656 1 31.84 247 ILE B CA 1
ATOM 6596 C C . ILE B 1 247 ? 21.391 -28.406 -34.688 1 31.84 247 ILE B C 1
ATOM 6598 O O . ILE B 1 247 ? 21.297 -27.75 -33.656 1 31.84 247 ILE B O 1
ATOM 6602 N N . ASP B 1 248 ? 21.984 -27.781 -35.688 1 32.06 248 ASP B N 1
ATOM 6603 C CA . ASP B 1 248 ? 22.25 -26.453 -36.25 1 32.06 248 ASP B CA 1
ATOM 6604 C C . ASP B 1 248 ? 21.328 -25.406 -35.625 1 32.06 248 ASP B C 1
ATOM 6606 O O . ASP B 1 248 ? 20.328 -25.734 -35 1 32.06 248 ASP B O 1
ATOM 6610 N N . GLU B 1 249 ? 21.141 -24.156 -36.344 1 32.47 249 GLU B N 1
ATOM 6611 C CA . GLU B 1 249 ? 20.906 -22.734 -36.094 1 32.47 249 GLU B CA 1
ATOM 6612 C C . GLU B 1 249 ? 19.578 -22.5 -35.375 1 32.47 249 GLU B C 1
ATOM 6614 O O . GLU B 1 249 ? 19.531 -21.75 -34.406 1 32.47 249 GLU B O 1
ATOM 6619 N N . ASN B 1 250 ? 18.453 -22.359 -36.188 1 33.09 250 ASN B N 1
ATOM 6620 C CA . ASN B 1 250 ? 17.25 -21.516 -36.25 1 33.09 250 ASN B CA 1
ATOM 6621 C C . ASN B 1 250 ? 16.234 -21.891 -35.188 1 33.09 250 ASN B C 1
ATOM 6623 O O . ASN B 1 250 ? 15.336 -22.688 -35.438 1 33.09 250 ASN B O 1
ATOM 6627 N N . TYR B 1 251 ? 16.5 -22.219 -34.25 1 37.5 251 TYR B N 1
ATOM 6628 C CA . TYR B 1 251 ? 15.578 -22.609 -33.188 1 37.5 251 TYR B CA 1
ATOM 6629 C C . TYR B 1 251 ? 14.477 -21.578 -33 1 37.5 251 TYR B C 1
ATOM 6631 O O . TYR B 1 251 ? 14.695 -20.516 -32.406 1 37.5 251 TYR B O 1
ATOM 6639 N N . SER B 1 252 ? 13.609 -21.375 -33.938 1 41.84 252 SER B N 1
ATOM 6640 C CA . SER B 1 252 ? 12.367 -20.609 -34 1 41.84 252 SER B CA 1
ATOM 6641 C C . SER B 1 252 ? 11.523 -20.844 -32.75 1 41.84 252 SER B C 1
ATOM 6643 O O . SER B 1 252 ? 11.117 -21.984 -32.469 1 41.84 252 SER B O 1
ATOM 6645 N N . VAL B 1 253 ? 11.875 -20.234 -31.578 1 51.19 253 VAL B N 1
ATOM 6646 C CA . VAL B 1 253 ? 10.828 -20.203 -30.562 1 51.19 253 VAL B CA 1
ATOM 6647 C C . VAL B 1 253 ? 9.469 -20.422 -31.219 1 51.19 253 VAL B C 1
ATOM 6649 O O . VAL B 1 253 ? 9.141 -19.797 -32.219 1 51.19 253 VAL B O 1
ATOM 6652 N N . PRO B 1 254 ? 8.945 -21.688 -30.953 1 51.91 254 PRO B N 1
ATOM 6653 C CA . PRO B 1 254 ? 7.621 -21.828 -31.562 1 51.91 254 PRO B CA 1
ATOM 6654 C C . PRO B 1 254 ? 6.828 -20.516 -31.562 1 51.91 254 PRO B C 1
ATOM 6656 O O . PRO B 1 254 ? 6.887 -19.75 -30.609 1 51.91 254 PRO B O 1
ATOM 6659 N N . PRO B 1 255 ? 6.516 -20.172 -32.844 1 51.34 255 PRO B N 1
ATOM 6660 C CA . PRO B 1 255 ? 5.762 -18.938 -33.031 1 51.34 255 PRO B CA 1
ATOM 6661 C C . PRO B 1 255 ? 4.727 -18.703 -31.922 1 51.34 255 PRO B C 1
ATOM 6663 O O . PRO B 1 255 ? 4.48 -17.547 -31.531 1 51.34 255 PRO B O 1
ATOM 6666 N N . ASP B 1 256 ? 4.305 -19.797 -31.391 1 51.38 256 ASP B N 1
ATOM 6667 C CA . ASP B 1 256 ? 3.244 -19.656 -30.391 1 51.38 256 ASP B CA 1
ATOM 6668 C C . ASP B 1 256 ? 3.789 -19.094 -29.078 1 51.38 256 ASP B C 1
ATOM 6670 O O . ASP B 1 256 ? 3.092 -18.375 -28.375 1 51.38 256 ASP B O 1
ATOM 6674 N N . GLU B 1 257 ? 5.02 -19.5 -28.812 1 55 257 GLU B N 1
ATOM 6675 C CA . GLU B 1 257 ? 5.609 -19.047 -27.562 1 55 257 GLU B CA 1
ATOM 6676 C C . GLU B 1 257 ? 6.031 -17.578 -27.656 1 55 257 GLU B C 1
ATOM 6678 O O . GLU B 1 257 ? 5.953 -16.844 -26.672 1 55 257 GLU B O 1
ATOM 6683 N N . ILE B 1 258 ? 6.516 -17.297 -28.875 1 52.12 258 ILE B N 1
ATOM 6684 C CA . ILE B 1 258 ? 6.887 -15.906 -29.109 1 52.12 258 ILE B CA 1
ATOM 6685 C C . ILE B 1 258 ? 5.652 -15.016 -29 1 52.12 258 ILE B C 1
ATOM 6687 O O . ILE B 1 258 ? 5.723 -13.906 -28.469 1 52.12 258 ILE B O 1
ATOM 6691 N N . LEU B 1 259 ? 4.609 -15.656 -29.484 1 49.81 259 LEU B N 1
ATOM 6692 C CA . LEU B 1 259 ? 3.352 -14.914 -29.484 1 49.81 259 LEU B CA 1
ATOM 6693 C C . LEU B 1 259 ? 2.867 -14.68 -28.047 1 49.81 259 LEU B C 1
ATOM 6695 O O . LEU B 1 259 ? 2.057 -13.781 -27.812 1 49.81 259 LEU B O 1
ATOM 6699 N N . SER B 1 260 ? 3.525 -15.461 -27.219 1 54.09 260 SER B N 1
ATOM 6700 C CA . SER B 1 260 ? 3.043 -15.375 -25.844 1 54.09 260 SER B CA 1
ATOM 6701 C C . SER B 1 260 ? 3.76 -14.266 -25.078 1 54.09 260 SER B C 1
ATOM 6703 O O . SER B 1 260 ? 3.361 -13.914 -23.953 1 54.09 260 SER B O 1
ATOM 6705 N N . ILE B 1 261 ? 4.727 -13.688 -25.859 1 56.5 261 ILE B N 1
ATOM 6706 C CA . ILE B 1 261 ? 5.492 -12.648 -25.172 1 56.5 261 ILE B CA 1
ATOM 6707 C C . ILE B 1 261 ? 4.82 -11.297 -25.375 1 56.5 261 ILE B C 1
ATOM 6709 O O . ILE 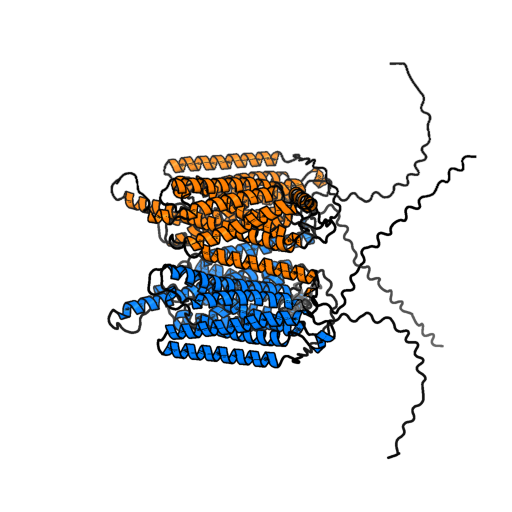B 1 261 ? 4.438 -10.938 -26.484 1 56.5 261 ILE B O 1
ATOM 6713 N N . ARG B 1 262 ? 4.664 -10.609 -24.359 1 67.88 262 ARG B N 1
ATOM 6714 C CA . ARG B 1 262 ? 3.99 -9.32 -24.391 1 67.88 262 ARG B CA 1
ATOM 6715 C C . ARG B 1 262 ? 4.816 -8.289 -25.141 1 67.88 262 ARG B C 1
ATOM 6717 O O . ARG B 1 262 ? 4.266 -7.449 -25.859 1 67.88 262 ARG B O 1
ATOM 6724 N N . ILE B 1 263 ? 6.227 -8.438 -24.984 1 77.88 263 ILE B N 1
ATOM 6725 C CA . ILE B 1 263 ? 7.125 -7.5 -25.656 1 77.88 263 ILE B CA 1
ATOM 6726 C C . ILE B 1 263 ? 8.102 -8.273 -26.547 1 77.88 263 ILE B C 1
ATOM 6728 O O . ILE B 1 263 ? 8.953 -9 -26.047 1 77.88 263 ILE B O 1
ATOM 6732 N N . TYR B 1 264 ? 7.992 -8.094 -27.828 1 77.38 264 TYR B N 1
ATOM 6733 C CA . TYR B 1 264 ? 8.742 -8.852 -28.828 1 77.38 264 TYR B CA 1
ATOM 6734 C C . TYR B 1 264 ? 10.195 -8.398 -28.875 1 77.38 264 TYR B C 1
ATOM 6736 O O . TYR B 1 264 ? 11.07 -9.141 -29.328 1 77.38 264 TYR B O 1
ATOM 6744 N N . SER B 1 265 ? 10.383 -7.188 -28.453 1 80.44 265 SER B N 1
ATOM 6745 C CA . SER B 1 265 ? 11.719 -6.613 -28.531 1 80.44 265 SER B CA 1
ATOM 6746 C C . SER B 1 265 ? 12.703 -7.398 -27.672 1 80.44 265 SER B C 1
ATOM 6748 O O . SER B 1 265 ? 13.922 -7.336 -27.891 1 80.44 265 SER B O 1
ATOM 6750 N N . PHE B 1 266 ? 12.188 -8.156 -26.75 1 79.38 266 PHE B N 1
ATOM 6751 C CA . PHE B 1 266 ? 13.062 -8.938 -25.891 1 79.38 266 PHE B CA 1
ATOM 6752 C C . PHE B 1 266 ? 13.789 -10.016 -26.688 1 79.38 266 PHE B C 1
ATOM 6754 O O . PHE B 1 266 ? 14.93 -10.359 -26.391 1 79.38 266 PHE B O 1
ATOM 6761 N N . TYR B 1 267 ? 13.109 -10.484 -27.703 1 75.38 267 TYR B N 1
ATOM 6762 C CA . TYR B 1 267 ? 13.664 -11.547 -28.516 1 75.38 267 TYR B CA 1
ATOM 6763 C C . TYR B 1 267 ? 14.758 -11.008 -29.438 1 75.38 267 TYR B C 1
ATOM 6765 O O . TYR B 1 267 ? 15.766 -11.672 -29.672 1 75.38 267 TYR B O 1
ATOM 6773 N N . TYR B 1 268 ? 14.633 -9.781 -29.875 1 76.12 268 TYR B N 1
ATOM 6774 C CA . TYR B 1 268 ? 15.539 -9.242 -30.891 1 76.12 268 TYR B CA 1
ATOM 6775 C C . TYR B 1 268 ? 16.672 -8.445 -30.234 1 76.12 268 TYR B C 1
ATOM 6777 O O . TYR B 1 268 ? 17.797 -8.453 -30.719 1 76.12 268 TYR B O 1
ATOM 6785 N N . PHE B 1 269 ? 16.375 -7.809 -29.141 1 81.56 269 PHE B N 1
ATOM 6786 C CA . PHE B 1 269 ? 17.359 -6.875 -28.594 1 81.56 269 PHE B CA 1
ATOM 6787 C C . PHE B 1 269 ? 17.75 -7.285 -27.172 1 81.56 269 PHE B C 1
ATOM 6789 O O . PHE B 1 269 ? 18.594 -6.641 -26.547 1 81.56 269 PHE B O 1
ATOM 6796 N N . GLY B 1 270 ? 17.328 -8.273 -26.656 1 78.12 270 GLY B N 1
ATOM 6797 C CA . GLY B 1 270 ? 17.672 -8.914 -25.391 1 78.12 270 GLY B CA 1
ATOM 6798 C C . GLY B 1 270 ? 17.938 -7.918 -24.266 1 78.12 270 GLY B C 1
ATOM 6799 O O . GLY B 1 270 ? 17 -7.328 -23.719 1 78.12 270 GLY B O 1
ATOM 6800 N N . ASP B 1 271 ? 19.281 -7.566 -24.047 1 77.25 271 ASP B N 1
ATOM 6801 C CA . ASP B 1 271 ? 19.734 -6.738 -22.922 1 77.25 271 ASP B CA 1
ATOM 6802 C C . ASP B 1 271 ? 19.297 -5.285 -23.125 1 77.25 271 ASP B C 1
ATOM 6804 O O . ASP B 1 271 ? 18.969 -4.598 -22.156 1 77.25 271 ASP B O 1
ATOM 6808 N N . PHE B 1 272 ? 19.359 -4.91 -24.297 1 84.75 272 PHE B N 1
ATOM 6809 C CA . PHE B 1 272 ? 18.969 -3.535 -24.562 1 84.75 272 PHE B CA 1
ATOM 6810 C C . PHE B 1 272 ? 17.484 -3.328 -24.297 1 84.75 272 PHE B C 1
ATOM 6812 O O . PHE B 1 272 ? 17.078 -2.297 -23.75 1 84.75 272 PHE B O 1
ATOM 6819 N N . ALA B 1 273 ? 16.656 -4.254 -24.641 1 86.75 273 ALA B N 1
ATOM 6820 C CA . ALA B 1 273 ? 15.227 -4.184 -24.359 1 86.75 273 ALA B CA 1
ATOM 6821 C C . ALA B 1 273 ? 14.969 -4.207 -22.844 1 86.75 273 ALA B C 1
ATOM 6823 O O . ALA B 1 273 ? 14.039 -3.553 -22.359 1 86.75 273 ALA B O 1
ATOM 6824 N N . THR B 1 274 ? 15.789 -4.898 -22.141 1 86.5 274 THR B N 1
ATOM 6825 C CA . THR B 1 274 ? 15.664 -4.949 -20.688 1 86.5 274 THR B CA 1
ATOM 6826 C C . THR B 1 274 ? 15.961 -3.586 -20.078 1 86.5 274 THR B C 1
ATOM 6828 O O . THR B 1 274 ? 15.281 -3.16 -19.141 1 86.5 274 THR B O 1
ATOM 6831 N N . LEU B 1 275 ? 16.938 -2.957 -20.594 1 88.31 275 LEU B N 1
ATOM 6832 C CA . LEU B 1 275 ? 17.297 -1.62 -20.125 1 88.31 275 LEU B CA 1
ATOM 6833 C C . LEU B 1 275 ? 16.156 -0.634 -20.391 1 88.31 275 LEU B C 1
ATOM 6835 O O . LEU B 1 275 ? 15.781 0.14 -19.516 1 88.31 275 LEU B O 1
ATOM 6839 N N . LEU B 1 276 ? 15.672 -0.687 -21.578 1 92.12 276 LEU B N 1
ATOM 6840 C CA . LEU B 1 276 ? 14.602 0.233 -21.969 1 92.12 276 LEU B CA 1
ATOM 6841 C C . LEU B 1 276 ? 13.344 -0.025 -21.141 1 92.12 276 LEU B C 1
ATOM 6843 O O . LEU B 1 276 ? 12.656 0.917 -20.75 1 92.12 276 LEU B O 1
ATOM 6847 N N . THR B 1 277 ? 13.062 -1.268 -20.891 1 91.31 277 THR B N 1
ATOM 6848 C CA . THR B 1 277 ? 11.906 -1.627 -20.094 1 91.31 277 THR B CA 1
ATOM 6849 C C . THR B 1 277 ? 12.062 -1.135 -18.656 1 91.31 277 THR B C 1
ATOM 6851 O O . THR B 1 277 ? 11.102 -0.668 -18.031 1 91.31 277 THR B O 1
ATOM 6854 N N . THR B 1 278 ? 13.211 -1.206 -18.094 1 90.62 278 THR B N 1
ATOM 6855 C CA . THR B 1 278 ? 13.484 -0.693 -16.75 1 90.62 278 THR B CA 1
ATOM 6856 C C . THR B 1 278 ? 13.258 0.815 -16.703 1 90.62 278 THR B C 1
ATOM 6858 O O . THR B 1 278 ? 12.711 1.329 -15.727 1 90.62 278 THR B O 1
ATOM 6861 N N . CYS B 1 279 ? 13.602 1.423 -17.734 1 93.5 279 CYS B N 1
ATOM 6862 C CA . CYS B 1 279 ? 13.461 2.873 -17.797 1 93.5 279 CYS B CA 1
ATOM 6863 C C . CYS B 1 279 ? 11.992 3.279 -17.828 1 93.5 279 CYS B C 1
ATOM 6865 O O . CYS B 1 279 ? 11.594 4.246 -17.172 1 93.5 279 CYS B O 1
ATOM 6867 N N . ILE B 1 280 ? 11.211 2.574 -18.609 1 95.69 280 ILE B N 1
ATOM 6868 C CA . ILE B 1 280 ? 9.797 2.918 -18.672 1 95.69 280 ILE B CA 1
ATOM 6869 C C . ILE B 1 280 ? 9.133 2.645 -17.328 1 95.69 280 ILE B C 1
ATOM 6871 O O . ILE B 1 280 ? 8.227 3.375 -16.922 1 95.69 280 ILE B O 1
ATOM 6875 N N . VAL B 1 281 ? 9.547 1.668 -16.641 1 94.69 281 VAL B N 1
ATOM 6876 C CA . VAL B 1 281 ? 9.023 1.368 -15.305 1 94.69 281 VAL B CA 1
ATOM 6877 C C . VAL B 1 281 ? 9.344 2.516 -14.352 1 94.69 281 VAL B C 1
ATOM 6879 O O . VAL B 1 281 ? 8.469 2.979 -13.609 1 94.69 281 VAL B O 1
ATOM 6882 N N . GLU B 1 282 ? 10.555 3.014 -14.406 1 94.94 282 GLU B N 1
ATOM 6883 C CA . GLU B 1 282 ? 10.953 4.129 -13.562 1 94.94 282 GLU B CA 1
ATOM 6884 C C . GLU B 1 282 ? 10.188 5.398 -13.914 1 94.94 282 GLU B C 1
ATOM 6886 O O . GLU B 1 282 ? 9.742 6.133 -13.031 1 94.94 282 GLU B O 1
ATOM 6891 N N . TYR B 1 283 ? 10.031 5.574 -15.172 1 96.5 283 TYR B N 1
ATOM 6892 C CA . TYR B 1 283 ? 9.281 6.734 -15.633 1 96.5 283 TYR B CA 1
ATOM 6893 C C . TYR B 1 283 ? 7.859 6.715 -15.078 1 96.5 283 TYR B C 1
ATOM 6895 O O . TYR B 1 283 ? 7.359 7.734 -14.594 1 96.5 283 TYR B O 1
ATOM 6903 N N . SER B 1 284 ? 7.277 5.605 -15.195 1 97.19 284 SER B N 1
ATOM 6904 C CA . SER B 1 284 ? 5.879 5.48 -14.805 1 97.19 284 SER B CA 1
ATOM 6905 C C . SER B 1 284 ? 5.711 5.66 -13.297 1 97.19 284 SER B C 1
ATOM 6907 O O . SER B 1 284 ? 4.711 6.219 -12.836 1 97.19 284 SER B O 1
ATOM 6909 N N . VAL B 1 285 ? 6.664 5.234 -12.492 1 96.12 285 VAL B N 1
ATOM 6910 C CA . VAL B 1 285 ? 6.613 5.406 -11.039 1 96.12 285 VAL B CA 1
ATOM 6911 C C . VAL B 1 285 ? 6.703 6.891 -10.695 1 96.12 285 VAL B C 1
ATOM 6913 O O . VAL B 1 285 ? 5.93 7.387 -9.875 1 96.12 285 VAL B O 1
ATOM 6916 N N . ILE B 1 286 ? 7.602 7.547 -11.312 1 96.06 286 ILE B N 1
ATOM 6917 C CA . ILE B 1 286 ? 7.758 8.977 -11.086 1 96.06 286 ILE B CA 1
ATOM 6918 C C . ILE B 1 286 ? 6.496 9.719 -11.523 1 96.06 286 ILE B C 1
ATOM 6920 O O . ILE B 1 286 ? 5.988 10.578 -10.805 1 96.06 286 ILE B O 1
ATOM 6924 N N . GLY B 1 287 ? 6.023 9.375 -12.734 1 95.5 287 GLY B N 1
ATOM 6925 C CA . GLY B 1 287 ? 4.809 10 -13.242 1 95.5 287 GLY B CA 1
ATOM 6926 C C . GLY B 1 287 ? 3.617 9.812 -12.32 1 95.5 287 GLY B C 1
ATOM 6927 O O . GLY B 1 287 ? 2.842 10.75 -12.102 1 95.5 287 GLY B O 1
ATOM 6928 N N . ALA B 1 288 ? 3.451 8.633 -11.781 1 96.81 288 ALA B N 1
ATOM 6929 C CA . ALA B 1 288 ? 2.354 8.359 -10.852 1 96.81 288 ALA B CA 1
ATOM 6930 C C . ALA B 1 288 ? 2.469 9.211 -9.594 1 96.81 288 ALA B C 1
ATOM 6932 O O . ALA B 1 288 ? 1.479 9.789 -9.133 1 96.81 288 ALA B O 1
ATOM 6933 N N . ALA B 1 289 ? 3.654 9.32 -9.07 1 95.19 289 ALA B N 1
ATOM 6934 C CA . ALA B 1 289 ? 3.859 10.086 -7.844 1 95.19 289 ALA B CA 1
ATOM 6935 C C . ALA B 1 289 ? 3.605 11.57 -8.078 1 95.19 289 ALA B C 1
ATOM 6937 O O . ALA B 1 289 ? 3 12.242 -7.238 1 95.19 289 ALA B O 1
ATOM 6938 N N . ILE B 1 290 ? 4.035 12.062 -9.18 1 94.19 290 ILE B N 1
ATOM 6939 C CA . ILE B 1 290 ? 3.852 13.469 -9.492 1 94.19 290 ILE B CA 1
ATOM 6940 C C . ILE B 1 290 ? 2.363 13.773 -9.648 1 94.19 290 ILE B C 1
ATOM 6942 O O . ILE B 1 290 ? 1.872 14.789 -9.148 1 94.19 290 ILE B O 1
ATOM 6946 N N . MET B 1 291 ? 1.659 12.945 -10.359 1 95.19 291 MET B N 1
ATOM 6947 C CA . MET B 1 291 ? 0.233 13.18 -10.57 1 95.19 291 MET B CA 1
ATOM 6948 C C . MET B 1 291 ? -0.528 13.117 -9.25 1 95.19 291 MET B C 1
ATOM 6950 O O . MET B 1 291 ? -1.483 13.867 -9.047 1 95.19 291 MET B O 1
ATOM 6954 N N . PHE B 1 292 ? -0.113 12.336 -8.375 1 94.81 292 PHE B N 1
ATOM 6955 C CA . PHE B 1 292 ? -0.738 12.25 -7.062 1 94.81 292 PHE B CA 1
ATOM 6956 C C . PHE B 1 292 ? -0.517 13.531 -6.27 1 94.81 292 PHE B C 1
ATOM 6958 O O . PHE B 1 292 ? -1.445 14.047 -5.645 1 94.81 292 PHE B O 1
ATOM 6965 N N . VAL B 1 293 ? 0.721 13.969 -6.25 1 92.31 293 VAL B N 1
ATOM 6966 C CA . VAL B 1 293 ? 1.042 15.188 -5.508 1 92.31 293 VAL B CA 1
ATOM 6967 C C . VAL B 1 293 ? 0.307 16.375 -6.121 1 92.31 293 VAL B C 1
ATOM 6969 O O . VAL B 1 293 ? -0.155 17.266 -5.406 1 92.31 293 VAL B O 1
ATOM 6972 N N . LEU B 1 294 ? 0.2 16.375 -7.477 1 90.75 294 LEU B N 1
ATOM 6973 C CA . LEU B 1 294 ? -0.553 17.438 -8.141 1 90.75 294 LEU B CA 1
ATOM 6974 C C . LEU B 1 294 ? -2.021 17.391 -7.727 1 90.75 294 LEU B C 1
ATOM 6976 O O . LEU B 1 294 ? -2.631 18.438 -7.496 1 90.75 294 LEU B O 1
ATOM 6980 N N . TRP B 1 295 ? -2.584 16.234 -7.629 1 92.12 295 TRP B N 1
ATOM 6981 C CA . TRP B 1 295 ? -3.969 16.078 -7.199 1 92.12 295 TRP B CA 1
ATOM 6982 C C . TRP B 1 295 ? -4.16 16.609 -5.777 1 92.12 295 TRP B C 1
ATOM 6984 O O . TRP B 1 295 ? -5.145 17.281 -5.488 1 92.12 295 TRP B O 1
ATOM 6994 N N . ARG B 1 296 ? -3.223 16.359 -4.891 1 88.62 296 ARG B N 1
ATOM 6995 C CA . ARG B 1 296 ? -3.301 16.781 -3.498 1 88.62 296 ARG B CA 1
ATOM 6996 C C . ARG B 1 296 ? -3.191 18.297 -3.385 1 88.62 296 ARG B C 1
ATOM 6998 O O . ARG B 1 296 ? -3.77 18.906 -2.479 1 88.62 296 ARG B O 1
ATOM 7005 N N . SER B 1 297 ? -2.494 18.906 -4.324 1 86 297 SER B N 1
ATOM 7006 C CA . SER B 1 297 ? -2.205 20.344 -4.25 1 86 297 SER B CA 1
ATOM 7007 C C . SER B 1 297 ? -3.365 21.172 -4.793 1 86 297 SER B C 1
ATOM 7009 O O . SER B 1 297 ? -3.432 22.375 -4.562 1 86 297 SER B O 1
ATOM 7011 N N . ILE B 1 298 ? -4.27 20.578 -5.445 1 85.69 298 ILE B N 1
ATOM 7012 C CA . ILE B 1 298 ? -5.348 21.312 -6.094 1 85.69 298 ILE B CA 1
ATOM 7013 C C . ILE B 1 298 ? -6.227 21.984 -5.031 1 85.69 298 ILE B C 1
ATOM 7015 O O . ILE B 1 298 ? -6.668 23.109 -5.203 1 85.69 298 ILE B O 1
ATOM 7019 N N . ASP B 1 299 ? -6.445 21.344 -3.816 1 76.56 299 ASP B N 1
ATOM 7020 C CA . ASP B 1 299 ? -7.336 21.891 -2.795 1 76.56 299 ASP B CA 1
ATOM 7021 C C . ASP B 1 299 ? -6.57 22.766 -1.815 1 76.56 299 ASP B C 1
ATOM 7023 O O . ASP B 1 299 ? -7.176 23.469 -0.991 1 76.56 299 ASP B O 1
ATOM 7027 N N . ASP B 1 300 ? -5.246 22.766 -1.716 1 68.56 300 ASP B N 1
ATOM 7028 C CA . ASP B 1 300 ? -4.457 23.5 -0.733 1 68.56 300 ASP B CA 1
ATOM 7029 C C . ASP B 1 300 ? -4.395 24.984 -1.08 1 68.56 300 ASP B C 1
ATOM 7031 O O . ASP B 1 300 ? -3.727 25.766 -0.391 1 68.56 300 ASP B O 1
ATOM 7035 N N . HIS B 1 301 ? -5.023 25.578 -1.98 1 57.34 301 HIS B N 1
ATOM 7036 C CA . HIS B 1 301 ? -4.777 26.938 -2.469 1 57.34 301 HIS B CA 1
ATOM 7037 C C . HIS B 1 301 ? -5.031 27.969 -1.379 1 57.34 301 HIS B C 1
ATOM 7039 O O . HIS B 1 301 ? -4.809 29.156 -1.587 1 57.34 301 HIS B O 1
ATOM 7045 N N . CYS B 1 302 ? -5.637 27.656 -0.237 1 49.88 302 CYS B N 1
ATOM 7046 C CA . CYS B 1 302 ? -5.91 28.875 0.517 1 49.88 302 CYS B CA 1
ATOM 7047 C C . CYS B 1 302 ? -4.637 29.438 1.141 1 49.88 302 CYS B C 1
ATOM 7049 O O . CYS B 1 302 ? -4.688 30.375 1.93 1 49.88 302 CYS B O 1
ATOM 7051 N N . ILE B 1 303 ? -3.592 28.75 1.048 1 47.72 303 ILE B N 1
ATOM 7052 C CA . ILE B 1 303 ? -2.523 29.438 1.771 1 47.72 303 ILE B CA 1
ATOM 7053 C C . ILE B 1 303 ? -1.989 30.594 0.931 1 47.72 303 ILE B C 1
ATOM 7055 O O . ILE B 1 303 ? -1.579 30.406 -0.216 1 47.72 303 ILE B O 1
ATOM 7059 N N . PRO B 1 304 ? -2.293 31.766 1.276 1 45.56 304 PRO B N 1
ATOM 7060 C CA . PRO B 1 304 ? -1.739 32.938 0.573 1 45.56 304 PRO B CA 1
ATOM 7061 C C . PRO B 1 304 ? -0.298 32.719 0.118 1 45.56 304 PRO B C 1
ATOM 7063 O O . PRO B 1 304 ? 0.464 32 0.787 1 45.56 304 PRO B O 1
ATOM 7066 N N . PRO B 1 305 ? -0.045 32.719 -1.171 1 43.94 305 PRO B N 1
ATOM 7067 C CA . PRO B 1 305 ? 1.352 32.656 -1.604 1 43.94 305 PRO B CA 1
ATOM 7068 C C . PRO B 1 305 ? 2.318 33.281 -0.616 1 43.94 305 PRO B C 1
ATOM 7070 O O . PRO B 1 305 ? 2.15 34.469 -0.258 1 43.94 305 PRO B O 1
ATOM 7073 N N . SER B 1 306 ? 2.643 32.812 0.457 1 40.72 306 SER B N 1
ATOM 7074 C CA . SER B 1 306 ? 3.709 33.5 1.169 1 40.72 306 SER B CA 1
ATOM 7075 C C . SER B 1 306 ? 4.648 34.219 0.199 1 40.72 306 SER B C 1
ATOM 7077 O O . SER B 1 306 ? 5.137 33.594 -0.756 1 40.72 306 SER B O 1
ATOM 7079 N N . TYR B 1 307 ? 4.523 35.438 -0.023 1 35.81 307 TYR B N 1
ATOM 7080 C CA . TYR B 1 307 ? 5.469 36.281 -0.773 1 35.81 307 TYR B CA 1
ATOM 7081 C C . TYR B 1 307 ? 6.891 35.75 -0.628 1 35.81 307 TYR B C 1
ATOM 7083 O O . TYR B 1 307 ? 7.57 36.031 0.356 1 35.81 307 TYR B O 1
ATOM 7091 N N . ARG B 1 308 ? 7.184 34.562 -0.893 1 43.66 308 ARG B N 1
ATOM 7092 C CA . ARG B 1 308 ? 8.625 34.344 -0.917 1 43.66 308 ARG B CA 1
ATOM 7093 C C . ARG B 1 308 ? 9.297 35.156 -2.018 1 43.66 308 ARG B C 1
ATOM 7095 O O . ARG B 1 308 ? 8.844 35.156 -3.162 1 43.66 308 ARG B O 1
ATOM 7102 N N . PRO B 1 309 ? 10.062 36.125 -1.779 1 41.66 309 PRO B N 1
ATOM 7103 C CA . PRO B 1 309 ? 10.773 36.938 -2.787 1 41.66 309 PRO B CA 1
ATOM 7104 C C . PRO B 1 309 ? 11.281 36.094 -3.953 1 41.66 309 PRO B C 1
ATOM 7106 O O . PRO B 1 309 ? 11.641 34.906 -3.766 1 41.66 309 PRO B O 1
ATOM 7109 N N . LYS B 1 310 ? 10.805 36.406 -5.121 1 44.81 310 LYS B N 1
ATOM 7110 C CA . LYS B 1 310 ? 11.367 35.875 -6.359 1 44.81 310 LYS B CA 1
ATOM 7111 C C . LYS B 1 310 ? 12.867 35.625 -6.219 1 44.81 310 LYS B C 1
ATOM 7113 O O . LYS B 1 310 ? 13.656 36.562 -6.102 1 44.81 310 LYS B O 1
ATOM 7118 N N . ARG B 1 311 ? 13.273 34.688 -5.633 1 43.56 311 ARG B N 1
ATOM 7119 C CA . ARG B 1 311 ? 14.695 34.406 -5.555 1 43.56 311 ARG B CA 1
ATOM 7120 C C . ARG B 1 311 ? 15.359 34.5 -6.922 1 43.56 311 ARG B C 1
ATOM 7122 O O . ARG B 1 311 ? 14.906 33.875 -7.891 1 43.56 311 ARG B O 1
ATOM 7129 N N . LYS B 1 312 ? 15.906 35.531 -7.266 1 44.41 312 LYS B N 1
ATOM 7130 C CA . LYS B 1 312 ? 16.812 35.625 -8.406 1 44.41 312 LYS B CA 1
ATOM 7131 C C . LYS B 1 312 ? 17.641 34.375 -8.57 1 44.41 312 LYS B C 1
ATOM 7133 O O . LYS B 1 312 ? 18.141 33.812 -7.586 1 44.41 312 LYS B O 1
ATOM 7138 N N . ASN B 1 313 ? 17.531 33.531 -9.695 1 44 313 ASN B N 1
ATOM 7139 C CA . ASN B 1 313 ? 18.047 32.281 -10.25 1 44 313 ASN B CA 1
ATOM 7140 C C . ASN B 1 313 ? 19.562 32.156 -10.109 1 44 313 ASN B C 1
ATOM 7142 O O . ASN B 1 313 ? 20.219 31.516 -10.906 1 44 313 ASN B O 1
ATOM 7146 N N . LYS B 1 314 ? 20.219 33.062 -9.516 1 45.72 314 LYS B N 1
ATOM 7147 C CA . LYS B 1 314 ? 21.625 32.719 -9.555 1 45.72 314 LYS B CA 1
ATOM 7148 C C . LYS B 1 314 ? 21.938 31.531 -8.648 1 45.72 314 LYS B C 1
ATOM 7150 O O . LYS B 1 314 ? 21.906 31.656 -7.422 1 45.72 314 LYS B O 1
ATOM 7155 N N . VAL B 1 315 ? 21.703 30.422 -9.172 1 51.72 315 VAL B N 1
ATOM 7156 C CA . VAL B 1 315 ? 22.109 29.219 -8.477 1 51.72 315 VAL B CA 1
ATOM 7157 C C . VAL B 1 315 ? 23.594 29.266 -8.164 1 51.72 315 VAL B C 1
ATOM 7159 O O . VAL B 1 315 ? 24.438 29.266 -9.078 1 51.72 315 VAL B O 1
ATOM 7162 N N . ARG B 1 316 ? 24.094 29.969 -7.219 1 56.31 316 ARG B N 1
ATOM 7163 C CA . ARG B 1 316 ? 25.484 29.859 -6.781 1 56.31 316 ARG B CA 1
ATOM 7164 C C . ARG B 1 316 ? 25.766 28.484 -6.195 1 56.31 316 ARG B C 1
ATOM 7166 O O . ARG B 1 316 ? 25.109 28.062 -5.234 1 56.31 316 ARG B O 1
ATOM 7173 N N . ILE B 1 317 ? 26.328 27.578 -7.027 1 61.69 317 ILE B N 1
ATOM 7174 C CA . ILE B 1 317 ? 26.797 26.281 -6.574 1 61.69 317 ILE B CA 1
ATOM 7175 C C . ILE B 1 317 ? 28.125 26.438 -5.824 1 61.69 317 ILE B C 1
ATOM 7177 O O . ILE B 1 317 ? 29.109 26.922 -6.383 1 61.69 317 ILE B O 1
ATOM 7181 N N . ASP B 1 318 ? 28.062 26.5 -4.582 1 65.56 318 ASP B N 1
ATOM 7182 C CA . ASP B 1 318 ? 29.281 26.5 -3.77 1 65.56 318 ASP B CA 1
ATOM 7183 C C . ASP B 1 318 ? 29.891 25.109 -3.701 1 65.56 318 ASP B C 1
ATOM 7185 O O . ASP B 1 318 ? 29.359 24.219 -3.027 1 65.56 318 ASP B O 1
ATOM 7189 N N . CYS B 1 319 ? 30.859 24.891 -4.492 1 68.12 319 CYS B N 1
ATOM 7190 C CA . CYS B 1 319 ? 31.531 23.594 -4.508 1 68.12 319 CYS B CA 1
ATOM 7191 C C . CYS B 1 319 ? 32.688 23.562 -3.521 1 68.12 319 CYS B C 1
ATOM 7193 O O . CYS B 1 319 ? 33.562 22.703 -3.607 1 68.12 319 CYS B O 1
ATOM 7195 N N . SER B 1 320 ? 32.594 24.562 -2.59 1 75.94 320 SER B N 1
ATOM 7196 C CA . SER B 1 320 ? 33.656 24.562 -1.615 1 75.94 320 SER B CA 1
ATOM 7197 C C . SER B 1 320 ? 33.531 23.375 -0.652 1 75.94 320 SER B C 1
ATOM 7199 O O . SER B 1 320 ? 32.438 22.953 -0.329 1 75.94 320 SER B O 1
ATOM 7201 N N . ALA B 1 321 ? 34.656 22.672 -0.201 1 78.25 321 ALA B N 1
ATOM 7202 C CA . ALA B 1 321 ? 34.75 21.594 0.78 1 78.25 321 ALA B CA 1
ATOM 7203 C C . ALA B 1 321 ? 34.094 20.312 0.241 1 78.25 321 ALA B C 1
ATOM 7205 O O . ALA B 1 321 ? 33.438 19.578 0.983 1 78.25 321 ALA B O 1
ATOM 7206 N N . SER B 1 322 ? 34.062 20.234 -1.025 1 86.38 322 SER B N 1
ATOM 7207 C CA . SER B 1 322 ? 33.469 19.031 -1.626 1 86.38 322 SER B CA 1
ATOM 7208 C C . SER B 1 322 ? 34.5 18.266 -2.445 1 86.38 322 SER B C 1
ATOM 7210 O O . SER B 1 322 ? 34.188 17.203 -2.992 1 86.38 322 SER B O 1
ATOM 7212 N N . SER B 1 323 ? 35.75 18.719 -2.484 1 85.62 323 SER B N 1
ATOM 7213 C CA . SER B 1 323 ? 36.75 18.125 -3.369 1 85.62 323 SER B CA 1
ATOM 7214 C C . SER B 1 323 ? 37.125 16.719 -2.932 1 85.62 323 SER B C 1
ATOM 7216 O O . SER B 1 323 ? 37.188 15.805 -3.758 1 85.62 323 SER B O 1
ATOM 7218 N N . ALA B 1 324 ? 37.281 16.484 -1.613 1 88.94 324 ALA B N 1
ATOM 7219 C CA . ALA B 1 324 ? 37.625 15.156 -1.118 1 88.94 324 ALA B CA 1
ATOM 7220 C C . ALA B 1 324 ? 36.5 14.156 -1.384 1 88.94 324 ALA B C 1
ATOM 7222 O O . ALA B 1 324 ? 36.75 13 -1.732 1 88.94 324 ALA B O 1
ATOM 7223 N N . GLY B 1 325 ? 35.344 14.617 -1.199 1 92.56 325 GLY B N 1
ATOM 7224 C CA . GLY B 1 325 ? 34.219 13.766 -1.493 1 92.56 325 GLY B CA 1
ATOM 7225 C C . GLY B 1 325 ? 34.094 13.438 -2.969 1 92.56 325 GLY B C 1
ATOM 7226 O O . GLY B 1 325 ? 33.719 12.312 -3.328 1 92.56 325 GLY B O 1
ATOM 7227 N N . LEU B 1 326 ? 34.375 14.344 -3.764 1 89.75 326 LEU B N 1
ATOM 7228 C CA . LEU B 1 326 ? 34.312 14.141 -5.207 1 89.75 326 LEU B CA 1
ATOM 7229 C C . LEU B 1 326 ? 35.375 13.125 -5.66 1 89.75 326 LEU B C 1
ATOM 7231 O O . LEU B 1 326 ? 35.062 12.219 -6.441 1 89.75 326 LEU B O 1
ATOM 7235 N N . PHE B 1 327 ? 36.594 13.273 -5.145 1 90.44 327 PHE B N 1
ATOM 7236 C CA . PHE B 1 327 ? 37.656 12.367 -5.516 1 90.44 327 PHE B CA 1
ATOM 7237 C C . PHE B 1 327 ? 37.375 10.953 -5.027 1 90.44 327 PHE B C 1
ATOM 7239 O O . PHE B 1 327 ? 37.594 9.977 -5.746 1 90.44 327 PHE B O 1
ATOM 7246 N N . ALA B 1 328 ? 36.812 10.844 -3.861 1 92.06 328 ALA B N 1
ATOM 7247 C CA . ALA B 1 328 ? 36.438 9.539 -3.342 1 92.06 328 ALA B CA 1
ATOM 7248 C C . ALA B 1 328 ? 35.312 8.922 -4.176 1 92.06 328 ALA B C 1
ATOM 7250 O O . ALA B 1 328 ? 35.281 7.715 -4.414 1 92.06 328 ALA B O 1
ATOM 7251 N N . GLY B 1 329 ? 34.438 9.766 -4.574 1 93.31 329 GLY B N 1
ATOM 7252 C CA . GLY B 1 329 ? 33.375 9.297 -5.418 1 93.31 329 GLY B CA 1
ATOM 7253 C C . GLY B 1 329 ? 33.812 8.812 -6.777 1 93.31 329 GLY B C 1
ATOM 7254 O O . GLY B 1 329 ? 33.375 7.77 -7.254 1 93.31 329 GLY B O 1
ATOM 7255 N N . VAL B 1 330 ? 34.719 9.531 -7.32 1 90.88 330 VAL B N 1
ATOM 7256 C CA . VAL B 1 330 ? 35.25 9.141 -8.633 1 90.88 330 VAL B CA 1
ATOM 7257 C C . VAL B 1 330 ? 36.031 7.844 -8.508 1 90.88 330 VAL B C 1
ATOM 7259 O O . VAL B 1 330 ? 35.938 6.969 -9.375 1 90.88 330 VAL B O 1
ATOM 7262 N N . LEU B 1 331 ? 36.781 7.773 -7.488 1 90.06 331 LEU B N 1
ATOM 7263 C CA . LEU B 1 331 ? 37.469 6.52 -7.242 1 90.06 331 LEU B CA 1
ATOM 7264 C C . LEU B 1 331 ? 36.5 5.363 -7.109 1 90.06 331 LEU B C 1
ATOM 7266 O O . LEU B 1 331 ? 36.719 4.277 -7.641 1 90.06 331 LEU B O 1
ATOM 7270 N N . PHE B 1 332 ? 35.5 5.633 -6.41 1 92.44 332 PHE B N 1
ATOM 7271 C CA . PHE B 1 332 ? 34.438 4.656 -6.254 1 92.44 332 PHE B CA 1
ATOM 7272 C C . PHE B 1 332 ? 33.844 4.266 -7.609 1 92.44 332 PHE B C 1
ATOM 7274 O O . PHE B 1 332 ? 33.625 3.084 -7.875 1 92.44 332 PHE B O 1
ATOM 7281 N N . LEU B 1 333 ? 33.688 5.148 -8.445 1 91 333 LEU B N 1
ATOM 7282 C CA . LEU B 1 333 ? 33.156 4.918 -9.781 1 91 333 LEU B CA 1
ATOM 7283 C C . LEU B 1 333 ? 34.125 4.082 -10.617 1 91 333 LEU B C 1
ATOM 7285 O O . LEU B 1 333 ? 33.719 3.139 -11.297 1 91 333 LEU B O 1
ATOM 7289 N N . ILE B 1 334 ? 35.344 4.434 -10.531 1 89.94 334 ILE B N 1
ATOM 7290 C CA . ILE B 1 334 ? 36.344 3.701 -11.273 1 89.94 334 ILE B CA 1
ATOM 7291 C C . ILE B 1 334 ? 36.406 2.25 -10.805 1 89.94 334 ILE B C 1
ATOM 7293 O O . ILE B 1 334 ? 36.438 1.325 -11.617 1 89.94 334 ILE B O 1
ATOM 7297 N N . CYS B 1 335 ? 36.312 2.078 -9.562 1 88.25 335 CYS B N 1
ATOM 7298 C CA . CYS B 1 335 ? 36.344 0.729 -9.008 1 88.25 335 CYS B CA 1
ATOM 7299 C C . CYS B 1 335 ? 35.125 -0.066 -9.453 1 88.25 335 CYS B C 1
ATOM 7301 O O . CYS B 1 335 ? 35.25 -1.253 -9.773 1 88.25 335 CYS B O 1
ATOM 7303 N N . ALA B 1 336 ? 33.969 0.553 -9.461 1 88.25 336 ALA B N 1
ATOM 7304 C CA . ALA B 1 336 ? 32.75 -0.109 -9.906 1 88.25 336 ALA B CA 1
ATOM 7305 C C . ALA B 1 336 ? 32.844 -0.505 -11.383 1 88.25 336 ALA B C 1
ATOM 7307 O O . ALA B 1 336 ? 32.5 -1.624 -11.75 1 88.25 336 ALA B O 1
ATOM 7308 N N . LEU B 1 337 ? 33.469 0.327 -12.18 1 85.69 337 LEU B N 1
ATOM 7309 C CA . LEU B 1 337 ? 33.594 0.057 -13.609 1 85.69 337 LEU B CA 1
ATOM 7310 C C . LEU B 1 337 ? 34.594 -1.053 -13.867 1 85.69 337 LEU B C 1
ATOM 7312 O O . LEU B 1 337 ? 34.406 -1.9 -14.734 1 85.69 337 LEU B O 1
ATOM 7316 N N . VAL B 1 338 ? 35.594 -1.047 -13.133 1 86.81 338 VAL B N 1
ATOM 7317 C CA . VAL B 1 338 ? 36.594 -2.092 -13.258 1 86.81 338 VAL B CA 1
ATOM 7318 C C . VAL B 1 338 ? 36 -3.441 -12.867 1 86.81 338 VAL B C 1
ATOM 7320 O O . VAL B 1 338 ? 36.25 -4.453 -13.523 1 86.81 338 VAL B O 1
ATOM 7323 N N . SER B 1 339 ? 35.281 -3.398 -11.844 1 86.19 339 SER B N 1
ATOM 7324 C CA . SER B 1 339 ? 34.656 -4.637 -11.406 1 86.19 339 SER B CA 1
ATOM 7325 C C . SER B 1 339 ? 33.688 -5.18 -12.477 1 86.19 339 SER B C 1
ATOM 7327 O O . SER B 1 339 ? 33.625 -6.395 -12.695 1 86.19 339 SER B O 1
ATOM 7329 N N . ILE B 1 340 ? 33 -4.324 -13.148 1 83.06 340 ILE B N 1
ATOM 7330 C CA . ILE B 1 340 ? 32.125 -4.738 -14.234 1 83.06 340 ILE B CA 1
ATOM 7331 C C . ILE B 1 340 ? 32.938 -5.305 -15.383 1 83.06 340 ILE B C 1
ATOM 7333 O O . ILE B 1 340 ? 32.562 -6.293 -16.016 1 83.06 340 ILE B O 1
ATOM 7337 N N . GLY B 1 341 ? 34.094 -4.707 -15.648 1 83.12 341 GLY B N 1
ATOM 7338 C CA . GLY B 1 341 ? 35 -5.203 -16.672 1 83.12 341 GLY B CA 1
ATOM 7339 C C . GLY B 1 341 ? 35.531 -6.586 -16.375 1 83.12 341 GLY B C 1
ATOM 7340 O O . GLY B 1 341 ? 35.562 -7.453 -17.266 1 83.12 341 GLY B O 1
ATOM 7341 N N . ILE B 1 342 ? 35.844 -6.781 -15.188 1 85.94 342 ILE B N 1
ATOM 7342 C CA . ILE B 1 342 ? 36.344 -8.086 -14.789 1 85.94 342 ILE B CA 1
ATOM 7343 C C . ILE B 1 342 ? 35.25 -9.133 -14.891 1 85.94 342 ILE B C 1
ATOM 7345 O O . ILE B 1 342 ? 35.5 -10.258 -15.336 1 85.94 342 ILE B O 1
ATOM 7349 N N . TYR B 1 343 ? 34.125 -8.82 -14.453 1 82.25 343 TYR B N 1
ATOM 7350 C CA . TYR B 1 343 ? 32.969 -9.711 -14.578 1 82.25 343 TYR B CA 1
ATOM 7351 C C . TYR B 1 343 ? 32.781 -10.133 -16.031 1 82.25 343 TYR B C 1
ATOM 7353 O O . TYR B 1 343 ? 32.531 -11.305 -16.312 1 82.25 343 TYR B O 1
ATOM 7361 N N . THR B 1 344 ? 32.875 -9.172 -16.969 1 80.38 344 THR B N 1
ATOM 7362 C CA . THR B 1 344 ? 32.656 -9.453 -18.391 1 80.38 344 THR B CA 1
ATOM 7363 C C . THR B 1 344 ? 33.75 -10.367 -18.938 1 80.38 344 THR B C 1
ATOM 7365 O O . THR B 1 344 ? 33.469 -11.219 -19.781 1 80.38 344 THR B O 1
ATOM 7368 N N . ILE B 1 345 ? 34.906 -10.242 -18.453 1 83.94 345 ILE B N 1
ATOM 7369 C CA . ILE B 1 345 ? 36 -11.078 -18.922 1 83.94 345 ILE B CA 1
ATOM 7370 C C . ILE B 1 345 ? 35.781 -12.516 -18.453 1 83.94 345 ILE B C 1
ATOM 7372 O O . ILE B 1 345 ? 35.938 -13.461 -19.234 1 83.94 345 ILE B O 1
ATOM 7376 N N . PHE B 1 346 ? 35.344 -12.641 -17.219 1 83.25 346 PHE B N 1
ATOM 7377 C CA . PHE B 1 346 ? 35.094 -13.977 -16.688 1 83.25 346 PHE B CA 1
ATOM 7378 C C . PHE B 1 346 ? 33.906 -14.625 -17.391 1 83.25 346 PHE B C 1
ATOM 7380 O O . PHE B 1 346 ? 33.906 -15.828 -17.656 1 83.25 346 PHE B O 1
ATOM 7387 N N . SER B 1 347 ? 32.906 -13.898 -17.672 1 76.81 347 SER B N 1
ATOM 7388 C CA . SER B 1 347 ? 31.719 -14.406 -18.344 1 76.81 347 SER B CA 1
ATOM 7389 C C . SER B 1 347 ? 32.062 -14.828 -19.781 1 76.81 347 SER B C 1
ATOM 7391 O O . SER B 1 347 ? 31.516 -15.828 -20.266 1 76.81 347 SER B O 1
ATOM 7393 N N . GLN B 1 348 ? 32.969 -14.18 -20.406 1 79.5 348 GLN B N 1
ATOM 7394 C CA . GLN B 1 348 ? 33.344 -14.5 -21.781 1 79.5 348 GLN B CA 1
ATOM 7395 C C . GLN B 1 348 ? 34.188 -15.781 -21.812 1 79.5 348 GLN B C 1
ATOM 7397 O O . GLN B 1 348 ? 34.156 -16.531 -22.797 1 79.5 348 GLN B O 1
ATOM 7402 N N . HIS B 1 349 ? 34.781 -16.016 -20.734 1 84.31 349 HIS B N 1
ATOM 7403 C CA . HIS B 1 349 ? 35.594 -17.234 -20.656 1 84.31 349 HIS B CA 1
ATOM 7404 C C . HIS B 1 349 ? 34.781 -18.391 -20.078 1 84.31 349 HIS B C 1
ATOM 7406 O O . HIS B 1 349 ? 35.344 -19.344 -19.562 1 84.31 349 HIS B O 1
ATOM 7412 N N . SER B 1 350 ? 33.469 -18.281 -20 1 77.12 350 SER B N 1
ATOM 7413 C CA . SER B 1 350 ? 32.531 -19.312 -19.594 1 77.12 350 SER B CA 1
ATOM 7414 C C . SER B 1 350 ? 32.781 -19.75 -18.156 1 77.12 350 SER B C 1
ATOM 7416 O O . SER B 1 350 ? 32.625 -20.922 -17.828 1 77.12 350 SER B O 1
ATOM 7418 N N . ASP B 1 351 ? 33.438 -18.875 -17.406 1 81.88 351 ASP B N 1
ATOM 7419 C CA . ASP B 1 351 ? 33.594 -19.109 -15.969 1 81.88 351 ASP B CA 1
ATOM 7420 C C . ASP B 1 351 ? 32.5 -18.359 -15.188 1 81.88 351 ASP B C 1
ATOM 7422 O O . ASP B 1 351 ? 32.781 -17.281 -14.633 1 81.88 351 ASP B O 1
ATOM 7426 N N . ASP B 1 352 ? 31.406 -18.984 -15.109 1 74 352 ASP B N 1
ATOM 7427 C CA . ASP B 1 352 ? 30.266 -18.328 -14.484 1 74 352 ASP B CA 1
ATOM 7428 C C . ASP B 1 352 ? 30.469 -18.219 -12.969 1 74 352 ASP B C 1
ATOM 7430 O O . ASP B 1 352 ? 30 -17.25 -12.352 1 74 352 ASP B O 1
ATOM 7434 N N . ARG B 1 353 ? 31.109 -19.141 -12.406 1 75.69 353 ARG B N 1
ATOM 7435 C CA . ARG B 1 353 ? 31.344 -19.094 -10.961 1 75.69 353 ARG B CA 1
ATOM 7436 C C . ARG B 1 353 ? 32.281 -17.953 -10.594 1 75.69 353 ARG B C 1
ATOM 7438 O O . ARG B 1 353 ? 32.031 -17.25 -9.609 1 75.69 353 ARG B O 1
ATOM 7445 N N . GLY B 1 354 ? 33.25 -17.859 -11.445 1 79 354 GLY B N 1
ATOM 7446 C CA . GLY B 1 354 ? 34.188 -16.75 -11.211 1 79 354 GLY B CA 1
ATOM 7447 C C . GLY B 1 354 ? 33.562 -15.391 -11.422 1 79 354 GLY B C 1
ATOM 7448 O O . GLY B 1 354 ? 33.812 -14.453 -10.672 1 79 354 GLY B O 1
ATOM 7449 N N . ALA B 1 355 ? 32.812 -15.289 -12.375 1 81.31 355 ALA B N 1
ATOM 7450 C CA . ALA B 1 355 ? 32.094 -14.039 -12.664 1 81.31 355 ALA B CA 1
ATOM 7451 C C . ALA B 1 355 ? 31.188 -13.648 -11.516 1 81.31 355 ALA B C 1
ATOM 7453 O O . ALA B 1 355 ? 31.156 -12.484 -11.102 1 81.31 355 ALA B O 1
ATOM 7454 N N . LEU B 1 356 ? 30.531 -14.633 -11 1 77.5 356 LEU B N 1
ATOM 7455 C CA . LEU B 1 356 ? 29.594 -14.375 -9.906 1 77.5 356 LEU B CA 1
ATOM 7456 C C . LEU B 1 356 ? 30.344 -13.984 -8.633 1 77.5 356 LEU B C 1
ATOM 7458 O O . LEU B 1 356 ? 29.891 -13.117 -7.887 1 77.5 356 LEU B O 1
ATOM 7462 N N . LEU B 1 357 ? 31.453 -14.602 -8.438 1 82.19 357 LEU B N 1
ATOM 7463 C CA . LEU B 1 357 ? 32.25 -14.289 -7.254 1 82.19 357 LEU B CA 1
ATOM 7464 C C . LEU B 1 357 ? 32.75 -12.852 -7.305 1 82.19 357 LEU B C 1
ATOM 7466 O O . LEU B 1 357 ? 32.688 -12.133 -6.309 1 82.19 357 LEU B O 1
ATOM 7470 N N . VAL B 1 358 ? 33.25 -12.453 -8.414 1 82.44 358 VAL B N 1
ATOM 7471 C CA . VAL B 1 358 ? 33.781 -11.102 -8.578 1 82.44 358 VAL B CA 1
ATOM 7472 C C . VAL B 1 358 ? 32.656 -10.094 -8.383 1 82.44 358 VAL B C 1
ATOM 7474 O O . VAL B 1 358 ? 32.844 -9.062 -7.734 1 82.44 358 VAL B O 1
ATOM 7477 N N . PHE B 1 359 ? 31.625 -10.414 -8.906 1 79.06 359 PHE B N 1
ATOM 7478 C CA . PHE B 1 359 ? 30.484 -9.516 -8.812 1 79.06 359 PHE B CA 1
ATOM 7479 C C . PHE B 1 359 ? 30.031 -9.375 -7.367 1 79.06 359 PHE B C 1
ATOM 7481 O O . PHE B 1 359 ? 29.766 -8.266 -6.902 1 79.06 359 PHE B O 1
ATOM 7488 N N . ARG B 1 360 ? 29.984 -10.359 -6.695 1 83.06 360 ARG B N 1
ATOM 7489 C CA . ARG B 1 360 ? 29.484 -10.336 -5.324 1 83.06 360 ARG B CA 1
ATOM 7490 C C . ARG B 1 360 ? 30.5 -9.68 -4.387 1 83.06 360 ARG B C 1
ATOM 7492 O O . ARG B 1 360 ? 30.109 -8.977 -3.447 1 83.06 360 ARG B O 1
ATOM 7499 N N . LEU B 1 361 ? 31.688 -9.914 -4.668 1 85.5 361 LEU B N 1
ATOM 7500 C CA . LEU B 1 361 ? 32.719 -9.273 -3.857 1 85.5 361 LEU B CA 1
ATOM 7501 C C . LEU B 1 361 ? 32.75 -7.77 -4.102 1 85.5 361 LEU B C 1
ATOM 7503 O O . LEU B 1 361 ? 32.938 -6.988 -3.172 1 85.5 361 LEU B O 1
ATOM 7507 N N . SER B 1 362 ? 32.594 -7.43 -5.332 1 86.56 362 SER B N 1
ATOM 7508 C CA . SER B 1 362 ? 32.5 -6.008 -5.648 1 86.56 362 SER B CA 1
ATOM 7509 C C . SER B 1 362 ? 31.281 -5.371 -5 1 86.56 362 SER B C 1
ATOM 7511 O O . SER B 1 362 ? 31.359 -4.281 -4.434 1 86.56 362 SER B O 1
ATOM 7513 N N . ASP B 1 363 ? 30.234 -6.09 -5.043 1 86.56 363 ASP B N 1
ATOM 7514 C CA . ASP B 1 363 ? 29 -5.621 -4.406 1 86.56 363 ASP B CA 1
ATOM 7515 C C . ASP B 1 363 ? 29.203 -5.426 -2.904 1 86.56 363 ASP B C 1
ATOM 7517 O O . ASP B 1 363 ? 28.812 -4.398 -2.35 1 86.56 363 ASP B O 1
ATOM 7521 N N . PHE B 1 364 ? 29.844 -6.344 -2.357 1 91.12 364 PHE B N 1
ATOM 7522 C CA . PHE B 1 364 ? 30.125 -6.289 -0.928 1 91.12 364 PHE B CA 1
ATOM 7523 C C . PHE B 1 364 ? 30.984 -5.086 -0.589 1 91.12 364 PHE B C 1
ATOM 7525 O O . PHE B 1 364 ? 30.688 -4.34 0.344 1 91.12 364 PHE B O 1
ATOM 7532 N N . ALA B 1 365 ? 31.953 -4.875 -1.326 1 91.38 365 ALA B N 1
ATOM 7533 C CA . ALA B 1 365 ? 32.844 -3.752 -1.094 1 91.38 365 ALA B CA 1
ATOM 7534 C C . ALA B 1 365 ? 32.125 -2.42 -1.286 1 91.38 365 ALA B C 1
ATOM 7536 O O . ALA B 1 365 ? 32.281 -1.5 -0.48 1 91.38 365 ALA B O 1
ATOM 7537 N N . LEU B 1 366 ? 31.406 -2.328 -2.293 1 90.81 366 LEU B N 1
ATOM 7538 C CA . LEU B 1 366 ? 30.688 -1.094 -2.592 1 90.81 366 LEU B CA 1
ATOM 7539 C C . LEU B 1 366 ? 29.703 -0.758 -1.481 1 90.81 366 LEU B C 1
ATOM 7541 O O . LEU B 1 366 ? 29.609 0.394 -1.05 1 90.81 366 LEU B O 1
ATOM 7545 N N . PHE B 1 367 ? 29.016 -1.743 -0.963 1 93.69 367 PHE B N 1
ATOM 7546 C CA . PHE B 1 367 ? 28.047 -1.518 0.093 1 93.69 367 PHE B CA 1
ATOM 7547 C C . PHE B 1 367 ? 28.734 -1.186 1.41 1 93.69 367 PHE B C 1
ATOM 7549 O O . PHE B 1 367 ? 28.219 -0.382 2.197 1 93.69 367 PHE B O 1
ATOM 7556 N N . CYS B 1 368 ? 29.844 -1.737 1.643 1 94.69 368 CYS B N 1
ATOM 7557 C CA . CYS B 1 368 ? 30.594 -1.424 2.855 1 94.69 368 CYS B CA 1
ATOM 7558 C C . CYS B 1 368 ? 31.062 0.028 2.852 1 94.69 368 CYS B C 1
ATOM 7560 O O . CYS B 1 368 ? 30.906 0.736 3.848 1 94.69 368 CYS B O 1
ATOM 7562 N N . PHE B 1 369 ? 31.562 0.423 1.714 1 94.94 369 PHE B N 1
ATOM 7563 C CA . PHE B 1 369 ? 32.062 1.79 1.605 1 94.94 369 PHE B CA 1
ATOM 7564 C C . PHE B 1 369 ? 30.922 2.791 1.745 1 94.94 369 PHE B C 1
ATOM 7566 O O . PHE B 1 369 ? 31.062 3.818 2.41 1 94.94 369 PHE B O 1
ATOM 7573 N N . THR B 1 370 ? 29.859 2.492 1.09 1 96.5 370 THR B N 1
ATOM 7574 C CA . THR B 1 370 ? 28.734 3.408 1.188 1 96.5 370 THR B CA 1
ATOM 7575 C C . THR B 1 370 ? 28.141 3.396 2.598 1 96.5 370 THR B C 1
ATOM 7577 O O . THR B 1 370 ? 27.672 4.422 3.086 1 96.5 370 THR B O 1
ATOM 7580 N N . LEU B 1 371 ? 28.156 2.268 3.26 1 97.31 371 LEU B N 1
ATOM 7581 C CA . LEU B 1 371 ? 27.688 2.174 4.637 1 97.31 371 LEU B CA 1
ATOM 7582 C C . LEU B 1 371 ? 28.531 3.037 5.562 1 97.31 371 LEU B C 1
ATOM 7584 O O . LEU B 1 371 ? 28 3.793 6.379 1 97.31 371 LEU B O 1
ATOM 7588 N N . ILE B 1 372 ? 29.812 2.947 5.391 1 96.56 372 ILE B N 1
ATOM 7589 C CA . ILE B 1 372 ? 30.719 3.754 6.184 1 96.56 372 ILE B CA 1
ATOM 7590 C C . ILE B 1 372 ? 30.484 5.238 5.906 1 96.56 372 ILE B C 1
ATOM 7592 O O . ILE B 1 372 ? 30.453 6.051 6.828 1 96.56 372 ILE B O 1
ATOM 7596 N N . GLY B 1 373 ? 30.328 5.535 4.617 1 96.44 373 GLY B N 1
ATOM 7597 C CA . GLY B 1 373 ? 30.031 6.914 4.254 1 96.44 373 GLY B CA 1
ATOM 7598 C C . GLY B 1 373 ? 28.781 7.449 4.922 1 96.44 373 GLY B C 1
ATOM 7599 O O . GLY B 1 373 ? 28.75 8.594 5.379 1 96.44 373 GLY B O 1
ATOM 7600 N N . CYS B 1 374 ? 27.719 6.676 5.008 1 96.94 374 CYS B N 1
ATOM 7601 C CA . CYS B 1 374 ? 26.469 7.098 5.625 1 96.94 374 CYS B CA 1
ATOM 7602 C C . CYS B 1 374 ? 26.641 7.297 7.125 1 96.94 374 CYS B C 1
ATOM 7604 O O . CYS B 1 374 ? 26.172 8.289 7.684 1 96.94 374 CYS B O 1
ATOM 7606 N N . ILE B 1 375 ? 27.359 6.414 7.801 1 96.38 375 ILE B N 1
ATOM 7607 C CA . ILE B 1 375 ? 27.516 6.469 9.25 1 96.38 375 ILE B CA 1
ATOM 7608 C C . ILE B 1 375 ? 28.375 7.676 9.625 1 96.38 375 ILE B C 1
ATOM 7610 O O . ILE B 1 375 ? 28 8.461 10.5 1 96.38 375 ILE B O 1
ATOM 7614 N N . VAL B 1 376 ? 29.469 7.867 8.945 1 96.06 376 VAL B N 1
ATOM 7615 C CA . VAL B 1 376 ? 30.359 8.984 9.242 1 96.06 376 VAL B CA 1
ATOM 7616 C C . VAL B 1 376 ? 29.703 10.297 8.844 1 96.06 376 VAL B C 1
ATOM 7618 O O . VAL B 1 376 ? 29.844 11.305 9.547 1 96.06 376 VAL B O 1
ATOM 7621 N N . GLY B 1 377 ? 29.016 10.258 7.711 1 95 377 GLY B N 1
ATOM 7622 C CA . GLY B 1 377 ? 28.281 11.453 7.312 1 95 377 GLY B CA 1
ATOM 7623 C C . GLY B 1 377 ? 27.266 11.891 8.336 1 95 377 GLY B C 1
ATOM 7624 O O . GLY B 1 377 ? 27.188 13.078 8.68 1 95 377 GLY B O 1
ATOM 7625 N N . LEU B 1 378 ? 26.516 10.961 8.82 1 93.94 378 LEU B N 1
ATOM 7626 C CA . LEU B 1 378 ? 25.5 11.266 9.828 1 93.94 378 LEU B CA 1
ATOM 7627 C C . LEU B 1 378 ? 26.156 11.797 11.102 1 93.94 378 LEU B C 1
ATOM 7629 O O . LEU B 1 378 ? 25.625 12.688 11.758 1 93.94 378 LEU B O 1
ATOM 7633 N N . TYR B 1 379 ? 27.297 11.242 11.43 1 93.88 379 TYR B N 1
ATOM 7634 C CA . TYR B 1 379 ? 28.016 11.664 12.625 1 93.88 379 TYR B CA 1
ATOM 7635 C C . TYR B 1 379 ? 28.531 13.086 12.477 1 93.88 379 TYR B C 1
ATOM 7637 O O . TYR B 1 379 ? 28.438 13.883 13.414 1 93.88 379 TYR B O 1
ATOM 7645 N N . ARG B 1 380 ? 28.984 13.453 11.383 1 92.81 380 ARG B N 1
ATOM 7646 C CA . ARG B 1 380 ? 29.5 14.789 11.141 1 92.81 380 ARG B CA 1
ATOM 7647 C C . ARG B 1 380 ? 28.375 15.82 11.055 1 92.81 380 ARG B C 1
ATOM 7649 O O . ARG B 1 380 ? 28.562 16.984 11.43 1 92.81 380 ARG B O 1
ATOM 7656 N N . MET B 1 381 ? 27.25 15.406 10.617 1 92.75 381 MET B N 1
ATOM 7657 C CA . MET B 1 381 ? 26.141 16.328 10.445 1 92.75 381 MET B CA 1
ATOM 7658 C C . MET B 1 381 ? 25.375 16.516 11.758 1 92.75 381 MET B C 1
ATOM 7660 O O . MET B 1 381 ? 24.344 17.188 11.781 1 92.75 381 MET B O 1
ATOM 7664 N N . ARG B 1 382 ? 25.844 16.047 12.82 1 89.19 382 ARG B N 1
ATOM 7665 C CA . ARG B 1 382 ? 25.188 16.156 14.125 1 89.19 382 ARG B CA 1
ATOM 7666 C C . ARG B 1 382 ? 25.156 17.609 14.594 1 89.19 382 ARG B C 1
ATOM 7668 O O . ARG B 1 382 ? 24.375 17.969 15.469 1 89.19 382 ARG B O 1
ATOM 7675 N N . PHE B 1 383 ? 25.938 18.484 13.961 1 86.88 383 PHE B N 1
ATOM 7676 C CA . PHE B 1 383 ? 26.062 19.859 14.391 1 86.88 383 PHE B CA 1
ATOM 7677 C C . PHE B 1 383 ? 25.109 20.766 13.633 1 86.88 383 PHE B C 1
ATOM 7679 O O . PHE B 1 383 ? 25.016 21.953 13.922 1 86.88 383 PHE B O 1
ATOM 7686 N N . LEU B 1 384 ? 24.406 20.203 12.75 1 90.69 384 LEU B N 1
ATOM 7687 C CA . LEU B 1 384 ? 23.453 21.016 11.977 1 90.69 384 LEU B CA 1
ATOM 7688 C C . LEU B 1 384 ? 22.141 21.172 12.727 1 90.69 384 LEU B C 1
ATOM 7690 O O . LEU B 1 384 ? 21.875 20.453 13.703 1 90.69 384 LEU B O 1
ATOM 7694 N N . HIS B 1 385 ? 21.391 22.141 12.305 1 88.12 385 HIS B N 1
ATOM 7695 C CA . HIS B 1 385 ? 20.125 22.453 12.977 1 88.12 385 HIS B CA 1
ATOM 7696 C C . HIS B 1 385 ? 18.938 21.812 12.273 1 88.12 385 HIS B C 1
ATOM 7698 O O . HIS B 1 385 ? 18.906 21.734 11.039 1 88.12 385 HIS B O 1
ATOM 7704 N N . TYR B 1 386 ? 18.078 21.406 13.133 1 87.25 386 TYR B N 1
ATOM 7705 C CA . TYR B 1 386 ? 16.844 20.766 12.656 1 87.25 386 TYR B CA 1
ATOM 7706 C C . TYR B 1 386 ? 15.766 21.812 12.375 1 87.25 386 TYR B C 1
ATOM 7708 O O . TYR B 1 386 ? 15.469 22.641 13.234 1 87.25 386 TYR B O 1
ATOM 7716 N N . GLN B 1 387 ? 15.32 21.859 11.172 1 79.31 387 GLN B N 1
ATOM 7717 C CA . GLN B 1 387 ? 14.203 22.719 10.828 1 79.31 387 GLN B CA 1
ATOM 7718 C C . GLN B 1 387 ? 12.883 21.953 10.859 1 79.31 387 GLN B C 1
ATOM 7720 O O . GLN B 1 387 ? 12.68 21.031 10.07 1 79.31 387 GLN B O 1
ATOM 7725 N N . SER B 1 388 ? 12.18 22.141 11.945 1 67.5 388 SER B N 1
ATOM 7726 C CA . SER B 1 388 ? 10.883 21.469 12.062 1 67.5 388 SER B CA 1
ATOM 7727 C C . SER B 1 388 ? 9.93 21.922 10.961 1 67.5 388 SER B C 1
ATOM 7729 O O . SER B 1 388 ? 9.719 23.125 10.766 1 67.5 388 SER B O 1
ATOM 7731 N N . LEU B 1 389 ? 10.016 21.375 9.883 1 57.34 389 LEU B N 1
ATOM 7732 C CA . LEU B 1 389 ? 9.094 21.766 8.82 1 57.34 389 LEU B CA 1
ATOM 7733 C C . LEU B 1 389 ? 7.648 21.625 9.273 1 57.34 389 LEU B C 1
ATOM 7735 O O . LEU B 1 389 ? 7.176 20.516 9.531 1 57.34 389 LEU B O 1
ATOM 7739 N N . GLN B 1 390 ? 7 22.594 9.898 1 56.25 390 GLN B N 1
ATOM 7740 C CA . GLN B 1 390 ? 5.574 22.578 10.227 1 56.25 390 GLN B CA 1
ATOM 7741 C C . GLN B 1 390 ? 4.746 22.125 9.023 1 56.25 390 GLN B C 1
ATOM 7743 O O . GLN B 1 390 ? 3.797 21.359 9.164 1 56.25 390 GLN B O 1
ATOM 7748 N N . ILE B 1 391 ? 5.152 22.641 7.734 1 61.25 391 ILE B N 1
ATOM 7749 C CA . ILE B 1 391 ? 4.387 22.266 6.547 1 61.25 391 ILE B CA 1
ATOM 7750 C C . ILE B 1 391 ? 5.324 21.688 5.492 1 61.25 391 ILE B C 1
ATOM 7752 O O . ILE B 1 391 ? 6.246 22.359 5.031 1 61.25 391 ILE B O 1
ATOM 7756 N N . MET B 1 392 ? 5.293 20.453 5.332 1 74.06 392 MET B N 1
ATOM 7757 C CA . MET B 1 392 ? 6.039 19.781 4.277 1 74.06 392 MET B CA 1
ATOM 7758 C C . MET B 1 392 ? 5.621 20.297 2.902 1 74.06 392 MET B C 1
ATOM 7760 O O . MET B 1 392 ? 4.43 20.344 2.594 1 74.06 392 MET B O 1
ATOM 7764 N N . THR B 1 393 ? 6.617 20.734 2.107 1 79.94 393 THR B N 1
ATOM 7765 C CA . THR B 1 393 ? 6.34 21.156 0.737 1 79.94 393 THR B CA 1
ATOM 7766 C C . THR B 1 393 ? 5.98 19.953 -0.13 1 79.94 393 THR B C 1
ATOM 7768 O O . THR B 1 393 ? 6.281 18.812 0.227 1 79.94 393 THR B O 1
ATOM 7771 N N . ASN B 1 394 ? 5.297 20.172 -1.156 1 84.06 394 ASN B N 1
ATOM 7772 C CA . ASN B 1 394 ? 4.91 19.125 -2.096 1 84.06 394 ASN B CA 1
ATOM 7773 C C . ASN B 1 394 ? 6.129 18.391 -2.654 1 84.06 394 ASN B C 1
ATOM 7775 O O . ASN B 1 394 ? 6.086 17.188 -2.879 1 84.06 394 ASN B O 1
ATOM 7779 N N . ALA B 1 395 ? 7.164 19.125 -2.814 1 84.81 395 ALA B N 1
ATOM 7780 C CA . ALA B 1 395 ? 8.375 18.516 -3.367 1 84.81 395 ALA B CA 1
ATOM 7781 C C . ALA B 1 395 ? 9.016 17.547 -2.375 1 84.81 395 ALA B C 1
ATOM 7783 O O . ALA B 1 395 ? 9.477 16.469 -2.762 1 84.81 395 ALA B O 1
ATOM 7784 N N . GLU B 1 396 ? 9.031 17.969 -1.166 1 86.94 396 GLU B N 1
ATOM 7785 C CA . GLU B 1 396 ? 9.586 17.109 -0.134 1 86.94 396 GLU B CA 1
ATOM 7786 C C . GLU B 1 396 ? 8.727 15.859 0.061 1 86.94 396 GLU B C 1
ATOM 7788 O O . GLU B 1 396 ? 9.258 14.758 0.243 1 86.94 396 GLU B O 1
ATOM 7793 N N . PHE B 1 397 ? 7.52 16.156 -0.019 1 89.38 397 PHE B N 1
ATOM 7794 C CA . PHE B 1 397 ? 6.598 15.039 0.11 1 89.38 397 PHE B CA 1
ATOM 7795 C C . PHE B 1 397 ? 6.781 14.047 -1.035 1 89.38 397 PHE B C 1
ATOM 7797 O O . PHE B 1 397 ? 6.785 12.836 -0.82 1 89.38 397 PHE B O 1
ATOM 7804 N N . LEU B 1 398 ? 6.926 14.516 -2.205 1 91.06 398 LEU B N 1
ATOM 7805 C CA . LEU B 1 398 ? 7.145 13.688 -3.385 1 91.06 398 LEU B CA 1
ATOM 7806 C C . LEU B 1 398 ? 8.438 12.891 -3.254 1 91.06 398 LEU B C 1
ATOM 7808 O O . LEU B 1 398 ? 8.453 11.688 -3.523 1 91.06 398 LEU B O 1
ATOM 7812 N N . ASP B 1 399 ? 9.438 13.484 -2.775 1 92.5 399 ASP B N 1
ATOM 7813 C CA . ASP B 1 399 ? 10.727 12.82 -2.613 1 92.5 399 ASP B CA 1
ATOM 7814 C C . ASP B 1 399 ? 10.641 11.695 -1.584 1 92.5 399 ASP B C 1
ATOM 7816 O O . ASP B 1 399 ? 11.242 10.633 -1.766 1 92.5 399 ASP B O 1
ATOM 7820 N N . GLU B 1 400 ? 9.938 11.953 -0.609 1 92.69 400 GLU B N 1
ATOM 7821 C CA . GLU B 1 400 ? 9.805 10.93 0.427 1 92.69 400 GLU B CA 1
ATOM 7822 C C . GLU B 1 400 ? 9.039 9.719 -0.092 1 92.69 400 GLU B C 1
ATOM 7824 O O . GLU B 1 400 ? 9.438 8.578 0.167 1 92.69 400 GLU B O 1
ATOM 7829 N N . ILE B 1 401 ? 8.031 9.938 -0.81 1 93.06 401 ILE B N 1
ATOM 7830 C CA . ILE B 1 401 ? 7.238 8.844 -1.348 1 93.06 401 ILE B CA 1
ATOM 7831 C C . ILE B 1 401 ? 8.086 8.023 -2.32 1 93.06 401 ILE B C 1
ATOM 7833 O O . ILE B 1 401 ? 8.078 6.789 -2.275 1 93.06 401 ILE B O 1
ATOM 7837 N N . LEU B 1 402 ? 8.766 8.711 -3.164 1 95.5 402 LEU B N 1
ATOM 7838 C CA . LEU B 1 402 ? 9.578 8.023 -4.16 1 95.5 402 LEU B CA 1
ATOM 7839 C C . LEU B 1 402 ? 10.711 7.238 -3.498 1 95.5 402 LEU B C 1
ATOM 7841 O O . LEU B 1 402 ? 11.047 6.137 -3.938 1 95.5 402 LEU B O 1
ATOM 7845 N N . LEU B 1 403 ? 11.266 7.836 -2.426 1 96.19 403 LEU B N 1
ATOM 7846 C CA . LEU B 1 403 ? 12.32 7.148 -1.686 1 96.19 403 LEU B CA 1
ATOM 7847 C C . LEU B 1 403 ? 11.789 5.867 -1.047 1 96.19 403 LEU B C 1
ATOM 7849 O O . LEU B 1 403 ? 12.445 4.828 -1.093 1 96.19 403 LEU B O 1
ATOM 7853 N N . ILE B 1 404 ? 10.633 5.926 -0.55 1 95.62 404 ILE B N 1
ATOM 7854 C CA . ILE B 1 404 ? 10.031 4.785 0.134 1 95.62 404 ILE B CA 1
ATOM 7855 C C . ILE B 1 404 ? 9.703 3.688 -0.879 1 95.62 404 ILE B C 1
ATOM 7857 O O . ILE B 1 404 ? 9.914 2.502 -0.609 1 95.62 404 ILE B O 1
ATOM 7861 N N . ILE B 1 405 ? 9.25 4.074 -2.029 1 94.81 405 ILE B N 1
ATOM 7862 C CA . ILE B 1 405 ? 8.938 3.104 -3.074 1 94.81 405 ILE B CA 1
ATOM 7863 C C . ILE B 1 405 ? 10.211 2.385 -3.504 1 94.81 405 ILE B C 1
ATOM 7865 O O . ILE B 1 405 ? 10.227 1.159 -3.646 1 94.81 405 ILE B O 1
ATOM 7869 N N . GLY B 1 406 ? 11.266 3.119 -3.688 1 96.38 406 GLY B N 1
ATOM 7870 C CA . GLY B 1 406 ? 12.539 2.506 -4.004 1 96.38 406 GLY B CA 1
ATOM 7871 C C . GLY B 1 406 ? 13.078 1.623 -2.893 1 96.38 406 GLY B C 1
ATOM 7872 O O . GLY B 1 406 ? 13.602 0.539 -3.152 1 96.38 406 GLY B O 1
ATOM 7873 N N . LEU B 1 407 ? 12.914 2.104 -1.682 1 97.06 407 LEU B N 1
ATOM 7874 C CA . LEU B 1 407 ? 13.383 1.363 -0.518 1 97.06 407 LEU B CA 1
ATOM 7875 C C . LEU B 1 407 ? 12.664 0.025 -0.394 1 97.06 407 LEU B C 1
ATOM 7877 O O . LEU B 1 407 ? 13.281 -0.99 -0.064 1 97.06 407 LEU B O 1
ATOM 7881 N N . LEU B 1 408 ? 11.422 0.013 -0.708 1 96.06 408 LEU B N 1
ATOM 7882 C CA . LEU B 1 408 ? 10.648 -1.225 -0.673 1 96.06 408 LEU B CA 1
ATOM 7883 C C . LEU B 1 408 ? 11.211 -2.24 -1.664 1 96.06 408 LEU B C 1
ATOM 7885 O O . LEU B 1 408 ? 11.328 -3.426 -1.345 1 96.06 408 LEU B O 1
ATOM 7889 N N . GLY B 1 409 ? 11.555 -1.736 -2.822 1 94.5 409 GLY B N 1
ATOM 7890 C CA . GLY B 1 409 ? 12.156 -2.625 -3.805 1 94.5 409 GLY B CA 1
ATOM 7891 C C . GLY B 1 409 ? 13.469 -3.221 -3.342 1 94.5 409 GLY B C 1
ATOM 7892 O O . GLY B 1 409 ? 13.703 -4.422 -3.504 1 94.5 409 GLY B O 1
ATOM 7893 N N . GLU B 1 410 ? 14.266 -2.432 -2.703 1 95.75 410 GLU B N 1
ATOM 7894 C CA . GLU B 1 410 ? 15.562 -2.881 -2.207 1 95.75 410 GLU B CA 1
ATOM 7895 C C . GLU B 1 410 ? 15.398 -3.873 -1.058 1 95.75 410 GLU B C 1
ATOM 7897 O O . GLU B 1 410 ? 16.125 -4.863 -0.976 1 95.75 410 GLU B O 1
ATOM 7902 N N . LEU B 1 411 ? 14.477 -3.637 -0.259 1 96.38 411 LEU B N 1
ATOM 7903 C CA . LEU B 1 411 ? 14.258 -4.52 0.883 1 96.38 411 LEU B CA 1
ATOM 7904 C C . LEU B 1 411 ? 13.711 -5.867 0.43 1 96.38 411 LEU B C 1
ATOM 7906 O O . LEU B 1 411 ? 14.102 -6.91 0.966 1 96.38 411 LEU B O 1
ATOM 7910 N N . ILE B 1 412 ? 12.852 -5.824 -0.538 1 94.56 412 ILE B N 1
ATOM 7911 C CA . ILE B 1 412 ? 12.32 -7.078 -1.065 1 94.56 412 ILE B CA 1
ATOM 7912 C C . ILE B 1 412 ? 13.438 -7.867 -1.742 1 94.56 412 ILE B C 1
ATOM 7914 O O . ILE B 1 412 ? 13.57 -9.078 -1.531 1 94.56 412 ILE B O 1
ATOM 7918 N N . HIS B 1 413 ? 14.227 -7.176 -2.498 1 91.75 413 HIS B N 1
ATOM 7919 C CA . HIS B 1 413 ? 15.336 -7.82 -3.193 1 91.75 413 HIS B CA 1
ATOM 7920 C C . HIS B 1 413 ? 16.297 -8.484 -2.207 1 91.75 413 HIS B C 1
ATOM 7922 O O . HIS B 1 413 ? 16.609 -9.672 -2.354 1 91.75 413 HIS B O 1
ATOM 7928 N N . SER B 1 414 ? 16.688 -7.816 -1.204 1 92.81 414 SER B N 1
ATOM 7929 C CA . SER B 1 414 ? 17.656 -8.336 -0.235 1 92.81 414 SER B CA 1
ATOM 7930 C C . SER B 1 414 ? 17.031 -9.422 0.633 1 92.81 414 SER B C 1
ATOM 7932 O O . SER B 1 414 ? 17.672 -10.422 0.944 1 92.81 414 SER B O 1
ATOM 7934 N N . SER B 1 415 ? 15.812 -9.273 1.009 1 92.69 415 SER B N 1
ATOM 7935 C CA . SER B 1 415 ? 15.133 -10.289 1.811 1 92.69 415 SER B CA 1
ATOM 7936 C C . SER B 1 415 ? 14.922 -11.578 1.014 1 92.69 415 SER B C 1
ATOM 7938 O O . SER B 1 415 ? 15.031 -12.672 1.56 1 92.69 415 SER B O 1
ATOM 7940 N N . THR B 1 416 ? 14.586 -11.375 -0.24 1 90.25 416 THR B N 1
ATOM 7941 C CA . THR B 1 416 ? 14.438 -12.539 -1.098 1 90.25 416 THR B CA 1
ATOM 7942 C C . THR B 1 416 ? 15.766 -13.266 -1.257 1 90.25 416 THR B C 1
ATOM 7944 O O . THR B 1 416 ? 15.812 -14.5 -1.253 1 90.25 416 THR B O 1
ATOM 7947 N N . GLY B 1 417 ? 16.828 -12.516 -1.415 1 87.62 417 GLY B N 1
ATOM 7948 C CA . GLY B 1 417 ? 18.141 -13.125 -1.463 1 87.62 417 GLY B CA 1
ATOM 7949 C C . GLY B 1 417 ? 18.5 -13.898 -0.202 1 87.62 417 GLY B C 1
ATOM 7950 O O . GLY B 1 417 ? 19.047 -14.992 -0.272 1 87.62 417 GLY B O 1
ATOM 7951 N N . LEU B 1 418 ? 18.141 -13.406 0.911 1 88.44 418 LEU B N 1
ATOM 7952 C CA . LEU B 1 418 ? 18.391 -14.062 2.189 1 88.44 418 LEU B CA 1
ATOM 7953 C C . LEU B 1 418 ? 17.578 -15.352 2.305 1 88.44 418 LEU B C 1
ATOM 7955 O O . LEU B 1 418 ? 18.094 -16.375 2.734 1 88.44 418 LEU B O 1
ATOM 7959 N N . MET B 1 419 ? 16.344 -15.281 1.889 1 87 419 MET B N 1
ATOM 7960 C CA . MET B 1 419 ? 15.484 -16.453 1.951 1 87 419 MET B CA 1
ATOM 7961 C C . MET B 1 419 ? 15.961 -17.531 0.971 1 87 419 MET B C 1
ATOM 7963 O O . MET B 1 419 ? 15.867 -18.719 1.257 1 87 419 MET B O 1
ATOM 7967 N N . CYS B 1 420 ? 16.375 -17.047 -0.175 1 83.81 420 CYS B N 1
ATOM 7968 C CA . CYS B 1 420 ? 16.938 -18 -1.134 1 83.81 420 CYS B CA 1
ATOM 7969 C C . CYS B 1 420 ? 18.141 -18.719 -0.541 1 83.81 420 CYS B C 1
ATOM 7971 O O . CYS B 1 420 ? 18.297 -19.938 -0.719 1 83.81 420 CYS B O 1
ATOM 7973 N N . TRP B 1 421 ? 18.969 -18 0.195 1 84.5 421 TRP B N 1
ATOM 7974 C CA . TRP B 1 421 ? 20.125 -18.609 0.85 1 84.5 421 TRP B CA 1
ATOM 7975 C C . TRP B 1 421 ? 19.688 -19.609 1.901 1 84.5 421 TRP B C 1
ATOM 7977 O O . TRP B 1 421 ? 20.234 -20.719 1.975 1 84.5 421 TRP B O 1
ATOM 7987 N N . ILE B 1 422 ? 18.703 -19.359 2.65 1 81.19 422 ILE B N 1
ATOM 7988 C CA . ILE B 1 422 ? 18.219 -20.234 3.707 1 81.19 422 ILE B CA 1
ATOM 7989 C C . ILE B 1 422 ? 17.641 -21.516 3.094 1 81.19 422 ILE B C 1
ATOM 7991 O O . ILE B 1 422 ? 17.906 -22.625 3.576 1 81.19 422 ILE B O 1
ATOM 7995 N N . THR B 1 423 ? 16.922 -21.375 2.023 1 79.75 423 THR B N 1
ATOM 7996 C CA . THR B 1 423 ? 16.266 -22.516 1.391 1 79.75 423 THR B CA 1
ATOM 7997 C C . THR B 1 423 ? 17.281 -23.422 0.716 1 79.75 423 THR B C 1
ATOM 7999 O O . THR B 1 423 ? 17.125 -24.641 0.715 1 79.75 423 THR B O 1
ATOM 8002 N N . THR B 1 424 ? 18.297 -22.844 0.152 1 79.81 424 THR B N 1
ATOM 8003 C CA . THR B 1 424 ? 19.297 -23.641 -0.542 1 79.81 424 THR B CA 1
ATOM 8004 C C . THR B 1 424 ? 20.172 -24.406 0.456 1 79.81 424 THR B C 1
ATOM 8006 O O . THR B 1 424 ? 20.766 -25.422 0.114 1 79.81 424 THR B O 1
ATOM 8009 N N . GLN B 1 425 ? 20.25 -23.938 1.678 1 80.25 425 GLN B N 1
ATOM 8010 C CA . GLN B 1 425 ? 21.047 -24.609 2.689 1 80.25 425 GLN B CA 1
ATOM 8011 C C . GLN B 1 425 ? 20.406 -25.938 3.092 1 80.25 425 GLN B C 1
ATOM 8013 O O . GLN B 1 425 ? 21.109 -26.875 3.484 1 80.25 425 GLN B O 1
ATOM 8018 N N . SER B 1 426 ? 19.109 -25.984 2.988 1 73 426 SER B N 1
ATOM 8019 C CA . SER B 1 426 ? 18.391 -27.188 3.383 1 73 426 SER B CA 1
ATOM 8020 C C . SER B 1 426 ? 18.359 -28.203 2.246 1 73 426 SER B C 1
ATOM 8022 O O . SER B 1 426 ? 18.047 -29.391 2.465 1 73 426 SER B O 1
ATOM 8024 N N . GLU B 1 427 ? 18.5 -27.703 1.095 1 68 427 GLU B N 1
ATOM 8025 C CA . GLU B 1 427 ? 18.469 -28.625 -0.024 1 68 427 GLU B CA 1
ATOM 8026 C C . GLU B 1 427 ? 19.75 -29.453 -0.097 1 68 427 GLU B C 1
ATOM 8028 O O . GLU B 1 427 ? 20.844 -28.938 0.18 1 68 427 GLU B O 1
ATOM 8033 N N . TRP B 1 428 ? 19.5 -30.797 0.167 1 56.94 428 TRP B N 1
ATOM 8034 C CA . TRP B 1 428 ? 20.578 -31.75 0.03 1 56.94 428 TRP B CA 1
ATOM 8035 C C . TRP B 1 428 ? 21.094 -31.797 -1.405 1 56.94 428 TRP B C 1
ATOM 8037 O O . TRP B 1 428 ? 20.312 -31.875 -2.352 1 56.94 428 TRP B O 1
ATOM 8047 N N . GLY B 1 429 ? 22.25 -31.047 -1.746 1 57.41 429 GLY B N 1
ATOM 8048 C CA . GLY B 1 429 ? 22.844 -31.219 -3.062 1 57.41 429 GLY B CA 1
ATOM 8049 C C . GLY B 1 429 ? 23.828 -30.125 -3.412 1 57.41 429 GLY B C 1
ATOM 8050 O O . GLY B 1 429 ? 24.234 -29.344 -2.547 1 57.41 429 GLY B O 1
ATOM 8051 N N . GLN B 1 430 ? 24.25 -30.078 -4.711 1 57.62 430 GLN B N 1
ATOM 8052 C CA . GLN B 1 430 ? 25.391 -29.375 -5.305 1 57.62 430 GLN B CA 1
ATOM 8053 C C . GLN B 1 430 ? 25.078 -27.906 -5.5 1 57.62 430 GLN B C 1
ATOM 8055 O O . GLN B 1 430 ? 25.984 -27.094 -5.688 1 57.62 430 GLN B O 1
ATOM 8060 N N . ASN B 1 431 ? 23.781 -27.406 -5.25 1 64.06 431 ASN B N 1
ATOM 8061 C CA . ASN B 1 431 ? 23.531 -26.031 -5.652 1 64.06 431 ASN B CA 1
ATOM 8062 C C . ASN B 1 431 ? 23.328 -25.125 -4.441 1 64.06 431 ASN B C 1
ATOM 8064 O O . ASN B 1 431 ? 22.5 -24.203 -4.477 1 64.06 431 ASN B O 1
ATOM 8068 N N . LYS B 1 432 ? 24.25 -25.422 -3.354 1 73.62 432 LYS B N 1
ATOM 8069 C CA . LYS B 1 432 ? 24.172 -24.578 -2.164 1 73.62 432 LYS B CA 1
ATOM 8070 C C . LYS B 1 432 ? 24.844 -23.234 -2.402 1 73.62 432 LYS B C 1
ATOM 8072 O O . LYS B 1 432 ? 25.938 -23.172 -2.963 1 73.62 432 LYS B O 1
ATOM 8077 N N . MET B 1 433 ? 24.109 -22.188 -2.08 1 78.81 433 MET B N 1
ATOM 8078 C CA . MET B 1 433 ? 24.688 -20.844 -2.164 1 78.81 433 MET B CA 1
ATOM 8079 C C . MET B 1 433 ? 25.797 -20.656 -1.128 1 78.81 433 MET B C 1
ATOM 8081 O O . MET B 1 433 ? 25.672 -21.141 0.003 1 78.81 433 MET B O 1
ATOM 8085 N N . GLU B 1 434 ? 26.859 -20.062 -1.539 1 82.19 434 GLU B N 1
ATOM 8086 C CA . GLU B 1 434 ? 28 -19.844 -0.668 1 82.19 434 GLU B CA 1
ATOM 8087 C C . GLU B 1 434 ? 27.641 -18.969 0.526 1 82.19 434 GLU B C 1
ATOM 8089 O O . GLU B 1 434 ? 26.75 -18.109 0.429 1 82.19 434 GLU B O 1
ATOM 8094 N N . THR B 1 435 ? 28.25 -19.156 1.609 1 84.56 435 THR B N 1
ATOM 8095 C CA . THR B 1 435 ? 27.953 -18.5 2.877 1 84.56 435 THR B CA 1
ATOM 8096 C C . THR B 1 435 ? 28.266 -17 2.783 1 84.56 435 THR B C 1
ATOM 8098 O O . THR B 1 435 ? 27.609 -16.188 3.441 1 84.56 435 THR B O 1
ATOM 8101 N N . TYR B 1 436 ? 29.234 -16.625 1.987 1 86.44 436 TYR B N 1
ATOM 8102 C CA . TYR B 1 436 ? 29.562 -15.203 1.9 1 86.44 436 TYR B CA 1
ATOM 8103 C C . TYR B 1 436 ? 28.406 -14.406 1.325 1 86.44 436 TYR B C 1
ATOM 8105 O O . TYR B 1 436 ? 28.297 -13.195 1.552 1 86.44 436 TYR B O 1
ATOM 8113 N N . MET B 1 437 ? 27.547 -15.055 0.623 1 87.19 437 MET B N 1
ATOM 8114 C CA . MET B 1 437 ? 26.375 -14.383 0.066 1 87.19 437 MET B CA 1
ATOM 8115 C C . MET B 1 437 ? 25.438 -13.898 1.174 1 87.19 437 MET B C 1
ATOM 8117 O O . MET B 1 437 ? 24.781 -12.867 1.033 1 87.19 437 MET B O 1
ATOM 8121 N N . LEU B 1 438 ? 25.406 -14.648 2.256 1 89.44 438 LEU B N 1
ATOM 8122 C CA . LEU B 1 438 ? 24.609 -14.234 3.41 1 89.44 438 LEU B CA 1
ATOM 8123 C C . LEU B 1 438 ? 25.109 -12.898 3.955 1 89.44 438 LEU B C 1
ATOM 8125 O O . LEU B 1 438 ? 24.297 -12 4.234 1 89.44 438 LEU B O 1
ATOM 8129 N N . VAL B 1 439 ? 26.375 -12.766 4.051 1 91.75 439 VAL B N 1
ATOM 8130 C CA . VAL B 1 439 ? 26.984 -11.555 4.586 1 91.75 439 VAL B CA 1
ATOM 8131 C C . VAL B 1 439 ? 26.703 -10.383 3.645 1 91.75 439 VAL B C 1
ATOM 8133 O O . VAL B 1 439 ? 26.406 -9.273 4.09 1 91.75 439 VAL B O 1
ATOM 8136 N N . VAL B 1 440 ? 26.766 -10.672 2.373 1 90.94 440 VAL B N 1
ATOM 8137 C CA . VAL B 1 440 ? 26.531 -9.625 1.38 1 90.94 440 VAL B CA 1
ATOM 8138 C C . VAL B 1 440 ? 25.094 -9.102 1.492 1 90.94 440 VAL B C 1
ATOM 8140 O O . VAL B 1 440 ? 24.875 -7.895 1.514 1 90.94 440 VAL B O 1
ATOM 8143 N N . PHE B 1 441 ? 24.141 -10 1.621 1 92.19 441 PHE B N 1
ATOM 8144 C CA . PHE B 1 441 ? 22.75 -9.594 1.691 1 92.19 441 PHE B CA 1
ATOM 8145 C C . PHE B 1 441 ? 22.453 -8.859 3 1 92.19 441 PHE B C 1
ATOM 8147 O O . PHE B 1 441 ? 21.688 -7.906 3.025 1 92.19 441 PHE B O 1
ATOM 8154 N N . VAL B 1 442 ? 23.062 -9.258 4.047 1 94 442 VAL B N 1
ATOM 8155 C CA . VAL B 1 442 ? 22.859 -8.617 5.34 1 94 442 VAL B CA 1
ATOM 8156 C C . VAL B 1 442 ? 23.438 -7.203 5.316 1 94 442 VAL B C 1
ATOM 8158 O O . VAL B 1 442 ? 22.797 -6.25 5.758 1 94 442 VAL B O 1
ATOM 8161 N N . VAL B 1 443 ? 24.625 -7.066 4.801 1 95.31 443 VAL B N 1
ATOM 8162 C CA . VAL B 1 443 ? 25.266 -5.758 4.727 1 95.31 443 VAL B CA 1
ATOM 8163 C C . VAL B 1 443 ? 24.469 -4.844 3.793 1 95.31 443 VAL B C 1
ATOM 8165 O O . VAL B 1 443 ? 24.312 -3.654 4.07 1 95.31 443 VAL B O 1
ATOM 8168 N N . ARG B 1 444 ? 24.031 -5.383 2.74 1 94.12 444 ARG B N 1
ATOM 8169 C CA . ARG B 1 444 ? 23.203 -4.625 1.804 1 94.12 444 ARG B CA 1
ATOM 8170 C C . ARG B 1 444 ? 21.938 -4.113 2.479 1 94.12 444 ARG B C 1
ATOM 8172 O O . ARG B 1 444 ? 21.578 -2.947 2.324 1 94.12 444 ARG B O 1
ATOM 8179 N N . GLU B 1 445 ? 21.281 -4.941 3.256 1 95.5 445 GLU B N 1
ATOM 8180 C CA . GLU B 1 445 ? 20.078 -4.566 3.969 1 95.5 445 GLU B CA 1
ATOM 8181 C C . GLU B 1 445 ? 20.344 -3.447 4.973 1 95.5 445 GLU B C 1
ATOM 8183 O O . GLU B 1 445 ? 19.594 -2.475 5.039 1 95.5 445 GLU B O 1
ATOM 8188 N N . ILE B 1 446 ? 21.391 -3.566 5.633 1 95.69 446 ILE B N 1
ATOM 8189 C CA . ILE B 1 446 ? 21.734 -2.559 6.625 1 95.69 446 ILE B CA 1
ATOM 8190 C C . ILE B 1 446 ? 22.094 -1.246 5.93 1 95.69 446 ILE B C 1
ATOM 8192 O O . ILE B 1 446 ? 21.656 -0.174 6.359 1 95.69 446 ILE B O 1
ATOM 8196 N N . GLN B 1 447 ? 22.844 -1.364 4.879 1 97.19 447 GLN B N 1
ATOM 8197 C CA . GLN B 1 447 ? 23.281 -0.175 4.152 1 97.19 447 GLN B CA 1
ATOM 8198 C C . GLN B 1 447 ? 22.078 0.59 3.596 1 97.19 447 GLN B C 1
ATOM 8200 O O . GLN B 1 447 ? 22.031 1.819 3.674 1 97.19 447 GLN B O 1
ATOM 8205 N N . VAL B 1 448 ? 21.125 -0.1 3.035 1 96.56 448 VAL B N 1
ATOM 8206 C CA . VAL B 1 448 ? 19.984 0.546 2.406 1 96.56 448 VAL B CA 1
ATOM 8207 C C . VAL B 1 448 ? 19.125 1.229 3.469 1 96.56 448 VAL B C 1
ATOM 8209 O O . VAL B 1 448 ? 18.641 2.346 3.262 1 96.56 448 VAL B O 1
ATOM 8212 N N . ILE B 1 449 ? 18.984 0.659 4.613 1 96.5 449 ILE B N 1
ATOM 8213 C CA . ILE B 1 449 ? 18.188 1.23 5.699 1 96.5 449 ILE B CA 1
ATOM 8214 C C . ILE B 1 449 ? 18.906 2.451 6.27 1 96.5 449 ILE B C 1
ATOM 8216 O O . ILE B 1 449 ? 18.297 3.506 6.457 1 96.5 449 ILE B O 1
ATOM 8220 N N . VAL B 1 450 ? 20.172 2.299 6.512 1 96.75 450 VAL B N 1
ATOM 8221 C CA . VAL B 1 450 ? 20.953 3.393 7.082 1 96.75 450 VAL B CA 1
ATOM 8222 C C . VAL B 1 450 ? 21 4.562 6.102 1 96.75 450 VAL B C 1
ATOM 8224 O O . VAL B 1 450 ? 20.922 5.723 6.508 1 96.75 450 VAL B O 1
ATOM 8227 N N . GLN B 1 451 ? 21.125 4.242 4.855 1 97.56 451 GLN B N 1
ATOM 8228 C CA . GLN B 1 451 ? 21.141 5.309 3.861 1 97.56 451 GLN B CA 1
ATOM 8229 C C . GLN B 1 451 ? 19.797 6.023 3.797 1 97.56 451 GLN B C 1
ATOM 8231 O O . GLN B 1 451 ? 19.75 7.246 3.631 1 97.56 451 GLN B O 1
ATOM 8236 N N . ALA B 1 452 ? 18.734 5.285 3.881 1 97.44 452 ALA B N 1
ATOM 8237 C CA . ALA B 1 452 ? 17.406 5.918 3.912 1 97.44 452 ALA B CA 1
ATOM 8238 C C . ALA B 1 452 ? 17.281 6.859 5.105 1 97.44 452 ALA B C 1
ATOM 8240 O O . ALA B 1 452 ? 16.766 7.973 4.969 1 97.44 452 ALA B O 1
ATOM 8241 N N . VAL B 1 453 ? 17.781 6.438 6.23 1 96.25 453 VAL B N 1
ATOM 8242 C CA . VAL B 1 453 ? 17.766 7.281 7.422 1 96.25 453 VAL B CA 1
ATOM 8243 C C . VAL B 1 453 ? 18.625 8.531 7.18 1 96.25 453 VAL B C 1
ATOM 8245 O O . VAL B 1 453 ? 18.203 9.641 7.523 1 96.25 453 VAL B O 1
ATOM 8248 N N . PHE B 1 454 ? 19.766 8.344 6.586 1 96.56 454 PHE B N 1
ATOM 8249 C CA . PHE B 1 454 ? 20.672 9.453 6.285 1 96.56 454 PHE B CA 1
ATOM 8250 C C . PHE B 1 454 ? 19.969 10.492 5.426 1 96.56 454 PHE B C 1
ATOM 8252 O O . PHE B 1 454 ? 20 11.688 5.734 1 96.56 454 PHE B O 1
ATOM 8259 N N . ILE B 1 455 ? 19.266 10.039 4.422 1 96.94 455 ILE B N 1
ATOM 8260 C CA . ILE B 1 455 ? 18.641 10.945 3.461 1 96.94 455 ILE B CA 1
ATOM 8261 C C . ILE B 1 455 ? 17.469 11.656 4.117 1 96.94 455 ILE B C 1
ATOM 8263 O O . ILE B 1 455 ? 17.328 12.875 4.008 1 96.94 455 ILE B O 1
ATOM 8267 N N . LEU B 1 456 ? 16.641 10.953 4.836 1 94.81 456 LEU B N 1
ATOM 8268 C CA . LEU B 1 456 ? 15.438 11.531 5.422 1 94.81 456 LEU B CA 1
ATOM 8269 C C . LEU B 1 456 ? 15.781 12.5 6.547 1 94.81 456 LEU B C 1
ATOM 8271 O O . LEU B 1 456 ? 15.133 13.531 6.703 1 94.81 456 LEU B O 1
ATOM 8275 N N . VAL B 1 457 ? 16.828 12.234 7.273 1 93.19 457 VAL B N 1
ATOM 8276 C CA . VAL B 1 457 ? 17.234 13.109 8.367 1 93.19 457 VAL B CA 1
ATOM 8277 C C . VAL B 1 457 ? 17.938 14.336 7.797 1 93.19 457 VAL B C 1
ATOM 8279 O O . VAL B 1 457 ? 17.641 15.469 8.18 1 93.19 457 VAL B O 1
ATOM 8282 N N . SER B 1 458 ? 18.828 14.117 6.898 1 93.19 458 SER B N 1
ATOM 8283 C CA . SER B 1 458 ? 19.625 15.211 6.359 1 93.19 458 SER B CA 1
ATOM 8284 C C . SER B 1 458 ? 18.781 16.188 5.551 1 93.19 458 SER B C 1
ATOM 8286 O O . SER B 1 458 ? 19.125 17.359 5.418 1 93.19 458 SER B O 1
ATOM 8288 N N . SER B 1 459 ? 17.641 15.727 5.027 1 91.25 459 SER B N 1
ATOM 8289 C CA . SER B 1 459 ? 16.781 16.594 4.242 1 91.25 459 SER B CA 1
ATOM 8290 C C . SER B 1 459 ? 16.125 17.672 5.117 1 91.25 459 SER B C 1
ATOM 8292 O O . SER B 1 459 ? 15.68 18.703 4.617 1 91.25 459 SER B O 1
ATOM 8294 N N . ARG B 1 460 ? 16.188 17.484 6.395 1 90.44 460 ARG B N 1
ATOM 8295 C CA . ARG B 1 460 ? 15.555 18.438 7.305 1 90.44 460 ARG B CA 1
ATOM 8296 C C . ARG B 1 460 ? 16.594 19.234 8.078 1 90.44 460 ARG B C 1
ATOM 8298 O O . ARG B 1 460 ? 16.266 19.969 9.008 1 90.44 460 ARG B O 1
ATOM 8305 N N . LEU B 1 461 ? 17.812 19.047 7.727 1 90.25 461 LEU B N 1
ATOM 8306 C CA . LEU B 1 461 ? 18.875 19.766 8.422 1 90.25 461 LEU B CA 1
ATOM 8307 C C . LEU B 1 461 ? 19.328 20.984 7.625 1 90.25 461 LEU B C 1
ATOM 8309 O O . LEU B 1 461 ? 19.281 20.984 6.391 1 90.25 461 LEU B O 1
ATOM 8313 N N . ARG B 1 462 ? 19.656 22.016 8.391 1 89.06 462 ARG B N 1
ATOM 8314 C CA . ARG B 1 462 ? 20.156 23.25 7.797 1 89.06 462 ARG B CA 1
ATOM 8315 C C . ARG B 1 462 ? 21.359 23.781 8.578 1 89.06 462 ARG B C 1
ATOM 8317 O O . ARG B 1 462 ? 21.422 23.656 9.797 1 89.06 462 ARG B O 1
ATOM 8324 N N . ALA B 1 463 ? 22.234 24.297 7.773 1 88.19 463 ALA B N 1
ATOM 8325 C CA . ALA B 1 463 ? 23.391 24.938 8.391 1 88.19 463 ALA B CA 1
ATOM 8326 C C . ALA B 1 463 ? 23.062 26.391 8.773 1 88.19 463 ALA B C 1
ATOM 8328 O O . ALA B 1 463 ? 23.141 27.281 7.941 1 88.19 463 ALA B O 1
ATOM 8329 N N . GLN B 1 464 ? 22.734 26.547 9.992 1 83 464 GLN B N 1
ATOM 8330 C CA . GLN B 1 464 ? 22.344 27.891 10.422 1 83 464 GLN B CA 1
ATOM 8331 C C . GLN B 1 464 ? 23.422 28.531 11.281 1 83 464 GLN B C 1
ATOM 8333 O O . GLN B 1 464 ? 23.562 29.766 11.281 1 83 464 GLN B O 1
ATOM 8338 N N . SER B 1 465 ? 24.172 27.75 11.938 1 82.5 465 SER B N 1
ATOM 8339 C CA . SER B 1 465 ? 25.234 28.312 12.766 1 82.5 465 SER B CA 1
ATOM 8340 C C . SER B 1 465 ? 26.422 28.781 11.914 1 82.5 465 SER B C 1
ATOM 8342 O O . SER B 1 465 ? 26.734 28.156 10.898 1 82.5 465 SER B O 1
ATOM 8344 N N . PRO B 1 466 ? 27 29.938 12.25 1 82.94 466 PRO B N 1
ATOM 8345 C CA . PRO B 1 466 ? 28.141 30.422 11.477 1 82.94 466 PRO B CA 1
ATOM 8346 C C . PRO B 1 466 ? 29.266 29.406 11.367 1 82.94 466 PRO B C 1
ATOM 8348 O O . PRO B 1 466 ? 29.906 29.297 10.32 1 82.94 466 PRO B O 1
ATOM 8351 N N . LYS B 1 467 ? 29.5 28.688 12.406 1 83.06 467 LYS B N 1
ATOM 8352 C CA . LYS B 1 467 ? 30.516 27.641 12.352 1 83.06 467 LYS B CA 1
ATOM 8353 C C . LYS B 1 467 ? 30.156 26.562 11.336 1 83.06 467 LYS B C 1
ATOM 8355 O O . LYS B 1 467 ? 31 26.094 10.578 1 83.06 467 LYS B O 1
ATOM 8360 N N . ALA B 1 468 ? 28.953 26.281 11.336 1 86.25 468 ALA B N 1
ATOM 8361 C CA . ALA B 1 468 ? 28.469 25.25 10.406 1 86.25 468 ALA B CA 1
ATOM 8362 C C . ALA B 1 468 ? 28.5 25.766 8.969 1 86.25 468 ALA B C 1
ATOM 8364 O O . ALA B 1 468 ? 28.734 25 8.039 1 86.25 468 ALA B O 1
ATOM 8365 N N . MET B 1 469 ? 28.312 27.016 8.797 1 84.81 469 MET B N 1
ATOM 8366 C CA . MET B 1 469 ? 28.328 27.609 7.461 1 84.81 469 MET B CA 1
ATOM 8367 C C . MET B 1 469 ? 29.75 27.672 6.906 1 84.81 469 MET B C 1
ATOM 8369 O O . MET B 1 469 ? 29.953 27.562 5.695 1 84.81 469 MET B O 1
ATOM 8373 N N . SER B 1 470 ? 30.625 27.844 7.809 1 84 470 SER B N 1
ATOM 8374 C CA . SER B 1 470 ? 32 27.953 7.363 1 84 470 SER B CA 1
ATOM 8375 C C . SER B 1 470 ? 32.625 26.562 7.164 1 84 470 SER B C 1
ATOM 8377 O O . SER B 1 470 ? 33.281 26.328 6.148 1 84 470 SER B O 1
ATOM 8379 N N . GLN B 1 471 ? 32.406 25.625 8.07 1 86.06 471 GLN B N 1
ATOM 8380 C CA . GLN B 1 471 ? 33.031 24.297 8.023 1 86.06 471 GLN B CA 1
ATOM 8381 C C . GLN B 1 471 ? 32.219 23.344 7.152 1 86.06 471 GLN B C 1
ATOM 8383 O O . GLN B 1 471 ? 32.781 22.391 6.605 1 86.06 471 GLN B O 1
ATOM 8388 N N . LYS B 1 472 ? 30.984 23.641 6.988 1 88.69 472 LYS B N 1
ATOM 8389 C CA . LYS B 1 472 ? 30.062 22.812 6.219 1 88.69 472 LYS B CA 1
ATOM 8390 C C . LYS B 1 472 ? 30.25 21.328 6.539 1 88.69 472 LYS B C 1
ATOM 8392 O O . LYS B 1 472 ? 30.578 20.531 5.656 1 88.69 472 LYS B O 1
ATOM 8397 N N . PRO B 1 473 ? 30.078 20.906 7.75 1 90 473 PRO B N 1
ATOM 8398 C CA . PRO B 1 473 ? 30.281 19.531 8.164 1 90 473 PRO B CA 1
ATOM 8399 C C . PRO B 1 473 ? 29.406 18.547 7.395 1 90 473 PRO B C 1
ATOM 8401 O O . PRO B 1 473 ? 28.203 18.781 7.227 1 90 473 PRO B O 1
ATOM 8404 N N . GLY B 1 474 ? 29.984 17.484 6.91 1 92.81 474 GLY B N 1
ATOM 8405 C CA . GLY B 1 474 ? 29.25 16.406 6.27 1 92.81 474 GLY B CA 1
ATOM 8406 C C . GLY B 1 474 ? 29.094 16.609 4.773 1 92.81 474 GLY B C 1
ATOM 8407 O O . GLY B 1 474 ? 28.656 15.695 4.066 1 92.81 474 GLY B O 1
ATOM 8408 N N . LYS B 1 475 ? 29.438 17.75 4.281 1 92.94 475 LYS B N 1
ATOM 8409 C CA . LYS B 1 475 ? 29.266 18.047 2.861 1 92.94 475 LYS B CA 1
ATOM 8410 C C . LYS B 1 475 ? 30.094 17.109 2.002 1 92.94 475 LYS B C 1
ATOM 8412 O O . LYS B 1 475 ? 29.672 16.688 0.924 1 92.94 475 LYS B O 1
ATOM 8417 N N . GLN B 1 476 ? 31.297 16.688 2.455 1 93.56 476 GLN B N 1
ATOM 8418 C CA . GLN B 1 476 ? 32.156 15.75 1.75 1 93.56 476 GLN B CA 1
ATOM 8419 C C . GLN B 1 476 ? 31.5 14.383 1.625 1 93.56 476 GLN B C 1
ATOM 8421 O O . GLN B 1 476 ? 31.594 13.734 0.579 1 93.56 476 GLN B O 1
ATOM 8426 N N . PHE B 1 477 ? 30.891 14.039 2.613 1 95.06 477 PHE B N 1
ATOM 8427 C CA . PHE B 1 477 ? 30.266 12.719 2.613 1 95.06 477 PHE B CA 1
ATOM 8428 C C . PHE B 1 477 ? 28.984 12.719 1.782 1 95.06 477 PHE B C 1
ATOM 8430 O O . PHE B 1 477 ? 28.656 11.711 1.151 1 95.06 477 PHE B O 1
ATOM 8437 N N . VAL B 1 478 ? 28.25 13.828 1.753 1 95.69 478 VAL B N 1
ATOM 8438 C CA . VAL B 1 478 ? 27.078 13.945 0.887 1 95.69 478 VAL B CA 1
ATOM 8439 C C . VAL B 1 478 ? 27.5 13.875 -0.576 1 95.69 478 VAL B C 1
ATOM 8441 O O . VAL B 1 478 ? 26.859 13.195 -1.384 1 95.69 478 VAL B O 1
ATOM 8444 N N . THR B 1 479 ? 28.641 14.484 -0.895 1 94.94 479 THR B N 1
ATOM 8445 C CA . THR B 1 479 ? 29.156 14.461 -2.256 1 94.94 479 THR B CA 1
ATOM 8446 C C . THR B 1 479 ? 29.625 13.062 -2.633 1 94.94 479 THR B C 1
ATOM 8448 O O . THR B 1 479 ? 29.328 12.578 -3.729 1 94.94 479 THR B O 1
ATOM 8451 N N . PHE B 1 480 ? 30.359 12.43 -1.684 1 96.06 480 PHE B N 1
ATOM 8452 C CA . PHE B 1 480 ? 30.797 11.062 -1.917 1 96.06 480 PHE B CA 1
ATOM 8453 C C . PHE B 1 480 ? 29.609 10.141 -2.164 1 96.06 480 PHE B C 1
ATOM 8455 O O . PHE B 1 480 ? 29.609 9.367 -3.121 1 96.06 480 PHE B O 1
ATOM 8462 N N . LEU B 1 481 ? 28.594 10.242 -1.327 1 97.31 481 LEU B N 1
ATOM 8463 C CA . LEU B 1 481 ? 27.422 9.375 -1.422 1 97.31 481 LEU B CA 1
ATOM 8464 C C . LEU B 1 481 ? 26.641 9.664 -2.693 1 97.31 481 LEU B C 1
ATOM 8466 O O . LEU B 1 481 ? 26.031 8.758 -3.277 1 97.31 481 LEU B O 1
ATOM 8470 N N . LEU B 1 482 ? 26.562 10.898 -3.121 1 96.12 482 LEU B N 1
ATOM 8471 C CA . LEU B 1 482 ? 25.891 11.266 -4.363 1 96.12 482 LEU B CA 1
ATOM 8472 C C . LEU B 1 482 ? 26.516 10.531 -5.551 1 96.12 482 LEU B C 1
ATOM 8474 O O . LEU B 1 482 ? 25.812 9.852 -6.301 1 96.12 482 LEU B O 1
ATOM 8478 N N . ILE B 1 483 ? 27.828 10.594 -5.652 1 94.75 483 ILE B N 1
ATOM 8479 C CA . ILE B 1 483 ? 28.516 9.961 -6.77 1 94.75 483 ILE B CA 1
ATOM 8480 C C . ILE B 1 483 ? 28.469 8.445 -6.617 1 94.75 483 ILE B C 1
ATOM 8482 O O . ILE B 1 483 ? 28.344 7.715 -7.605 1 94.75 483 ILE B O 1
ATOM 8486 N N . ALA B 1 484 ? 28.594 8.031 -5.402 1 96.06 484 ALA B N 1
ATOM 8487 C CA . ALA B 1 484 ? 28.531 6.594 -5.141 1 96.06 484 ALA B CA 1
ATOM 8488 C C . ALA B 1 484 ? 27.188 6.016 -5.566 1 96.06 484 ALA B C 1
ATOM 8490 O O . ALA B 1 484 ? 27.125 4.926 -6.141 1 96.06 484 ALA B O 1
ATOM 8491 N N . ASN B 1 485 ? 26.094 6.676 -5.289 1 96.31 485 ASN B N 1
ATOM 8492 C CA . ASN B 1 485 ? 24.781 6.18 -5.68 1 96.31 485 ASN B CA 1
ATOM 8493 C C . ASN B 1 485 ? 24.594 6.23 -7.191 1 96.31 485 ASN B C 1
ATOM 8495 O O . ASN B 1 485 ? 23.922 5.375 -7.766 1 96.31 485 ASN B O 1
ATOM 8499 N N . VAL B 1 486 ? 25.141 7.18 -7.859 1 93.25 486 VAL B N 1
ATOM 8500 C CA . VAL B 1 486 ? 25.109 7.203 -9.312 1 93.25 486 VAL B CA 1
ATOM 8501 C C . VAL B 1 486 ? 25.859 5.992 -9.867 1 93.25 486 VAL B C 1
ATOM 8503 O O . VAL B 1 486 ? 25.406 5.352 -10.812 1 93.25 486 VAL B O 1
ATOM 8506 N N . SER B 1 487 ? 26.984 5.723 -9.211 1 92.38 487 SER B N 1
ATOM 8507 C CA . SER B 1 487 ? 27.766 4.562 -9.617 1 92.38 487 SER B CA 1
ATOM 8508 C C . SER B 1 487 ? 26.984 3.268 -9.414 1 92.38 487 SER B C 1
ATOM 8510 O O . SER B 1 487 ? 26.984 2.396 -10.281 1 92.38 487 SER B O 1
ATOM 8512 N N . LEU B 1 488 ? 26.375 3.193 -8.281 1 92.81 488 LEU B N 1
ATOM 8513 C CA . LEU B 1 488 ? 25.578 2.004 -7.98 1 92.81 488 LEU B CA 1
ATOM 8514 C C . LEU B 1 488 ? 24.391 1.893 -8.93 1 92.81 488 LEU B C 1
ATOM 8516 O O . LEU B 1 488 ? 23.984 0.787 -9.289 1 92.81 488 LEU B O 1
ATOM 8520 N N . PHE B 1 489 ? 23.797 3.031 -9.297 1 91.19 489 PHE B N 1
ATOM 8521 C CA . PHE B 1 489 ? 22.734 3.07 -10.289 1 91.19 489 PHE B CA 1
ATOM 8522 C C . PHE B 1 489 ? 23.172 2.402 -11.586 1 91.19 489 PHE B C 1
ATOM 8524 O O . PHE B 1 489 ? 22.469 1.533 -12.109 1 91.19 489 PHE B O 1
ATOM 8531 N N . PHE B 1 490 ? 24.328 2.711 -12.094 1 85.19 490 PHE B N 1
ATOM 8532 C CA . PHE B 1 490 ? 24.844 2.129 -13.32 1 85.19 490 PHE B CA 1
ATOM 8533 C C . PHE B 1 490 ? 25.219 0.666 -13.117 1 85.19 490 PHE B C 1
ATOM 8535 O O . PHE B 1 490 ? 24.953 -0.177 -13.969 1 85.19 490 PHE B O 1
ATOM 8542 N N . PHE B 1 491 ? 25.75 0.471 -11.953 1 85.12 491 PHE B N 1
ATOM 8543 C CA . PHE B 1 491 ? 26.188 -0.882 -11.625 1 85.12 491 PHE B CA 1
ATOM 8544 C C . PHE B 1 491 ? 25 -1.837 -11.602 1 85.12 491 PHE B C 1
ATOM 8546 O O . PHE B 1 491 ? 25.031 -2.9 -12.227 1 85.12 491 PHE B O 1
ATOM 8553 N N . HIS B 1 492 ? 23.922 -1.444 -10.961 1 86.25 492 HIS B N 1
ATOM 8554 C CA . HIS B 1 492 ? 22.75 -2.303 -10.828 1 86.25 492 HIS B CA 1
ATOM 8555 C C . HIS B 1 492 ? 21.969 -2.361 -12.133 1 86.25 492 HIS B C 1
ATOM 8557 O O . HIS B 1 492 ? 21.281 -3.35 -12.414 1 86.25 492 HIS B O 1
ATOM 8563 N N . THR B 1 493 ? 22 -1.341 -12.891 1 83.75 493 THR B N 1
ATOM 8564 C CA . THR B 1 493 ? 21.375 -1.373 -14.203 1 83.75 493 THR B CA 1
ATOM 8565 C C . THR B 1 493 ? 22.031 -2.424 -15.094 1 83.75 493 THR B C 1
ATOM 8567 O O . THR B 1 493 ? 21.344 -3.199 -15.758 1 83.75 493 THR B O 1
ATOM 8570 N N . LEU B 1 494 ? 23.312 -2.533 -15.031 1 76.62 494 LEU B N 1
ATOM 8571 C CA . LEU B 1 494 ? 24.047 -3.496 -15.844 1 76.62 494 LEU B CA 1
ATOM 8572 C C . LEU B 1 494 ? 23.875 -4.91 -15.305 1 76.62 494 LEU B C 1
ATOM 8574 O O . LEU B 1 494 ? 23.781 -5.867 -16.078 1 76.62 494 LEU B O 1
ATOM 8578 N N . GLU B 1 495 ? 23.781 -4.969 -13.984 1 72 495 GLU B N 1
ATOM 8579 C CA . GLU B 1 495 ? 23.484 -6.254 -13.359 1 72 495 GLU B CA 1
ATOM 8580 C C . GLU B 1 495 ? 22.125 -6.793 -13.797 1 72 495 GLU B C 1
ATOM 8582 O O . GLU B 1 495 ? 21.984 -7.996 -14.023 1 72 495 GLU B O 1
ATOM 8587 N N . GLY B 1 496 ? 21.188 -5.965 -13.812 1 68.94 496 GLY B N 1
ATOM 8588 C CA . GLY B 1 496 ? 19.844 -6.363 -14.195 1 68.94 496 GLY B CA 1
ATOM 8589 C C . GLY B 1 496 ? 19.75 -6.852 -15.625 1 68.94 496 GLY B C 1
ATOM 8590 O O . GLY B 1 496 ? 18.844 -7.617 -15.977 1 68.94 496 GLY B O 1
ATOM 8591 N N . MET B 1 497 ? 20.703 -6.387 -16.406 1 66.44 497 MET B N 1
ATOM 8592 C CA . MET B 1 497 ? 20.734 -6.816 -17.812 1 66.44 497 MET B CA 1
ATOM 8593 C C . MET B 1 497 ? 21.281 -8.234 -17.922 1 66.44 497 MET B C 1
ATOM 8595 O O . MET B 1 497 ? 20.828 -9.016 -18.766 1 66.44 497 MET B O 1
ATOM 8599 N N . LYS B 1 498 ? 22.141 -8.508 -16.891 1 62.22 498 LYS B N 1
ATOM 8600 C CA . LYS B 1 498 ? 22.781 -9.82 -16.953 1 62.22 498 LYS B CA 1
ATOM 8601 C C . LYS B 1 498 ? 22.156 -10.781 -15.945 1 62.22 498 LYS B C 1
ATOM 8603 O O . LYS B 1 498 ? 21.672 -10.359 -14.898 1 62.22 498 LYS B O 1
ATOM 8608 N N . SER B 1 499 ? 21.625 -11.977 -16.234 1 56.72 499 SER B N 1
ATOM 8609 C CA . SER B 1 499 ? 21.016 -12.938 -15.32 1 56.72 499 SER B CA 1
ATOM 8610 C C . SER B 1 499 ? 21.953 -13.281 -14.172 1 56.72 499 SER B C 1
ATOM 8612 O O . SER B 1 499 ? 22.891 -14.078 -14.352 1 56.72 499 SER B O 1
ATOM 8614 N N . VAL B 1 500 ? 22.109 -12.414 -13.203 1 52.34 500 VAL B N 1
ATOM 8615 C CA . VAL B 1 500 ? 23.156 -12.555 -12.188 1 52.34 500 VAL B CA 1
ATOM 8616 C C . VAL B 1 500 ? 22.75 -13.633 -11.188 1 52.34 500 VAL B C 1
ATOM 8618 O O . VAL B 1 500 ? 23.5 -13.938 -10.258 1 52.34 500 VAL B O 1
ATOM 8621 N N . PHE B 1 501 ? 21.516 -14.07 -11.062 1 53.19 501 PHE B N 1
ATOM 8622 C CA . PHE B 1 501 ? 21.266 -15.062 -10.023 1 53.19 501 PHE B CA 1
ATOM 8623 C C . PHE B 1 501 ? 21.625 -16.453 -10.516 1 53.19 501 PHE B C 1
ATOM 8625 O O . PHE B 1 501 ? 21.609 -17.422 -9.75 1 53.19 501 PHE B O 1
ATOM 8632 N N . GLY B 1 502 ? 22.484 -16.562 -11.477 1 51.97 502 GLY B N 1
ATOM 8633 C CA . GLY B 1 502 ? 23.109 -17.797 -11.938 1 51.97 502 GLY B CA 1
ATOM 8634 C C . GLY B 1 502 ? 22.141 -18.969 -12 1 51.97 502 GLY B C 1
ATOM 8635 O O . GLY B 1 502 ? 20.938 -18.781 -12.172 1 51.97 502 GLY B O 1
ATOM 8636 N N . ASP B 1 503 ? 22.672 -20.172 -11.781 1 51.72 503 ASP B N 1
ATOM 8637 C CA . ASP B 1 503 ? 22.062 -21.5 -11.805 1 51.72 503 ASP B CA 1
ATOM 8638 C C . ASP B 1 503 ? 21.203 -21.734 -10.555 1 51.72 503 ASP B C 1
ATOM 8640 O O . ASP B 1 503 ? 20.469 -22.719 -10.484 1 51.72 503 ASP B O 1
ATOM 8644 N N . ALA B 1 504 ? 21.375 -20.922 -9.617 1 51.03 504 ALA B N 1
ATOM 8645 C CA . ALA B 1 504 ? 20.688 -21.188 -8.352 1 51.03 504 ALA B CA 1
ATOM 8646 C C . ALA B 1 504 ? 19.172 -21.031 -8.5 1 51.03 504 ALA B C 1
ATOM 8648 O O . ALA B 1 504 ? 18.406 -21.562 -7.699 1 51.03 504 ALA B O 1
ATOM 8649 N N . ILE B 1 505 ? 18.812 -20.312 -9.586 1 57.12 505 ILE B N 1
ATOM 8650 C CA . ILE B 1 505 ? 17.391 -20.094 -9.781 1 57.12 505 ILE B CA 1
ATOM 8651 C C . ILE B 1 505 ? 16.781 -21.25 -10.562 1 57.12 505 ILE B C 1
ATOM 8653 O O . ILE B 1 505 ? 15.57 -21.281 -10.812 1 57.12 505 ILE B O 1
ATOM 8657 N N . ALA B 1 506 ? 17.609 -22.281 -10.711 1 56.56 506 ALA B N 1
ATOM 8658 C CA . ALA B 1 506 ? 17.141 -23.328 -11.617 1 56.56 506 ALA B CA 1
ATOM 8659 C C . ALA B 1 506 ? 16.359 -24.406 -10.859 1 56.56 506 ALA B C 1
ATOM 8661 O O . ALA B 1 506 ? 15.656 -25.203 -11.469 1 56.56 506 ALA B O 1
ATOM 8662 N N . SER B 1 507 ? 16.484 -24.266 -9.547 1 62.88 507 SER B N 1
ATOM 8663 C CA . SER B 1 507 ? 15.75 -25.328 -8.867 1 62.88 507 SER B CA 1
ATOM 8664 C C . SER B 1 507 ? 14.273 -24.969 -8.703 1 62.88 507 SER B C 1
ATOM 8666 O O . SER B 1 507 ? 13.914 -23.781 -8.711 1 62.88 507 SER B O 1
ATOM 8668 N N . ARG B 1 508 ? 13.453 -25.953 -8.789 1 63.34 508 ARG B N 1
ATOM 8669 C CA . ARG B 1 508 ? 12.008 -25.812 -8.633 1 63.34 508 ARG B CA 1
ATOM 8670 C C . ARG B 1 508 ? 11.664 -25.016 -7.391 1 63.34 508 ARG B C 1
ATOM 8672 O O . ARG B 1 508 ? 10.719 -24.219 -7.402 1 63.34 508 ARG B O 1
ATOM 8679 N N . ARG B 1 509 ? 12.453 -25.141 -6.371 1 69.69 509 ARG B N 1
ATOM 8680 C CA . ARG B 1 509 ? 12.156 -24.484 -5.102 1 69.69 509 ARG B CA 1
ATOM 8681 C C . ARG B 1 509 ? 12.602 -23.031 -5.125 1 69.69 509 ARG B C 1
ATOM 8683 O O . ARG B 1 509 ? 12.07 -22.203 -4.387 1 69.69 509 ARG B O 1
ATOM 8690 N N . THR B 1 510 ? 13.469 -22.703 -6.059 1 72.38 510 THR B N 1
ATOM 8691 C CA . THR B 1 510 ? 14.016 -21.344 -6.055 1 72.38 510 THR B CA 1
ATOM 8692 C C . THR B 1 510 ? 13.367 -20.5 -7.141 1 72.38 510 THR B C 1
ATOM 8694 O O . THR B 1 510 ? 13.578 -19.281 -7.191 1 72.38 510 THR B O 1
ATOM 8697 N N . LYS B 1 511 ? 12.477 -21.094 -7.855 1 74 511 LYS B N 1
ATOM 8698 C CA . LYS B 1 511 ? 11.852 -20.406 -8.984 1 74 511 LYS B CA 1
ATOM 8699 C C . LYS B 1 511 ? 11.008 -19.219 -8.508 1 74 511 LYS B C 1
ATOM 8701 O O . LYS B 1 511 ? 11.07 -18.141 -9.078 1 74 511 LYS B O 1
ATOM 8706 N N . PRO B 1 512 ? 10.273 -19.391 -7.406 1 75.88 512 PRO B N 1
ATOM 8707 C CA . PRO B 1 512 ? 9.469 -18.25 -6.965 1 75.88 512 PRO B CA 1
ATOM 8708 C C . PRO B 1 512 ? 10.328 -17.062 -6.527 1 75.88 512 PRO B C 1
ATOM 8710 O O . PRO B 1 512 ? 9.922 -15.906 -6.695 1 75.88 512 PRO B O 1
ATOM 8713 N N . TYR B 1 513 ? 11.508 -17.344 -6.047 1 78.88 513 TYR B N 1
ATOM 8714 C CA . TYR B 1 513 ? 12.398 -16.281 -5.625 1 78.88 513 TYR B CA 1
ATOM 8715 C C . TYR B 1 513 ? 12.953 -15.523 -6.832 1 78.88 513 TYR B C 1
ATOM 8717 O O . TYR B 1 513 ? 13.109 -14.305 -6.789 1 78.88 513 TYR B O 1
ATOM 8725 N N . ALA B 1 514 ? 13.156 -16.266 -7.895 1 76.5 514 ALA B N 1
ATOM 8726 C CA . ALA B 1 514 ? 13.648 -15.641 -9.117 1 76.5 514 ALA B CA 1
ATOM 8727 C C . ALA B 1 514 ? 12.602 -14.703 -9.719 1 76.5 514 ALA B C 1
ATOM 8729 O O . ALA B 1 514 ? 12.938 -13.633 -10.219 1 76.5 514 ALA B O 1
ATOM 8730 N N . THR B 1 515 ? 11.391 -15.125 -9.57 1 77.88 515 THR B N 1
ATOM 8731 C CA . THR B 1 515 ? 10.312 -14.289 -10.094 1 77.88 515 THR B CA 1
ATOM 8732 C C . THR B 1 515 ? 10.195 -12.992 -9.297 1 77.88 515 THR B C 1
ATOM 8734 O O . THR B 1 515 ? 10.008 -11.922 -9.867 1 77.88 515 THR B O 1
ATOM 8737 N N . LEU B 1 516 ? 10.367 -13.07 -8.031 1 82.44 516 LEU B N 1
ATOM 8738 C CA . LEU B 1 516 ? 10.266 -11.898 -7.176 1 82.44 516 LEU B CA 1
ATOM 8739 C C . LEU B 1 516 ? 11.438 -10.945 -7.41 1 82.44 516 LEU B C 1
ATOM 8741 O O . LEU B 1 516 ? 11.258 -9.727 -7.461 1 82.44 516 LEU B O 1
ATOM 8745 N N . ILE B 1 517 ? 12.562 -11.469 -7.598 1 82.88 517 ILE B N 1
ATOM 8746 C CA . ILE B 1 517 ? 13.758 -10.664 -7.812 1 82.88 517 ILE B CA 1
ATOM 8747 C C . ILE B 1 517 ? 13.641 -9.922 -9.141 1 82.88 517 ILE B C 1
ATOM 8749 O O . ILE B 1 517 ? 13.992 -8.742 -9.234 1 82.88 517 ILE B O 1
ATOM 8753 N N . CYS B 1 518 ? 13.125 -10.555 -10.133 1 79.81 518 CYS B N 1
ATOM 8754 C CA . CYS B 1 518 ? 12.961 -9.93 -11.438 1 79.81 518 CYS B CA 1
ATOM 8755 C C . CYS B 1 518 ? 11.906 -8.828 -11.391 1 79.81 518 CYS B C 1
ATOM 8757 O O . CYS B 1 518 ? 12.055 -7.797 -12.055 1 79.81 518 CYS B O 1
ATOM 8759 N N . ALA B 1 519 ? 10.984 -9.086 -10.609 1 81.94 519 ALA B N 1
ATOM 8760 C CA . ALA B 1 519 ? 9.883 -8.133 -10.516 1 81.94 519 ALA B CA 1
ATOM 8761 C C . ALA B 1 519 ? 10.328 -6.852 -9.82 1 81.94 519 ALA B C 1
ATOM 8763 O O . ALA B 1 519 ? 9.852 -5.762 -10.141 1 81.94 519 ALA B O 1
ATOM 8764 N N . VAL B 1 520 ? 11.266 -6.926 -8.906 1 89.69 520 VAL B N 1
ATOM 8765 C CA . VAL B 1 520 ? 11.609 -5.754 -8.109 1 89.69 520 VAL B CA 1
ATOM 8766 C C . VAL B 1 520 ? 12.922 -5.148 -8.617 1 89.69 520 VAL B C 1
ATOM 8768 O O . VAL B 1 520 ? 13.305 -4.055 -8.195 1 89.69 520 VAL B O 1
ATOM 8771 N N . ALA B 1 521 ? 13.562 -5.695 -9.594 1 88.88 521 ALA B N 1
ATOM 8772 C CA . ALA B 1 521 ? 14.852 -5.238 -10.102 1 88.88 521 ALA B CA 1
ATOM 8773 C C . ALA B 1 521 ? 14.773 -3.781 -10.555 1 88.88 521 ALA B C 1
ATOM 8775 O O . ALA B 1 521 ? 15.648 -2.977 -10.211 1 88.88 521 ALA B O 1
ATOM 8776 N N . PRO B 1 522 ? 13.703 -3.361 -11.195 1 89.5 522 PRO B N 1
ATOM 8777 C CA . PRO B 1 522 ? 13.641 -1.952 -11.586 1 89.5 522 PRO B CA 1
ATOM 8778 C C . PRO B 1 522 ? 13.555 -1.01 -10.383 1 89.5 522 PRO B C 1
ATOM 8780 O O . PRO B 1 522 ? 14.039 0.121 -10.445 1 89.5 522 PRO B O 1
ATOM 8783 N N . LEU B 1 523 ? 12.977 -1.479 -9.375 1 92.5 523 LEU B N 1
ATOM 8784 C CA . LEU B 1 523 ? 12.836 -0.634 -8.195 1 92.5 523 LEU B CA 1
ATOM 8785 C C . LEU B 1 523 ? 14.156 -0.503 -7.449 1 92.5 523 LEU B C 1
ATOM 8787 O O . LEU B 1 523 ? 14.422 0.525 -6.824 1 92.5 523 LEU B O 1
ATOM 8791 N N . VAL B 1 524 ? 14.969 -1.532 -7.535 1 93.25 524 VAL B N 1
ATOM 8792 C CA . VAL B 1 524 ? 16.297 -1.47 -6.941 1 93.25 524 VAL B CA 1
ATOM 8793 C C . VAL B 1 524 ? 17.125 -0.39 -7.633 1 93.25 524 VAL B C 1
ATOM 8795 O O . VAL B 1 524 ? 17.766 0.432 -6.973 1 93.25 524 VAL B O 1
ATOM 8798 N N . VAL B 1 525 ? 17.016 -0.399 -8.938 1 92.88 525 VAL B N 1
ATOM 8799 C CA . VAL B 1 525 ? 17.719 0.607 -9.734 1 92.88 525 VAL B CA 1
ATOM 8800 C C . VAL B 1 525 ? 17.141 1.989 -9.438 1 92.88 525 VAL B C 1
ATOM 8802 O O . VAL B 1 525 ? 17.875 2.961 -9.289 1 92.88 525 VAL B O 1
ATOM 8805 N N . PHE B 1 526 ? 15.906 1.98 -9.273 1 94.38 526 PHE B N 1
ATOM 8806 C CA . PHE B 1 526 ? 15.219 3.242 -9.023 1 94.38 526 PHE B CA 1
ATOM 8807 C C . PHE B 1 526 ? 15.641 3.82 -7.676 1 94.38 526 PHE B C 1
ATOM 8809 O O . PHE B 1 526 ? 15.766 5.039 -7.527 1 94.38 526 PHE B O 1
ATOM 8816 N N . TYR B 1 527 ? 15.797 2.986 -6.656 1 96.62 527 TYR B N 1
ATOM 8817 C CA . TYR B 1 527 ? 16.203 3.451 -5.336 1 96.62 527 TYR B CA 1
ATOM 8818 C C . TYR B 1 527 ? 17.516 4.227 -5.41 1 96.62 527 TYR B C 1
ATOM 8820 O O . TYR B 1 527 ? 17.656 5.277 -4.785 1 96.62 527 TYR B O 1
ATOM 8828 N N . ARG B 1 528 ? 18.406 3.746 -6.141 1 95.88 528 ARG B N 1
ATOM 8829 C CA . ARG B 1 528 ? 19.734 4.375 -6.242 1 95.88 528 ARG B CA 1
ATOM 8830 C C . ARG B 1 528 ? 19.656 5.664 -7.051 1 95.88 528 ARG B C 1
ATOM 8832 O O . ARG B 1 528 ? 20.297 6.656 -6.703 1 95.88 528 ARG B O 1
ATOM 8839 N N . PHE B 1 529 ? 18.922 5.688 -8.094 1 94.31 529 PHE B N 1
ATOM 8840 C CA . PHE B 1 529 ? 18.719 6.906 -8.867 1 94.31 529 PHE B CA 1
ATOM 8841 C C . PHE B 1 529 ? 18.109 8.008 -8.008 1 94.31 529 PHE B C 1
ATOM 8843 O O . PHE B 1 529 ? 18.641 9.117 -7.941 1 94.31 529 PHE B O 1
ATOM 8850 N N . HIS B 1 530 ? 17.062 7.586 -7.41 1 95.75 530 HIS B N 1
ATOM 8851 C CA . HIS B 1 530 ? 16.344 8.609 -6.664 1 95.75 530 HIS B CA 1
ATOM 8852 C C . HIS B 1 530 ? 17.141 9.039 -5.43 1 95.75 530 HIS B C 1
ATOM 8854 O O . HIS B 1 530 ? 17.062 10.203 -5.012 1 95.75 530 HIS B O 1
ATOM 8860 N N . SER B 1 531 ? 17.859 8.117 -4.812 1 96.88 531 SER B N 1
ATOM 8861 C CA . SER B 1 531 ? 18.75 8.508 -3.73 1 96.88 531 SER B CA 1
ATOM 8862 C C . SER B 1 531 ? 19.75 9.562 -4.195 1 96.88 531 SER B C 1
ATOM 8864 O O . SER B 1 531 ? 20.047 10.508 -3.461 1 96.88 531 SER B O 1
ATOM 8866 N N . SER B 1 532 ? 20.25 9.43 -5.387 1 95.56 532 SER B N 1
ATOM 8867 C CA . SER B 1 532 ? 21.172 10.422 -5.926 1 95.56 532 SER B CA 1
ATOM 8868 C C . SER B 1 532 ? 20.484 11.773 -6.102 1 95.56 532 SER B C 1
ATOM 8870 O O . SER B 1 532 ? 21.094 12.82 -5.852 1 95.56 532 SER B O 1
ATOM 8872 N N . VAL B 1 533 ? 19.219 11.742 -6.488 1 95 533 VAL B N 1
ATOM 8873 C CA . VAL B 1 533 ? 18.453 12.969 -6.66 1 95 533 VAL B CA 1
ATOM 8874 C C . VAL B 1 533 ? 18.266 13.656 -5.305 1 95 533 VAL B C 1
ATOM 8876 O O . VAL B 1 533 ? 18.484 14.859 -5.176 1 95 533 VAL B O 1
ATOM 8879 N N . CYS B 1 534 ? 17.906 12.875 -4.328 1 95.81 534 CYS B N 1
ATOM 8880 C CA . CYS B 1 534 ? 17.688 13.422 -2.994 1 95.81 534 CYS B CA 1
ATOM 8881 C C . CYS B 1 534 ? 18.984 13.969 -2.408 1 95.81 534 CYS B C 1
ATOM 8883 O O . CYS B 1 534 ? 18.984 15.023 -1.766 1 95.81 534 CYS B O 1
ATOM 8885 N N . LEU B 1 535 ? 20.078 13.273 -2.617 1 96 535 LEU B N 1
ATOM 8886 C CA . LEU B 1 535 ? 21.359 13.719 -2.105 1 96 535 LEU B CA 1
ATOM 8887 C C . LEU B 1 535 ? 21.812 15 -2.803 1 96 535 LEU B C 1
ATOM 8889 O O . LEU B 1 535 ? 22.438 15.859 -2.184 1 96 535 LEU B O 1
ATOM 8893 N N . ALA B 1 536 ? 21.484 15.141 -4.051 1 92.75 536 ALA B N 1
ATOM 8894 C CA . ALA B 1 536 ? 21.781 16.375 -4.766 1 92.75 536 ALA B CA 1
ATOM 8895 C C . ALA B 1 536 ? 21 17.562 -4.184 1 92.75 536 ALA B C 1
ATOM 8897 O O . ALA B 1 536 ? 21.531 18.656 -4.062 1 92.75 536 ALA B O 1
ATOM 8898 N N . GLU B 1 537 ? 19.781 17.297 -3.83 1 91.12 537 GLU B N 1
ATOM 8899 C CA . GLU B 1 537 ? 18.969 18.344 -3.219 1 91.12 537 GLU B CA 1
ATOM 8900 C C . GLU B 1 537 ? 19.516 18.719 -1.841 1 91.12 537 GLU B C 1
ATOM 8902 O O . GLU B 1 537 ? 19.531 19.891 -1.48 1 91.12 537 GLU B O 1
ATOM 8907 N N . ILE B 1 538 ? 19.875 17.703 -1.118 1 92.19 538 ILE B N 1
ATOM 8908 C CA . ILE B 1 538 ? 20.469 17.953 0.194 1 92.19 538 ILE B CA 1
ATOM 8909 C C . ILE B 1 538 ? 21.75 18.766 0.039 1 92.19 538 ILE B C 1
ATOM 8911 O O . ILE B 1 538 ? 22 19.703 0.804 1 92.19 538 ILE B O 1
ATOM 8915 N N . TRP B 1 539 ? 22.594 18.391 -0.925 1 91.25 539 TRP B N 1
ATOM 8916 C CA . TRP B 1 539 ? 23.859 19.094 -1.206 1 91.25 539 TRP B CA 1
ATOM 8917 C C . TRP B 1 539 ? 23.609 20.562 -1.526 1 91.25 539 TRP B C 1
ATOM 8919 O O . TRP B 1 539 ? 24.375 21.422 -1.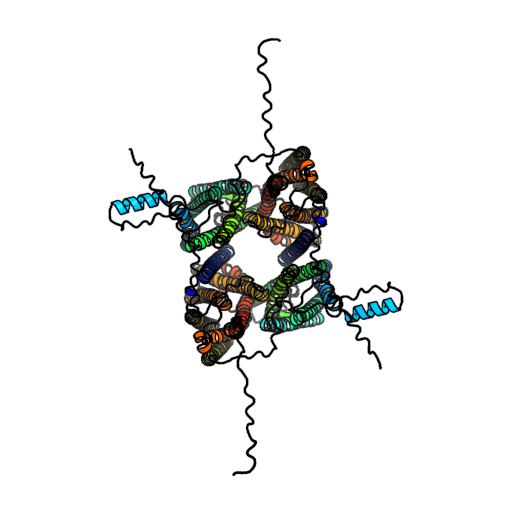109 1 91.25 539 TRP B O 1
ATOM 8929 N N . LYS B 1 540 ? 22.484 20.844 -2.094 1 85.88 540 LYS B N 1
ATOM 8930 C CA . LYS B 1 540 ? 22.156 22.203 -2.521 1 85.88 540 LYS B CA 1
ATOM 8931 C C . LYS B 1 540 ? 21.516 23 -1.387 1 85.88 540 LYS B C 1
ATOM 8933 O O . LYS B 1 540 ? 21.844 24.172 -1.187 1 85.88 540 LYS B O 1
ATOM 8938 N N . HIS B 1 541 ? 20.672 22.391 -0.583 1 85 541 HIS B N 1
ATOM 8939 C CA . HIS B 1 541 ? 19.828 23.141 0.335 1 85 541 HIS B CA 1
ATOM 8940 C C . HIS B 1 541 ? 20.406 23.125 1.748 1 85 541 HIS B C 1
ATOM 8942 O O . HIS B 1 541 ? 20.188 24.078 2.514 1 85 541 HIS B O 1
ATOM 8948 N N . CYS B 1 542 ? 21.016 22.172 2.113 1 87.06 542 CYS B N 1
ATOM 8949 C CA . CYS B 1 542 ? 21.469 22.031 3.492 1 87.06 542 CYS B CA 1
ATOM 8950 C C . CYS B 1 542 ? 22.516 23.078 3.844 1 87.06 542 CYS B C 1
ATOM 8952 O O . CYS B 1 542 ? 22.562 23.562 4.98 1 87.06 542 CYS B O 1
ATOM 8954 N N . TYR B 1 543 ? 23.312 23.562 2.91 1 85.19 543 TYR B N 1
ATOM 8955 C CA . TYR B 1 543 ? 24.453 24.422 3.227 1 85.19 543 TYR B CA 1
ATOM 8956 C C . TYR B 1 543 ? 24.297 25.797 2.58 1 85.19 543 TYR B C 1
ATOM 8958 O O . TYR B 1 543 ? 25.234 26.594 2.564 1 85.19 543 TYR B O 1
ATOM 8966 N N . ASN B 1 544 ? 23.047 26.031 2.068 1 76.38 544 ASN B N 1
ATOM 8967 C CA . ASN B 1 544 ? 22.797 27.344 1.474 1 76.38 544 ASN B CA 1
ATOM 8968 C C . ASN B 1 544 ? 22.344 28.359 2.521 1 76.38 544 ASN B C 1
ATOM 8970 O O . ASN B 1 544 ? 21.438 28.094 3.303 1 76.38 544 ASN B O 1
ATOM 8974 N N . THR B 1 545 ? 23.234 29.438 2.986 1 59.59 545 THR B N 1
ATOM 8975 C CA . THR B 1 545 ? 23.109 30.469 4.008 1 59.59 545 THR B CA 1
ATOM 8976 C C . THR B 1 545 ? 21.922 31.391 3.721 1 59.59 545 THR B C 1
ATOM 8978 O O . THR B 1 545 ? 21.5 32.156 4.594 1 59.59 545 THR B O 1
ATOM 8981 N N . LYS B 1 546 ? 21.453 31.703 2.678 1 53.62 546 LYS B N 1
ATOM 8982 C CA . LYS B 1 546 ? 20.609 32.875 2.445 1 53.62 546 LYS B CA 1
ATOM 8983 C C . LYS B 1 546 ? 19.234 32.688 3.088 1 53.62 546 LYS B C 1
ATOM 8985 O O . LYS B 1 546 ? 18.484 33.656 3.236 1 53.62 546 LYS B O 1
ATOM 8990 N N . ASN B 1 547 ? 18.859 31.609 3.326 1 48.03 547 ASN B N 1
ATOM 8991 C CA . ASN B 1 547 ? 17.484 31.578 3.803 1 48.03 547 ASN B CA 1
ATOM 8992 C C . ASN B 1 547 ? 17.391 31.906 5.289 1 48.03 547 ASN B C 1
ATOM 8994 O O . ASN B 1 547 ? 16.484 31.453 5.98 1 48.03 547 ASN B O 1
ATOM 8998 N N . SER B 1 548 ? 18.406 32.438 5.98 1 40.56 548 SER B N 1
ATOM 8999 C CA . SER B 1 548 ? 18.188 32.875 7.352 1 40.56 548 SER B CA 1
ATOM 9000 C C . SER B 1 548 ? 17.156 34 7.41 1 40.56 548 SER B C 1
ATOM 9002 O O . SER B 1 548 ? 17.234 34.938 6.621 1 40.56 548 SER B O 1
ATOM 9004 N N . PRO B 1 549 ? 16.031 33.938 8.031 1 36.97 549 PRO B N 1
ATOM 9005 C CA . PRO B 1 549 ? 15.25 35.156 8.188 1 36.97 549 PRO B CA 1
ATOM 9006 C C . PRO B 1 549 ? 16.109 36.344 8.578 1 36.97 549 PRO B C 1
ATOM 9008 O O . PRO B 1 549 ? 16.969 36.25 9.469 1 36.97 549 PRO B O 1
ATOM 9011 N N . ARG B 1 550 ? 16.375 37.375 7.859 1 33.91 550 ARG B N 1
ATOM 9012 C CA . ARG B 1 550 ? 16.969 38.656 8.266 1 33.91 550 ARG B CA 1
ATOM 9013 C C . ARG B 1 550 ? 16.484 39.062 9.648 1 33.91 550 ARG B C 1
ATOM 9015 O O . ARG B 1 550 ? 15.281 39.062 9.914 1 33.91 550 ARG B O 1
ATOM 9022 N N . SER B 1 551 ? 17.25 38.906 10.766 1 32.84 551 SER B N 1
ATOM 9023 C CA . SER B 1 551 ? 16.984 39.688 11.977 1 32.84 551 SER B CA 1
ATOM 9024 C C . SER B 1 551 ? 16.312 41 11.648 1 32.84 551 SER B C 1
ATOM 9026 O O . SER B 1 551 ? 16.703 41.688 10.703 1 32.84 551 SER B O 1
ATOM 9028 N N . LEU B 1 552 ? 15.055 41.281 12.094 1 31.11 552 LEU B N 1
ATOM 9029 C CA . LEU B 1 552 ? 14.492 42.625 12.18 1 31.11 552 LEU B CA 1
ATOM 9030 C C . LEU B 1 552 ? 15.555 43.625 12.625 1 31.11 552 LEU B C 1
ATOM 9032 O O . LEU B 1 552 ? 16.031 43.562 13.766 1 31.11 552 LEU B O 1
ATOM 9036 N N . LYS B 1 553 ? 16.344 44.219 11.812 1 32.31 553 LYS B N 1
ATOM 9037 C CA . LYS B 1 553 ? 17.109 45.406 12.133 1 32.31 553 LYS B CA 1
ATOM 9038 C C . LYS B 1 553 ? 16.297 46.375 12.984 1 32.31 553 LYS B C 1
ATOM 9040 O O . LYS B 1 553 ? 15.156 46.688 12.656 1 32.31 553 LYS B O 1
ATOM 9045 N N . SER B 1 554 ? 16.531 46.531 14.375 1 30.33 554 SER B N 1
ATOM 9046 C CA . SER B 1 554 ? 16.062 47.688 15.148 1 30.33 554 SER B CA 1
ATOM 9047 C C . SER B 1 554 ? 16.172 48.969 14.352 1 30.33 554 SER B C 1
ATOM 9049 O O . SER B 1 554 ? 17.078 49.125 13.523 1 30.33 554 SER B O 1
ATOM 9051 N N . PRO B 1 555 ? 15.172 49.812 14.242 1 30.03 555 PRO B N 1
ATOM 9052 C CA . PRO B 1 555 ? 15.328 51.156 13.633 1 30.03 555 PRO B CA 1
ATOM 9053 C C . PRO B 1 555 ? 16.531 51.906 14.188 1 30.03 555 PRO B C 1
ATOM 9055 O O . PRO B 1 555 ? 16.609 52.156 15.391 1 30.03 555 PRO B O 1
ATOM 9058 N N . ALA B 1 556 ? 17.75 51.719 13.789 1 28.52 556 ALA B N 1
ATOM 9059 C CA . ALA B 1 556 ? 18.828 52.656 14.141 1 28.52 556 ALA B CA 1
ATOM 9060 C C . ALA B 1 556 ? 18.359 54.094 14.039 1 28.52 556 ALA B C 1
ATOM 9062 O O . ALA B 1 556 ? 17.609 54.469 13.117 1 28.52 556 ALA B O 1
ATOM 9063 N N . SER B 1 557 ? 18.172 54.906 15.242 1 28.31 557 SER B N 1
ATOM 9064 C CA . SER B 1 557 ? 18.031 56.344 15.391 1 28.31 557 SER B CA 1
ATOM 9065 C C . SER B 1 557 ? 18.922 57.094 14.406 1 28.31 557 SER B C 1
ATOM 9067 O O . SER B 1 557 ? 20.141 56.969 14.43 1 28.31 557 SER B O 1
ATOM 9069 N N . GLU B 1 558 ? 18.625 57.281 13.164 1 25.61 558 GLU B N 1
ATOM 9070 C CA . GLU B 1 558 ? 19.266 58.156 12.18 1 25.61 558 GLU B CA 1
ATOM 9071 C C . GLU B 1 558 ? 19.516 59.562 12.75 1 25.61 558 GLU B C 1
ATOM 9073 O O . GLU B 1 558 ? 18.797 60.5 12.398 1 25.61 558 GLU B O 1
ATOM 9078 N N . THR B 1 559 ? 19.641 59.812 14.102 1 26.62 559 THR B N 1
ATOM 9079 C CA . THR B 1 559 ? 20.016 61.188 14.398 1 26.62 559 THR B CA 1
ATOM 9080 C C . THR B 1 559 ? 21.422 61.5 13.883 1 26.62 559 THR B C 1
ATOM 9082 O O . THR B 1 559 ? 22.391 61.469 14.648 1 26.62 559 THR B O 1
ATOM 9085 N N . SER B 1 560 ? 22.109 60.75 13.023 1 24.03 560 SER B N 1
ATOM 9086 C CA . SER B 1 560 ? 23.406 61.312 12.648 1 24.03 560 SER B CA 1
ATOM 9087 C C . SER B 1 560 ? 23.266 62.719 12.07 1 24.03 560 SER B C 1
ATOM 9089 O O . SER B 1 560 ? 22.531 62.938 11.102 1 24.03 560 SER B O 1
ATOM 9091 N N . VAL B 1 561 ? 23.469 63.844 12.906 1 24.67 561 VAL B N 1
ATOM 9092 C CA . VAL B 1 561 ? 23.906 65.25 12.633 1 24.67 561 VAL B CA 1
ATOM 9093 C C . VAL B 1 561 ? 25.016 65.25 11.594 1 24.67 561 VAL B C 1
ATOM 9095 O O . VAL B 1 561 ? 26.078 64.625 11.82 1 24.67 561 VAL B O 1
ATOM 9098 N N . ALA B 1 562 ? 24.688 65.25 10.305 1 23.02 562 ALA B N 1
ATOM 9099 C CA . ALA B 1 562 ? 25.547 65.5 9.148 1 23.02 562 ALA B CA 1
ATOM 9100 C C . ALA B 1 562 ? 26.359 66.812 9.367 1 23.02 562 ALA B C 1
ATOM 9102 O O . ALA B 1 562 ? 25.812 67.875 9.383 1 23.02 562 ALA B O 1
ATOM 9103 N N . THR B 1 563 ? 27.281 66.875 10.406 1 21.59 563 THR B N 1
ATOM 9104 C CA . THR B 1 563 ? 28.25 67.938 10.328 1 21.59 563 THR B CA 1
ATOM 9105 C C . THR B 1 563 ? 28.922 68 8.953 1 21.59 563 THR B C 1
ATOM 9107 O O . THR B 1 563 ? 29.469 67 8.5 1 21.59 563 THR B O 1
ATOM 9110 N N . ARG B 1 564 ? 28.609 69 8.031 1 22.23 564 ARG B N 1
ATOM 9111 C CA . ARG B 1 564 ? 29.078 69.5 6.746 1 22.23 564 ARG B CA 1
ATOM 9112 C C . ARG B 1 564 ? 30.578 69.812 6.801 1 22.23 564 ARG B C 1
ATOM 9114 O O . ARG B 1 564 ? 30.984 70.875 7.211 1 22.23 564 ARG B O 1
ATOM 9121 N N . THR B 1 565 ? 31.531 69 7.359 1 20.23 565 THR B N 1
ATOM 9122 C CA . THR B 1 565 ? 32.875 69.562 7.242 1 20.23 565 THR B CA 1
ATOM 9123 C C . THR B 1 565 ? 33.281 69.688 5.777 1 20.23 565 THR B C 1
ATOM 9125 O O . THR B 1 565 ? 33.125 68.75 4.988 1 20.23 565 THR B O 1
ATOM 9128 N N . SER B 1 566 ? 33.469 71 5.223 1 21.23 566 SER B N 1
ATOM 9129 C CA . SER B 1 566 ? 33.969 71.688 4.051 1 21.23 566 SER B CA 1
ATOM 9130 C C . SER B 1 566 ? 35.375 71.25 3.689 1 21.23 566 SER B C 1
ATOM 9132 O O . SER B 1 566 ? 36.375 71.75 4.238 1 21.23 566 SER B O 1
ATOM 9134 N N . SER B 1 567 ? 35.781 69.875 3.645 1 20.7 567 SER B N 1
ATOM 9135 C CA . SER B 1 567 ? 37.125 69.562 3.178 1 20.7 567 SER B CA 1
ATOM 9136 C C . SER B 1 567 ? 37.344 70.062 1.754 1 20.7 567 SER B C 1
ATOM 9138 O O . SER B 1 567 ? 36.5 69.875 0.875 1 20.7 567 SER B O 1
ATOM 9140 N N . ILE B 1 568 ? 38.5 70.938 1.447 1 23.72 568 ILE B N 1
ATOM 9141 C CA . ILE B 1 568 ? 39.25 71.75 0.546 1 23.72 568 ILE B CA 1
ATOM 9142 C C . ILE B 1 568 ? 39.719 70.938 -0.668 1 23.72 568 ILE B C 1
ATOM 9144 O O . ILE B 1 568 ? 40 69.75 -0.556 1 23.72 568 ILE B O 1
ATOM 9148 N N . ASN B 1 569 ? 39.906 71.562 -1.97 1 22.62 569 ASN B N 1
ATOM 9149 C CA . ASN B 1 569 ? 40.031 71.562 -3.424 1 22.62 569 ASN B CA 1
ATOM 9150 C C . ASN B 1 569 ? 41.406 71 -3.859 1 22.62 569 ASN B C 1
ATOM 9152 O O . ASN B 1 569 ? 41.75 71.125 -5.035 1 22.62 569 ASN B O 1
ATOM 9156 N N . GLU B 1 570 ? 42.469 70.5 -3.018 1 22.84 570 GLU B N 1
ATOM 9157 C CA . GLU B 1 570 ? 43.781 70.438 -3.619 1 22.84 570 GLU B CA 1
ATOM 9158 C C . GLU B 1 570 ? 43.781 69.562 -4.883 1 22.84 570 GLU B C 1
ATOM 9160 O O . GLU B 1 570 ? 43.312 68.438 -4.875 1 22.84 570 GLU B O 1
ATOM 9165 N N . ARG B 1 571 ? 44.188 70.125 -6.277 1 22.98 571 ARG B N 1
ATOM 9166 C CA . ARG B 1 571 ? 44.719 70.25 -7.625 1 22.98 571 ARG B CA 1
ATOM 9167 C C . ARG B 1 571 ? 45.812 69.188 -7.859 1 22.98 571 ARG B C 1
ATOM 9169 O O . ARG B 1 571 ? 45.75 68.438 -8.805 1 22.98 571 ARG B O 1
ATOM 9176 N N . ASP B 1 572 ? 47.312 69.75 -8.016 1 24.16 572 ASP B N 1
ATOM 9177 C CA . ASP B 1 572 ? 48.5 69.938 -8.836 1 24.16 572 ASP B CA 1
ATOM 9178 C C . ASP B 1 572 ? 49.594 68.938 -8.438 1 24.16 572 ASP B C 1
ATOM 9180 O O . ASP B 1 572 ? 50.688 68.938 -9.031 1 24.16 572 ASP B O 1
ATOM 9184 N N . LEU B 1 573 ? 49.969 68.562 -7.195 1 22.47 573 LEU B N 1
ATOM 9185 C CA . LEU B 1 573 ? 51.406 68.188 -7.152 1 22.47 573 LEU B CA 1
ATOM 9186 C C . LEU B 1 573 ? 51.625 66.812 -7.77 1 22.47 573 LEU B C 1
ATOM 9188 O O . LEU B 1 573 ? 52.5 66.688 -8.617 1 22.47 573 LEU B O 1
ATOM 9192 N N . PHE B 1 574 ? 52.156 65.812 -7.086 1 22.22 574 PHE B N 1
ATOM 9193 C CA . PHE B 1 574 ? 52.719 64.625 -7.742 1 22.22 574 PHE B CA 1
ATOM 9194 C C . PHE B 1 574 ? 51.594 63.719 -8.258 1 22.22 574 PHE B C 1
ATOM 9196 O O . PHE B 1 574 ? 50.562 63.594 -7.617 1 22.22 574 PHE B O 1
#

Secondary structure (DSSP, 8-state):
--------------------------TTS-GGG-HHHHHHHHHHHHHHHHHHHHHHHHHHHHS-PPPGGGHHHHHHHHIIIIIHHHHHHHHIIIIII-HHHHHHHHHHHHHTTSS-------PPPP--S--SS-HHHHHHHHHHHHHHHHHHHHHHHHHHHSTT--HHHHHHHHHHHHHHHHHHHHHHH-TT----SSHHHHHHHHHHHHHHHHHHHHHHHHHHHHHHHHHHHHHHHHHHHTSS----S-----HHHHHT-S-THHHHHHHHHHHHHHHHHHHHHHHHHHHHHHHHHTS-TTS---------S------TT-HHHHHHHHHHHHHHHHHHHHHHHHHHTT-HHHHHHHHHHHHHHHHHHHHHHHHHHHHHGGGSEE---SS--HHHHHHHHHHHHHHHHHHHHHHHHHHHHHHHHHS-STTPPPTHHHHHHHHHHHHHHHHHHHHHHHTTEE--SHHHHHH-TTHHHHHHHHHHHHHHHHHHHHHHHS-TTGGGGGSTTTHHHHHHHHHHHHHHHHHHHHHHHHHHHHHHHTT--TTS-----------------------S--/--------------------------TTS-GGG-HHHHHHHHHHHHHHHHHHHHHHHHHHHHH-PPPGGGHHHHHHHHIIIIIHHHHHHHHIIIIII-HHHHHHHHHHHHHTTSS-------PPPP--S--SS-HHHHHHHHHHHHHHHHHHHHHHHHHHHSTT--HHHHHHHHHHHHHHHHHHHHHHH-TT----SSHHHHHHHHHHHHHHHHHHHHHHHHHHHHHHHHHHHHHHHHHHHTSS----S-----HHHHTT-S-THHHHHHHHHHHHHHHHHHHHHHHHHHHHHHHHHTS-TTS----------------TT-HHHHHHHHHHHHHHHHHHHHHHHHHHTT-HHHHHHHHHHHHHHHHHHHHHHHHHHHHHGGGSEE---SS--HHHHHHHHHHHHHHHHHHHHHHHHHHHHHHHHHS-SS-PPPTHHHHHHHHHHHHHHHHHHHHHHHTTEE--SHHHHHH-TTHHHHHHHHHHHHHHHHHHHHHHHS-TTGGGGGSTTTHHHHHHHHHHHHHHHHHHHHHHHHHHHHHHHTT--TTS--------------------------

Organism: Bursaphelenchus xylophilus (NCBI:txid6326)

Sequence (1148 aa):
MDSAGTTSTSESREDFEPCSRAVVDTPEDGWIHDPAAWDYFCSLLTSLYAMFIIVFAVVMELSQKFTSDEWFMEMLFYSYMYGTGITFLLYCYLFQMHPAWLNGLIKWLERKKWICPGNTEVPQTTHSSDGAGSLYLRLGTLCFGSSGIVLFCLEFFVCISDHLCFAYRLVNWVFAAAFTFIQMHFIFCNSKIIITESKNLAKLGTMHLLAVNVWTWLRFVIAKHDGKSVYVEHILNRSDSLLLPRIDENYSVPPDEILSIRIYSFYYFGDFATLLTTCIVEYSVIGAAIMFVLWRSIDDHCIPPSYRPKRKNKVRIDCSASSAGLFAGVLFLICALVSIGIYTIFSQHSDDRGALLVFRLSDFALFCFTLIGCIVGLYRMRFLHYQSLQIMTNAEFLDEILLIIGLLGELIHSSTGLMCWITTQSEWGQNKMETYMLVVFVVREIQVIVQAVFILVSSRLRAQSPKAMSQKPGKQFVTFLLIANVSLFFFHTLEGMKSVFGDAIASRRTKPYATLICAVAPLVVFYRFHSSVCLAEIWKHCYNTKNSPRSLKSPASETSVATRTSSINERDLFMDSAGTTSTSESREDFEPCSRAVVDTPEDGWIHDPAAWDYFCSLLTSLYAMFIIVFAVVMELSQKFTSDEWFMEMLFYSYMYGTGITFLLYCYLFQMHPAWLNGLIKWLERKKWICPGNTEVPQTTHSSDGAGSLYLRLGTLCFGSSGIVLFCLEFFVCISDHLCFAYRLVNWVFAAAFTFIQMHFIFCNSKIIITESKNLAKLGTMHLLAVNVWTWLRFVIAKHDGKSVYVEHILNRSDSLLLPRIDENYSVPPDEILSIRIYSFYYFGDFATLLTTCIVEYSVIGAAIMFVLWRSIDDHCIPPSYRPKRKNKVRIDCSASSAGLFAGVLFLICALVSIGIYTIFSQHSDDRGALLVFRLSDFALFCFTLIGCIVGLYRMRFLHYQSLQIMTNAEFLDEILLIIGLLGELIHSSTGLMCWITTQSEWGQNKMETYMLVVFVVREIQVIVQAVFILVSSRLRAQSPKAMSQKPGKQFVTFLLIANVSLFFFHTLEGMKSVFGDAIASRRTKPYATLICAVAPLVVFYRFHSSVCLAEIWKHCYNTKNSPRSLKSPASETSVATRTSSINERDLF

Solvent-accessible surface area (backbone atoms only — not comparable to full-atom values): 61843 Å² total; per-residue (Å²): 137,84,79,75,76,76,74,77,76,75,73,74,72,72,71,74,64,70,81,64,68,67,71,73,71,58,77,76,58,19,27,77,75,35,65,70,45,40,50,51,50,52,51,50,52,29,50,49,51,24,50,50,51,38,44,41,43,49,47,51,66,69,49,62,79,77,51,83,86,42,46,64,62,50,48,50,51,49,44,50,47,38,46,52,42,40,52,42,54,48,45,45,47,44,55,38,65,40,25,59,61,49,44,47,47,47,50,48,36,32,71,66,64,76,39,80,86,60,95,70,69,67,70,69,57,52,70,77,43,78,30,59,51,54,71,62,54,38,52,47,38,50,53,20,36,52,38,26,37,50,45,32,50,49,41,43,51,50,36,71,70,38,86,84,48,57,71,66,56,50,53,51,33,50,43,51,34,51,33,47,51,53,49,43,52,43,54,59,73,49,31,21,61,40,62,79,68,64,52,67,59,50,39,41,42,26,29,47,41,23,27,40,20,50,44,51,24,54,51,44,36,52,34,52,42,52,45,50,50,52,49,49,51,47,50,52,53,48,58,62,42,67,76,49,78,86,72,78,89,79,71,68,64,54,66,68,59,52,64,66,38,84,51,64,42,38,79,78,44,42,50,59,37,48,52,27,44,38,26,33,32,47,26,20,53,51,50,21,51,46,27,48,52,52,45,62,50,52,77,57,66,78,59,68,76,69,83,63,74,80,70,75,81,73,77,78,80,75,68,74,75,28,61,68,11,44,54,52,12,50,51,47,37,52,51,53,52,50,47,52,51,50,26,51,54,28,48,72,66,72,32,58,68,57,18,49,50,50,46,50,52,48,50,39,51,53,37,50,53,52,35,49,40,37,54,52,23,52,61,45,38,38,63,26,34,61,54,80,64,90,68,76,49,57,33,58,49,46,50,51,53,53,48,50,54,11,47,52,20,40,48,43,43,31,39,38,52,46,50,51,45,57,55,26,66,69,45,89,64,93,68,48,64,61,70,67,55,53,55,38,33,52,48,43,47,51,29,54,53,49,43,51,49,42,51,63,53,48,64,37,30,31,31,76,40,70,66,37,56,72,67,40,58,31,41,27,34,42,40,20,49,25,41,39,24,50,38,47,23,55,50,45,50,53,42,70,49,41,82,73,67,60,73,56,43,67,39,82,84,30,37,59,48,48,52,52,41,55,53,28,46,48,29,38,32,39,28,26,46,50,49,23,43,52,33,50,49,32,65,55,54,23,68,48,65,78,77,58,79,76,74,80,73,71,84,71,83,78,69,79,79,81,77,86,77,85,84,78,83,88,84,78,76,135,138,83,79,76,77,77,75,76,76,75,75,74,74,73,70,76,64,69,81,62,68,65,68,73,71,58,77,76,58,18,26,77,76,33,65,71,45,39,51,50,49,52,51,49,53,29,52,50,50,24,50,50,53,37,44,41,44,49,47,52,67,68,53,55,78,76,51,84,87,41,46,64,61,50,48,52,51,49,45,49,47,38,45,52,42,42,52,43,54,50,46,46,47,43,55,37,66,40,25,59,63,48,43,47,46,49,52,48,34,32,70,66,63,75,40,79,85,59,94,69,69,66,68,68,56,52,69,77,43,78,31,58,52,54,70,60,53,39,51,49,38,49,52,21,35,53,39,26,36,51,44,33,49,48,42,44,52,50,37,70,69,39,86,83,48,57,71,68,57,50,53,50,32,50,41,50,34,49,34,46,50,54,50,43,50,44,55,60,73,49,32,20,60,41,62,78,66,63,52,66,58,49,38,42,43,28,29,47,42,24,27,40,21,51,44,50,23,53,51,44,37,52,33,51,44,52,46,51,49,54,49,49,52,47,51,52,53,47,58,62,42,65,76,48,79,83,74,80,87,80,75,67,61,53,66,67,59,53,65,66,39,83,52,65,42,39,78,79,44,44,51,59,36,48,51,26,45,38,26,32,32,48,26,19,51,51,50,20,49,46,28,48,52,52,46,61,50,52,76,58,66,76,61,67,76,70,84,62,74,80,70,75,81,72,77,77,79,76,70,73,75,27,61,68,11,44,54,53,12,51,50,47,35,51,52,54,52,49,45,53,51,50,27,52,54,29,49,73,66,71,31,58,67,58,18,49,50,50,45,51,51,48,50,39,51,54,38,50,53,51,34,50,40,38,55,53,24,51,60,46,39,39,62,26,34,62,54,81,64,89,70,77,49,55,33,58,50,47,49,50,52,54,50,49,56,11,46,51,21,41,48,44,44,32,40,37,52,45,49,52,46,57,54,27,66,68,46,87,64,92,70,50,63,61,70,67,55,54,55,39,33,52,48,43,50,50,31,55,53,50,42,50,50,42,53,63,54,46,64,37,31,32,31,74,39,69,67,36,57,70,66,42,59,33,42,27,34,44,39,20,50,25,41,39,23,49,37,47,22,55,50,45,51,53,44,70,48,41,82,74,70,62,72,56,42,67,40,82,84,32,36,62,50,46,53,53,42,57,52,28,46,48,29,38,31,40,29,26,46,50,49,22,42,53,36,50,50,32,65,56,54,23,68,50,63,78,77,58,78,74,73,80,75,71,83,74,80,79,72,74,79,79,75,79,78,85,83,82,82,96,89,80,82,133

InterPro domains:
  IPR004878 Otopetrin [PF03189] (136-234)
  IPR004878 Otopetrin [PF03189] (269-529)
  IPR004878 Otopetrin [PTHR21522] (32-543)

Foldseek 3Di:
DCPPPPPPPPPPPPPVPPVPPPVPPPVPDDLCPVPVSVVVVLLVVLLVVLVVLLVVLLVVQPPADDDPVCLVVVLVNLCVLLVLLLVLLVCCVPVAACVVVVVVVVVVCVVVVVDPPDPPRRDHWDLLALFLADLLLLVLLLVLLVLLLVLLVVQLVVLVVDPVHDPSVNVSSVSVNSSSVSLSVCSNPRRRTADQPPLSSLLNNLSSQLSSLSSQLSNLLVLLLLLVVVVVVVVVVVVVCVVPPCPDDCPPPPPVSCVRHPRNVCVVPPLSSSLSSLSSNLSSLLSNLSSVLSSVNNPVPPPPSPPPDPPDPPLPQPCPPQVLLQVLLVVLLVLLVVLVVVLVVCVVVVNLVVSLVSLLVNLQVLLVVLLVLLVQLVVQLPPWDFAPCPDDGSHNVSLLVLLVLLLVLQQLLLVLQLVLQVVLVPDPDDLHDDPVSNVSSVSSNSSSVSLSVSLNRLLRTAHADPVCLVNVTSLNSLSNLLSSLVSVLVSLSVVLSPPSVPCSCVDPVNVVSSSSNSSSSSSNSSNSSSSSVSSVVSSSGRNDHPVDPPPPDDPPPPPPPPDPDPPDDPDDDD/DCPPPPPPPPPPPPPPPPVPPPVPPPVPDDLCPVPVSVVVVLLVVLLVVLVVLLVVLLVVLPPADDDPVCLVVVLVNLCVLLVLLLVLLVCCVPVAACVVVVVVVVVVCVVVVVDPPDPPRRDHWDLLALFLADLLLLVLLLVLLVLLLVLLVVQLVVLVVDVPHDPSVNVSSVSVNSSSVSLSVCSNPRRSTADQPPLSSLLNNLSSQLSSLSSQLSNLLVLLLLLVVVVVVVVVVVVVCVVPPCPDDCPPPPPVSCVRRPRNVCVVPPLSSSLSSLSSNLSSLLSNLSSVLSSVNNPVPPPPSPPPDPPDPPLPQDCPPQVLLQVLLVVLLVLLVVLVVVLVVCVVVVNLVVSLVSLLVNLQVLLVVLLVLLVQLVVQLPPWDFAPCPDDGSHNVSLLVLLVLLLVLQQLLLVLQLVLQVVLVPDPDDLHDDPVSNVSSVSSNSSSVSLSVSLNRLLRTAHADPVCLVNVTSLNSLSNLLSSLVSVLVSLSVVLSPLSVPCSCVDPVNVVSSSSNSSSSSSNSSNSSSSSVSSVVSSSGRNDHPVDPPPPPDPDPPPPPPPPPPPDDDDDDD

Radius of gyration: 34.89 Å; Cα contacts (8 Å, |Δi|>4): 1272; chains: 2; bounding box: 114×136×115 Å